Protein 5V8S (pdb70)

CATH classification: 3.60.15.10 (+1 more: 3.40.50.360)

Solvent-accessible surface area: 30602 Å² total; per-residue (Å²): 170,119,5,116,45,42,54,89,124,15,33,111,108,11,61,0,26,0,0,2,0,10,1,73,96,12,132,26,5,8,1,0,0,29,0,126,30,2,0,0,0,0,0,2,0,0,59,28,142,72,6,21,0,3,0,11,4,0,22,35,76,0,17,150,21,0,25,62,5,0,54,171,26,11,67,13,131,104,0,50,28,2,0,7,0,3,0,3,9,2,2,5,15,1,10,52,35,1,41,184,56,2,63,89,140,22,50,7,0,0,5,88,50,1,66,134,26,0,69,34,42,47,33,20,123,130,16,40,50,2,154,78,29,52,82,69,149,10,18,64,62,116,0,47,0,9,30,2,53,61,7,9,41,22,2,5,2,0,0,31,0,76,4,0,0,1,1,4,4,13,0,0,0,0,28,45,4,133,52,14,31,3,70,64,74,64,9,2,100,110,0,22,62,41,0,13,1,1,1,1,0,3,1,3,72,26,22,77,68,8,63,107,6,30,126,80,6,83,101,34,158,22,96,1,0,1,0,0,0,1,0,2,1,77,138,56,12,96,77,0,19,84,40,8,37,36,8,6,124,6,63,81,117,139,12,13,0,0,0,0,4,6,6,8,41,27,32,1,50,89,4,0,104,103,0,16,62,5,0,119,143,57,62,10,97,22,44,60,28,59,4,15,23,86,83,73,28,27,10,0,48,0,0,43,14,0,1,47,0,12,0,0,0,0,0,2,0,7,8,27,24,37,29,22,12,25,1,43,16,1,0,50,2,0,38,35,1,0,33,12,115,11,20,0,0,2,0,2,17,143,20,51,17,85,123,106,65,122,53,6,17,100,12,0,140,109,20,107,3,136,32,47,32,125,11,62,5,82,21,75,105,28,60,110,166,105,3,65,90,5,0,46,70,0,75,166,103,26,163,186,127,8,128,66,43,49,81,114,16,37,111,110,4,46,0,30,0,0,2,0,8,1,63,94,10,132,25,8,19,4,9,3,32,0,124,32,2,0,0,0,1,0,2,0,0,57,31,143,70,4,18,0,2,0,13,4,0,34,34,75,0,14,172,36,0,28,82,3,0,55,159,28,8,73,15,113,100,0,48,26,2,0,6,0,3,0,3,10,7,2,5,16,1,9,54,32,2,41,181,45,0,54,90,127,12,48,6,0,0,5,96,50,1,64,160,21,0,73,38,17,35,32,18,150,100,14,47,44,2,153,78,38,58,85,55,119,5,22,63,48,104,0,50,0,11,29,2,54,68,6,6,0,28,2,5,2,0,0,35,0,65,3,0,0,1,1,3,4,12,0,0,0,0,37,46,6,128,50,17,29,5,74,68,80,64,9,4,102,126,0,26,61,43,0,14,1,1,1,0,0,6,1,3,91,33,25,74,64,6,61,102,4,26,133,77,3,90,100,25,177,32,107,0,0,0,0,0,0,0,0,3,1,75,148,56,12,99,75,0,15,84,39,6,36,37,10,6,128,5,68,81,122,201,11,31,0,0,0,0,6,0,5,33,50,25,51,5,42,90,4,0,112,88,0,17,65,6,0,115,126,41,63,21,93,24,44,63,29,62,7,12,20,75,102,81,26,26,9,0,48,0,0,45,14,0,2,26,0,26,0,0,0,2,0,5,9,26,25,26,89,89,5,0,2,12,0,30,24,0,0,43,2,0,39,57,27,0,35,12,135,11,7,0,0,4,0,2,41,82,29,90,121,55,187,29,5,31,78,46,4,123,153,20,113,16,102,66,38,32,88,12,44,4,71,23,62,105,41,46,98,185,97,3,59,112,3,0,46,72,0,76,155,76,43,162

B-factor: mean 26.78, std 10.96, range [11.2, 95.41]

InterPro domains:
  IPR001279 Metallo-beta-lactamase [SM00849] (39-228)
  IPR008254 Flavodoxin/nitric oxide synthase [PF00258] (258-381)
  IPR008254 Flavodoxin/nitric oxide synthase [PS50902] (256-398)
  IPR016440 Rubredoxin-oxygen oxidoreductase [PIRSF005243] (7-395)
  IPR029039 Flavoprotein-like superfamily [G3DSA:3.40.50.360] (250-398)
  IPR029039 Flavoprotein-like superfamily [SSF52218] (252-397)
  IPR036866 Ribonuclease Z/Hydroxyacylglutathione hydrolase-like [G3DSA:3.60.15.10] (1-249)
  IPR036866 Ribonuclease Z/Hydroxyacylglutathione hydrolase-like [SSF56281] (3-248)
  IPR045761 ODP domain [PF19583] (38-229)

Radius of gyration: 30.55 Å; Cα contacts (8 Å, |Δi|>4): 1817; chains: 2; bounding box: 69×66×88 Å

Nearest PDB structures (foldseek):
  5v8s-assembly1_A  TM=1.003E+00  e=3.562E-87  Thermotoga maritima MSB8
  1vme-assembly1_B  TM=1.001E+00  e=6.374E-83  Thermotoga maritima
  4dik-assembly1_B  TM=9.990E-01  e=3.571E-83  Thermotoga maritima
  5v8s-assembly1_B  TM=9.940E-01  e=4.313E-82  Thermotoga maritima MSB8
  4dil-assembly1_A  TM=9.960E-01  e=1.155E-81  Thermotoga maritima

Sequence (795 aa):
HMPKIWTERIFDDPEIYVLRIDDDRIRYFEAVWEIPEGISYNAYLVKLNGANVLIDGWKGNYAKEFIDALSKIVDPKEITHIIVNHTEPDDSGSLPATLKTIGHDVEIIASNFGKRLLEGFYGIKDVTVVKDGEEREIGGKKFKFVMTPWLHWPDTMVTYLDGILFSCDVGGGYLLPEILDDSNESVVERYLPHVTKYIVTVIGHYKNYILEGAEKLSSLKIKALLPGHGLIWKKDPQRLLNHYVSVAKGDPKKGKVTVIYDDSMYGFVENVMKKAIDSLKEKGFTPVVYKFSDEERPAIISEILKDIPDSEALIFGVSTYEAEIIHHPPLLMMRFTLLEIIDKANYEKPVLVFGVHGWAPSAERTAGELLKETKFRILSFTEIKGSNMDERKIEEAISLLKKELEHMPKIWTEERIFDDPEIYVLRIDDDRIRYFEAVWEIPEGISYNAYLVKLNGANVLIDGWKGNYAKEFIDDALSKIVDPKEITHIIVNHTEPDDDSGSLPATLKTIGHDVEIIASNFGKRLLEGFYGIKDVTVVKDGEEREIGGKKFKFVMTPWLHWPDTMVTYLDGILFSCDVGGGYLLPEILDDSNESSVVERYLPHVTKYIVTVIGHYKNYILEGAEKLSSLKIKALLPGHGLIWKKDPQRLLNHYVSVAKGDPKKGKVTVIYDSMYGFVENVMKKAIDSLKEKGFTPVVYKFSDEERPAISEILKDIPDSEALIFGVSTYEAEIHPLMRFTLLEIIDKANYEKPVLVFGVHGWAERTAGELLKETKFRILSFTEIKGSNMDERKIEEAISLLKKELE

Foldseek 3Di:
DAFDWDWDFPDVVQTKIKTKTWDCPDQDVVNAFGFNQGKMFIKMWTDFQQAIEIEWFAAQVCLVVGVVSVCVPDQLLRHAEYEYQDCDRRGPNNPVVSVVSNPDDHAYEWAPVNQVVCCVVPVDHRYDHDDAQDWDQDRNWIKGKHQLAPLPHRGHIWIDTPQEIEGASLLAFGHDFPDAADPDPVSVVVGLLRRLLSCLQPRQLPLVSLVVVLVVCVVDRHQWYHYGIDHTYRPCVVVSSVSSNLLSQLAADPQEEEEEEEDEDCLLVVLVVLLCVLSVVVPHDYDYHYHYPVDHDGLSNSRSRQSHGQEYEYEAEQAAHQHDVVRVVSLVSCQNRPQHQHEYEYEYEDYDYPPPHDHPVNSNVVTNYHYQDYHHRDGPPDDSVSSNVRSVSNVVVSD/DAWDWDWDQDDDVQGKIKTKTWPCPDQDVVNAFGFNQTKMFIKMWGDAQQAIETEWAAAQVCLVVGVVSVVVPDQLLRHAEYEYQDCDRRGPNNVVVSVVSNPDDHEYEWAPVNQVVCCVPPVDHRYDHDDAQDWDQDRNWIKTKHQLACLPHRGHIWIDTPQEIEGASLLAFGHDFPDAADPDPVSVVVGLLRRLLSCLQPRQLPLVSLVVNLVRCVVTRHQWYHYRIDHTYRPCVVVSSVSSNLLSQLAADPQEEEEEEEDEPCLLVVLVVLLQVLSVVVPHDYDYHYHYPVDDDGLSVSRSRQSHGQEYEYEWEADVPGTDVVVVVSLLSCQNRPQHQHEYEYEYEDDPPPCRSCVSCVPTNYHYQDYHYRDHPPDDSVVSNVRSVSNVVVSD

Structure (mmCIF, N/CA/C/O backbone):
data_5V8S
#
_entry.id   5V8S
#
_cell.length_a   54.616
_cell.length_b   91.857
_cell.length_c   85.479
_cell.angle_alpha   90.00
_cell.angle_beta   96.20
_cell.angle_gamma   90.00
#
_symmetry.space_group_name_H-M   'P 1 21 1'
#
loop_
_entity.id
_entity.type
_entity.pdbx_description
1 polymer Flavoprotein
2 non-polymer MU-OXO-DIIRON
3 non-polymer 'CHLORIDE ION'
4 non-polymer 'ACETATE ION'
5 non-polymer (4R)-2-METHYLPENTANE-2,4-DIOL
6 water water
#
loop_
_atom_site.group_PDB
_atom_site.id
_atom_site.type_symbol
_atom_site.label_atom_id
_atom_site.label_alt_id
_atom_site.label_comp_id
_atom_site.label_asym_id
_atom_site.label_entity_id
_atom_site.label_seq_id
_atom_site.pdbx_PDB_ins_code
_atom_site.Cartn_x
_atom_site.Cartn_y
_atom_site.Cartn_z
_atom_site.occupancy
_atom_site.B_iso_or_equiv
_atom_site.auth_seq_id
_atom_site.auth_comp_id
_atom_site.auth_asym_id
_atom_site.auth_atom_id
_atom_site.pdbx_PDB_model_num
ATOM 1 N N . HIS A 1 12 ? -9.770 4.126 5.185 1.00 60.45 0 HIS A N 1
ATOM 2 C CA . HIS A 1 12 ? -9.527 3.764 6.614 1.00 60.52 0 HIS A CA 1
ATOM 3 C C . HIS A 1 12 ? -8.099 4.108 7.039 1.00 59.47 0 HIS A C 1
ATOM 4 O O . HIS A 1 12 ? -7.289 4.579 6.238 1.00 59.86 0 HIS A O 1
ATOM 11 N N . MET A 1 13 ? -7.793 3.857 8.302 1.00 57.50 1 MET A N 1
ATOM 12 C CA . MET A 1 13 ? -6.492 4.217 8.848 1.00 55.06 1 MET A CA 1
ATOM 13 C C . MET A 1 13 ? -5.512 3.067 8.644 1.00 48.04 1 MET A C 1
ATOM 14 O O . MET A 1 13 ? -5.850 1.917 8.943 1.00 45.65 1 MET A O 1
ATOM 19 N N . PRO A 1 14 ? -4.301 3.319 8.157 1.00 44.05 2 PRO A N 1
ATOM 20 C CA . PRO A 1 14 ? -3.329 2.229 8.027 1.00 39.84 2 PRO A CA 1
ATOM 21 C C . PRO A 1 14 ? -2.834 1.776 9.390 1.00 36.58 2 PRO A C 1
ATOM 22 O O . PRO A 1 14 ? -2.876 2.513 10.378 1.00 37.53 2 PRO A O 1
ATOM 26 N N . LYS A 1 15 ? -2.363 0.535 9.429 1.00 32.48 3 LYS A N 1
ATOM 27 C CA . LYS A 1 15 ? -1.744 0.018 10.641 1.00 31.60 3 LYS A CA 1
ATOM 28 C C . LYS A 1 15 ? -0.463 0.792 10.887 1.00 29.46 3 LYS A C 1
ATOM 29 O O . LYS A 1 15 ? 0.367 0.947 9.985 1.00 29.11 3 LYS A O 1
ATOM 35 N N . ILE A 1 16 ? -0.300 1.284 12.110 1.00 28.42 4 ILE A N 1
ATOM 36 C CA . ILE A 1 16 ? 0.917 1.972 12.525 1.00 27.66 4 ILE A CA 1
ATOM 37 C C . ILE A 1 16 ? 1.516 1.197 13.681 1.00 26.62 4 ILE A C 1
ATOM 38 O O . ILE A 1 16 ? 0.790 0.786 14.596 1.00 27.87 4 ILE A O 1
ATOM 43 N N . TRP A 1 17 ? 2.830 0.976 13.627 1.00 24.66 5 TRP A N 1
ATOM 44 C CA . TRP A 1 17 ? 3.569 0.325 14.701 1.00 24.84 5 TRP A CA 1
ATOM 45 C C . TRP A 1 17 ? 4.490 1.366 15.323 1.00 26.44 5 TRP A C 1
ATOM 46 O O . TRP A 1 17 ? 5.195 2.077 14.602 1.00 26.90 5 TRP A O 1
ATOM 57 N N . THR A 1 18 ? 4.501 1.443 16.653 1.00 28.55 6 THR A N 1
ATOM 58 C CA . THR A 1 18 ? 5.433 2.288 17.395 1.00 31.56 6 THR A CA 1
ATOM 59 C C . THR A 1 18 ? 5.987 1.422 18.519 1.00 31.75 6 THR A C 1
ATOM 60 O O . THR A 1 18 ? 5.239 1.006 19.410 1.00 33.68 6 THR A O 1
ATOM 64 N N . GLU A 1 19 ? 7.280 1.118 18.473 1.00 30.98 7 GLU A N 1
ATOM 65 C CA . GLU A 1 19 ? 7.822 0.163 19.433 1.00 32.40 7 GLU A CA 1
ATOM 66 C C . GLU A 1 19 ? 9.283 0.458 19.738 1.00 29.80 7 GLU A C 1
ATOM 67 O O . GLU A 1 19 ? 10.057 0.830 18.851 1.00 28.00 7 GLU A O 1
ATOM 73 N N . ARG A 1 20 ? 9.660 0.286 21.006 1.00 28.55 8 ARG A N 1
ATOM 74 C CA . ARG A 1 20 ? 11.068 0.345 21.365 1.00 28.42 8 ARG A CA 1
ATOM 75 C C . ARG A 1 20 ? 11.704 -0.965 20.922 1.00 29.51 8 ARG A C 1
ATOM 76 O O . ARG A 1 20 ? 11.239 -2.045 21.301 1.00 33.58 8 ARG A O 1
ATOM 84 N N . ILE A 1 21 ? 12.718 -0.876 20.071 1.00 27.07 9 ILE A N 1
ATOM 85 C CA . ILE A 1 21 ? 13.377 -2.057 19.533 1.00 25.82 9 ILE A CA 1
ATOM 86 C C . ILE A 1 21 ? 14.778 -2.262 20.106 1.00 26.20 9 ILE A C 1
ATOM 87 O O . ILE A 1 21 ? 15.321 -3.369 19.980 1.00 28.23 9 ILE A O 1
ATOM 92 N N . PHE A 1 22 ? 15.378 -1.244 20.721 1.00 25.52 10 PHE A N 1
ATOM 93 C CA . PHE A 1 22 ? 16.617 -1.403 21.464 1.00 26.42 10 PHE A CA 1
ATOM 94 C C . PHE A 1 22 ? 16.520 -0.581 22.734 1.00 27.92 10 PHE A C 1
ATOM 95 O O . PHE A 1 22 ? 15.884 0.479 22.757 1.00 26.84 10 PHE A O 1
ATOM 103 N N . ASP A 1 23 ? 17.153 -1.089 23.792 1.00 30.25 11 ASP A N 1
ATOM 104 C CA . ASP A 1 23 ? 17.241 -0.353 25.038 1.00 33.30 11 ASP A CA 1
ATOM 105 C C . ASP A 1 23 ? 18.542 0.423 25.156 1.00 33.88 11 ASP A C 1
ATOM 106 O O . ASP A 1 23 ? 18.552 1.497 25.769 1.00 36.22 11 ASP A O 1
ATOM 111 N N . ASP A 1 24 ? 19.633 -0.089 24.588 1.00 32.41 12 ASP A N 1
ATOM 112 C CA . ASP A 1 24 ? 20.945 0.552 24.691 1.00 33.37 12 ASP A CA 1
ATOM 113 C C . ASP A 1 24 ? 21.576 0.637 23.309 1.00 33.32 12 ASP A C 1
ATOM 114 O O . ASP A 1 24 ? 22.151 -0.356 22.831 1.00 35.19 12 ASP A O 1
ATOM 119 N N . PRO A 1 25 ? 21.501 1.793 22.634 1.00 32.00 13 PRO A N 1
ATOM 120 C CA . PRO A 1 25 ? 20.768 2.987 23.059 1.00 30.63 13 PRO A CA 1
ATOM 121 C C . PRO A 1 25 ? 19.270 2.805 22.860 1.00 29.41 13 PRO A C 1
ATOM 122 O O . PRO A 1 25 ? 18.837 1.840 22.226 1.00 28.67 13 PRO A O 1
ATOM 126 N N . GLU A 1 26 ? 18.489 3.733 23.400 1.00 29.44 14 GLU A N 1
ATOM 127 C CA . GLU A 1 26 ? 17.033 3.665 23.326 1.00 28.00 14 GLU A CA 1
ATOM 128 C C . GLU A 1 26 ? 16.601 4.029 21.905 1.00 26.06 14 GLU A C 1
ATOM 129 O O . GLU A 1 26 ? 16.743 5.184 21.492 1.00 27.05 14 GLU A O 1
ATOM 135 N N . ILE A 1 27 ? 16.076 3.050 21.153 1.00 24.41 15 ILE A N 1
ATOM 136 C CA . ILE A 1 27 ? 15.702 3.242 19.751 1.00 23.04 15 ILE A CA 1
ATOM 137 C C . ILE A 1 27 ? 14.272 2.772 19.565 1.00 21.88 15 ILE A C 1
ATOM 138 O O . ILE A 1 27 ? 13.917 1.672 20.002 1.00 23.25 15 ILE A O 1
ATOM 143 N N . TYR A 1 28 ? 13.465 3.599 18.899 1.00 21.52 16 TYR A N 1
ATOM 144 C CA . TYR A 1 28 ? 12.095 3.286 18.521 1.00 22.68 16 TYR A CA 1
ATOM 145 C C . TYR A 1 28 ? 12.006 3.201 17.008 1.00 21.06 16 TYR A C 1
ATOM 146 O O . TYR A 1 28 ? 12.667 3.964 16.291 1.00 22.16 16 TYR A O 1
ATOM 155 N N . VAL A 1 29 ? 11.170 2.290 16.527 1.00 20.85 17 VAL A N 1
ATOM 156 C CA . VAL A 1 29 ? 10.714 2.320 15.139 1.00 20.73 17 VAL A CA 1
ATOM 157 C C . VAL A 1 29 ? 9.327 2.934 15.098 1.00 22.23 17 VAL A C 1
ATOM 158 O O . VAL A 1 29 ? 8.488 2.684 15.977 1.00 23.22 17 VAL A O 1
ATOM 162 N N . LEU A 1 30 ? 9.091 3.731 14.059 1.00 21.05 18 LEU A N 1
ATOM 163 C CA . LEU A 1 30 ? 7.771 4.232 13.687 1.00 21.52 18 LEU A CA 1
ATOM 164 C C . LEU A 1 30 ? 7.520 3.711 12.280 1.00 20.39 18 LEU A C 1
ATOM 165 O O . LEU A 1 30 ? 8.152 4.177 11.325 1.00 20.97 18 LEU A O 1
ATOM 170 N N . ARG A 1 31 ? 6.613 2.745 12.153 1.00 19.19 19 ARG A N 1
ATOM 171 C CA . ARG A 1 31 ? 6.362 2.060 10.889 1.00 18.47 19 ARG A CA 1
ATOM 172 C C . ARG A 1 31 ? 4.900 2.244 10.511 1.00 20.37 19 ARG A C 1
ATOM 173 O O . ARG A 1 31 ? 4.008 2.004 11.334 1.00 22.06 19 ARG A O 1
ATOM 181 N N . ILE A 1 32 ? 4.655 2.672 9.276 1.00 19.77 20 ILE A N 1
ATOM 182 C CA . ILE A 1 32 ? 3.298 2.725 8.737 1.00 20.33 20 ILE A CA 1
ATOM 183 C C . ILE A 1 32 ? 3.194 1.742 7.575 1.00 19.57 20 ILE A C 1
ATOM 184 O O . ILE A 1 32 ? 4.117 1.627 6.759 1.00 20.18 20 ILE A O 1
ATOM 189 N N . ASP A 1 33 ? 2.109 0.987 7.549 1.00 20.06 21 ASP A N 1
ATOM 190 C CA . ASP A 1 33 ? 1.876 -0.040 6.532 1.00 21.04 21 ASP A CA 1
ATOM 191 C C . ASP A 1 33 ? 0.983 0.550 5.439 1.00 22.15 21 ASP A C 1
ATOM 192 O O . ASP A 1 33 ? -0.221 0.731 5.646 1.00 23.31 21 ASP A O 1
ATOM 197 N N . ASP A 1 34 ? 1.571 0.835 4.273 1.00 21.08 22 ASP A N 1
ATOM 198 C CA . ASP A 1 34 ? 0.842 1.486 3.178 1.00 20.76 22 ASP A CA 1
ATOM 199 C C . ASP A 1 34 ? 0.085 0.411 2.408 1.00 23.43 22 ASP A C 1
ATOM 200 O O . ASP A 1 34 ? 0.641 -0.263 1.537 1.00 23.25 22 ASP A O 1
ATOM 205 N N . ASP A 1 35 ? -1.193 0.263 2.728 1.00 24.74 23 ASP A N 1
ATOM 206 C CA . ASP A 1 35 ? -2.077 -0.625 1.984 1.00 26.85 23 ASP A CA 1
ATOM 207 C C . ASP A 1 35 ? -2.936 0.124 0.970 1.00 26.97 23 ASP A C 1
ATOM 208 O O . ASP A 1 35 ? -3.869 -0.464 0.411 1.00 29.48 23 ASP A O 1
ATOM 213 N N . ARG A 1 36 ? -2.650 1.405 0.726 1.00 25.74 24 ARG A N 1
ATOM 214 C CA . ARG A 1 36 ? -3.365 2.170 -0.291 1.00 26.10 24 ARG A CA 1
ATOM 215 C C . ARG A 1 36 ? -2.644 2.135 -1.629 1.00 24.43 24 ARG A C 1
ATOM 216 O O . ARG A 1 36 ? -3.288 2.034 -2.681 1.00 25.91 24 ARG A O 1
ATOM 224 N N . ILE A 1 37 ? -1.316 2.206 -1.603 1.00 22.53 25 ILE A N 1
ATOM 225 C CA . ILE A 1 37 ? -0.532 2.249 -2.827 1.00 21.03 25 ILE A CA 1
ATOM 226 C C . ILE A 1 37 ? -0.743 0.963 -3.615 1.00 21.83 25 ILE A C 1
ATOM 227 O O . ILE A 1 37 ? -0.883 -0.127 -3.046 1.00 23.59 25 ILE A O 1
ATOM 232 N N . ARG A 1 38 ? -0.776 1.095 -4.942 1.00 20.96 26 ARG A N 1
ATOM 233 C CA . ARG A 1 38 ? -0.891 -0.035 -5.860 1.00 20.40 26 ARG A CA 1
ATOM 234 C C . ARG A 1 38 ? 0.315 -0.201 -6.772 1.00 19.63 26 ARG A C 1
ATOM 235 O O . ARG A 1 38 ? 0.643 -1.338 -7.151 1.00 19.59 26 ARG A O 1
ATOM 243 N N . TYR A 1 39 ? 0.989 0.895 -7.127 1.00 18.95 27 TYR A N 1
ATOM 244 C CA . TYR A 1 39 ? 2.087 0.889 -8.092 1.00 18.34 27 TYR A CA 1
ATOM 245 C C . TYR A 1 39 ? 3.238 1.692 -7.493 1.00 18.48 27 TYR A C 1
ATOM 246 O O . TYR A 1 39 ? 3.186 2.928 -7.462 1.00 18.78 27 TYR A O 1
ATOM 255 N N . PHE A 1 40 ? 4.282 1.008 -7.035 1.00 17.39 28 PHE A N 1
ATOM 256 C CA . PHE A 1 40 ? 5.414 1.728 -6.484 1.00 17.64 28 PHE A CA 1
ATOM 257 C C . PHE A 1 40 ? 6.137 2.478 -7.590 1.00 18.26 28 PHE A C 1
ATOM 258 O O . PHE A 1 40 ? 6.316 1.964 -8.696 1.00 18.65 28 PHE A O 1
ATOM 266 N N . GLU A 1 41 ? 6.554 3.708 -7.283 1.00 18.77 29 GLU A N 1
ATOM 267 C CA . GLU A 1 41 ? 7.114 4.609 -8.285 1.00 19.76 29 GLU A CA 1
ATOM 268 C C . GLU A 1 41 ? 6.125 4.861 -9.440 1.00 18.92 29 GLU A C 1
ATOM 269 O O . GLU A 1 41 ? 6.540 5.228 -10.540 1.00 19.27 29 GLU A O 1
ATOM 275 N N . ALA A 1 42 ? 4.825 4.651 -9.201 1.00 17.61 30 ALA A N 1
ATOM 276 C CA . ALA A 1 42 ? 3.786 4.722 -10.229 1.00 17.71 30 ALA A CA 1
ATOM 277 C C . ALA A 1 42 ? 4.019 3.725 -11.356 1.00 18.95 30 ALA A C 1
ATOM 278 O O . ALA A 1 42 ? 3.574 3.942 -12.479 1.00 21.06 30 ALA A O 1
ATOM 280 N N . VAL A 1 43 ? 4.701 2.613 -11.086 1.00 18.87 31 VAL A N 1
ATOM 281 C CA . VAL A 1 43 ? 4.849 1.581 -12.109 1.00 20.21 31 VAL A CA 1
ATOM 282 C C . VAL A 1 43 ? 4.813 0.137 -11.608 1.00 18.20 31 VAL A C 1
ATOM 283 O O . VAL A 1 43 ? 4.231 -0.716 -12.287 1.00 21.78 31 VAL A O 1
ATOM 287 N N . TRP A 1 44 ? 5.429 -0.172 -10.463 1.00 17.48 32 TRP A N 1
ATOM 288 C CA . TRP A 1 44 ? 5.622 -1.569 -10.059 1.00 18.43 32 TRP A CA 1
ATOM 289 C C . TRP A 1 44 ? 4.422 -2.067 -9.261 1.00 17.85 32 TRP A C 1
ATOM 290 O O . TRP A 1 44 ? 4.107 -1.547 -8.193 1.00 18.95 32 TRP A O 1
ATOM 301 N N . GLU A 1 45 ? 3.751 -3.079 -9.790 1.00 18.22 33 GLU A N 1
ATOM 302 C CA . GLU A 1 45 ? 2.563 -3.639 -9.150 1.00 18.68 33 GLU A CA 1
ATOM 303 C C . GLU A 1 45 ? 2.917 -4.283 -7.812 1.00 18.29 33 GLU A C 1
ATOM 304 O O . GLU A 1 45 ? 3.652 -5.274 -7.769 1.00 19.89 33 GLU A O 1
ATOM 310 N N . ILE A 1 46 ? 2.366 -3.738 -6.727 1.00 18.58 34 ILE A N 1
ATOM 311 C CA . ILE A 1 46 ? 2.617 -4.251 -5.375 1.00 18.55 34 ILE A CA 1
ATOM 312 C C . ILE A 1 46 ? 1.299 -4.413 -4.625 1.00 20.13 34 ILE A C 1
ATOM 313 O O . ILE A 1 46 ? 1.020 -3.674 -3.675 1.00 20.73 34 ILE A O 1
ATOM 318 N N . PRO A 1 47 ? 0.469 -5.386 -4.996 1.00 21.40 35 PRO A N 1
ATOM 319 C CA . PRO A 1 47 ? -0.730 -5.666 -4.190 1.00 22.10 35 PRO A CA 1
ATOM 320 C C . PRO A 1 47 ? -0.420 -5.991 -2.735 1.00 23.55 35 PRO A C 1
ATOM 321 O O . PRO A 1 47 ? -1.308 -5.849 -1.878 1.00 24.99 35 PRO A O 1
ATOM 325 N N . GLU A 1 48 ? 0.807 -6.427 -2.431 1.00 21.63 36 GLU A N 1
ATOM 326 C CA . GLU A 1 48 ? 1.180 -6.759 -1.064 1.00 21.11 36 GLU A CA 1
ATOM 327 C C . GLU A 1 48 ? 1.528 -5.538 -0.224 1.00 21.99 36 GLU A C 1
ATOM 328 O O . GLU A 1 48 ? 1.724 -5.685 0.993 1.00 24.88 36 GLU A O 1
ATOM 334 N N . GLY A 1 49 ? 1.660 -4.355 -0.832 1.00 20.17 37 GLY A N 1
ATOM 335 C CA . GLY A 1 49 ? 1.966 -3.152 -0.084 1.00 19.97 37 GLY A CA 1
ATOM 336 C C . GLY A 1 49 ? 3.438 -3.004 0.256 1.00 18.93 37 GLY A C 1
ATOM 337 O O . GLY A 1 49 ? 4.303 -3.820 -0.085 1.00 18.84 37 GLY A O 1
ATOM 338 N N . ILE A 1 50 ? 3.711 -1.921 0.978 1.00 17.62 38 ILE A N 1
ATOM 339 C CA . ILE A 1 50 ? 5.053 -1.575 1.420 1.00 17.33 38 ILE A CA 1
ATOM 340 C C . ILE A 1 50 ? 4.914 -0.754 2.688 1.00 17.93 38 ILE A C 1
ATOM 341 O O . ILE A 1 50 ? 3.948 -0.004 2.856 1.00 19.42 38 ILE A O 1
ATOM 346 N N . SER A 1 51 ? 5.875 -0.915 3.600 1.00 17.33 39 SER A N 1
ATOM 347 C CA . SER A 1 51 ? 5.898 -0.089 4.798 1.00 18.00 39 SER A CA 1
ATOM 348 C C . SER A 1 51 ? 6.896 1.049 4.626 1.00 17.79 39 SER A C 1
ATOM 349 O O . SER A 1 51 ? 7.826 0.973 3.824 1.00 17.85 39 SER A O 1
ATOM 352 N N . TYR A 1 52 ? 6.691 2.109 5.406 1.00 17.67 40 TYR A N 1
ATOM 353 C CA . TYR A 1 52 ? 7.674 3.188 5.565 1.00 17.40 40 TYR A CA 1
ATOM 354 C C . TYR A 1 52 ? 8.108 3.174 7.022 1.00 18.72 40 TYR A C 1
ATOM 355 O O . TYR A 1 52 ? 7.264 3.258 7.928 1.00 19.29 40 TYR A O 1
ATOM 364 N N . ASN A 1 53 ? 9.417 3.067 7.244 1.00 17.40 41 ASN A N 1
ATOM 365 C CA . ASN A 1 53 ? 9.969 2.894 8.584 1.00 17.47 41 ASN A CA 1
ATOM 366 C C . ASN A 1 53 ? 10.877 4.071 8.905 1.00 17.87 41 ASN A C 1
ATOM 367 O O . ASN A 1 53 ? 11.831 4.326 8.169 1.00 19.72 41 ASN A O 1
ATOM 372 N N . ALA A 1 54 ? 10.588 4.772 9.995 1.00 19.08 42 ALA A N 1
ATOM 373 C CA . ALA A 1 54 ? 11.462 5.808 10.525 1.00 19.47 42 ALA A CA 1
ATOM 374 C C . ALA A 1 54 ? 11.877 5.404 11.930 1.00 19.18 42 ALA A C 1
ATOM 375 O O . ALA A 1 54 ? 11.270 4.522 12.530 1.00 20.65 42 ALA A O 1
ATOM 377 N N . TYR A 1 55 ? 12.920 6.049 12.451 1.00 19.18 43 TYR A N 1
ATOM 378 C CA . TYR A 1 55 ? 13.487 5.641 13.729 1.00 19.26 43 TYR A CA 1
ATOM 379 C C . TYR A 1 55 ? 13.759 6.864 14.587 1.00 19.90 43 TYR A C 1
ATOM 380 O O . TYR A 1 55 ? 14.095 7.934 14.071 1.00 21.92 43 TYR A O 1
ATOM 389 N N . LEU A 1 56 ? 13.645 6.689 15.907 1.00 19.96 44 LEU A N 1
ATOM 390 C CA . LEU A 1 56 ? 13.996 7.734 16.861 1.00 21.28 44 LEU A CA 1
ATOM 391 C C . LEU A 1 56 ? 15.003 7.174 17.857 1.00 21.45 44 LEU A C 1
ATOM 392 O O . LEU A 1 56 ? 14.747 6.143 18.491 1.00 22.87 44 LEU A O 1
ATOM 397 N N . VAL A 1 57 ? 16.133 7.864 18.005 1.00 22.10 45 VAL A N 1
ATOM 398 C CA . VAL A 1 57 ? 17.172 7.475 18.951 1.00 22.07 45 VAL A CA 1
ATOM 399 C C . VAL A 1 57 ? 17.170 8.517 20.056 1.00 22.96 45 VAL A C 1
ATOM 400 O O . VAL A 1 57 ? 17.448 9.688 19.799 1.00 23.67 45 VAL A O 1
ATOM 404 N N . LYS A 1 58 ? 16.858 8.099 21.281 1.00 24.03 46 LYS A N 1
ATOM 405 C CA . LYS A 1 58 ? 16.806 9.006 22.418 1.00 26.00 46 LYS A CA 1
ATOM 406 C C . LYS A 1 58 ? 18.087 8.835 23.213 1.00 27.05 46 LYS A C 1
ATOM 407 O O . LYS A 1 58 ? 18.357 7.749 23.737 1.00 29.47 46 LYS A O 1
ATOM 413 N N . LEU A 1 59 ? 18.874 9.898 23.281 1.00 26.87 47 LEU A N 1
ATOM 414 C CA . LEU A 1 59 ? 20.193 9.878 23.906 1.00 28.27 47 LEU A CA 1
ATOM 415 C C . LEU A 1 59 ? 20.267 10.938 24.999 1.00 30.74 47 LEU A C 1
ATOM 416 O O . LEU A 1 59 ? 19.341 11.723 25.212 1.00 30.48 47 LEU A O 1
ATOM 421 N N . ASN A 1 60 ? 21.391 10.940 25.706 1.00 33.45 48 ASN A N 1
ATOM 422 C CA . ASN A 1 60 ? 21.663 11.949 26.724 1.00 36.15 48 ASN A CA 1
ATOM 423 C C . ASN A 1 60 ? 22.084 13.214 25.993 1.00 35.79 48 ASN A C 1
ATOM 424 O O . ASN A 1 60 ? 23.194 13.301 25.467 1.00 37.15 48 ASN A O 1
ATOM 429 N N . GLY A 1 61 ? 21.179 14.185 25.926 1.00 34.19 49 GLY A N 1
ATOM 430 C CA . GLY A 1 61 ? 21.462 15.455 25.303 1.00 33.23 49 GLY A CA 1
ATOM 431 C C . GLY A 1 61 ? 21.018 15.570 23.857 1.00 31.98 49 GLY A C 1
ATOM 432 O O . GLY A 1 61 ? 21.242 16.618 23.243 1.00 34.46 49 GLY A O 1
ATOM 433 N N . ALA A 1 62 ? 20.385 14.545 23.294 1.00 30.00 50 ALA A N 1
ATOM 434 C CA . ALA A 1 62 ? 19.997 14.604 21.898 1.00 27.73 50 ALA A CA 1
ATOM 435 C C . ALA A 1 62 ? 18.832 13.659 21.673 1.00 27.24 50 ALA A C 1
ATOM 436 O O . ALA A 1 62 ? 18.701 12.640 22.349 1.00 28.60 50 ALA A O 1
ATOM 438 N N . ASN A 1 63 ? 17.983 14.014 20.715 1.00 25.59 51 ASN A N 1
ATOM 439 C CA . ASN A 1 63 ? 16.956 13.116 20.206 1.00 24.49 51 ASN A CA 1
ATOM 440 C C . ASN A 1 63 ? 17.069 13.151 18.693 1.00 23.30 51 ASN A C 1
ATOM 441 O O . ASN A 1 63 ? 16.902 14.215 18.078 1.00 24.74 51 ASN A O 1
ATOM 446 N N . VAL A 1 64 ? 17.369 12.000 18.101 1.00 22.43 52 VAL A N 1
ATOM 447 C CA . VAL A 1 64 ? 17.757 11.903 16.692 1.00 21.64 52 VAL A CA 1
ATOM 448 C C . VAL A 1 64 ? 16.668 11.150 15.935 1.00 20.86 52 VAL A C 1
ATOM 449 O O . VAL A 1 64 ? 16.463 9.951 16.152 1.00 20.86 52 VAL A O 1
ATOM 453 N N . LEU A 1 65 ? 15.990 11.847 15.028 1.00 20.31 53 LEU A N 1
ATOM 454 C CA . LEU A 1 65 ? 15.026 11.226 14.123 1.00 20.57 53 LEU A CA 1
ATOM 455 C C . LEU A 1 65 ? 15.748 10.806 12.853 1.00 20.70 53 LEU A C 1
ATOM 456 O O . LEU A 1 65 ? 16.555 11.566 12.313 1.00 21.85 53 LEU A O 1
ATOM 461 N N . ILE A 1 66 ? 15.476 9.585 12.390 1.00 19.98 54 ILE A N 1
ATOM 462 C CA . ILE A 1 66 ? 16.151 9.035 11.217 1.00 19.17 54 ILE A CA 1
ATOM 463 C C . ILE A 1 66 ? 15.082 8.676 10.196 1.00 20.05 54 ILE A C 1
ATOM 464 O O . ILE A 1 66 ? 14.260 7.782 10.426 1.00 20.06 54 ILE A O 1
ATOM 469 N N . ASP A 1 67 ? 15.077 9.409 9.085 1.00 19.87 55 ASP A N 1
ATOM 470 C CA . ASP A 1 67 ? 14.144 9.231 7.975 1.00 21.13 55 ASP A CA 1
ATOM 471 C C . ASP A 1 67 ? 12.709 9.580 8.387 1.00 20.49 55 ASP A C 1
ATOM 472 O O . ASP A 1 67 ? 12.504 10.231 9.418 1.00 22.53 55 ASP A O 1
ATOM 477 N N . GLY A 1 68 ? 11.719 9.222 7.580 1.00 20.84 56 GLY A N 1
ATOM 478 C CA . GLY A 1 68 ? 10.358 9.662 7.802 1.00 20.95 56 GLY A CA 1
ATOM 479 C C . GLY A 1 68 ? 9.383 8.798 7.011 1.00 20.30 56 GLY A C 1
ATOM 480 O O . GLY A 1 68 ? 9.686 7.661 6.646 1.00 20.14 56 GLY A O 1
ATOM 481 N N . TRP A 1 69 ? 8.208 9.361 6.732 1.00 20.36 57 TRP A N 1
ATOM 482 C CA . TRP A 1 69 ? 7.144 8.666 6.014 1.00 20.11 57 TRP A CA 1
ATOM 483 C C . TRP A 1 69 ? 6.730 9.457 4.776 1.00 19.91 57 TRP A C 1
ATOM 484 O O . TRP A 1 69 ? 7.014 10.647 4.643 1.00 22.00 57 TRP A O 1
ATOM 495 N N . LYS A 1 70 ? 6.034 8.778 3.868 1.00 19.54 58 LYS A N 1
ATOM 496 C CA . LYS A 1 70 ? 5.541 9.422 2.657 1.00 19.66 58 LYS A CA 1
ATOM 497 C C . LYS A 1 70 ? 4.593 10.560 3.026 1.00 21.43 58 LYS A C 1
ATOM 498 O O . LYS A 1 70 ? 3.901 10.513 4.044 1.00 22.10 58 LYS A O 1
ATOM 504 N N . GLY A 1 71 ? 4.531 11.571 2.150 1.00 21.70 59 GLY A N 1
ATOM 505 C CA . GLY A 1 71 ? 3.880 12.827 2.492 1.00 23.51 59 GLY A CA 1
ATOM 506 C C . GLY A 1 71 ? 2.393 12.725 2.764 1.00 24.50 59 GLY A C 1
ATOM 507 O O . GLY A 1 71 ? 1.855 13.509 3.549 1.00 26.00 59 GLY A O 1
ATOM 508 N N . ASN A 1 72 ? 1.691 11.798 2.093 1.00 24.52 60 ASN A N 1
ATOM 509 C CA . ASN A 1 72 ? 0.265 11.646 2.361 1.00 24.72 60 ASN A CA 1
ATOM 510 C C . ASN A 1 72 ? -0.023 11.131 3.766 1.00 25.22 60 ASN A C 1
ATOM 511 O O . ASN A 1 72 ? -1.183 11.155 4.190 1.00 26.49 60 ASN A O 1
ATOM 516 N N . TYR A 1 73 ? 1.006 10.705 4.502 1.00 24.52 61 TYR A N 1
ATOM 517 C CA . TYR A 1 73 ? 0.858 10.227 5.866 1.00 24.83 61 TYR A CA 1
ATOM 518 C C . TYR A 1 73 ? 1.542 11.155 6.878 1.00 24.77 61 TYR A C 1
ATOM 519 O O . TYR A 1 73 ? 1.859 10.732 7.994 1.00 25.43 61 TYR A O 1
ATOM 528 N N . ALA A 1 74 ? 1.769 12.422 6.511 1.00 24.43 62 ALA A N 1
ATOM 529 C CA . ALA A 1 74 ? 2.516 13.338 7.377 1.00 25.85 62 ALA A CA 1
ATOM 530 C C . ALA A 1 74 ? 1.782 13.615 8.685 1.00 27.28 62 ALA A C 1
ATOM 531 O O . ALA A 1 74 ? 2.407 13.701 9.748 1.00 26.74 62 ALA A O 1
ATOM 533 N N . LYS A 1 75 ? 0.461 13.777 8.629 1.00 27.58 63 LYS A N 1
ATOM 534 C CA . LYS A 1 75 ? -0.304 14.007 9.850 1.00 31.72 63 LYS A CA 1
ATOM 535 C C . LYS A 1 75 ? -0.209 12.804 10.769 1.00 31.14 63 LYS A C 1
ATOM 536 O O . LYS A 1 75 ? -0.025 12.949 11.987 1.00 32.05 63 LYS A O 1
ATOM 542 N N . GLU A 1 76 ? -0.336 11.606 10.197 1.00 29.93 64 GLU A N 1
ATOM 543 C CA . GLU A 1 76 ? -0.200 10.383 10.974 1.00 30.26 64 GLU A CA 1
ATOM 544 C C . GLU A 1 76 ? 1.193 10.280 11.586 1.00 28.81 64 GLU A C 1
ATOM 545 O O . GLU A 1 76 ? 1.345 9.829 12.729 1.00 29.67 64 GLU A O 1
ATOM 551 N N . PHE A 1 77 ? 2.223 10.700 10.843 1.00 27.59 65 PHE A N 1
ATOM 552 C CA . PHE A 1 77 ? 3.591 10.622 11.346 1.00 26.10 65 PHE A CA 1
ATOM 553 C C . PHE A 1 77 ? 3.785 11.519 12.561 1.00 26.86 65 PHE A C 1
ATOM 554 O O . PHE A 1 77 ? 4.363 11.101 13.573 1.00 26.84 65 PHE A O 1
ATOM 562 N N . ILE A 1 78 ? 3.309 12.761 12.477 1.00 28.35 66 ILE A N 1
ATOM 563 C CA . ILE A 1 78 ? 3.436 13.680 13.608 1.00 30.20 66 ILE A CA 1
ATOM 564 C C . ILE A 1 78 ? 2.722 13.117 14.830 1.00 31.60 66 ILE A C 1
ATOM 565 O O . ILE A 1 78 ? 3.268 13.102 15.944 1.00 30.97 66 ILE A O 1
ATOM 570 N N . ASP A 1 79 ? 1.490 12.641 14.642 1.00 34.12 67 ASP A N 1
ATOM 571 C CA . ASP A 1 79 ? 0.737 12.114 15.774 1.00 37.14 67 ASP A CA 1
ATOM 572 C C . ASP A 1 79 ? 1.461 10.935 16.411 1.00 34.64 67 ASP A C 1
ATOM 573 O O . ASP A 1 79 ? 1.569 10.856 17.640 1.00 34.70 67 ASP A O 1
ATOM 578 N N . ALA A 1 80 ? 1.993 10.022 15.593 1.00 31.94 68 ALA A N 1
ATOM 579 C CA . ALA A 1 80 ? 2.688 8.862 16.147 1.00 30.87 68 ALA A CA 1
ATOM 580 C C . ALA A 1 80 ? 3.980 9.275 16.835 1.00 30.63 68 ALA A C 1
ATOM 581 O O . ALA A 1 80 ? 4.292 8.793 17.932 1.00 31.84 68 ALA A O 1
ATOM 583 N N . LEU A 1 81 ? 4.743 10.171 16.205 1.00 29.46 69 LEU A N 1
ATOM 584 C CA . LEU A 1 81 ? 5.987 10.647 16.800 1.00 29.73 69 LEU A CA 1
ATOM 585 C C . LEU A 1 81 ? 5.743 11.285 18.166 1.00 31.09 69 LEU A C 1
ATOM 586 O O . LEU A 1 81 ? 6.531 11.093 19.105 1.00 30.99 69 LEU A O 1
ATOM 591 N N . SER A 1 82 ? 4.659 12.052 18.292 1.00 31.97 70 SER A N 1
ATOM 592 C CA . SER A 1 82 ? 4.386 12.789 19.520 1.00 34.21 70 SER A CA 1
ATOM 593 C C . SER A 1 82 ? 4.058 11.870 20.685 1.00 35.19 70 SER A C 1
ATOM 594 O O . SER A 1 82 ? 4.067 12.322 21.836 1.00 35.59 70 SER A O 1
ATOM 597 N N . LYS A 1 83 ? 3.745 10.606 20.421 1.00 36.22 71 LYS A N 1
ATOM 598 C CA . LYS A 1 83 ? 3.459 9.680 21.507 1.00 38.67 71 LYS A CA 1
ATOM 599 C C . LYS A 1 83 ? 4.726 9.192 22.193 1.00 38.84 71 LYS A C 1
ATOM 600 O O . LYS A 1 83 ? 4.656 8.729 23.339 1.00 40.56 71 LYS A O 1
ATOM 606 N N . ILE A 1 84 ? 5.881 9.310 21.538 1.00 37.06 72 ILE A N 1
ATOM 607 C CA . ILE A 1 84 ? 7.142 8.841 22.106 1.00 35.85 72 ILE A CA 1
ATOM 608 C C . ILE A 1 84 ? 8.128 9.962 22.408 1.00 35.35 72 ILE A C 1
ATOM 609 O O . ILE A 1 84 ? 9.142 9.705 23.078 1.00 35.23 72 ILE A O 1
ATOM 614 N N . VAL A 1 85 ? 7.876 11.187 21.948 1.00 34.64 73 VAL A N 1
ATOM 615 C CA . VAL A 1 85 ? 8.739 12.315 22.270 1.00 33.49 73 VAL A CA 1
ATOM 616 C C . VAL A 1 85 ? 7.969 13.594 21.998 1.00 35.67 73 VAL A C 1
ATOM 617 O O . VAL A 1 85 ? 7.159 13.662 21.067 1.00 35.74 73 VAL A O 1
ATOM 621 N N . ASP A 1 86 ? 8.211 14.607 22.819 1.00 37.01 74 ASP A N 1
ATOM 622 C CA . ASP A 1 86 ? 7.778 15.948 22.464 1.00 38.14 74 ASP A CA 1
ATOM 623 C C . ASP A 1 86 ? 8.606 16.377 21.262 1.00 36.84 74 ASP A C 1
ATOM 624 O O . ASP A 1 86 ? 9.833 16.492 21.385 1.00 37.34 74 ASP A O 1
ATOM 629 N N . PRO A 1 87 ? 8.011 16.582 20.087 1.00 35.19 75 PRO A N 1
ATOM 630 C CA . PRO A 1 87 ? 8.826 16.954 18.915 1.00 35.04 75 PRO A CA 1
ATOM 631 C C . PRO A 1 87 ? 9.732 18.144 19.165 1.00 34.31 75 PRO A C 1
ATOM 632 O O . PRO A 1 87 ? 10.805 18.252 18.558 1.00 32.84 75 PRO A O 1
ATOM 636 N N . LYS A 1 88 ? 9.338 19.035 20.072 1.00 36.77 76 LYS A N 1
ATOM 637 C CA . LYS A 1 88 ? 10.162 20.189 20.400 1.00 39.67 76 LYS A CA 1
ATOM 638 C C . LYS A 1 88 ? 11.505 19.787 20.997 1.00 37.76 76 LYS A C 1
ATOM 639 O O . LYS A 1 88 ? 12.435 20.600 21.007 1.00 37.92 76 LYS A O 1
ATOM 645 N N . GLU A 1 89 ? 11.626 18.557 21.490 1.00 36.13 77 GLU A N 1
ATOM 646 C CA . GLU A 1 89 ? 12.871 18.046 22.047 1.00 35.09 77 GLU A CA 1
ATOM 647 C C . GLU A 1 89 ? 13.720 17.321 21.012 1.00 31.81 77 GLU A C 1
ATOM 648 O O . GLU A 1 89 ? 14.774 16.786 21.358 1.00 32.62 77 GLU A O 1
ATOM 654 N N . ILE A 1 90 ? 13.285 17.273 19.753 1.00 29.88 78 ILE A N 1
ATOM 655 C CA . ILE A 1 90 ? 14.134 16.721 18.706 1.00 27.93 78 ILE A CA 1
ATOM 656 C C . ILE A 1 90 ? 15.254 17.703 18.388 1.00 27.62 78 ILE A C 1
ATOM 657 O O . ILE A 1 90 ? 15.028 18.909 18.215 1.00 28.95 78 ILE A O 1
ATOM 662 N N . THR A 1 91 ? 16.468 17.175 18.272 1.00 25.24 79 THR A N 1
ATOM 663 C CA . THR A 1 91 ? 17.661 17.975 18.040 1.00 25.14 79 THR A CA 1
ATOM 664 C C . THR A 1 91 ? 18.325 17.695 16.702 1.00 24.48 79 THR A C 1
ATOM 665 O O . THR A 1 91 ? 19.027 18.577 16.182 1.00 25.07 79 THR A O 1
ATOM 669 N N . HIS A 1 92 ? 18.129 16.503 16.136 1.00 23.74 80 HIS A N 1
ATOM 670 C CA . HIS A 1 92 ? 18.789 16.086 14.907 1.00 22.19 80 HIS A CA 1
ATOM 671 C C . HIS A 1 92 ? 17.810 15.311 14.048 1.00 21.47 80 HIS A C 1
ATOM 672 O O . HIS A 1 92 ? 16.979 14.571 14.570 1.00 22.57 80 HIS A O 1
ATOM 679 N N . ILE A 1 93 ? 17.916 15.495 12.733 1.00 19.67 81 ILE A N 1
ATOM 680 C CA . ILE A 1 93 ? 17.238 14.643 11.760 1.00 18.70 81 ILE A CA 1
ATOM 681 C C . ILE A 1 93 ? 18.271 14.166 10.745 1.00 19.64 81 ILE A C 1
ATOM 682 O O . ILE A 1 93 ? 18.937 14.984 10.095 1.00 20.76 81 ILE A O 1
ATOM 687 N N . ILE A 1 94 ? 18.398 12.847 10.601 1.00 18.61 82 ILE A N 1
ATOM 688 C CA . ILE A 1 94 ? 19.303 12.243 9.625 1.00 18.73 82 ILE A CA 1
ATOM 689 C C . ILE A 1 94 ? 18.485 11.798 8.424 1.00 18.58 82 ILE A C 1
ATOM 690 O O . ILE A 1 94 ? 17.494 11.076 8.568 1.00 19.14 82 ILE A O 1
ATOM 695 N N . VAL A 1 95 ? 18.890 12.254 7.254 1.00 18.94 83 VAL A N 1
ATOM 696 C CA . VAL A 1 95 ? 18.220 11.939 5.996 1.00 18.42 83 VAL A CA 1
ATOM 697 C C . VAL A 1 95 ? 19.191 11.097 5.174 1.00 19.29 83 VAL A C 1
ATOM 698 O O . VAL A 1 95 ? 20.086 11.620 4.506 1.00 20.06 83 VAL A O 1
ATOM 702 N N . ASN A 1 96 ? 19.010 9.770 5.210 1.00 18.76 84 ASN A N 1
ATOM 703 C CA . ASN A 1 96 ? 19.880 8.878 4.464 1.00 18.56 84 ASN A CA 1
ATOM 704 C C . ASN A 1 96 ? 19.618 8.953 2.956 1.00 19.21 84 ASN A C 1
ATOM 705 O O . ASN A 1 96 ? 20.506 8.616 2.170 1.00 19.06 84 ASN A O 1
ATOM 710 N N . HIS A 1 97 ? 18.428 9.399 2.548 1.00 18.92 85 HIS A N 1
ATOM 711 C CA . HIS A 1 97 ? 17.956 9.367 1.169 1.00 18.86 85 HIS A CA 1
ATOM 712 C C . HIS A 1 97 ? 16.733 10.259 1.138 1.00 18.53 85 HIS A C 1
ATOM 713 O O . HIS A 1 97 ? 15.913 10.224 2.061 1.00 20.28 85 HIS A O 1
ATOM 720 N N . THR A 1 98 ? 16.637 11.093 0.108 1.00 17.94 86 THR A N 1
ATOM 721 C CA . THR A 1 98 ? 15.671 12.181 0.093 1.00 18.52 86 THR A CA 1
ATOM 722 C C . THR A 1 98 ? 14.400 11.870 -0.686 1.00 18.55 86 THR A C 1
ATOM 723 O O . THR A 1 98 ? 13.540 12.748 -0.799 1.00 19.64 86 THR A O 1
ATOM 727 N N . GLU A 1 99 ? 14.260 10.674 -1.247 1.00 17.37 87 GLU A N 1
ATOM 728 C CA . GLU A 1 99 ? 13.088 10.408 -2.070 1.00 17.91 87 GLU A CA 1
ATOM 729 C C . GLU A 1 99 ? 11.828 10.588 -1.218 1.00 17.83 87 GLU A C 1
ATOM 730 O O . GLU A 1 99 ? 11.824 10.232 -0.035 1.00 17.34 87 GLU A O 1
ATOM 736 N N . PRO A 1 100 ? 10.737 11.129 -1.772 1.00 18.15 88 PRO A N 1
ATOM 737 C CA . PRO A 1 100 ? 9.601 11.493 -0.909 1.00 18.31 88 PRO A CA 1
ATOM 738 C C . PRO A 1 100 ? 8.863 10.355 -0.237 1.00 18.86 88 PRO A C 1
ATOM 739 O O . PRO A 1 100 ? 8.039 10.646 0.636 1.00 20.64 88 PRO A O 1
ATOM 743 N N . ASP A 1 101 ? 9.076 9.084 -0.601 1.00 18.19 89 ASP A N 1
ATOM 744 C CA . ASP A 1 101 ? 8.474 8.024 0.202 1.00 19.06 89 ASP A CA 1
ATOM 745 C C . ASP A 1 101 ? 9.084 7.948 1.594 1.00 19.31 89 ASP A C 1
ATOM 746 O O . ASP A 1 101 ? 8.425 7.490 2.531 1.00 20.94 89 ASP A O 1
ATOM 751 N N . ASP A 1 102 ? 10.315 8.402 1.740 1.00 19.11 90 ASP A N 1
ATOM 752 C CA . ASP A 1 102 ? 10.978 8.457 3.029 1.00 22.15 90 ASP A CA 1
ATOM 753 C C . ASP A 1 102 ? 11.102 9.872 3.597 1.00 22.24 90 ASP A C 1
ATOM 754 O O . ASP A 1 102 ? 11.235 10.009 4.815 1.00 24.36 90 ASP A O 1
ATOM 759 N N . SER A 1 103 ? 10.980 10.922 2.771 1.00 20.66 91 SER A N 1
ATOM 760 C CA . SER A 1 103 ? 11.184 12.305 3.219 1.00 21.36 91 SER A CA 1
ATOM 761 C C . SER A 1 103 ? 9.933 13.173 3.181 1.00 21.43 91 SER A C 1
ATOM 762 O O . SER A 1 103 ? 10.002 14.349 3.569 1.00 22.54 91 SER A O 1
ATOM 765 N N . GLY A 1 104 ? 8.800 12.647 2.716 1.00 21.14 92 GLY A N 1
ATOM 766 C CA . GLY A 1 104 ? 7.659 13.509 2.464 1.00 21.92 92 GLY A CA 1
ATOM 767 C C . GLY A 1 104 ? 7.099 14.164 3.712 1.00 21.29 92 GLY A C 1
ATOM 768 O O . GLY A 1 104 ? 6.440 15.212 3.630 1.00 23.86 92 GLY A O 1
ATOM 769 N N . SER A 1 105 ? 7.317 13.544 4.873 1.00 21.03 93 SER A N 1
ATOM 770 C CA . SER A 1 105 ? 6.872 14.075 6.157 1.00 21.89 93 SER A CA 1
ATOM 771 C C . SER A 1 105 ? 7.802 15.129 6.731 1.00 21.82 93 SER A C 1
ATOM 772 O O . SER A 1 105 ? 7.460 15.722 7.757 1.00 22.43 93 SER A O 1
ATOM 775 N N . LEU A 1 106 ? 8.952 15.373 6.107 1.00 22.33 94 LEU A N 1
ATOM 776 C CA . LEU A 1 106 ? 9.944 16.271 6.700 1.00 21.77 94 LEU A CA 1
ATOM 777 C C . LEU A 1 106 ? 9.442 17.701 6.849 1.00 22.32 94 LEU A C 1
ATOM 778 O O . LEU A 1 106 ? 9.594 18.276 7.945 1.00 23.90 94 LEU A O 1
ATOM 783 N N . PRO A 1 107 ? 8.841 18.335 5.835 1.00 24.41 95 PRO A N 1
ATOM 784 C CA . PRO A 1 107 ? 8.389 19.721 6.044 1.00 24.86 95 PRO A CA 1
ATOM 785 C C . PRO A 1 107 ? 7.447 19.865 7.225 1.00 26.20 95 PRO A C 1
ATOM 786 O O . PRO A 1 107 ? 7.606 20.783 8.049 1.00 27.10 95 PRO A O 1
ATOM 790 N N . ALA A 1 108 ? 6.504 18.936 7.367 1.00 26.34 96 ALA A N 1
ATOM 791 C CA . ALA A 1 108 ? 5.573 18.984 8.490 1.00 26.76 96 ALA A CA 1
ATOM 792 C C . ALA A 1 108 ? 6.298 18.761 9.808 1.00 26.44 96 ALA A C 1
ATOM 793 O O . ALA A 1 108 ? 5.976 19.399 10.827 1.00 28.66 96 ALA A O 1
ATOM 795 N N . THR A 1 109 ? 7.298 17.880 9.806 1.00 26.18 97 THR A N 1
ATOM 796 C CA . THR A 1 109 ? 8.064 17.626 11.020 1.00 26.22 97 THR A CA 1
ATOM 797 C C . THR A 1 109 ? 8.800 18.883 11.452 1.00 26.35 97 THR A C 1
ATOM 798 O O . THR A 1 109 ? 8.793 19.246 12.635 1.00 27.69 97 THR A O 1
ATOM 802 N N . LEU A 1 110 ? 9.444 19.567 10.504 1.00 26.34 98 LEU A N 1
ATOM 803 C CA . LEU A 1 110 ? 10.207 20.760 10.859 1.00 27.36 98 LEU A CA 1
ATOM 804 C C . LEU A 1 110 ? 9.291 21.844 11.417 1.00 29.53 98 LEU A C 1
ATOM 805 O O . LEU A 1 110 ? 9.646 22.541 12.374 1.00 30.17 98 LEU A O 1
ATOM 810 N N . LYS A 1 111 ? 8.099 21.993 10.845 1.00 31.25 99 LYS A N 1
ATOM 811 C CA . LYS A 1 111 ? 7.156 22.985 11.355 1.00 35.08 99 LYS A CA 1
ATOM 812 C C . LYS A 1 111 ? 6.686 22.630 12.761 1.00 34.27 99 LYS A C 1
ATOM 813 O O . LYS A 1 111 ? 6.529 23.513 13.615 1.00 34.45 99 LYS A O 1
ATOM 819 N N . THR A 1 112 ? 6.446 21.344 13.019 1.00 33.59 100 THR A N 1
ATOM 820 C CA . THR A 1 112 ? 6.002 20.924 14.343 1.00 33.90 100 THR A CA 1
ATOM 821 C C . THR A 1 112 ? 7.104 21.114 15.379 1.00 34.51 100 THR A C 1
ATOM 822 O O . THR A 1 112 ? 6.825 21.481 16.527 1.00 35.20 100 THR A O 1
ATOM 826 N N . ILE A 1 113 ? 8.359 20.871 14.999 1.00 33.50 101 ILE A N 1
ATOM 827 C CA . ILE A 1 113 ? 9.459 21.074 15.938 1.00 33.22 101 ILE A CA 1
ATOM 828 C C . ILE A 1 113 ? 9.543 22.546 16.327 1.00 35.48 101 ILE A C 1
ATOM 829 O O . ILE A 1 113 ? 9.701 22.890 17.503 1.00 35.84 101 ILE A O 1
ATOM 834 N N . GLY A 1 114 ? 9.422 23.438 15.344 1.00 36.69 102 GLY A N 1
ATOM 835 C CA . GLY A 1 114 ? 9.288 24.860 15.606 1.00 38.24 102 GLY A CA 1
ATOM 836 C C . GLY A 1 114 ? 10.566 25.591 15.948 1.00 38.88 102 GLY A C 1
ATOM 837 O O . GLY A 1 114 ? 10.505 26.763 16.348 1.00 40.55 102 GLY A O 1
ATOM 838 N N . HIS A 1 115 ? 11.720 24.946 15.815 1.00 37.40 103 HIS A N 1
ATOM 839 C CA . HIS A 1 115 ? 13.000 25.602 16.014 1.00 36.34 103 HIS A CA 1
ATOM 840 C C . HIS A 1 115 ? 14.031 24.883 15.161 1.00 36.27 103 HIS A C 1
ATOM 841 O O . HIS A 1 115 ? 13.780 23.797 14.634 1.00 35.29 103 HIS A O 1
ATOM 848 N N . ASP A 1 116 ? 15.201 25.501 15.029 1.00 37.49 104 ASP A N 1
ATOM 849 C CA . ASP A 1 116 ? 16.256 24.923 14.210 1.00 39.32 104 ASP A CA 1
ATOM 850 C C . ASP A 1 116 ? 16.634 23.544 14.734 1.00 35.30 104 ASP A C 1
ATOM 851 O O . ASP A 1 116 ? 16.653 23.299 15.945 1.00 34.84 104 ASP A O 1
ATOM 856 N N . VAL A 1 117 ? 16.926 22.634 13.805 1.00 32.01 105 VAL A N 1
ATOM 857 C CA . VAL A 1 117 ? 17.520 21.345 14.131 1.00 29.55 105 VAL A CA 1
ATOM 858 C C . VAL A 1 117 ? 18.713 21.138 13.210 1.00 28.01 105 VAL A C 1
ATOM 859 O O . VAL A 1 117 ? 18.831 21.772 12.159 1.00 29.24 105 VAL A O 1
ATOM 863 N N . GLU A 1 118 ? 19.602 20.229 13.604 1.00 25.76 106 GLU A N 1
ATOM 864 C CA . GLU A 1 118 ? 20.679 19.820 12.712 1.00 24.21 106 GLU A CA 1
ATOM 865 C C . GLU A 1 118 ? 20.153 18.736 11.776 1.00 22.63 106 GLU A C 1
ATOM 866 O O . GLU A 1 118 ? 19.798 17.641 12.224 1.00 23.38 106 GLU A O 1
ATOM 872 N N . ILE A 1 119 ? 20.079 19.051 10.482 1.00 22.06 107 ILE A N 1
ATOM 873 C CA . ILE A 1 119 ? 19.659 18.100 9.449 1.00 20.34 107 ILE A CA 1
ATOM 874 C C . ILE A 1 119 ? 20.917 17.570 8.773 1.00 22.01 107 ILE A C 1
ATOM 875 O O . ILE A 1 119 ? 21.704 18.345 8.220 1.00 23.17 107 ILE A O 1
ATOM 880 N N . ILE A 1 120 ? 21.124 16.255 8.808 1.00 20.36 108 ILE A N 1
ATOM 881 C CA . ILE A 1 120 ? 22.332 15.635 8.264 1.00 20.60 108 ILE A CA 1
ATOM 882 C C . ILE A 1 120 ? 21.978 14.877 6.991 1.00 19.96 108 ILE A C 1
ATOM 883 O O . ILE A 1 120 ? 21.044 14.062 6.982 1.00 20.21 108 ILE A O 1
ATOM 888 N N . ALA A 1 121 ? 22.754 15.107 5.930 1.00 19.07 109 ALA A N 1
ATOM 889 C CA . ALA A 1 121 ? 22.539 14.413 4.667 1.00 18.94 109 ALA A CA 1
ATOM 890 C C . ALA A 1 121 ? 23.857 14.355 3.907 1.00 19.89 109 ALA A C 1
ATOM 891 O O . ALA A 1 121 ? 24.833 15.009 4.270 1.00 21.33 109 ALA A O 1
ATOM 893 N N . SER A 1 122 ? 23.873 13.590 2.828 1.00 20.55 110 SER A N 1
ATOM 894 C CA . SER A 1 122 ? 25.012 13.611 1.924 1.00 20.72 110 SER A CA 1
ATOM 895 C C . SER A 1 122 ? 25.023 14.906 1.106 1.00 22.11 110 SER A C 1
ATOM 896 O O . SER A 1 122 ? 24.091 15.714 1.146 1.00 21.97 110 SER A O 1
ATOM 899 N N . ASN A 1 123 ? 26.103 15.105 0.348 1.00 23.58 111 ASN A N 1
ATOM 900 C CA . ASN A 1 123 ? 26.200 16.299 -0.487 1.00 25.86 111 ASN A CA 1
ATOM 901 C C . ASN A 1 123 ? 25.038 16.385 -1.475 1.00 24.54 111 ASN A C 1
ATOM 902 O O . ASN A 1 123 ? 24.381 17.426 -1.608 1.00 25.16 111 ASN A O 1
ATOM 907 N N . PHE A 1 124 ? 24.771 15.302 -2.190 1.00 23.97 112 PHE A N 1
ATOM 908 C CA . PHE A 1 124 ? 23.639 15.333 -3.109 1.00 23.69 112 PHE A CA 1
ATOM 909 C C . PHE A 1 124 ? 22.323 15.410 -2.350 1.00 22.61 112 PHE A C 1
ATOM 910 O O . PHE A 1 124 ? 21.365 16.025 -2.822 1.00 23.01 112 PHE A O 1
ATOM 918 N N . GLY A 1 125 ? 22.255 14.793 -1.174 1.00 21.88 113 GLY A N 1
ATOM 919 C CA . GLY A 1 125 ? 21.055 14.893 -0.367 1.00 21.44 113 GLY A CA 1
ATOM 920 C C . GLY A 1 125 ? 20.706 16.332 -0.026 1.00 21.00 113 GLY A C 1
ATOM 921 O O . GLY A 1 125 ? 19.537 16.725 -0.068 1.00 21.54 113 GLY A O 1
ATOM 922 N N . LYS A 1 126 ? 21.712 17.134 0.340 1.00 21.38 114 LYS A N 1
ATOM 923 C CA . LYS A 1 126 ? 21.460 18.547 0.599 1.00 22.59 114 LYS A CA 1
ATOM 924 C C . LYS A 1 126 ? 20.869 19.235 -0.630 1.00 23.23 114 LYS A C 1
ATOM 925 O O . LYS A 1 126 ? 19.901 19.994 -0.526 1.00 23.64 114 LYS A O 1
ATOM 931 N N . ARG A 1 127 ? 21.434 18.968 -1.805 1.00 23.44 115 ARG A N 1
ATOM 932 C CA . ARG A 1 127 ? 20.921 19.585 -3.025 1.00 25.00 115 ARG A CA 1
ATOM 933 C C . ARG A 1 127 ? 19.464 19.211 -3.256 1.00 23.69 115 ARG A C 1
ATOM 934 O O . ARG A 1 127 ? 18.652 20.060 -3.650 1.00 24.27 115 ARG A O 1
ATOM 942 N N . LEU A 1 128 ? 19.108 17.943 -3.017 1.00 22.13 116 LEU A N 1
ATOM 943 C CA . LEU A 1 128 ? 17.746 17.500 -3.286 1.00 22.15 116 LEU A CA 1
ATOM 944 C C . LEU A 1 128 ? 16.762 18.012 -2.241 1.00 22.80 116 LEU A C 1
ATOM 945 O O . LEU A 1 128 ? 15.610 18.306 -2.575 1.00 23.52 116 LEU A O 1
ATOM 950 N N . LEU A 1 129 ? 17.188 18.160 -0.984 1.00 22.67 117 LEU A N 1
ATOM 951 C CA . LEU A 1 129 ? 16.262 18.715 0.000 1.00 23.53 117 LEU A CA 1
ATOM 952 C C . LEU A 1 129 ? 15.907 20.153 -0.331 1.00 24.66 117 LEU A C 1
ATOM 953 O O . LEU A 1 129 ? 14.784 20.595 -0.075 1.00 25.12 117 LEU A O 1
ATOM 958 N N . GLU A 1 130 ? 16.845 20.893 -0.900 1.00 24.97 118 GLU A N 1
ATOM 959 C CA . GLU A 1 130 ? 16.536 22.253 -1.320 1.00 27.27 118 GLU A CA 1
ATOM 960 C C . GLU A 1 130 ? 15.598 22.244 -2.521 1.00 26.27 118 GLU A C 1
ATOM 961 O O . GLU A 1 130 ? 14.612 22.983 -2.558 1.00 27.40 118 GLU A O 1
ATOM 967 N N . GLY A 1 131 ? 15.878 21.398 -3.507 1.00 26.07 119 GLY A N 1
ATOM 968 C CA . GLY A 1 131 ? 15.037 21.374 -4.696 1.00 25.69 119 GLY A CA 1
ATOM 969 C C . GLY A 1 131 ? 13.622 20.885 -4.425 1.00 26.38 119 GLY A C 1
ATOM 970 O O . GLY A 1 131 ? 12.656 21.388 -5.009 1.00 27.17 119 GLY A O 1
ATOM 971 N N . PHE A 1 132 ? 13.476 19.870 -3.574 1.00 24.82 120 PHE A N 1
ATOM 972 C CA . PHE A 1 132 ? 12.139 19.352 -3.287 1.00 24.44 120 PHE A CA 1
ATOM 973 C C . PHE A 1 132 ? 11.364 20.279 -2.366 1.00 25.12 120 PHE A C 1
ATOM 974 O O . PHE A 1 132 ? 10.178 20.537 -2.590 1.00 27.58 120 PHE A O 1
ATOM 982 N N . TYR A 1 133 ? 12.008 20.764 -1.308 1.00 24.78 121 TYR A N 1
ATOM 983 C CA . TYR A 1 133 ? 11.303 21.367 -0.186 1.00 24.97 121 TYR A CA 1
ATOM 984 C C . TYR A 1 133 ? 11.768 22.769 0.169 1.00 25.54 121 TYR A C 1
ATOM 985 O O . TYR A 1 133 ? 11.167 23.377 1.052 1.00 27.64 121 TYR A O 1
ATOM 994 N N . GLY A 1 134 ? 12.797 23.295 -0.486 1.00 25.30 122 GLY A N 1
ATOM 995 C CA . GLY A 1 134 ? 13.345 24.576 -0.095 1.00 26.07 122 GLY A CA 1
ATOM 996 C C . GLY A 1 134 ? 14.086 24.563 1.221 1.00 27.23 122 GLY A C 1
ATOM 997 O O . GLY A 1 134 ? 14.343 25.632 1.782 1.00 29.35 122 GLY A O 1
ATOM 998 N N . ILE A 1 135 ? 14.429 23.386 1.736 1.00 26.92 123 ILE A N 1
ATOM 999 C CA . ILE A 1 135 ? 15.165 23.271 2.994 1.00 28.41 123 ILE A CA 1
ATOM 1000 C C . ILE A 1 135 ? 16.638 23.544 2.710 1.00 31.65 123 ILE A C 1
ATOM 1001 O O . ILE A 1 135 ? 17.265 22.855 1.900 1.00 33.54 123 ILE A O 1
ATOM 1006 N N . LYS A 1 136 ? 17.209 24.526 3.408 1.00 34.08 124 LYS A N 1
ATOM 1007 C CA . LYS A 1 136 ? 18.537 25.018 3.069 1.00 36.08 124 LYS A CA 1
ATOM 1008 C C . LYS A 1 136 ? 19.594 24.760 4.128 1.00 35.74 124 LYS A C 1
ATOM 1009 O O . LYS A 1 136 ? 20.760 24.551 3.780 1.00 35.97 124 LYS A O 1
ATOM 1015 N N . ASP A 1 137 ? 19.239 24.750 5.405 1.00 35.88 125 ASP A N 1
ATOM 1016 C CA . ASP A 1 137 ? 20.276 24.680 6.437 1.00 38.00 125 ASP A CA 1
ATOM 1017 C C . ASP A 1 137 ? 20.537 23.210 6.757 1.00 34.25 125 ASP A C 1
ATOM 1018 O O . ASP A 1 137 ? 20.049 22.644 7.740 1.00 37.25 125 ASP A O 1
ATOM 1023 N N . VAL A 1 138 ? 21.335 22.587 5.894 1.00 27.87 126 VAL A N 1
ATOM 1024 C CA . VAL A 1 138 ? 21.625 21.159 5.971 1.00 25.45 126 VAL A CA 1
ATOM 1025 C C . VAL A 1 138 ? 23.120 20.964 6.192 1.00 25.55 126 VAL A C 1
ATOM 1026 O O . VAL A 1 138 ? 23.949 21.587 5.520 1.00 27.37 126 VAL A O 1
ATOM 1030 N N . THR A 1 139 ? 23.458 20.074 7.122 1.00 22.93 127 THR A N 1
ATOM 1031 C CA . THR A 1 139 ? 24.837 19.701 7.403 1.00 23.22 127 THR A CA 1
ATOM 1032 C C . THR A 1 139 ? 25.227 18.514 6.524 1.00 22.93 127 THR A C 1
ATOM 1033 O O . THR A 1 139 ? 24.638 17.434 6.635 1.00 24.26 127 THR A O 1
ATOM 1037 N N . VAL A 1 140 ? 26.235 18.704 5.674 1.00 24.30 128 VAL A N 1
ATOM 1038 C CA . VAL A 1 140 ? 26.707 17.662 4.769 1.00 24.04 128 VAL A CA 1
ATOM 1039 C C . VAL A 1 140 ? 27.754 16.821 5.480 1.00 25.30 128 VAL A C 1
ATOM 1040 O O . VAL A 1 140 ? 28.708 17.361 6.050 1.00 27.02 128 VAL A O 1
ATOM 1044 N N . VAL A 1 141 ? 27.596 15.498 5.413 1.00 23.60 129 VAL A N 1
ATOM 1045 C CA . VAL A 1 141 ? 28.592 14.552 5.902 1.00 24.44 129 VAL A CA 1
ATOM 1046 C C . VAL A 1 141 ? 29.274 13.891 4.714 1.00 26.09 129 VAL A C 1
ATOM 1047 O O . VAL A 1 141 ? 28.633 13.603 3.690 1.00 26.54 129 VAL A O 1
ATOM 1051 N N . LYS A 1 142 ? 30.575 13.656 4.859 1.00 28.14 130 LYS A N 1
ATOM 1052 C CA . LYS A 1 142 ? 31.390 12.996 3.851 1.00 30.54 130 LYS A CA 1
ATOM 1053 C C . LYS A 1 142 ? 31.549 11.513 4.171 1.00 28.87 130 LYS A C 1
ATOM 1054 O O . LYS A 1 142 ? 31.226 11.042 5.266 1.00 28.37 130 LYS A O 1
ATOM 1060 N N . ASP A 1 143 ? 32.080 10.779 3.197 1.00 28.52 131 ASP A N 1
ATOM 1061 C CA . ASP A 1 143 ? 32.234 9.339 3.333 1.00 29.12 131 ASP A CA 1
ATOM 1062 C C . ASP A 1 143 ? 33.142 9.014 4.514 1.00 28.23 131 ASP A C 1
ATOM 1063 O O . ASP A 1 143 ? 34.297 9.448 4.565 1.00 30.34 131 ASP A O 1
ATOM 1068 N N . GLY A 1 144 ? 32.612 8.244 5.460 1.00 27.41 132 GLY A N 1
ATOM 1069 C CA . GLY A 1 144 ? 33.364 7.804 6.614 1.00 27.36 132 GLY A CA 1
ATOM 1070 C C . GLY A 1 144 ? 33.366 8.779 7.762 1.00 27.76 132 GLY A C 1
ATOM 1071 O O . GLY A 1 144 ? 33.951 8.474 8.811 1.00 28.73 132 GLY A O 1
ATOM 1072 N N . GLU A 1 145 ? 32.711 9.922 7.614 1.00 27.84 133 GLU A N 1
ATOM 1073 C CA . GLU A 1 145 ? 32.751 10.942 8.649 1.00 29.05 133 GLU A CA 1
ATOM 1074 C C . GLU A 1 145 ? 32.046 10.439 9.898 1.00 28.57 133 GLU A C 1
ATOM 1075 O O . GLU A 1 145 ? 31.033 9.746 9.823 1.00 28.11 133 GLU A O 1
ATOM 1081 N N . GLU A 1 146 ? 32.587 10.797 11.050 1.00 31.86 134 GLU A N 1
ATOM 1082 C CA . GLU A 1 146 ? 32.000 10.413 12.313 1.00 33.62 134 GLU A CA 1
ATOM 1083 C C . GLU A 1 146 ? 31.576 11.668 13.045 1.00 31.15 134 GLU A C 1
ATOM 1084 O O . GLU A 1 146 ? 32.239 12.698 12.968 1.00 32.36 134 GLU A O 1
ATOM 1090 N N . ARG A 1 147 ? 30.455 11.589 13.738 1.00 29.56 135 ARG A N 1
ATOM 1091 C CA . ARG A 1 147 ? 29.965 12.710 14.506 1.00 29.85 135 ARG A CA 1
ATOM 1092 C C . ARG A 1 147 ? 29.499 12.218 15.855 1.00 27.34 135 ARG A C 1
ATOM 1093 O O . ARG A 1 147 ? 28.774 11.238 15.948 1.00 28.22 135 ARG A O 1
ATOM 1101 N N . GLU A 1 148 ? 29.944 12.892 16.902 1.00 26.37 136 GLU A N 1
ATOM 1102 C CA . GLU A 1 148 ? 29.551 12.537 18.245 1.00 26.95 136 GLU A CA 1
ATOM 1103 C C . GLU A 1 148 ? 28.272 13.274 18.573 1.00 26.74 136 GLU A C 1
ATOM 1104 O O . GLU A 1 148 ? 28.241 14.495 18.614 1.00 26.51 136 GLU A O 1
ATOM 1110 N N . ILE A 1 149 ? 27.209 12.516 18.803 1.00 26.12 137 ILE A N 1
ATOM 1111 C CA . ILE A 1 149 ? 25.899 13.083 19.083 1.00 24.72 137 ILE A CA 1
ATOM 1112 C C . ILE A 1 149 ? 25.339 12.332 20.278 1.00 25.67 137 ILE A C 1
ATOM 1113 O O . ILE A 1 149 ? 25.311 11.099 20.273 1.00 25.82 137 ILE A O 1
ATOM 1118 N N . GLY A 1 150 ? 24.913 13.063 21.306 1.00 26.92 138 GLY A N 1
ATOM 1119 C CA . GLY A 1 150 ? 24.327 12.415 22.474 1.00 28.88 138 GLY A CA 1
ATOM 1120 C C . GLY A 1 150 ? 25.214 11.376 23.123 1.00 28.95 138 GLY A C 1
ATOM 1121 O O . GLY A 1 150 ? 24.703 10.390 23.678 1.00 30.83 138 GLY A O 1
ATOM 1122 N N . GLY A 1 151 ? 26.537 11.576 23.085 1.00 28.82 139 GLY A N 1
ATOM 1123 C CA . GLY A 1 151 ? 27.473 10.649 23.683 1.00 29.97 139 GLY A CA 1
ATOM 1124 C C . GLY A 1 151 ? 27.824 9.433 22.853 1.00 30.07 139 GLY A C 1
ATOM 1125 O O . GLY A 1 151 ? 28.561 8.562 23.347 1.00 31.91 139 GLY A O 1
ATOM 1126 N N . LYS A 1 152 ? 27.308 9.325 21.624 1.00 28.44 140 LYS A N 1
ATOM 1127 C CA . LYS A 1 152 ? 27.570 8.189 20.759 1.00 28.24 140 LYS A CA 1
ATOM 1128 C C . LYS A 1 152 ? 28.214 8.641 19.457 1.00 27.71 140 LYS A C 1
ATOM 1129 O O . LYS A 1 152 ? 28.015 9.770 18.999 1.00 28.37 140 LYS A O 1
ATOM 1135 N N . LYS A 1 153 ? 28.962 7.729 18.848 1.00 28.20 141 LYS A N 1
ATOM 1136 C CA . LYS A 1 153 ? 29.604 7.962 17.564 1.00 28.35 141 LYS A CA 1
ATOM 1137 C C . LYS A 1 153 ? 28.674 7.498 16.443 1.00 26.48 141 LYS A C 1
ATOM 1138 O O . LYS A 1 153 ? 28.353 6.308 16.350 1.00 27.12 141 LYS A O 1
ATOM 1144 N N . PHE A 1 154 ? 28.225 8.433 15.605 1.00 24.55 142 PHE A N 1
ATOM 1145 C CA . PHE A 1 154 ? 27.488 8.112 14.384 1.00 23.93 142 PHE A CA 1
ATOM 1146 C C . PHE A 1 154 ? 28.453 8.170 13.207 1.00 24.42 142 PHE A C 1
ATOM 1147 O O . PHE A 1 154 ? 29.143 9.169 13.029 1.00 26.32 142 PHE A O 1
ATOM 1155 N N . LYS A 1 155 ? 28.510 7.112 12.410 1.00 22.48 143 LYS A N 1
ATOM 1156 C CA . LYS A 1 155 ? 29.423 7.041 11.281 1.00 22.55 143 LYS A CA 1
ATOM 1157 C C . LYS A 1 155 ? 28.602 6.984 10.001 1.00 22.42 143 LYS A C 1
ATOM 1158 O O . LYS A 1 155 ? 27.670 6.187 9.896 1.00 23.04 143 LYS A O 1
ATOM 1164 N N . PHE A 1 156 ? 28.932 7.842 9.040 1.00 21.71 144 PHE A N 1
ATOM 1165 C CA . PHE A 1 156 ? 28.175 7.953 7.802 1.00 21.80 144 PHE A CA 1
ATOM 1166 C C . PHE A 1 156 ? 28.982 7.358 6.660 1.00 21.86 144 PHE A C 1
ATOM 1167 O O . PHE A 1 156 ? 30.138 7.734 6.440 1.00 24.75 144 PHE A O 1
ATOM 1175 N N . VAL A 1 157 ? 28.366 6.434 5.935 1.00 21.71 145 VAL A N 1
ATOM 1176 C CA . VAL A 1 157 ? 29.024 5.725 4.853 1.00 22.87 145 VAL A CA 1
ATOM 1177 C C . VAL A 1 157 ? 28.226 5.986 3.581 1.00 22.76 145 VAL A C 1
ATOM 1178 O O . VAL A 1 157 ? 27.051 5.606 3.489 1.00 21.82 145 VAL A O 1
ATOM 1182 N N . MET A 1 158 ? 28.863 6.614 2.601 1.00 22.88 146 MET A N 1
ATOM 1183 C CA . MET A 1 158 ? 28.183 6.865 1.333 1.00 23.76 146 MET A CA 1
ATOM 1184 C C . MET A 1 158 ? 28.037 5.557 0.564 1.00 24.73 146 MET A C 1
ATOM 1185 O O . MET A 1 158 ? 28.995 4.789 0.432 1.00 26.11 146 MET A O 1
ATOM 1190 N N . THR A 1 159 ? 26.837 5.294 0.072 1.00 25.41 147 THR A N 1
ATOM 1191 C CA . THR A 1 159 ? 26.572 4.120 -0.756 1.00 26.41 147 THR A CA 1
ATOM 1192 C C . THR A 1 159 ? 25.833 4.595 -1.999 1.00 26.99 147 THR A C 1
ATOM 1193 O O . THR A 1 159 ? 24.642 4.313 -2.185 1.00 26.99 147 THR A O 1
ATOM 1197 N N . PRO A 1 160 ? 26.524 5.319 -2.881 1.00 27.47 148 PRO A N 1
ATOM 1198 C CA . PRO A 1 160 ? 25.834 5.988 -3.994 1.00 27.52 148 PRO A CA 1
ATOM 1199 C C . PRO A 1 160 ? 25.163 5.010 -4.944 1.00 25.78 148 PRO A C 1
ATOM 1200 O O . PRO A 1 160 ? 25.603 3.875 -5.129 1.00 25.92 148 PRO A O 1
ATOM 1204 N N . TRP A 1 161 ? 24.062 5.470 -5.531 1.00 23.09 149 TRP A N 1
ATOM 1205 C CA . TRP A 1 161 ? 23.339 4.748 -6.575 1.00 22.39 149 TRP A CA 1
ATOM 1206 C C . TRP A 1 161 ? 22.655 3.495 -6.049 1.00 21.37 149 TRP A C 1
ATOM 1207 O O . TRP A 1 161 ? 22.382 2.562 -6.814 1.00 21.59 149 TRP A O 1
ATOM 1218 N N . LEU A 1 162 ? 22.308 3.513 -4.759 1.00 20.16 150 LEU A N 1
ATOM 1219 C CA . LEU A 1 162 ? 21.427 2.521 -4.153 1.00 19.67 150 LEU A CA 1
ATOM 1220 C C . LEU A 1 162 ? 20.147 3.174 -3.635 1.00 20.05 150 LEU A C 1
ATOM 1221 O O . LEU A 1 162 ? 19.791 2.988 -2.470 1.00 21.15 150 LEU A O 1
ATOM 1226 N N . HIS A 1 163 ? 19.392 3.884 -4.481 1.00 19.31 151 HIS A N 1
ATOM 1227 C CA . HIS A 1 163 ? 19.426 3.828 -5.956 1.00 18.48 151 HIS A CA 1
ATOM 1228 C C . HIS A 1 163 ? 19.576 5.240 -6.537 1.00 19.27 151 HIS A C 1
ATOM 1229 O O . HIS A 1 163 ? 19.403 5.438 -7.723 1.00 19.95 151 HIS A O 1
ATOM 1236 N N . TRP A 1 164 ? 19.911 6.225 -5.699 1.00 19.73 152 TRP A N 1
ATOM 1237 C CA . TRP A 1 164 ? 20.116 7.612 -6.107 1.00 20.23 152 TRP A CA 1
ATOM 1238 C C . TRP A 1 164 ? 21.510 8.063 -5.705 1.00 20.84 152 TRP A C 1
ATOM 1239 O O . TRP A 1 164 ? 22.131 7.457 -4.828 1.00 20.64 152 TRP A O 1
ATOM 1250 N N . PRO A 1 165 ? 22.016 9.160 -6.285 1.00 20.62 153 PRO A N 1
ATOM 1251 C CA . PRO A 1 165 ? 23.357 9.634 -5.908 1.00 21.93 153 PRO A CA 1
ATOM 1252 C C . PRO A 1 165 ? 23.448 10.142 -4.483 1.00 21.54 153 PRO A C 1
ATOM 1253 O O . PRO A 1 165 ? 24.569 10.363 -3.993 1.00 22.96 153 PRO A O 1
ATOM 1257 N N . ASP A 1 166 ? 22.319 10.331 -3.802 1.00 20.91 154 ASP A N 1
ATOM 1258 C CA . ASP A 1 166 ? 22.339 10.863 -2.445 1.00 20.25 154 ASP A CA 1
ATOM 1259 C C . ASP A 1 166 ? 22.434 9.794 -1.366 1.00 20.01 154 ASP A C 1
ATOM 1260 O O . ASP A 1 166 ? 22.551 10.144 -0.192 1.00 19.50 154 ASP A O 1
ATOM 1265 N N . THR A 1 167 ? 22.398 8.515 -1.720 1.00 19.57 155 THR A N 1
ATOM 1266 C CA . THR A 1 167 ? 22.162 7.487 -0.717 1.00 19.50 155 THR A CA 1
ATOM 1267 C C . THR A 1 167 ? 23.380 7.266 0.169 1.00 20.33 155 THR A C 1
ATOM 1268 O O . THR A 1 167 ? 24.517 7.192 -0.303 1.00 21.28 155 THR A O 1
ATOM 1272 N N . MET A 1 168 ? 23.121 7.182 1.469 1.00 19.53 156 MET A N 1
ATOM 1273 C CA . MET A 1 168 ? 24.123 6.841 2.460 1.00 19.06 156 MET A CA 1
ATOM 1274 C C . MET A 1 168 ? 23.464 5.954 3.507 1.00 19.90 156 MET A C 1
ATOM 1275 O O . MET A 1 168 ? 22.242 5.796 3.546 1.00 19.55 156 MET A O 1
ATOM 1280 N N . VAL A 1 169 ? 24.288 5.371 4.368 1.00 21.14 157 VAL A N 1
ATOM 1281 C CA . VAL A 1 169 ? 23.791 4.605 5.499 1.00 21.14 157 VAL A CA 1
ATOM 1282 C C . VAL A 1 169 ? 24.452 5.160 6.753 1.00 20.78 157 VAL A C 1
ATOM 1283 O O . VAL A 1 169 ? 25.554 5.711 6.696 1.00 22.54 157 VAL A O 1
ATOM 1287 N N . THR A 1 170 ? 23.753 5.045 7.881 1.00 19.59 158 THR A N 1
ATOM 1288 C CA . THR A 1 170 ? 24.204 5.562 9.167 1.00 20.07 158 THR A CA 1
ATOM 1289 C C . THR A 1 170 ? 24.499 4.382 10.086 1.00 19.90 158 THR A C 1
ATOM 1290 O O . THR A 1 170 ? 23.644 3.517 10.291 1.00 20.98 158 THR A O 1
ATOM 1294 N N . TYR A 1 171 ? 25.711 4.348 10.623 1.00 20.46 159 TYR A N 1
ATOM 1295 C CA . TYR A 1 171 ? 26.193 3.256 11.468 1.00 21.02 159 TYR A CA 1
ATOM 1296 C C . TYR A 1 171 ? 26.361 3.768 12.889 1.00 21.76 159 TYR A C 1
ATOM 1297 O O . TYR A 1 171 ? 27.100 4.724 13.116 1.00 23.07 159 TYR A O 1
ATOM 1306 N N . LEU A 1 172 ? 25.680 3.132 13.836 1.00 21.90 160 LEU A N 1
ATOM 1307 C CA . LEU A 1 172 ? 25.691 3.523 15.245 1.00 22.92 160 LEU A CA 1
ATOM 1308 C C . LEU A 1 172 ? 26.040 2.289 16.073 1.00 24.52 160 LEU A C 1
ATOM 1309 O O . LEU A 1 172 ? 25.149 1.507 16.414 1.00 25.74 160 LEU A O 1
ATOM 1314 N N . ASP A 1 173 ? 27.320 2.108 16.381 1.00 26.65 161 ASP A N 1
ATOM 1315 C CA . ASP A 1 173 ? 27.778 1.017 17.257 1.00 28.96 161 ASP A CA 1
ATOM 1316 C C . ASP A 1 173 ? 27.217 -0.347 16.848 1.00 28.63 161 ASP A C 1
ATOM 1317 O O . ASP A 1 173 ? 26.739 -1.124 17.679 1.00 31.19 161 ASP A O 1
ATOM 1322 N N . GLY A 1 174 ? 27.287 -0.650 15.562 1.00 25.55 162 GLY A N 1
ATOM 1323 C CA . GLY A 1 174 ? 26.863 -1.946 15.073 1.00 23.83 162 GLY A CA 1
ATOM 1324 C C . GLY A 1 174 ? 25.466 -1.962 14.501 1.00 23.11 162 GLY A C 1
ATOM 1325 O O . GLY A 1 174 ? 25.089 -2.930 13.823 1.00 23.98 162 GLY A O 1
ATOM 1326 N N . ILE A 1 175 ? 24.687 -0.913 14.740 1.00 22.53 163 ILE A N 1
ATOM 1327 C CA . ILE A 1 175 ? 23.325 -0.817 14.227 1.00 21.88 163 ILE A CA 1
ATOM 1328 C C . ILE A 1 175 ? 23.361 0.035 12.971 1.00 20.57 163 ILE A C 1
ATOM 1329 O O . ILE A 1 175 ? 23.819 1.179 13.011 1.00 21.84 163 ILE A O 1
ATOM 1334 N N . LEU A 1 176 ? 22.875 -0.502 11.853 1.00 19.97 164 LEU A N 1
ATOM 1335 C CA . LEU A 1 176 ? 22.926 0.199 10.576 1.00 20.83 164 LEU A CA 1
ATOM 1336 C C . LEU A 1 176 ? 21.519 0.654 10.195 1.00 20.54 164 LEU A C 1
ATOM 1337 O O . LEU A 1 176 ? 20.619 -0.176 10.013 1.00 21.78 164 LEU A O 1
ATOM 1342 N N . PHE A 1 177 ? 21.331 1.968 10.091 1.00 19.15 165 PHE A N 1
ATOM 1343 C CA . PHE A 1 177 ? 20.097 2.556 9.577 1.00 18.74 165 PHE A CA 1
ATOM 1344 C C . PHE A 1 177 ? 20.326 2.776 8.088 1.00 19.07 165 PHE A C 1
ATOM 1345 O O . PHE A 1 177 ? 21.128 3.627 7.696 1.00 19.79 165 PHE A O 1
ATOM 1353 N N . SER A 1 178 ? 19.671 1.969 7.257 1.00 19.78 166 SER A N 1
ATOM 1354 C CA . SER A 1 178 ? 20.095 1.825 5.878 1.00 19.89 166 SER A CA 1
ATOM 1355 C C . SER A 1 178 ? 19.078 2.306 4.856 1.00 19.88 166 SER A C 1
ATOM 1356 O O . SER A 1 178 ? 19.359 2.230 3.660 1.00 20.93 166 SER A O 1
ATOM 1359 N N . CYS A 1 179 ? 17.907 2.772 5.286 1.00 19.84 167 CYS A N 1
ATOM 1360 C CA . CYS A 1 179 ? 16.868 3.271 4.388 1.00 20.03 167 CYS A CA 1
ATOM 1361 C C . CYS A 1 179 ? 16.543 2.268 3.272 1.00 18.76 167 CYS A C 1
ATOM 1362 O O . CYS A 1 179 ? 16.137 1.156 3.577 1.00 20.47 167 CYS A O 1
ATOM 1365 N N . ASP A 1 180 ? 16.716 2.601 1.987 1.00 18.61 168 ASP A N 1
ATOM 1366 C CA . ASP A 1 180 ? 16.325 1.646 0.939 1.00 18.15 168 ASP A CA 1
ATOM 1367 C C . ASP A 1 180 ? 17.214 0.420 0.889 1.00 18.38 168 ASP A C 1
ATOM 1368 O O . ASP A 1 180 ? 16.775 -0.621 0.376 1.00 18.78 168 ASP A O 1
ATOM 1373 N N . VAL A 1 181 ? 18.441 0.515 1.387 1.00 18.97 169 VAL A N 1
ATOM 1374 C CA . VAL A 1 181 ? 19.378 -0.599 1.350 1.00 20.30 169 VAL A CA 1
ATOM 1375 C C . VAL A 1 181 ? 18.909 -1.626 2.377 1.00 21.64 169 VAL A C 1
ATOM 1376 O O . VAL A 1 181 ? 18.931 -1.374 3.583 1.00 23.51 169 VAL A O 1
ATOM 1380 N N . GLY A 1 182 ? 18.470 -2.783 1.906 1.00 20.85 170 GLY A N 1
ATOM 1381 C CA . GLY A 1 182 ? 17.927 -3.799 2.783 1.00 19.77 170 GLY A CA 1
ATOM 1382 C C . GLY A 1 182 ? 16.422 -3.784 2.901 1.00 19.56 170 GLY A C 1
ATOM 1383 O O . GLY A 1 182 ? 15.864 -4.582 3.671 1.00 22.10 170 GLY A O 1
ATOM 1384 N N . GLY A 1 183 ? 15.741 -2.941 2.125 1.00 19.58 171 GLY A N 1
ATOM 1385 C CA . GLY A 1 183 ? 14.298 -2.917 2.147 1.00 19.19 171 GLY A CA 1
ATOM 1386 C C . GLY A 1 183 ? 13.672 -4.044 1.346 1.00 18.26 171 GLY A C 1
ATOM 1387 O O . GLY A 1 183 ? 14.336 -4.762 0.615 1.00 19.57 171 GLY A O 1
ATOM 1388 N N . GLY A 1 184 ? 12.363 -4.165 1.512 1.00 17.06 172 GLY A N 1
ATOM 1389 C CA . GLY A 1 184 ? 11.560 -5.075 0.718 1.00 17.05 172 GLY A CA 1
ATOM 1390 C C . GLY A 1 184 ? 10.124 -4.596 0.702 1.00 17.67 172 GLY A C 1
ATOM 1391 O O . GLY A 1 184 ? 9.715 -3.779 1.531 1.00 19.50 172 GLY A O 1
ATOM 1392 N N . TYR A 1 185 ? 9.352 -5.124 -0.258 1.00 17.38 173 TYR A N 1
ATOM 1393 C CA . TYR A 1 185 ? 7.908 -4.970 -0.230 1.00 17.72 173 TYR A CA 1
ATOM 1394 C C . TYR A 1 185 ? 7.321 -5.950 0.791 1.00 19.67 173 TYR A C 1
ATOM 1395 O O . TYR A 1 185 ? 8.050 -6.731 1.410 1.00 19.75 173 TYR A O 1
ATOM 1404 N N . LEU A 1 186 ? 5.986 -5.910 0.946 1.00 20.32 174 LEU A N 1
ATOM 1405 C CA . LEU A 1 186 ? 5.189 -6.755 1.847 1.00 20.86 174 LEU A CA 1
ATOM 1406 C C . LEU A 1 186 ? 4.954 -6.064 3.185 1.00 22.90 174 LEU A C 1
ATOM 1407 O O . LEU A 1 186 ? 5.802 -5.302 3.668 1.00 23.70 174 LEU A O 1
ATOM 1412 N N . LEU A 1 187 ? 3.815 -6.359 3.810 1.00 22.49 175 LEU A N 1
ATOM 1413 C CA . LEU A 1 187 ? 3.500 -5.854 5.138 1.00 24.17 175 LEU A CA 1
ATOM 1414 C C . LEU A 1 187 ? 3.466 -7.007 6.128 1.00 27.89 175 LEU A C 1
ATOM 1415 O O . LEU A 1 187 ? 2.380 -7.473 6.498 1.00 28.69 175 LEU A O 1
ATOM 1420 N N . PRO A 1 188 ? 4.623 -7.486 6.585 1.00 29.06 176 PRO A N 1
ATOM 1421 C CA . PRO A 1 188 ? 4.644 -8.690 7.412 1.00 30.48 176 PRO A CA 1
ATOM 1422 C C . PRO A 1 188 ? 3.968 -8.453 8.749 1.00 31.42 176 PRO A C 1
ATOM 1423 O O . PRO A 1 188 ? 3.909 -7.337 9.271 1.00 29.90 176 PRO A O 1
ATOM 1427 N N . GLU A 1 189 ? 3.500 -9.551 9.325 1.00 32.68 177 GLU A N 1
ATOM 1428 C CA . GLU A 1 189 ? 2.703 -9.523 10.538 1.00 37.10 177 GLU A CA 1
ATOM 1429 C C . GLU A 1 189 ? 3.536 -9.303 11.799 1.00 32.55 177 GLU A C 1
ATOM 1430 O O . GLU A 1 189 ? 2.989 -9.402 12.900 1.00 32.50 177 GLU A O 1
ATOM 1436 N N . ILE A 1 190 ? 4.832 -9.021 11.674 1.00 28.60 178 ILE A N 1
ATOM 1437 C CA . ILE A 1 190 ? 5.696 -8.714 12.816 1.00 26.56 178 ILE A CA 1
ATOM 1438 C C . ILE A 1 190 ? 6.748 -7.715 12.346 1.00 24.43 178 ILE A C 1
ATOM 1439 O O . ILE A 1 190 ? 6.873 -7.434 11.155 1.00 24.74 178 ILE A O 1
ATOM 1444 N N . LEU A 1 191 ? 7.499 -7.151 13.297 1.00 23.43 179 LEU A N 1
ATOM 1445 C CA . LEU A 1 191 ? 8.467 -6.109 12.961 1.00 21.75 179 LEU A CA 1
ATOM 1446 C C . LEU A 1 191 ? 9.797 -6.659 12.473 1.00 23.17 179 LEU A C 1
ATOM 1447 O O . LEU A 1 191 ? 10.482 -5.995 11.679 1.00 22.72 179 LEU A O 1
ATOM 1452 N N . ASP A 1 192 ? 10.232 -7.806 12.999 1.00 23.85 180 ASP A N 1
ATOM 1453 C CA . ASP A 1 192 ? 11.623 -8.211 12.826 1.00 24.51 180 ASP A CA 1
ATOM 1454 C C . ASP A 1 192 ? 11.757 -9.614 12.250 1.00 23.92 180 ASP A C 1
ATOM 1455 O O . ASP A 1 192 ? 10.767 -10.212 11.807 1.00 26.35 180 ASP A O 1
ATOM 1460 N N . ASP A 1 193 ? 12.994 -10.115 12.220 1.00 23.52 181 ASP A N 1
ATOM 1461 C CA . ASP A 1 193 ? 13.347 -11.378 11.577 1.00 24.02 181 ASP A CA 1
ATOM 1462 C C . ASP A 1 193 ? 13.342 -12.567 12.536 1.00 25.19 181 ASP A C 1
ATOM 1463 O O . ASP A 1 193 ? 14.123 -13.502 12.343 1.00 27.13 181 ASP A O 1
ATOM 1468 N N . SER A 1 194 ? 12.485 -12.557 13.560 1.00 25.38 182 SER A N 1
ATOM 1469 C CA . SER A 1 194 ? 12.508 -13.570 14.608 1.00 26.21 182 SER A CA 1
ATOM 1470 C C . SER A 1 194 ? 11.672 -14.807 14.292 1.00 27.09 182 SER A C 1
ATOM 1471 O O . SER A 1 194 ? 11.794 -15.815 15.003 1.00 28.42 182 SER A O 1
ATOM 1474 N N . ASN A 1 195 ? 10.836 -14.757 13.261 1.00 26.71 183 ASN A N 1
ATOM 1475 C CA . ASN A 1 195 ? 9.968 -15.871 12.885 1.00 26.72 183 ASN A CA 1
ATOM 1476 C C . ASN A 1 195 ? 10.423 -16.396 11.525 1.00 27.65 183 ASN A C 1
ATOM 1477 O O . ASN A 1 195 ? 10.380 -15.666 10.525 1.00 27.48 183 ASN A O 1
ATOM 1482 N N . GLU A 1 196 ? 10.858 -17.657 11.485 1.00 29.06 184 GLU A N 1
ATOM 1483 C CA . GLU A 1 196 ? 11.475 -18.197 10.270 1.00 29.91 184 GLU A CA 1
ATOM 1484 C C . GLU A 1 196 ? 10.483 -18.319 9.124 1.00 30.07 184 GLU A C 1
ATOM 1485 O O . GLU A 1 196 ? 10.861 -18.126 7.959 1.00 30.15 184 GLU A O 1
ATOM 1491 N N . SER A 1 197 ? 9.223 -18.650 9.411 1.00 29.15 185 SER A N 1
ATOM 1492 C CA . SER A 1 197 ? 8.261 -18.772 8.320 1.00 31.11 185 SER A CA 1
ATOM 1493 C C . SER A 1 197 ? 7.957 -17.411 7.710 1.00 29.08 185 SER A C 1
ATOM 1494 O O . SER A 1 197 ? 7.742 -17.317 6.495 1.00 30.75 185 SER A O 1
ATOM 1497 N N . VAL A 1 198 ? 7.956 -16.351 8.525 1.00 28.00 186 VAL A N 1
ATOM 1498 C CA . VAL A 1 198 ? 7.809 -14.998 7.994 1.00 26.60 186 VAL A CA 1
ATOM 1499 C C . VAL A 1 198 ? 9.007 -14.639 7.122 1.00 25.48 186 VAL A C 1
ATOM 1500 O O . VAL A 1 198 ? 8.856 -14.086 6.030 1.00 25.20 186 VAL A O 1
ATOM 1504 N N . VAL A 1 199 ? 10.217 -14.931 7.593 1.00 23.77 187 VAL A N 1
ATOM 1505 C CA . VAL A 1 199 ? 11.403 -14.596 6.807 1.00 24.55 187 VAL A CA 1
ATOM 1506 C C . VAL A 1 199 ? 11.349 -15.271 5.441 1.00 25.96 187 VAL A C 1
ATOM 1507 O O . VAL A 1 199 ? 11.629 -14.645 4.410 1.00 24.74 187 VAL A O 1
ATOM 1511 N N . GLU A 1 200 ? 10.976 -16.560 5.409 1.00 26.69 188 GLU A N 1
ATOM 1512 C CA . GLU A 1 200 ? 10.958 -17.286 4.140 1.00 27.94 188 GLU A CA 1
ATOM 1513 C C . GLU A 1 200 ? 9.922 -16.721 3.181 1.00 27.86 188 GLU A C 1
ATOM 1514 O O . GLU A 1 200 ? 10.174 -16.644 1.975 1.00 29.33 188 GLU A O 1
ATOM 1520 N N . ARG A 1 201 ? 8.739 -16.350 3.676 1.00 27.04 189 ARG A N 1
ATOM 1521 C CA . ARG A 1 201 ? 7.738 -15.724 2.825 1.00 26.65 189 ARG A CA 1
ATOM 1522 C C . ARG A 1 201 ? 8.174 -14.336 2.380 1.00 24.43 189 ARG A C 1
ATOM 1523 O O . ARG A 1 201 ? 7.746 -13.870 1.329 1.00 26.00 189 ARG A O 1
ATOM 1531 N N . TYR A 1 202 ? 8.983 -13.647 3.193 1.00 23.41 190 TYR A N 1
ATOM 1532 C CA . TYR A 1 202 ? 9.356 -12.259 2.936 1.00 21.86 190 TYR A CA 1
ATOM 1533 C C . TYR A 1 202 ? 10.427 -12.134 1.854 1.00 22.44 190 TYR A C 1
ATOM 1534 O O . TYR A 1 202 ? 10.387 -11.198 1.050 1.00 21.58 190 TYR A O 1
ATOM 1543 N N . LEU A 1 203 ? 11.398 -13.038 1.814 1.00 21.79 191 LEU A N 1
ATOM 1544 C CA . LEU A 1 203 ? 12.557 -12.813 0.952 1.00 21.03 191 LEU A CA 1
ATOM 1545 C C . LEU A 1 203 ? 12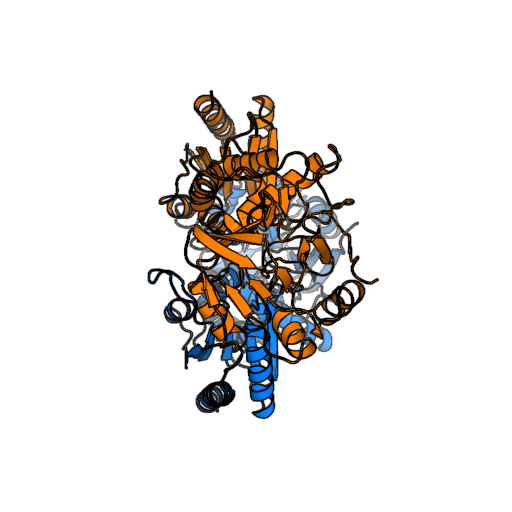.206 -12.660 -0.528 1.00 21.26 191 LEU A C 1
ATOM 1546 O O . LEU A 1 203 ? 12.833 -11.821 -1.200 1.00 22.20 191 LEU A O 1
ATOM 1551 N N . PRO A 1 204 ? 11.259 -13.399 -1.098 1.00 22.33 192 PRO A N 1
ATOM 1552 C CA . PRO A 1 204 ? 10.905 -13.138 -2.503 1.00 20.73 192 PRO A CA 1
ATOM 1553 C C . PRO A 1 204 ? 10.401 -11.723 -2.732 1.00 19.79 192 PRO A C 1
ATOM 1554 O O . PRO A 1 204 ? 10.616 -11.159 -3.811 1.00 20.80 192 PRO A O 1
ATOM 1558 N N . HIS A 1 205 ? 9.744 -11.123 -1.736 1.00 19.65 193 HIS A N 1
ATOM 1559 C CA . HIS A 1 205 ? 9.342 -9.725 -1.850 1.00 18.79 193 HIS A CA 1
ATOM 1560 C C . HIS A 1 205 ? 10.524 -8.770 -1.708 1.00 18.95 193 HIS A C 1
ATOM 1561 O O . HIS A 1 205 ? 10.451 -7.638 -2.208 1.00 18.60 193 HIS A O 1
ATOM 1568 N N . VAL A 1 206 ? 11.599 -9.201 -1.040 1.00 18.19 194 VAL A N 1
ATOM 1569 C CA . VAL A 1 206 ? 12.849 -8.447 -1.065 1.00 17.81 194 VAL A CA 1
ATOM 1570 C C . VAL A 1 206 ? 13.453 -8.497 -2.458 1.00 18.41 194 VAL A C 1
ATOM 1571 O O . VAL A 1 206 ? 13.866 -7.473 -3.003 1.00 18.56 194 VAL A O 1
ATOM 1575 N N . THR A 1 207 ? 13.467 -9.680 -3.080 1.00 18.90 195 THR A N 1
ATOM 1576 C CA . THR A 1 207 ? 13.994 -9.774 -4.436 1.00 17.92 195 THR A CA 1
ATOM 1577 C C . THR A 1 207 ? 13.220 -8.862 -5.378 1.00 17.34 195 THR A C 1
ATOM 1578 O O . THR A 1 207 ? 13.812 -8.166 -6.211 1.00 17.60 195 THR A O 1
ATOM 1582 N N . LYS A 1 208 ? 11.892 -8.866 -5.265 1.00 17.47 196 LYS A N 1
ATOM 1583 C CA . LYS A 1 208 ? 11.064 -8.010 -6.110 1.00 17.72 196 LYS A CA 1
ATOM 1584 C C . LYS A 1 208 ? 11.428 -6.539 -5.938 1.00 17.76 196 LYS A C 1
ATOM 1585 O O . LYS A 1 208 ? 11.516 -5.796 -6.922 1.00 18.05 196 LYS A O 1
ATOM 1591 N N . TYR A 1 209 ? 11.630 -6.103 -4.688 1.00 17.34 197 TYR A N 1
ATOM 1592 C CA . TYR A 1 209 ? 12.059 -4.738 -4.388 1.00 17.65 197 TYR A CA 1
ATOM 1593 C C . TYR A 1 209 ? 13.433 -4.444 -4.986 1.00 17.38 197 TYR A C 1
ATOM 1594 O O . TYR A 1 209 ? 13.639 -3.407 -5.628 1.00 17.14 197 TYR A O 1
ATOM 1603 N N . ILE A 1 210 ? 14.397 -5.339 -4.780 1.00 17.05 198 ILE A N 1
ATOM 1604 C CA . ILE A 1 210 ? 15.736 -5.121 -5.318 1.00 16.40 198 ILE A CA 1
ATOM 1605 C C . ILE A 1 210 ? 15.681 -4.879 -6.812 1.00 16.68 198 ILE A C 1
ATOM 1606 O O . ILE A 1 210 ? 16.256 -3.916 -7.328 1.00 18.52 198 ILE A O 1
ATOM 1611 N N . VAL A 1 211 ? 15.039 -5.785 -7.540 1.00 16.55 199 VAL A N 1
ATOM 1612 C CA . VAL A 1 211 ? 15.087 -5.701 -8.997 1.00 16.23 199 VAL A CA 1
ATOM 1613 C C . VAL A 1 211 ? 14.369 -4.445 -9.484 1.00 15.87 199 VAL A C 1
ATOM 1614 O O . VAL A 1 211 ? 14.899 -3.683 -10.306 1.00 16.85 199 VAL A O 1
ATOM 1618 N N . THR A 1 212 ? 13.155 -4.205 -8.978 1.00 16.09 200 THR A N 1
ATOM 1619 C CA . THR A 1 212 ? 12.361 -3.083 -9.468 1.00 16.60 200 THR A CA 1
ATOM 1620 C C . THR A 1 212 ? 12.955 -1.732 -9.096 1.00 16.86 200 THR A C 1
ATOM 1621 O O . THR A 1 212 ? 12.934 -0.815 -9.920 1.00 18.71 200 THR A O 1
ATOM 1625 N N . VAL A 1 213 ? 13.475 -1.586 -7.873 1.00 16.82 201 VAL A N 1
ATOM 1626 C CA . VAL A 1 213 ? 13.943 -0.278 -7.397 1.00 18.22 201 VAL A CA 1
ATOM 1627 C C . VAL A 1 213 ? 15.431 -0.077 -7.643 1.00 17.22 201 VAL A C 1
ATOM 1628 O O . VAL A 1 213 ? 15.860 1.006 -8.058 1.00 18.85 201 VAL A O 1
ATOM 1632 N N . ILE A 1 214 ? 16.241 -1.105 -7.377 1.00 17.64 202 ILE A N 1
ATOM 1633 C CA . ILE A 1 214 ? 17.692 -0.988 -7.416 1.00 17.96 202 ILE A CA 1
ATOM 1634 C C . ILE A 1 214 ? 18.321 -1.685 -8.617 1.00 18.23 202 ILE A C 1
ATOM 1635 O O . ILE A 1 214 ? 19.530 -1.539 -8.832 1.00 19.11 202 ILE A O 1
ATOM 1640 N N . GLY A 1 215 ? 17.554 -2.439 -9.406 1.00 18.43 203 GLY A N 1
ATOM 1641 C CA . GLY A 1 215 ? 18.168 -3.372 -10.335 1.00 18.70 203 GLY A CA 1
ATOM 1642 C C . GLY A 1 215 ? 19.066 -2.736 -11.378 1.00 19.37 203 GLY A C 1
ATOM 1643 O O . GLY A 1 215 ? 20.025 -3.358 -11.837 1.00 21.14 203 GLY A O 1
ATOM 1644 N N . HIS A 1 216 ? 18.764 -1.506 -11.800 1.00 18.62 204 HIS A N 1
ATOM 1645 C CA . HIS A 1 216 ? 19.616 -0.883 -12.805 1.00 19.23 204 HIS A CA 1
ATOM 1646 C C . HIS A 1 216 ? 21.030 -0.706 -12.279 1.00 20.23 204 HIS A C 1
ATOM 1647 O O . HIS A 1 216 ? 21.990 -0.673 -13.058 1.00 21.63 204 HIS A O 1
ATOM 1654 N N . TYR A 1 217 ? 21.172 -0.598 -10.960 1.00 18.91 205 TYR A N 1
ATOM 1655 C CA . TYR A 1 217 ? 22.439 -0.301 -10.296 1.00 19.87 205 TYR A CA 1
ATOM 1656 C C . TYR A 1 217 ? 22.935 -1.492 -9.483 1.00 20.52 205 TYR A C 1
ATOM 1657 O O . TYR A 1 217 ? 23.613 -1.324 -8.468 1.00 20.98 205 TYR A O 1
ATOM 1666 N N . LYS A 1 218 ? 22.601 -2.710 -9.913 1.00 21.61 206 LYS A N 1
ATOM 1667 C CA . LYS A 1 218 ? 22.931 -3.876 -9.099 1.00 22.43 206 LYS A CA 1
ATOM 1668 C C . LYS A 1 218 ? 24.437 -4.006 -8.865 1.00 24.48 206 LYS A C 1
ATOM 1669 O O . LYS A 1 218 ? 24.855 -4.538 -7.830 1.00 24.56 206 LYS A O 1
ATOM 1675 N N . ASN A 1 219 ? 25.271 -3.515 -9.785 1.00 26.65 207 ASN A N 1
ATOM 1676 C CA . ASN A 1 219 ? 26.712 -3.565 -9.547 1.00 29.61 207 ASN A CA 1
ATOM 1677 C C . ASN A 1 219 ? 27.096 -2.745 -8.319 1.00 28.21 207 ASN A C 1
ATOM 1678 O O . ASN A 1 219 ? 28.065 -3.080 -7.618 1.00 28.89 207 ASN A O 1
ATOM 1683 N N . TYR A 1 220 ? 26.327 -1.698 -8.012 1.00 26.63 208 TYR A N 1
ATOM 1684 C CA . TYR A 1 220 ? 26.608 -0.879 -6.837 1.00 25.56 208 TYR A CA 1
ATOM 1685 C C . TYR A 1 220 ? 26.174 -1.556 -5.542 1.00 23.24 208 TYR A C 1
ATOM 1686 O O . TYR A 1 220 ? 26.640 -1.164 -4.462 1.00 23.79 208 TYR A O 1
ATOM 1695 N N . ILE A 1 221 ? 25.306 -2.567 -5.618 1.00 23.60 209 ILE A N 1
ATOM 1696 C CA . ILE A 1 221 ? 25.023 -3.391 -4.448 1.00 23.34 209 ILE A CA 1
ATOM 1697 C C . ILE A 1 221 ? 26.281 -4.123 -4.034 1.00 24.67 209 ILE A C 1
ATOM 1698 O O . ILE A 1 221 ? 26.627 -4.179 -2.850 1.00 26.44 209 ILE A O 1
ATOM 1703 N N . LEU A 1 222 ? 26.991 -4.684 -5.008 1.00 25.83 210 LEU A N 1
ATOM 1704 C CA . LEU A 1 222 ? 28.214 -5.410 -4.704 1.00 26.97 210 LEU A CA 1
ATOM 1705 C C . LEU A 1 222 ? 29.270 -4.480 -4.126 1.00 28.48 210 LEU A C 1
ATOM 1706 O O . LEU A 1 222 ? 29.944 -4.828 -3.146 1.00 29.37 210 LEU A O 1
ATOM 1711 N N . GLU A 1 223 ? 29.423 -3.290 -4.708 1.00 30.04 211 GLU A N 1
ATOM 1712 C CA . GLU A 1 223 ? 30.362 -2.311 -4.157 1.00 31.27 211 GLU A CA 1
ATOM 1713 C C . GLU A 1 223 ? 29.963 -1.891 -2.750 1.00 29.27 211 GLU A C 1
ATOM 1714 O O . GLU A 1 223 ? 30.823 -1.754 -1.871 1.00 30.39 211 GLU A O 1
ATOM 1720 N N . GLY A 1 224 ? 28.671 -1.639 -2.529 1.00 29.07 212 GLY A N 1
ATOM 1721 C CA . GLY A 1 224 ? 28.216 -1.234 -1.211 1.00 28.44 212 GLY A CA 1
ATOM 1722 C C . GLY A 1 224 ? 28.417 -2.316 -0.170 1.00 28.88 212 GLY A C 1
ATOM 1723 O O . GLY A 1 224 ? 28.847 -2.038 0.952 1.00 29.88 212 GLY A O 1
ATOM 1724 N N . ALA A 1 225 ? 28.103 -3.565 -0.522 1.00 29.62 213 ALA A N 1
ATOM 1725 C CA . ALA A 1 225 ? 28.324 -4.667 0.409 1.00 31.42 213 ALA A CA 1
ATOM 1726 C C . ALA A 1 225 ? 29.796 -4.794 0.774 1.00 33.24 213 ALA A C 1
ATOM 1727 O O . ALA A 1 225 ? 30.131 -5.073 1.928 1.00 33.76 213 ALA A O 1
ATOM 1729 N N . GLU A 1 226 ? 30.689 -4.611 -0.201 1.00 35.80 214 GLU A N 1
ATOM 1730 C CA . GLU A 1 226 ? 32.126 -4.657 0.067 1.00 39.53 214 GLU A CA 1
ATOM 1731 C C . GLU A 1 226 ? 32.520 -3.569 1.054 1.00 37.12 214 GLU A C 1
ATOM 1732 O O . GLU A 1 226 ? 33.321 -3.795 1.970 1.00 37.48 214 GLU A O 1
ATOM 1738 N N . LYS A 1 227 ? 31.963 -2.377 0.872 1.00 36.17 215 LYS A N 1
ATOM 1739 C CA . LYS A 1 227 ? 32.256 -1.255 1.751 1.00 34.90 215 LYS A CA 1
ATOM 1740 C C . LYS A 1 227 ? 31.807 -1.538 3.173 1.00 35.30 215 LYS A C 1
ATOM 1741 O O . LYS A 1 227 ? 32.529 -1.244 4.131 1.00 37.40 215 LYS A O 1
ATOM 1747 N N . LEU A 1 228 ? 30.617 -2.095 3.337 1.00 35.38 216 LEU A N 1
ATOM 1748 C CA . LEU A 1 228 ? 30.082 -2.353 4.661 1.00 36.51 216 LEU A CA 1
ATOM 1749 C C . LEU A 1 228 ? 30.719 -3.569 5.321 1.00 36.70 216 LEU A C 1
ATOM 1750 O O . LEU A 1 228 ? 30.585 -3.734 6.540 1.00 36.11 216 LEU A O 1
ATOM 1755 N N . SER A 1 229 ? 31.445 -4.394 4.561 1.00 36.49 217 SER A N 1
ATOM 1756 C CA . SER A 1 229 ? 31.974 -5.637 5.110 1.00 37.39 217 SER A CA 1
ATOM 1757 C C . SER A 1 229 ? 33.072 -5.398 6.136 1.00 38.20 217 SER A C 1
ATOM 1758 O O . SER A 1 229 ? 33.409 -6.321 6.880 1.00 39.51 217 SER A O 1
ATOM 1761 N N . SER A 1 230 ? 33.649 -4.200 6.182 1.00 38.89 218 SER A N 1
ATOM 1762 C CA . SER A 1 230 ? 34.647 -3.876 7.195 1.00 40.57 218 SER A CA 1
ATOM 1763 C C . SER A 1 230 ? 34.032 -3.406 8.505 1.00 39.51 218 SER A C 1
ATOM 1764 O O . SER A 1 230 ? 34.774 -3.090 9.444 1.00 40.86 218 SER A O 1
ATOM 1767 N N . LEU A 1 231 ? 32.710 -3.356 8.598 1.00 36.80 219 LEU A N 1
ATOM 1768 C CA . LEU A 1 231 ? 32.014 -2.936 9.798 1.00 35.69 219 LEU A CA 1
ATOM 1769 C C . LEU A 1 231 ? 31.357 -4.152 10.424 1.00 34.79 219 LEU A C 1
ATOM 1770 O O . LEU A 1 231 ? 30.833 -5.016 9.715 1.00 35.67 219 LEU A O 1
ATOM 1775 N N . LYS A 1 232 ? 31.385 -4.222 11.748 1.00 33.88 220 LYS A N 1
ATOM 1776 C CA . LYS A 1 232 ? 30.648 -5.257 12.457 1.00 34.97 220 LYS A CA 1
ATOM 1777 C C . LYS A 1 232 ? 29.186 -4.838 12.495 1.00 33.26 220 LYS A C 1
ATOM 1778 O O . LYS A 1 232 ? 28.843 -3.819 13.099 1.00 33.67 220 LYS A O 1
ATOM 1784 N N . ILE A 1 233 ? 28.324 -5.593 11.824 1.00 31.98 221 ILE A N 1
ATOM 1785 C CA . ILE A 1 233 ? 26.906 -5.258 11.757 1.00 30.49 221 ILE A CA 1
ATOM 1786 C C . ILE A 1 233 ? 26.157 -6.193 12.692 1.00 30.07 221 ILE A C 1
ATOM 1787 O O . ILE A 1 233 ? 26.127 -7.413 12.478 1.00 32.72 221 ILE A O 1
ATOM 1792 N N . LYS A 1 234 ? 25.539 -5.624 13.722 1.00 27.16 222 LYS A N 1
ATOM 1793 C CA . LYS A 1 234 ? 24.715 -6.401 14.636 1.00 29.27 222 LYS A CA 1
ATOM 1794 C C . LYS A 1 234 ? 23.222 -6.305 14.337 1.00 25.95 222 LYS A C 1
ATOM 1795 O O . LYS A 1 234 ? 22.470 -7.199 14.747 1.00 27.32 222 LYS A O 1
ATOM 1801 N N . ALA A 1 235 ? 22.782 -5.296 13.580 1.00 24.54 223 ALA A N 1
ATOM 1802 C CA . ALA A 1 235 ? 21.385 -5.148 13.217 1.00 22.42 223 ALA A CA 1
ATOM 1803 C C . ALA A 1 235 ? 21.325 -4.249 11.998 1.00 21.26 223 ALA A C 1
ATOM 1804 O O . ALA A 1 235 ? 22.155 -3.350 11.829 1.00 22.43 223 ALA A O 1
ATOM 1806 N N . LEU A 1 236 ? 20.358 -4.539 11.127 1.00 20.62 224 LEU A N 1
ATOM 1807 C CA . LEU A 1 236 ? 20.086 -3.711 9.959 1.00 20.51 224 LEU A CA 1
ATOM 1808 C C . LEU A 1 236 ? 18.642 -3.247 10.045 1.00 18.49 224 LEU A C 1
ATOM 1809 O O . LEU A 1 236 ? 17.721 -4.073 10.105 1.00 20.56 224 LEU A O 1
ATOM 1814 N N . LEU A 1 237 ? 18.453 -1.922 10.046 1.00 18.13 225 LEU A N 1
ATOM 1815 C CA . LEU A 1 237 ? 17.163 -1.266 10.246 1.00 18.28 225 LEU A CA 1
ATOM 1816 C C . LEU A 1 237 ? 16.866 -0.476 8.975 1.00 18.22 225 LEU A C 1
ATOM 1817 O O . LEU A 1 237 ? 17.313 0.680 8.827 1.00 18.71 225 LEU A O 1
ATOM 1822 N N . PRO A 1 238 ? 16.151 -1.063 8.021 1.00 18.37 226 PRO A N 1
ATOM 1823 C CA . PRO A 1 238 ? 15.886 -0.375 6.747 1.00 18.06 226 PRO A CA 1
ATOM 1824 C C . PRO A 1 238 ? 14.624 0.457 6.759 1.00 17.46 226 PRO A C 1
ATOM 1825 O O . PRO A 1 238 ? 13.833 0.414 7.706 1.00 18.11 226 PRO A O 1
ATOM 1829 N N . GLY A 1 239 ? 14.398 1.169 5.651 1.00 17.15 227 GLY A N 1
ATOM 1830 C CA . GLY A 1 239 ? 13.256 2.047 5.506 1.00 16.51 227 GLY A CA 1
ATOM 1831 C C . GLY A 1 239 ? 11.982 1.391 5.055 1.00 16.45 227 GLY A C 1
ATOM 1832 O O . GLY A 1 239 ? 10.935 2.031 5.100 1.00 17.20 227 GLY A O 1
ATOM 1833 N N . HIS A 1 240 ? 12.060 0.147 4.604 1.00 16.81 228 HIS A N 1
ATOM 1834 C CA . HIS A 1 240 ? 10.894 -0.586 4.130 1.00 17.44 228 HIS A CA 1
ATOM 1835 C C . HIS A 1 240 ? 11.025 -2.033 4.559 1.00 18.83 228 HIS A C 1
ATOM 1836 O O . HIS A 1 240 ? 12.084 -2.627 4.381 1.00 19.85 228 HIS A O 1
ATOM 1843 N N . GLY A 1 241 ? 9.934 -2.598 5.078 1.00 18.11 229 GLY A N 1
ATOM 1844 C CA . GLY A 1 241 ? 9.902 -4.020 5.408 1.00 18.58 229 GLY A CA 1
ATOM 1845 C C . GLY A 1 241 ? 10.450 -4.340 6.793 1.00 19.64 229 GLY A C 1
ATOM 1846 O O . GLY A 1 241 ? 10.401 -3.533 7.721 1.00 20.83 229 GLY A O 1
ATOM 1847 N N . LEU A 1 242 ? 10.968 -5.559 6.916 1.00 19.75 230 LEU A N 1
ATOM 1848 C CA . LEU A 1 242 ? 11.408 -6.092 8.192 1.00 20.07 230 LEU A CA 1
ATOM 1849 C C . LEU A 1 242 ? 12.707 -5.448 8.662 1.00 20.68 230 LEU A C 1
ATOM 1850 O O . LEU A 1 242 ? 13.580 -5.079 7.870 1.00 21.47 230 LEU A O 1
ATOM 1855 N N . ILE A 1 243 ? 12.846 -5.391 9.989 1.00 21.60 231 ILE A N 1
ATOM 1856 C CA . ILE A 1 243 ? 14.097 -5.083 10.673 1.00 21.20 231 ILE A CA 1
ATOM 1857 C C . ILE A 1 243 ? 14.809 -6.398 10.933 1.00 21.36 231 ILE A C 1
ATOM 1858 O O . ILE A 1 243 ? 14.161 -7.411 11.224 1.00 22.39 231 ILE A O 1
ATOM 1863 N N . TRP A 1 244 ? 16.134 -6.389 10.844 1.00 20.34 232 TRP A N 1
ATOM 1864 C CA . TRP A 1 244 ? 16.937 -7.597 11.017 1.00 21.43 232 TRP A CA 1
ATOM 1865 C C . TRP A 1 244 ? 17.813 -7.446 12.256 1.00 22.57 232 TRP A C 1
ATOM 1866 O O . TRP A 1 244 ? 18.850 -6.780 12.218 1.00 22.61 232 TRP A O 1
ATOM 1877 N N . LYS A 1 245 ? 17.376 -8.064 13.346 1.00 24.28 233 LYS A N 1
ATOM 1878 C CA . LYS A 1 245 ? 18.110 -8.088 14.603 1.00 25.59 233 LYS A CA 1
ATOM 1879 C C . LYS A 1 245 ? 18.759 -9.428 14.903 1.00 26.96 233 LYS A C 1
ATOM 1880 O O . LYS A 1 245 ? 19.779 -9.471 15.593 1.00 29.39 233 LYS A O 1
ATOM 1886 N N . LYS A 1 246 ? 18.203 -10.522 14.398 1.00 28.07 234 LYS A N 1
ATOM 1887 C CA . LYS A 1 246 ? 18.762 -11.833 14.685 1.00 30.15 234 LYS A CA 1
ATOM 1888 C C . LYS A 1 246 ? 19.885 -12.186 13.714 1.00 29.96 234 LYS A C 1
ATOM 1889 O O . LYS A 1 246 ? 20.934 -12.682 14.132 1.00 32.43 234 LYS A O 1
ATOM 1895 N N . ASP A 1 247 ? 19.702 -11.929 12.415 1.00 28.70 235 ASP A N 1
ATOM 1896 C CA . ASP A 1 247 ? 20.624 -12.429 11.395 1.00 29.64 235 ASP A CA 1
ATOM 1897 C C . ASP A 1 247 ? 20.682 -11.444 10.230 1.00 27.70 235 ASP A C 1
ATOM 1898 O O . ASP A 1 247 ? 20.271 -11.757 9.108 1.00 28.15 235 ASP A O 1
ATOM 1903 N N . PRO A 1 248 ? 21.188 -10.225 10.463 1.00 26.06 236 PRO A N 1
ATOM 1904 C CA . PRO A 1 248 ? 21.310 -9.275 9.339 1.00 25.53 236 PRO A CA 1
ATOM 1905 C C . PRO A 1 248 ? 22.191 -9.779 8.209 1.00 25.24 236 PRO A C 1
ATOM 1906 O O . PRO A 1 248 ? 21.993 -9.359 7.063 1.00 25.75 236 PRO A O 1
ATOM 1910 N N . GLN A 1 249 ? 23.159 -10.664 8.474 1.00 26.84 237 GLN A N 1
ATOM 1911 C CA . GLN A 1 249 ? 24.012 -11.137 7.390 1.00 25.77 237 GLN A CA 1
ATOM 1912 C C . GLN A 1 249 ? 23.213 -11.953 6.385 1.00 26.09 237 GLN A C 1
ATOM 1913 O O . GLN A 1 249 ? 23.554 -11.979 5.197 1.00 26.83 237 GLN A O 1
ATOM 1919 N N . ARG A 1 250 ? 22.134 -12.597 6.830 1.00 25.35 238 ARG A N 1
ATOM 1920 C CA . ARG A 1 250 ? 21.300 -13.349 5.896 1.00 24.80 238 ARG A CA 1
ATOM 1921 C C . ARG A 1 250 ? 20.705 -12.417 4.851 1.00 23.86 238 ARG A C 1
ATOM 1922 O O . ARG A 1 250 ? 20.612 -12.767 3.666 1.00 24.31 238 ARG A O 1
ATOM 1930 N N . LEU A 1 251 ? 20.286 -11.231 5.281 1.00 23.32 239 LEU A N 1
ATOM 1931 C CA . LEU A 1 251 ? 19.730 -10.261 4.354 1.00 22.83 239 LEU A CA 1
ATOM 1932 C C . LEU A 1 251 ? 20.809 -9.715 3.428 1.00 22.88 239 LEU A C 1
ATOM 1933 O O . LEU A 1 251 ? 20.583 -9.577 2.218 1.00 22.51 239 LEU A O 1
ATOM 1938 N N . LEU A 1 252 ? 21.987 -9.392 3.971 1.00 23.43 240 LEU A N 1
ATOM 1939 C CA . LEU A 1 252 ? 23.062 -8.902 3.113 1.00 24.59 240 LEU A CA 1
ATOM 1940 C C . LEU A 1 252 ? 23.466 -9.956 2.083 1.00 25.23 240 LEU A C 1
ATOM 1941 O O . LEU A 1 252 ? 23.697 -9.631 0.911 1.00 25.35 240 LEU A O 1
ATOM 1946 N N . ASN A 1 253 ? 23.548 -11.228 2.496 1.00 25.00 241 ASN A N 1
ATOM 1947 C CA . ASN A 1 253 ? 23.877 -12.284 1.540 1.00 25.26 241 ASN A CA 1
ATOM 1948 C C . ASN A 1 253 ? 22.809 -12.390 0.461 1.00 23.82 241 ASN A C 1
ATOM 1949 O O . ASN A 1 253 ? 23.126 -12.663 -0.697 1.00 24.28 241 ASN A O 1
ATOM 1954 N N . HIS A 1 254 ? 21.538 -12.200 0.831 1.00 22.65 242 HIS A N 1
ATOM 1955 C CA . HIS A 1 254 ? 20.469 -12.241 -0.161 1.00 21.58 242 HIS A CA 1
ATOM 1956 C C . HIS A 1 254 ? 20.614 -11.103 -1.166 1.00 21.69 242 HIS A C 1
ATOM 1957 O O . HIS A 1 254 ? 20.488 -11.320 -2.375 1.00 21.45 242 HIS A O 1
ATOM 1964 N N . TYR A 1 255 ? 20.900 -9.887 -0.683 1.00 20.94 243 TYR A N 1
ATOM 1965 C CA . TYR A 1 255 ? 21.113 -8.760 -1.596 1.00 20.74 243 TYR A CA 1
ATOM 1966 C C . TYR A 1 255 ? 22.238 -9.077 -2.575 1.00 20.92 243 TYR A C 1
ATOM 1967 O O . TYR A 1 255 ? 22.118 -8.842 -3.775 1.00 20.95 243 TYR A O 1
ATOM 1976 N N . VAL A 1 256 ? 23.330 -9.654 -2.078 1.00 22.01 244 VAL A N 1
ATOM 1977 C CA . VAL A 1 256 ? 24.467 -9.971 -2.940 1.00 22.35 244 VAL A CA 1
ATOM 1978 C C . VAL A 1 256 ? 24.109 -11.080 -3.923 1.00 22.11 244 VAL A C 1
ATOM 1979 O O . VAL A 1 256 ? 24.469 -11.017 -5.108 1.00 22.24 244 VAL A O 1
ATOM 1983 N N . SER A 1 257 ? 23.396 -12.108 -3.458 1.00 22.26 245 SER A N 1
ATOM 1984 C CA . SER A 1 257 ? 22.994 -13.199 -4.342 1.00 22.28 245 SER A CA 1
ATOM 1985 C C . SER A 1 257 ? 22.104 -12.707 -5.480 1.00 22.27 245 SER A C 1
ATOM 1986 O O . SER A 1 257 ? 22.263 -13.124 -6.635 1.00 22.37 245 SER A O 1
ATOM 1989 N N . VAL A 1 258 ? 21.157 -11.825 -5.172 1.00 20.48 246 VAL A N 1
ATOM 1990 C CA . VAL A 1 258 ? 20.308 -11.257 -6.211 1.00 19.89 246 VAL A CA 1
ATOM 1991 C C . VAL A 1 258 ? 21.138 -10.414 -7.167 1.00 20.13 246 VAL A C 1
ATOM 1992 O O . VAL A 1 258 ? 20.983 -10.506 -8.389 1.00 20.20 246 VAL A O 1
ATOM 1996 N N . ALA A 1 259 ? 22.023 -9.572 -6.635 1.00 21.18 247 ALA A N 1
ATOM 1997 C CA . ALA A 1 259 ? 22.844 -8.725 -7.495 1.00 22.00 247 ALA A CA 1
ATOM 1998 C C . ALA A 1 259 ? 23.712 -9.547 -8.445 1.00 22.44 247 ALA A C 1
ATOM 1999 O O . ALA A 1 259 ? 23.910 -9.158 -9.605 1.00 23.58 247 ALA A O 1
ATOM 2001 N N . LYS A 1 260 ? 24.247 -10.682 -7.972 1.00 22.82 248 LYS A N 1
ATOM 2002 C CA . LYS A 1 260 ? 25.081 -11.528 -8.814 1.00 23.77 248 LYS A CA 1
ATOM 2003 C C . LYS A 1 260 ? 24.256 -12.431 -9.716 1.00 23.57 248 LYS A C 1
ATOM 2004 O O . LYS A 1 260 ? 24.813 -13.002 -10.654 1.00 25.69 248 LYS A O 1
ATOM 2010 N N . GLY A 1 261 ? 22.966 -12.589 -9.437 1.00 21.82 249 GLY A N 1
ATOM 2011 C CA . GLY A 1 261 ? 22.117 -13.497 -10.204 1.00 22.13 249 GLY A CA 1
ATOM 2012 C C . GLY A 1 261 ? 22.413 -14.963 -9.941 1.00 23.32 249 GLY A C 1
ATOM 2013 O O . GLY A 1 261 ? 22.362 -15.772 -10.872 1.00 23.81 249 GLY A O 1
ATOM 2014 N N . ASP A 1 262 ? 22.713 -15.334 -8.696 1.00 23.88 250 ASP A N 1
ATOM 2015 C CA . ASP A 1 262 ? 22.961 -16.737 -8.367 1.00 24.78 250 ASP A CA 1
ATOM 2016 C C . ASP A 1 262 ? 21.723 -17.572 -8.696 1.00 24.31 250 ASP A C 1
ATOM 2017 O O . ASP A 1 262 ? 20.632 -17.280 -8.177 1.00 24.71 250 ASP A O 1
ATOM 2022 N N . PRO A 1 263 ? 21.830 -18.604 -9.531 1.00 25.20 251 PRO A N 1
ATOM 2023 C CA . PRO A 1 263 ? 20.628 -19.325 -9.957 1.00 26.59 251 PRO A CA 1
ATOM 2024 C C . PRO A 1 263 ? 20.219 -20.457 -9.027 1.00 26.54 251 PRO A C 1
ATOM 2025 O O . PRO A 1 263 ? 21.033 -21.076 -8.336 1.00 28.49 251 PRO A O 1
ATOM 2029 N N . LYS A 1 264 ? 18.908 -20.698 -9.010 1.00 27.05 252 LYS A N 1
ATOM 2030 C CA . LYS A 1 264 ? 18.338 -21.877 -8.373 1.00 27.86 252 LYS A CA 1
ATOM 2031 C C . LYS A 1 264 ? 18.296 -22.997 -9.404 1.00 28.35 252 LYS A C 1
ATOM 2032 O O . LYS A 1 264 ? 17.697 -22.840 -10.467 1.00 26.67 252 LYS A O 1
ATOM 2038 N N . LYS A 1 265 ? 18.944 -24.113 -9.101 1.00 30.12 253 LYS A N 1
ATOM 2039 C CA . LYS A 1 265 ? 19.061 -25.179 -10.084 1.00 30.68 253 LYS A CA 1
ATOM 2040 C C . LYS A 1 265 ? 17.686 -25.634 -10.534 1.00 30.78 253 LYS A C 1
ATOM 2041 O O . LYS A 1 265 ? 16.790 -25.857 -9.713 1.00 33.08 253 LYS A O 1
ATOM 2047 N N . GLY A 1 266 ? 17.523 -25.764 -11.850 1.00 29.02 254 GLY A N 1
ATOM 2048 C CA . GLY A 1 266 ? 16.284 -26.206 -12.439 1.00 27.17 254 GLY A CA 1
ATOM 2049 C C . GLY A 1 266 ? 15.319 -25.099 -12.799 1.00 25.58 254 GLY A C 1
ATOM 2050 O O . GLY A 1 266 ? 14.373 -25.349 -13.561 1.00 25.80 254 GLY A O 1
ATOM 2051 N N . LYS A 1 267 ? 15.525 -23.887 -12.290 1.00 24.49 255 LYS A N 1
ATOM 2052 C CA . LYS A 1 267 ? 14.570 -22.804 -12.527 1.00 21.72 255 LYS A CA 1
ATOM 2053 C C . LYS A 1 267 ? 14.791 -22.174 -13.902 1.00 21.32 255 LYS A C 1
ATOM 2054 O O . LYS A 1 267 ? 15.883 -21.686 -14.209 1.00 22.30 255 LYS A O 1
ATOM 2060 N N . VAL A 1 268 ? 13.736 -22.150 -14.710 1.00 20.81 256 VAL A N 1
ATOM 2061 C CA . VAL A 1 268 ? 13.722 -21.459 -15.993 1.00 22.18 256 VAL A CA 1
ATOM 2062 C C . VAL A 1 268 ? 12.475 -20.589 -16.013 1.00 21.77 256 VAL A C 1
ATOM 2063 O O . VAL A 1 268 ? 11.394 -21.045 -15.627 1.00 25.48 256 VAL A O 1
ATOM 2067 N N . THR A 1 269 ? 12.611 -19.343 -16.451 1.00 18.55 257 THR A N 1
ATOM 2068 C CA . THR A 1 269 ? 11.455 -18.457 -16.574 1.00 17.55 257 THR A CA 1
ATOM 2069 C C . THR A 1 269 ? 11.102 -18.302 -18.051 1.00 17.27 257 THR A C 1
ATOM 2070 O O . THR A 1 269 ? 11.966 -17.991 -18.876 1.00 18.22 257 THR A O 1
ATOM 2074 N N . VAL A 1 270 ? 9.840 -18.561 -18.368 1.00 17.02 258 VAL A N 1
ATOM 2075 C CA . VAL A 1 270 ? 9.324 -18.591 -19.735 1.00 16.77 258 VAL A CA 1
ATOM 2076 C C . VAL A 1 270 ? 8.357 -17.427 -19.863 1.00 17.95 258 VAL A C 1
ATOM 2077 O O . VAL A 1 270 ? 7.385 -17.332 -19.100 1.00 19.75 258 VAL A O 1
ATOM 2081 N N . ILE A 1 271 ? 8.616 -16.554 -20.832 1.00 16.38 259 ILE A N 1
ATOM 2082 C CA . ILE A 1 271 ? 7.885 -15.304 -20.987 1.00 16.69 259 ILE A CA 1
ATOM 2083 C C . ILE A 1 271 ? 7.457 -15.210 -22.446 1.00 17.19 259 ILE A C 1
ATOM 2084 O O . ILE A 1 271 ? 8.312 -15.202 -23.337 1.00 17.54 259 ILE A O 1
ATOM 2089 N N . TYR A 1 272 ? 6.154 -15.111 -22.694 1.00 16.20 260 TYR A N 1
ATOM 2090 C CA . TYR A 1 272 ? 5.712 -15.051 -24.079 1.00 15.82 260 TYR A CA 1
ATOM 2091 C C . TYR A 1 272 ? 4.421 -14.273 -24.240 1.00 17.06 260 TYR A C 1
ATOM 2092 O O . TYR A 1 272 ? 3.632 -14.114 -23.306 1.00 17.56 260 TYR A O 1
ATOM 2101 N N A ASP A 1 273 ? 4.233 -13.757 -25.442 0.47 17.82 261 ASP A N 1
ATOM 2102 N N B ASP A 1 273 ? 4.209 -13.802 -25.471 0.53 17.73 261 ASP A N 1
ATOM 2103 C CA A ASP A 1 273 ? 2.937 -13.262 -25.851 0.47 18.30 261 ASP A CA 1
ATOM 2104 C CA B ASP A 1 273 ? 2.952 -13.189 -25.881 0.53 18.51 261 ASP A CA 1
ATOM 2105 C C A ASP A 1 273 ? 2.370 -14.238 -26.860 0.47 17.62 261 ASP A C 1
ATOM 2106 C C B ASP A 1 273 ? 2.335 -14.011 -27.004 0.53 19.35 261 ASP A C 1
ATOM 2107 O O A ASP A 1 273 ? 3.099 -14.867 -27.630 0.47 18.40 261 ASP A O 1
ATOM 2108 O O B ASP A 1 273 ? 3.005 -14.322 -27.995 0.53 21.01 261 ASP A O 1
ATOM 2117 N N . SER A 1 274 ? 1.059 -14.365 -26.840 1.00 18.60 262 SER A N 1
ATOM 2118 C CA . SER A 1 274 ? 0.356 -15.212 -27.788 1.00 19.79 262 SER A CA 1
ATOM 2119 C C . SER A 1 274 ? -0.826 -14.377 -28.244 1.00 21.80 262 SER A C 1
ATOM 2120 O O . SER A 1 274 ? -1.826 -14.266 -27.520 1.00 21.96 262 SER A O 1
ATOM 2123 N N . MET A 1 275 ? -0.662 -13.741 -29.421 1.00 24.48 263 MET A N 1
ATOM 2124 C CA . MET A 1 275 ? -1.682 -12.860 -29.978 1.00 27.60 263 MET A CA 1
ATOM 2125 C C . MET A 1 275 ? -2.902 -13.645 -30.404 1.00 25.83 263 MET A C 1
ATOM 2126 O O . MET A 1 275 ? -4.019 -13.142 -30.273 1.00 27.64 263 MET A O 1
ATOM 2131 N N . TYR A 1 276 ? -2.710 -14.886 -30.901 1.00 26.90 264 TYR A N 1
ATOM 2132 C CA . TYR A 1 276 ? -3.806 -15.696 -31.424 1.00 28.34 264 TYR A CA 1
ATOM 2133 C C . TYR A 1 276 ? -3.830 -17.144 -30.972 1.00 28.48 264 TYR A C 1
ATOM 2134 O O . TYR A 1 276 ? -4.808 -17.822 -31.284 1.00 29.74 264 TYR A O 1
ATOM 2143 N N . GLY A 1 277 ? -2.795 -17.664 -30.314 1.00 26.80 265 GLY A N 1
ATOM 2144 C CA . GLY A 1 277 ? -2.750 -19.068 -29.920 1.00 26.05 265 GLY A CA 1
ATOM 2145 C C . GLY A 1 277 ? -1.656 -19.896 -30.574 1.00 23.84 265 GLY A C 1
ATOM 2146 O O . GLY A 1 277 ? -1.307 -20.970 -30.052 1.00 26.29 265 GLY A O 1
ATOM 2147 N N . PHE A 1 278 ? -1.039 -19.415 -31.642 1.00 23.18 266 PHE A N 1
ATOM 2148 C CA . PHE A 1 278 ? 0.052 -20.156 -32.267 1.00 22.51 266 PHE A CA 1
ATOM 2149 C C . PHE A 1 278 ? 1.313 -20.157 -31.406 1.00 20.63 266 PHE A C 1
ATOM 2150 O O . PHE A 1 278 ? 1.994 -21.185 -31.297 1.00 21.76 266 PHE A O 1
ATOM 2158 N N . VAL A 1 279 ? 1.653 -19.023 -30.789 1.00 18.79 267 VAL A N 1
ATOM 2159 C CA . VAL A 1 279 ? 2.786 -19.012 -29.867 1.00 18.43 267 VAL A CA 1
ATOM 2160 C C . VAL A 1 279 ? 2.505 -19.915 -28.673 1.00 18.82 267 VAL A C 1
ATOM 2161 O O . VAL A 1 279 ? 3.367 -20.690 -28.241 1.00 17.64 267 VAL A O 1
ATOM 2165 N N . GLU A 1 280 ? 1.293 -19.832 -28.120 1.00 19.97 268 GLU A N 1
ATOM 2166 C CA . GLU A 1 280 ? 0.946 -20.677 -26.981 1.00 22.70 268 GLU A CA 1
ATOM 2167 C C . GLU A 1 280 ? 1.127 -22.160 -27.303 1.00 22.76 268 GLU A C 1
ATOM 2168 O O . GLU A 1 280 ? 1.596 -22.931 -26.458 1.00 22.70 268 GLU A O 1
ATOM 2174 N N . ASN A 1 281 ? 0.750 -22.590 -28.511 1.00 22.83 269 ASN A N 1
ATOM 2175 C CA . ASN A 1 281 ? 0.888 -24.001 -28.840 1.00 25.81 269 ASN A CA 1
ATOM 2176 C C . ASN A 1 281 ? 2.340 -24.442 -28.804 1.00 24.38 269 ASN A C 1
ATOM 2177 O O . ASN A 1 281 ? 2.653 -25.527 -28.294 1.00 25.79 269 ASN A O 1
ATOM 2182 N N . VAL A 1 282 ? 3.240 -23.634 -29.363 1.00 21.44 270 VAL A N 1
ATOM 2183 C CA . VAL A 1 282 ? 4.656 -23.973 -29.326 1.00 21.67 270 VAL A CA 1
ATOM 2184 C C . VAL A 1 282 ? 5.185 -23.907 -27.901 1.00 20.07 270 VAL A C 1
ATOM 2185 O O . VAL A 1 282 ? 5.961 -24.773 -27.471 1.00 21.65 270 VAL A O 1
ATOM 2189 N N . MET A 1 283 ? 4.790 -22.880 -27.143 1.00 18.57 271 MET A N 1
ATOM 2190 C CA . MET A 1 283 ? 5.375 -22.725 -25.817 1.00 19.66 271 MET A CA 1
ATOM 2191 C C . MET A 1 283 ? 4.894 -23.803 -24.852 1.00 20.20 271 MET A C 1
ATOM 2192 O O . MET A 1 283 ? 5.659 -24.244 -23.991 1.00 21.03 271 MET A O 1
ATOM 2197 N N . LYS A 1 284 ? 3.662 -24.281 -25.015 1.00 22.03 272 LYS A N 1
ATOM 2198 C CA . LYS A 1 284 ? 3.196 -25.423 -24.237 1.00 24.50 272 LYS A CA 1
ATOM 2199 C C . LYS A 1 284 ? 4.098 -26.631 -24.455 1.00 23.05 272 LYS A C 1
ATOM 2200 O O . LYS A 1 284 ? 4.498 -27.301 -23.495 1.00 24.46 272 LYS A O 1
ATOM 2206 N N . LYS A 1 285 ? 4.469 -26.900 -25.707 1.00 22.62 273 LYS A N 1
ATOM 2207 C CA . LYS A 1 285 ? 5.371 -28.010 -25.990 1.00 23.33 273 LYS A CA 1
ATOM 2208 C C . LYS A 1 285 ? 6.768 -27.760 -25.425 1.00 22.35 273 LYS A C 1
ATOM 2209 O O . LYS A 1 285 ? 7.414 -28.690 -24.946 1.00 24.25 273 LYS A O 1
ATOM 2215 N N . ALA A 1 286 ? 7.252 -26.515 -25.482 1.00 21.41 274 ALA A N 1
ATOM 2216 C CA . ALA A 1 286 ? 8.555 -26.186 -24.909 1.00 20.89 274 ALA A CA 1
ATOM 2217 C C . ALA A 1 286 ? 8.548 -26.382 -23.396 1.00 20.74 274 ALA A C 1
ATOM 2218 O O . ALA A 1 286 ? 9.518 -26.893 -22.817 1.00 21.50 274 ALA A O 1
ATOM 2220 N N . ILE A 1 287 ? 7.445 -26.007 -22.745 1.00 20.58 275 ILE A N 1
ATOM 2221 C CA . ILE A 1 287 ? 7.324 -26.166 -21.302 1.00 20.08 275 ILE A CA 1
ATOM 2222 C C . ILE A 1 287 ? 7.267 -27.642 -20.925 1.00 21.14 275 ILE A C 1
ATOM 2223 O O . ILE A 1 287 ? 7.898 -28.072 -19.949 1.00 21.99 275 ILE A O 1
ATOM 2228 N N . ASP A 1 288 ? 6.512 -28.447 -21.685 1.00 22.45 276 ASP A N 1
ATOM 2229 C CA . ASP A 1 288 ? 6.500 -29.889 -21.425 1.00 24.39 276 ASP A CA 1
ATOM 2230 C C . ASP A 1 288 ? 7.895 -30.479 -21.583 1.00 24.07 276 ASP A C 1
ATOM 2231 O O . ASP A 1 288 ? 8.304 -31.336 -20.795 1.00 25.44 276 ASP A O 1
ATOM 2236 N N . SER A 1 289 ? 8.636 -30.044 -22.610 1.00 23.79 277 SER A N 1
ATOM 2237 C CA . SER A 1 289 ? 9.985 -30.555 -22.819 1.00 24.85 277 SER A CA 1
ATOM 2238 C C . SER A 1 289 ? 10.908 -30.158 -21.669 1.00 23.78 277 SER A C 1
ATOM 2239 O O . SER A 1 289 ? 11.713 -30.970 -21.197 1.00 24.98 277 SER A O 1
ATOM 2242 N N . LEU A 1 290 ? 10.822 -28.905 -21.215 1.00 22.70 278 LEU A N 1
ATOM 2243 C CA . LEU A 1 290 ? 11.601 -28.481 -20.055 1.00 23.34 278 LEU A CA 1
ATOM 2244 C C . LEU A 1 290 ? 11.330 -29.384 -18.863 1.00 24.27 278 LEU A C 1
ATOM 2245 O O . LEU A 1 290 ? 12.260 -29.814 -18.172 1.00 25.25 278 LEU A O 1
ATOM 2250 N N . LYS A 1 291 ? 10.055 -29.651 -18.581 1.00 24.74 279 LYS A N 1
ATOM 2251 C CA . LYS A 1 291 ? 9.715 -30.510 -17.451 1.00 26.46 279 LYS A CA 1
ATOM 2252 C C . LYS A 1 291 ? 10.267 -31.923 -17.633 1.00 28.14 279 LYS A C 1
ATOM 2253 O O . LYS A 1 291 ? 10.780 -32.525 -16.684 1.00 28.39 279 LYS A O 1
ATOM 2259 N N . GLU A 1 292 ? 10.175 -32.467 -18.842 1.00 29.79 280 GLU A N 1
ATOM 2260 C CA . GLU A 1 292 ? 10.673 -33.816 -19.082 1.00 34.35 280 GLU A CA 1
ATOM 2261 C C . GLU A 1 292 ? 12.173 -33.890 -18.851 1.00 33.30 280 GLU A C 1
ATOM 2262 O O . GLU A 1 292 ? 12.693 -34.941 -18.457 1.00 34.76 280 GLU A O 1
ATOM 2268 N N . LYS A 1 293 ? 12.883 -32.787 -19.064 1.00 32.72 281 LYS A N 1
ATOM 2269 C CA . LYS A 1 293 ? 14.319 -32.742 -18.844 1.00 33.16 281 LYS A CA 1
ATOM 2270 C C . LYS A 1 293 ? 14.714 -32.287 -17.438 1.00 33.75 281 LYS A C 1
ATOM 2271 O O . LYS A 1 293 ? 15.904 -32.063 -17.194 1.00 35.74 281 LYS A O 1
ATOM 2277 N N . GLY A 1 294 ? 13.765 -32.190 -16.504 1.00 31.08 282 GLY A N 1
ATOM 2278 C CA . GLY A 1 294 ? 14.075 -31.957 -15.104 1.00 30.13 282 GLY A CA 1
ATOM 2279 C C . GLY A 1 294 ? 13.976 -30.517 -14.636 1.00 29.09 282 GLY A C 1
ATOM 2280 O O . GLY A 1 294 ? 14.235 -30.247 -13.456 1.00 30.86 282 GLY A O 1
ATOM 2281 N N . PHE A 1 295 ? 13.610 -29.587 -15.509 1.00 26.51 283 PHE A N 1
ATOM 2282 C CA . PHE A 1 295 ? 13.489 -28.192 -15.114 1.00 24.76 283 PHE A CA 1
ATOM 2283 C C . PHE A 1 295 ? 12.124 -27.931 -14.482 1.00 25.09 283 PHE A C 1
ATOM 2284 O O . PHE A 1 295 ? 11.164 -28.676 -14.686 1.00 26.52 283 PHE A O 1
ATOM 2292 N N . THR A 1 296 ? 12.041 -26.831 -13.728 1.00 24.98 284 THR A N 1
ATOM 2293 C CA . THR A 1 296 ? 10.792 -26.378 -13.113 1.00 25.13 284 THR A CA 1
ATOM 2294 C C . THR A 1 296 ? 10.483 -24.985 -13.647 1.00 24.05 284 THR A C 1
ATOM 2295 O O . THR A 1 296 ? 11.010 -23.979 -13.130 1.00 24.33 284 THR A O 1
ATOM 2299 N N . PRO A 1 297 ? 9.669 -24.878 -14.691 1.00 22.29 285 PRO A N 1
ATOM 2300 C CA . PRO A 1 297 ? 9.422 -23.573 -15.299 1.00 21.79 285 PRO A CA 1
ATOM 2301 C C . PRO A 1 297 ? 8.512 -22.707 -14.457 1.00 21.79 285 PRO A C 1
ATOM 2302 O O . PRO A 1 297 ? 7.581 -23.186 -13.810 1.00 23.87 285 PRO A O 1
ATOM 2306 N N . VAL A 1 298 ? 8.779 -21.401 -14.516 1.00 20.62 286 VAL A N 1
ATOM 2307 C CA . VAL A 1 298 ? 7.856 -20.361 -14.076 1.00 19.20 286 VAL A CA 1
ATOM 2308 C C . VAL A 1 298 ? 7.412 -19.638 -15.336 1.00 18.61 286 VAL A C 1
ATOM 2309 O O . VAL A 1 298 ? 8.256 -19.235 -16.135 1.00 20.07 286 VAL A O 1
ATOM 2313 N N . VAL A 1 299 ? 6.104 -19.523 -15.541 1.00 18.30 287 VAL A N 1
ATOM 2314 C CA . VAL A 1 299 ? 5.547 -19.142 -16.842 1.00 16.75 287 VAL A CA 1
ATOM 2315 C C . VAL A 1 299 ? 4.760 -17.848 -16.734 1.00 17.96 287 VAL A C 1
ATOM 2316 O O . VAL A 1 299 ? 3.875 -17.711 -15.877 1.00 19.75 287 VAL A O 1
ATOM 2320 N N . TYR A 1 300 ? 5.060 -16.916 -17.636 1.00 17.01 288 TYR A N 1
ATOM 2321 C CA . TYR A 1 300 ? 4.348 -15.649 -17.738 1.00 17.32 288 TYR A CA 1
ATOM 2322 C C . TYR A 1 300 ? 3.833 -15.491 -19.160 1.00 18.08 288 TYR A C 1
ATOM 2323 O O . TYR A 1 300 ? 4.629 -15.408 -20.099 1.00 19.57 288 TYR A O 1
ATOM 2332 N N . LYS A 1 301 ? 2.516 -15.417 -19.311 1.00 19.13 289 LYS A N 1
ATOM 2333 C CA . LYS A 1 301 ? 1.873 -15.376 -20.616 1.00 18.68 289 LYS A CA 1
ATOM 2334 C C . LYS A 1 301 ? 1.045 -14.105 -20.769 1.00 18.45 289 LYS A C 1
ATOM 2335 O O . LYS A 1 301 ? 0.166 -13.834 -19.950 1.00 19.25 289 LYS A O 1
ATOM 2341 N N . PHE A 1 302 ? 1.295 -13.357 -21.846 1.00 17.93 290 PHE A N 1
ATOM 2342 C CA . PHE A 1 302 ? 0.421 -12.259 -22.273 1.00 17.85 290 PHE A CA 1
ATOM 2343 C C . PHE A 1 302 ? -0.533 -12.814 -23.327 1.00 18.58 290 PHE A C 1
ATOM 2344 O O . PHE A 1 302 ? -0.101 -13.185 -24.413 1.00 20.96 290 PHE A O 1
ATOM 2352 N N . SER A 1 303 ? -1.815 -12.859 -23.020 1.00 18.49 291 SER A N 1
ATOM 2353 C CA . SER A 1 303 ? -2.797 -13.375 -23.965 1.00 18.59 291 SER A CA 1
ATOM 2354 C C . SER A 1 303 ? -3.957 -12.398 -24.061 1.00 17.92 291 SER A C 1
ATOM 2355 O O . SER A 1 303 ? -3.953 -11.322 -23.446 1.00 17.78 291 SER A O 1
ATOM 2358 N N . ASP A 1 304 ? -4.971 -12.794 -24.825 1.00 18.15 292 ASP A N 1
ATOM 2359 C CA . ASP A 1 304 ? -6.140 -11.941 -24.943 1.00 18.81 292 ASP A CA 1
ATOM 2360 C C . ASP A 1 304 ? -7.019 -11.972 -23.694 1.00 19.30 292 ASP A C 1
ATOM 2361 O O . ASP A 1 304 ? -7.979 -11.210 -23.613 1.00 20.12 292 ASP A O 1
ATOM 2366 N N . GLU A 1 305 ? -6.696 -12.795 -22.700 1.00 21.84 293 GLU A N 1
ATOM 2367 C CA . GLU A 1 305 ? -7.453 -12.814 -21.462 1.00 25.12 293 GLU A CA 1
ATOM 2368 C C . GLU A 1 305 ? -6.610 -12.557 -20.230 1.00 25.74 293 GLU A C 1
ATOM 2369 O O . GLU A 1 305 ? -7.178 -12.262 -19.173 1.00 27.60 293 GLU A O 1
ATOM 2375 N N . GLU A 1 306 ? -5.289 -12.645 -20.325 1.00 24.39 294 GLU A N 1
ATOM 2376 C CA . GLU A 1 306 ? -4.464 -12.527 -19.132 1.00 26.86 294 GLU A CA 1
ATOM 2377 C C . GLU A 1 306 ? -3.220 -11.696 -19.395 1.00 23.89 294 GLU A C 1
ATOM 2378 O O . GLU A 1 306 ? -2.678 -11.658 -20.495 1.00 23.05 294 GLU A O 1
ATOM 2384 N N . ARG A 1 307 ? -2.757 -11.068 -18.337 1.00 24.46 295 ARG A N 1
ATOM 2385 C CA . ARG A 1 307 ? -1.724 -10.043 -18.388 1.00 25.91 295 ARG A CA 1
ATOM 2386 C C . ARG A 1 307 ? -0.939 -10.144 -17.081 1.00 25.88 295 ARG A C 1
ATOM 2387 O O . ARG A 1 307 ? -1.467 -9.774 -16.028 1.00 29.47 295 ARG A O 1
ATOM 2395 N N . PRO A 1 308 ? 0.292 -10.644 -17.094 1.00 22.33 296 PRO A N 1
ATOM 2396 C CA . PRO A 1 308 ? 1.093 -10.662 -15.865 1.00 20.93 296 PRO A CA 1
ATOM 2397 C C . PRO A 1 308 ? 1.529 -9.275 -15.446 1.00 19.60 296 PRO A C 1
ATOM 2398 O O . PRO A 1 308 ? 1.609 -8.343 -16.242 1.00 21.30 296 PRO A O 1
ATOM 2402 N N . ALA A 1 309 ? 1.851 -9.173 -14.171 1.00 18.98 297 ALA A N 1
ATOM 2403 C CA . ALA A 1 309 ? 2.485 -7.981 -13.631 1.00 19.12 297 ALA A CA 1
ATOM 2404 C C . ALA A 1 309 ? 3.965 -7.977 -13.980 1.00 18.32 297 ALA A C 1
ATOM 2405 O O . ALA A 1 309 ? 4.669 -8.954 -13.740 1.00 18.85 297 ALA A O 1
ATOM 2407 N N A ILE A 1 310 ? 4.451 -6.858 -14.529 0.49 17.80 298 ILE A N 1
ATOM 2408 N N B ILE A 1 310 ? 4.446 -6.851 -14.492 0.51 17.75 298 ILE A N 1
ATOM 2409 C CA A ILE A 1 310 ? 5.872 -6.765 -14.872 0.49 17.58 298 ILE A CA 1
ATOM 2410 C CA B ILE A 1 310 ? 5.845 -6.778 -14.888 0.51 17.06 298 ILE A CA 1
ATOM 2411 C C A ILE A 1 310 ? 6.737 -6.976 -13.635 0.49 17.37 298 ILE A C 1
ATOM 2412 C C B ILE A 1 310 ? 6.762 -6.895 -13.666 0.51 17.33 298 ILE A C 1
ATOM 2413 O O A ILE A 1 310 ? 7.800 -7.607 -13.701 0.49 17.73 298 ILE A O 1
ATOM 2414 O O B ILE A 1 310 ? 7.877 -7.424 -13.770 0.51 18.50 298 ILE A O 1
ATOM 2423 N N . SER A 1 311 ? 6.305 -6.446 -12.489 1.00 16.55 299 SER A N 1
ATOM 2424 C CA . SER A 1 311 ? 7.102 -6.589 -11.270 1.00 17.98 299 SER A CA 1
ATOM 2425 C C . SER A 1 311 ? 7.308 -8.048 -10.889 1.00 18.08 299 SER A C 1
ATOM 2426 O O . SER A 1 311 ? 8.338 -8.391 -10.302 1.00 18.85 299 SER A O 1
ATOM 2429 N N . GLU A 1 312 ? 6.341 -8.913 -11.196 1.00 18.14 300 GLU A N 1
ATOM 2430 C CA . GLU A 1 312 ? 6.480 -10.331 -10.890 1.00 19.58 300 GLU A CA 1
ATOM 2431 C C . GLU A 1 312 ? 7.417 -11.026 -11.870 1.00 19.47 300 GLU A C 1
ATOM 2432 O O . GLU A 1 312 ? 8.201 -11.893 -11.472 1.00 20.45 300 GLU A O 1
ATOM 2438 N N . ILE A 1 313 ? 7.352 -10.674 -13.150 1.00 18.87 301 ILE A N 1
ATOM 2439 C CA . ILE A 1 313 ? 8.347 -11.175 -14.095 1.00 18.51 301 ILE A CA 1
ATOM 2440 C C . ILE A 1 313 ? 9.747 -10.833 -13.611 1.00 18.33 301 ILE A C 1
ATOM 2441 O O . ILE A 1 313 ? 10.633 -11.691 -13.547 1.00 19.10 301 ILE A O 1
ATOM 2446 N N . LEU A 1 314 ? 9.966 -9.567 -13.265 1.00 18.28 302 LEU A N 1
ATOM 2447 C CA . LEU A 1 314 ? 11.300 -9.103 -12.910 1.00 17.43 302 LEU A CA 1
ATOM 2448 C C . LEU A 1 314 ? 11.818 -9.818 -11.670 1.00 17.66 302 LEU A C 1
ATOM 2449 O O . LEU A 1 314 ? 12.995 -10.185 -11.605 1.00 18.88 302 LEU A O 1
ATOM 2454 N N . LYS A 1 315 ? 10.939 -10.066 -10.698 1.00 17.85 303 LYS A N 1
ATOM 2455 C CA . LYS A 1 315 ? 11.330 -10.752 -9.472 1.00 18.71 303 LYS A CA 1
ATOM 2456 C C . LYS A 1 315 ? 11.920 -12.128 -9.739 1.00 17.89 303 LYS A C 1
ATOM 2457 O O . LYS A 1 315 ? 12.777 -12.601 -8.965 1.00 19.59 303 LYS A O 1
ATOM 2463 N N . ASP A 1 316 ? 11.466 -12.791 -10.791 1.00 17.49 304 ASP A N 1
ATOM 2464 C CA . ASP A 1 316 ? 11.876 -14.167 -11.041 1.00 17.85 304 ASP A CA 1
ATOM 2465 C C . ASP A 1 316 ? 13.146 -14.287 -11.870 1.00 18.00 304 ASP A C 1
ATOM 2466 O O . ASP A 1 316 ? 13.681 -15.394 -11.979 1.00 20.18 304 ASP A O 1
ATOM 2471 N N . ILE A 1 317 ? 13.661 -13.192 -12.420 1.00 17.13 305 ILE A N 1
ATOM 2472 C CA . ILE A 1 317 ? 14.836 -13.253 -13.291 1.00 17.91 305 ILE A CA 1
ATOM 2473 C C . ILE A 1 317 ? 16.122 -13.613 -12.540 1.00 18.20 305 ILE A C 1
ATOM 2474 O O . ILE A 1 317 ? 16.867 -14.500 -12.990 1.00 18.46 305 ILE A O 1
ATOM 2479 N N . PRO A 1 318 ? 16.456 -12.959 -11.415 1.00 17.59 306 PRO A N 1
ATOM 2480 C CA . PRO A 1 318 ? 17.808 -13.149 -10.847 1.00 18.75 306 PRO A CA 1
ATOM 2481 C C . PRO A 1 318 ? 18.203 -14.588 -10.568 1.00 19.93 306 PRO A C 1
ATOM 2482 O O . PRO A 1 318 ? 19.353 -14.960 -10.830 1.00 19.95 306 PRO A O 1
ATOM 2486 N N . ASP A 1 319 ? 17.308 -15.404 -10.020 1.00 20.00 307 ASP A N 1
ATOM 2487 C CA . ASP A 1 319 ? 17.670 -16.777 -9.693 1.00 20.20 307 ASP A CA 1
ATOM 2488 C C . ASP A 1 319 ? 17.218 -17.775 -10.743 1.00 20.32 307 ASP A C 1
ATOM 2489 O O . ASP A 1 319 ? 17.238 -18.972 -10.489 1.00 22.50 307 ASP A O 1
ATOM 2494 N N . SER A 1 320 ? 16.825 -17.320 -11.923 1.00 19.52 308 SER A N 1
ATOM 2495 C CA . SER A 1 320 ? 16.613 -18.248 -13.029 1.00 19.61 308 SER A CA 1
ATOM 2496 C C . SER A 1 320 ? 17.943 -18.697 -13.627 1.00 19.92 308 SER A C 1
ATOM 2497 O O . SER A 1 320 ? 18.874 -17.899 -13.774 1.00 21.23 308 SER A O 1
ATOM 2500 N N . GLU A 1 321 ? 18.031 -19.985 -13.994 1.00 20.32 309 GLU A N 1
ATOM 2501 C CA . GLU A 1 321 ? 19.203 -20.428 -14.739 1.00 21.30 309 GLU A CA 1
ATOM 2502 C C . GLU A 1 321 ? 19.193 -19.878 -16.156 1.00 21.26 309 GLU A C 1
ATOM 2503 O O . GLU A 1 321 ? 20.260 -19.638 -16.742 1.00 22.26 309 GLU A O 1
ATOM 2509 N N . ALA A 1 322 ? 18.002 -19.684 -16.721 1.00 19.90 310 ALA A N 1
ATOM 2510 C CA . ALA A 1 322 ? 17.855 -19.300 -18.116 1.00 18.75 310 ALA A CA 1
ATOM 2511 C C . ALA A 1 322 ? 16.484 -18.681 -18.298 1.00 18.29 310 ALA A C 1
ATOM 2512 O O . ALA A 1 322 ? 15.576 -18.886 -17.486 1.00 18.58 310 ALA A O 1
ATOM 2514 N N . LEU A 1 323 ? 16.340 -17.942 -19.393 1.00 18.03 311 LEU A N 1
ATOM 2515 C CA . LEU A 1 323 ? 15.059 -17.396 -19.814 1.00 18.06 311 LEU A CA 1
ATOM 2516 C C . LEU A 1 323 ? 14.691 -17.956 -21.182 1.00 18.78 311 LEU A C 1
ATOM 2517 O O . LEU A 1 323 ? 15.556 -18.220 -22.021 1.00 19.83 311 LEU A O 1
ATOM 2522 N N . ILE A 1 324 ? 13.399 -18.138 -21.396 1.00 17.28 312 ILE A N 1
ATOM 2523 C CA . ILE A 1 324 ? 12.886 -18.552 -22.697 1.00 17.76 312 ILE A CA 1
ATOM 2524 C C . ILE A 1 324 ? 11.815 -17.556 -23.100 1.00 18.60 312 ILE A C 1
ATOM 2525 O O . ILE A 1 324 ? 10.878 -17.308 -22.331 1.00 20.70 312 ILE A O 1
ATOM 2530 N N . PHE A 1 325 ? 11.944 -17.000 -24.302 1.00 18.84 313 PHE A N 1
ATOM 2531 C CA . PHE A 1 325 ? 11.003 -16.016 -24.821 1.00 17.87 313 PHE A CA 1
ATOM 2532 C C . PHE A 1 325 ? 10.239 -16.595 -26.004 1.00 17.93 313 PHE A C 1
ATOM 2533 O O . PHE A 1 325 ? 10.821 -17.282 -26.849 1.00 20.40 313 PHE A O 1
ATOM 2541 N N . GLY A 1 326 ? 8.929 -16.346 -26.038 1.00 17.31 314 GLY A N 1
ATOM 2542 C CA . GLY A 1 326 ? 8.117 -16.631 -27.209 1.00 17.62 314 GLY A CA 1
ATOM 2543 C C . GLY A 1 326 ? 7.535 -15.321 -27.721 1.00 18.45 314 GLY A C 1
ATOM 2544 O O . GLY A 1 326 ? 6.854 -14.617 -26.966 1.00 19.97 314 GLY A O 1
ATOM 2545 N N . VAL A 1 327 ? 7.795 -14.986 -28.985 1.00 18.87 315 VAL A N 1
ATOM 2546 C CA . VAL A 1 327 ? 7.592 -13.645 -29.515 1.00 19.46 315 VAL A CA 1
ATOM 2547 C C . VAL A 1 327 ? 6.651 -13.710 -30.719 1.00 20.07 315 VAL A C 1
ATOM 2548 O O . VAL A 1 327 ? 6.983 -14.320 -31.746 1.00 20.94 315 VAL A O 1
ATOM 2552 N N . SER A 1 328 ? 5.485 -13.078 -30.589 1.00 19.12 316 SER A N 1
ATOM 2553 C CA . SER A 1 328 ? 4.630 -12.805 -31.741 1.00 20.07 316 SER A CA 1
ATOM 2554 C C . SER A 1 328 ? 5.211 -11.679 -32.582 1.00 21.90 316 SER A C 1
ATOM 2555 O O . SER A 1 328 ? 5.707 -10.676 -32.055 1.00 21.91 316 SER A O 1
ATOM 2558 N N . THR A 1 329 ? 5.034 -11.794 -33.897 1.00 22.79 317 THR A N 1
ATOM 2559 C CA . THR A 1 329 ? 5.531 -10.785 -34.811 1.00 23.94 317 THR A CA 1
ATOM 2560 C C . THR A 1 329 ? 4.410 -10.456 -35.788 1.00 23.95 317 THR A C 1
ATOM 2561 O O . THR A 1 329 ? 3.638 -9.538 -35.523 1.00 23.81 317 THR A O 1
ATOM 2565 N N . TYR A 1 330 ? 4.266 -11.223 -36.878 1.00 25.38 318 TYR A N 1
ATOM 2566 C CA . TYR A 1 330 ? 3.277 -10.926 -37.915 1.00 27.03 318 TYR A CA 1
ATOM 2567 C C . TYR A 1 330 ? 3.614 -9.591 -38.584 1.00 28.94 318 TYR A C 1
ATOM 2568 O O . TYR A 1 330 ? 4.610 -9.511 -39.310 1.00 27.78 318 TYR A O 1
ATOM 2577 N N . GLU A 1 331 ? 2.822 -8.537 -38.330 1.00 30.67 319 GLU A N 1
ATOM 2578 C CA . GLU A 1 331 ? 3.058 -7.233 -38.950 1.00 35.84 319 GLU A CA 1
ATOM 2579 C C . GLU A 1 331 ? 4.273 -6.491 -38.384 1.00 33.62 319 GLU A C 1
ATOM 2580 O O . GLU A 1 331 ? 4.851 -5.652 -39.088 1.00 32.85 319 GLU A O 1
ATOM 2586 N N . ALA A 1 332 ? 4.679 -6.776 -37.147 1.00 31.69 320 ALA A N 1
ATOM 2587 C CA . ALA A 1 332 ? 5.741 -6.028 -36.474 1.00 31.99 320 ALA A CA 1
ATOM 2588 C C . ALA A 1 332 ? 6.687 -7.016 -35.812 1.00 33.06 320 ALA A C 1
ATOM 2589 O O . ALA A 1 332 ? 6.326 -8.167 -35.582 1.00 34.54 320 ALA A O 1
ATOM 2591 N N . GLU A 1 333 ? 7.901 -6.556 -35.494 1.00 32.62 321 GLU A N 1
ATOM 2592 C CA . GLU A 1 333 ? 8.878 -7.441 -34.874 1.00 34.66 321 GLU A CA 1
ATOM 2593 C C . GLU A 1 333 ? 8.624 -7.617 -33.385 1.00 30.72 321 GLU A C 1
ATOM 2594 O O . GLU A 1 333 ? 8.887 -8.701 -32.845 1.00 30.01 321 GLU A O 1
ATOM 2600 N N A ILE A 1 334 ? 8.177 -6.569 -32.718 0.52 28.18 322 ILE A N 1
ATOM 2601 N N B ILE A 1 334 ? 8.139 -6.569 -32.732 0.48 28.72 322 ILE A N 1
ATOM 2602 C CA A ILE A 1 334 ? 7.934 -6.696 -31.303 0.52 27.42 322 ILE A CA 1
ATOM 2603 C CA B ILE A 1 334 ? 7.880 -6.666 -31.312 0.48 28.41 322 ILE A CA 1
ATOM 2604 C C A ILE A 1 334 ? 6.677 -5.959 -30.920 0.52 26.08 322 ILE A C 1
ATOM 2605 C C B ILE A 1 334 ? 6.570 -6.016 -30.866 0.48 27.70 322 ILE A C 1
ATOM 2606 O O A ILE A 1 334 ? 6.531 -4.779 -31.189 0.52 27.54 322 ILE A O 1
ATOM 2607 O O B ILE A 1 334 ? 6.340 -4.841 -31.085 0.48 29.28 322 ILE A O 1
ATOM 2616 N N A HIS A 1 335 ? 5.873 -6.671 -30.280 0.52 22.40 323 HIS A N 1
ATOM 2617 N N B HIS A 1 335 ? 5.756 -6.854 -30.238 0.48 25.14 323 HIS A N 1
ATOM 2618 C CA A HIS A 1 335 ? 4.649 -6.046 -29.848 0.52 19.90 323 HIS A CA 1
ATOM 2619 C CA B HIS A 1 335 ? 4.452 -6.603 -29.630 0.48 23.99 323 HIS A CA 1
ATOM 2620 C C A HIS A 1 335 ? 4.823 -5.367 -28.509 0.52 21.32 323 HIS A C 1
ATOM 2621 C C B HIS A 1 335 ? 4.697 -5.606 -28.476 0.48 22.99 323 HIS A C 1
ATOM 2622 O O A HIS A 1 335 ? 5.712 -5.710 -27.748 0.52 23.14 323 HIS A O 1
ATOM 2623 O O B HIS A 1 335 ? 5.692 -5.721 -27.783 0.48 24.28 323 HIS A O 1
ATOM 2636 N N A PRO A 1 336 ? 3.895 -4.364 -28.258 0.52 20.27 324 PRO A N 1
ATOM 2637 N N B PRO A 1 336 ? 3.817 -4.609 -28.284 0.48 20.68 324 PRO A N 1
ATOM 2638 C CA A PRO A 1 336 ? 3.981 -3.476 -27.107 0.52 20.34 324 PRO A CA 1
ATOM 2639 C CA B PRO A 1 336 ? 4.044 -3.616 -27.226 0.48 20.60 324 PRO A CA 1
ATOM 2640 C C A PRO A 1 336 ? 4.255 -4.043 -25.727 0.52 19.04 324 PRO A C 1
ATOM 2641 C C B PRO A 1 336 ? 4.347 -4.134 -25.815 0.48 19.39 324 PRO A C 1
ATOM 2642 O O A PRO A 1 336 ? 5.225 -3.606 -25.139 0.52 18.32 324 PRO A O 1
ATOM 2643 O O B PRO A 1 336 ? 5.222 -3.595 -25.164 0.48 19.13 324 PRO A O 1
ATOM 2650 N N A LEU A 1 337 ? 3.654 -5.170 -25.367 0.52 17.84 325 LEU A N 1
ATOM 2651 N N B LEU A 1 337 ? 3.605 -5.129 -25.344 0.48 18.01 325 LEU A N 1
ATOM 2652 C CA A LEU A 1 337 ? 3.895 -5.690 -24.027 0.52 17.53 325 LEU A CA 1
ATOM 2653 C CA B LEU A 1 337 ? 3.846 -5.642 -23.998 0.48 17.82 325 LEU A CA 1
ATOM 2654 C C A LEU A 1 337 ? 5.224 -6.427 -23.945 0.52 17.15 325 LEU A C 1
ATOM 2655 C C B LEU A 1 337 ? 5.146 -6.423 -23.932 0.48 17.03 325 LEU A C 1
ATOM 2656 O O A LEU A 1 337 ? 5.938 -6.312 -22.945 0.52 18.21 325 LEU A O 1
ATOM 2657 O O B LEU A 1 337 ? 5.844 -6.391 -22.915 0.48 17.64 325 LEU A O 1
ATOM 2666 N N A MET A 1 338 ? 5.578 -7.189 -24.975 0.52 17.03 326 MET A N 1
ATOM 2667 N N B MET A 1 338 ? 5.473 -7.154 -24.990 0.48 16.06 326 MET A N 1
ATOM 2668 C CA A MET A 1 338 ? 6.883 -7.843 -24.970 0.52 17.26 326 MET A CA 1
ATOM 2669 C CA B MET A 1 338 ? 6.775 -7.805 -25.062 0.48 15.62 326 MET A CA 1
ATOM 2670 C C A MET A 1 338 ? 8.010 -6.832 -25.178 0.52 17.61 326 MET A C 1
ATOM 2671 C C B MET A 1 338 ? 7.891 -6.765 -25.057 0.48 16.04 326 MET A C 1
ATOM 2672 O O A MET A 1 338 ? 9.117 -7.029 -24.660 0.52 19.09 326 MET A O 1
ATOM 2673 O O B MET A 1 338 ? 8.865 -6.883 -24.303 0.48 15.30 326 MET A O 1
ATOM 2682 N N . ARG A 1 339 ? 7.747 -5.723 -25.880 1.00 17.13 327 ARG A N 1
ATOM 2683 C CA . ARG A 1 339 ? 8.741 -4.655 -25.914 1.00 16.43 327 ARG A CA 1
ATOM 2684 C C . ARG A 1 339 ? 8.950 -4.069 -24.519 1.00 16.01 327 ARG A C 1
ATOM 2685 O O . ARG A 1 339 ? 10.089 -3.943 -24.049 1.00 16.35 327 ARG A O 1
ATOM 2693 N N . PHE A 1 340 ? 7.856 -3.709 -23.842 1.00 16.35 328 PHE A N 1
ATOM 2694 C CA . PHE A 1 340 ? 7.972 -3.124 -22.509 1.00 15.59 328 PHE A CA 1
ATOM 2695 C C . PHE A 1 340 ? 8.707 -4.076 -21.578 1.00 15.01 328 PHE A C 1
ATOM 2696 O O . PHE A 1 340 ? 9.602 -3.669 -20.838 1.00 15.62 328 PHE A O 1
ATOM 2704 N N . THR A 1 341 ? 8.330 -5.351 -21.611 1.00 15.29 329 THR A N 1
ATOM 2705 C CA . THR A 1 341 ? 8.946 -6.347 -20.739 1.00 15.30 329 THR A CA 1
ATOM 2706 C C . THR A 1 341 ? 10.438 -6.480 -21.025 1.00 16.30 329 THR A C 1
ATOM 2707 O O . THR A 1 341 ? 11.255 -6.466 -20.100 1.00 17.05 329 THR A O 1
ATOM 2711 N N . LEU A 1 342 ? 10.807 -6.614 -22.304 1.00 16.20 330 LEU A N 1
ATOM 2712 C CA . LEU A 1 342 ? 12.218 -6.739 -22.668 1.00 16.92 330 LEU A CA 1
ATOM 2713 C C . LEU A 1 342 ? 13.008 -5.503 -22.260 1.00 16.08 330 LEU A C 1
ATOM 2714 O O . LEU A 1 342 ? 14.124 -5.614 -21.736 1.00 17.53 330 LEU A O 1
ATOM 2719 N N . LEU A 1 343 ? 12.450 -4.312 -22.498 1.00 15.27 331 LEU A N 1
ATOM 2720 C CA . LEU A 1 343 ? 13.174 -3.103 -22.112 1.00 15.57 331 LEU A CA 1
ATOM 2721 C C . LEU A 1 343 ? 13.359 -3.021 -20.604 1.00 16.89 331 LEU A C 1
ATOM 2722 O O . LEU A 1 343 ? 14.409 -2.583 -20.137 1.00 18.24 331 LEU A O 1
ATOM 2727 N N . GLU A 1 344 ? 12.354 -3.438 -19.823 1.00 16.20 332 GLU A N 1
ATOM 2728 C CA . GLU A 1 344 ? 12.523 -3.418 -18.374 1.00 16.08 332 GLU A CA 1
ATOM 2729 C C . GLU A 1 344 ? 13.476 -4.500 -17.887 1.00 16.91 332 GLU A C 1
ATOM 2730 O O . GLU A 1 344 ? 14.190 -4.274 -16.902 1.00 17.37 332 GLU A O 1
ATOM 2736 N N . ILE A 1 345 ? 13.485 -5.683 -18.523 1.00 16.91 333 ILE A N 1
ATOM 2737 C CA . ILE A 1 345 ? 14.481 -6.695 -18.160 1.00 17.11 333 ILE A CA 1
ATOM 2738 C C . ILE A 1 345 ? 15.882 -6.166 -18.419 1.00 18.69 333 ILE A C 1
ATOM 2739 O O . ILE A 1 345 ? 16.783 -6.315 -17.582 1.00 19.25 333 ILE A O 1
ATOM 2744 N N . ILE A 1 346 ? 16.081 -5.497 -19.564 1.00 18.38 334 ILE A N 1
ATOM 2745 C CA . ILE A 1 346 ? 17.398 -4.948 -19.886 1.00 20.42 334 ILE A CA 1
ATOM 2746 C C . ILE A 1 346 ? 17.776 -3.860 -18.897 1.00 19.87 334 ILE A C 1
ATOM 2747 O O . ILE A 1 346 ? 18.932 -3.765 -18.473 1.00 22.09 334 ILE A O 1
ATOM 2752 N N . ASP A 1 347 ? 16.806 -3.041 -18.491 1.00 19.13 335 ASP A N 1
ATOM 2753 C CA . ASP A 1 347 ? 17.103 -1.942 -17.581 1.00 18.30 335 ASP A CA 1
ATOM 2754 C C . ASP A 1 347 ? 17.383 -2.426 -16.161 1.00 18.33 335 ASP A C 1
ATOM 2755 O O . ASP A 1 347 ? 18.267 -1.878 -15.480 1.00 20.53 335 ASP A O 1
ATOM 2760 N N . LYS A 1 348 ? 16.625 -3.419 -15.681 1.00 18.03 336 LYS A N 1
ATOM 2761 C CA . LYS A 1 348 ? 16.620 -3.769 -14.265 1.00 17.80 336 LYS A CA 1
ATOM 2762 C C . LYS A 1 348 ? 17.259 -5.103 -13.942 1.00 17.92 336 LYS A C 1
ATOM 2763 O O . LYS A 1 348 ? 17.642 -5.310 -12.792 1.00 19.64 336 LYS A O 1
ATOM 2769 N N . ALA A 1 349 ? 17.329 -6.019 -14.906 1.00 18.11 337 ALA A N 1
ATOM 2770 C CA . ALA A 1 349 ? 17.701 -7.399 -14.643 1.00 18.02 337 ALA A CA 1
ATOM 2771 C C . ALA A 1 349 ? 18.621 -7.908 -15.746 1.00 19.12 337 ALA A C 1
ATOM 2772 O O . ALA A 1 349 ? 18.406 -8.969 -16.336 1.00 19.56 337 ALA A O 1
ATOM 2774 N N . ASN A 1 350 ? 19.687 -7.154 -15.997 1.00 19.83 338 ASN A N 1
ATOM 2775 C CA . ASN A 1 350 ? 20.603 -7.409 -17.098 1.00 21.60 338 ASN A CA 1
ATOM 2776 C C . ASN A 1 350 ? 21.709 -8.338 -16.604 1.00 21.70 338 ASN A C 1
ATOM 2777 O O . ASN A 1 350 ? 22.729 -7.897 -16.076 1.00 23.15 338 ASN A O 1
ATOM 2782 N N . TYR A 1 351 ? 21.509 -9.643 -16.799 1.00 20.52 339 TYR A N 1
ATOM 2783 C CA . TYR A 1 351 ? 22.405 -10.677 -16.291 1.00 20.67 339 TYR A CA 1
ATOM 2784 C C . TYR A 1 351 ? 22.972 -11.494 -17.441 1.00 21.96 339 TYR A C 1
ATOM 2785 O O . TYR A 1 351 ? 22.336 -11.640 -18.492 1.00 21.88 339 TYR A O 1
ATOM 2794 N N . GLU A 1 352 ? 24.155 -12.084 -17.212 1.00 23.58 340 GLU A N 1
ATOM 2795 C CA . GLU A 1 352 ? 24.778 -12.960 -18.209 1.00 25.25 340 GLU A CA 1
ATOM 2796 C C . GLU A 1 352 ? 24.232 -14.373 -18.011 1.00 25.19 340 GLU A C 1
ATOM 2797 O O . GLU A 1 352 ? 24.857 -15.241 -17.408 1.00 26.57 340 GLU A O 1
ATOM 2803 N N . LYS A 1 353 ? 23.036 -14.599 -18.539 1.00 22.70 341 LYS A N 1
ATOM 2804 C CA . LYS A 1 353 ? 22.343 -15.873 -18.475 1.00 22.06 341 LYS A CA 1
ATOM 2805 C C . LYS A 1 353 ? 21.983 -16.325 -19.881 1.00 22.10 341 LYS A C 1
ATOM 2806 O O . LYS A 1 353 ? 21.744 -15.495 -20.767 1.00 22.23 341 LYS A O 1
ATOM 2812 N N . PRO A 1 354 ? 21.933 -17.629 -20.118 1.00 21.72 342 PRO A N 1
ATOM 2813 C CA . PRO A 1 354 ? 21.519 -18.115 -21.436 1.00 22.51 342 PRO A CA 1
ATOM 2814 C C . PRO A 1 354 ? 20.031 -17.938 -21.673 1.00 22.32 342 PRO A C 1
ATOM 2815 O O . PRO A 1 354 ? 19.213 -17.980 -20.751 1.00 21.61 342 PRO A O 1
ATOM 2819 N N . VAL A 1 355 ? 19.690 -17.772 -22.951 1.00 21.14 343 VAL A N 1
ATOM 2820 C CA . VAL A 1 355 ? 18.323 -17.515 -23.386 1.00 20.08 343 VAL A CA 1
ATOM 2821 C C . VAL A 1 355 ? 18.038 -18.340 -24.633 1.00 19.80 343 VAL A C 1
ATOM 2822 O O . VAL A 1 355 ? 18.911 -18.514 -25.487 1.00 22.05 343 VAL A O 1
ATOM 2826 N N . LEU A 1 356 ? 16.807 -18.832 -24.742 1.00 19.01 344 LEU A N 1
ATOM 2827 C CA . LEU A 1 356 ? 16.267 -19.341 -25.998 1.00 19.04 344 LEU A CA 1
ATOM 2828 C C . LEU A 1 356 ? 15.203 -18.374 -26.483 1.00 18.44 344 LEU A C 1
ATOM 2829 O O . LEU A 1 356 ? 14.395 -17.892 -25.685 1.00 19.73 344 LEU A O 1
ATOM 2834 N N . VAL A 1 357 ? 15.174 -18.127 -27.794 1.00 18.49 345 VAL A N 1
ATOM 2835 C CA . VAL A 1 357 ? 14.151 -17.299 -28.415 1.00 18.66 345 VAL A CA 1
ATOM 2836 C C . VAL A 1 357 ? 13.375 -18.163 -29.396 1.00 19.54 345 VAL A C 1
ATOM 2837 O O . VAL A 1 357 ? 13.972 -18.855 -30.230 1.00 19.70 345 VAL A O 1
ATOM 2841 N N . PHE A 1 358 ? 12.059 -18.169 -29.242 1.00 17.44 346 PHE A N 1
ATOM 2842 C CA . PHE A 1 358 ? 11.126 -18.716 -30.214 1.00 18.82 346 PHE A CA 1
ATOM 2843 C C . PHE A 1 358 ? 10.349 -17.537 -30.779 1.00 19.44 346 PHE A C 1
ATOM 2844 O O . PHE A 1 358 ? 9.834 -16.711 -30.025 1.00 20.46 346 PHE A O 1
ATOM 2852 N N . GLY A 1 359 ? 10.248 -17.447 -32.091 1.00 19.69 347 GLY A N 1
ATOM 2853 C CA . GLY A 1 359 ? 9.578 -16.298 -32.673 1.00 20.12 347 GLY A CA 1
ATOM 2854 C C . GLY A 1 359 ? 8.891 -16.641 -33.970 1.00 20.54 347 GLY A C 1
ATOM 2855 O O . GLY A 1 359 ? 9.374 -17.476 -34.744 1.00 21.81 347 GLY A O 1
ATOM 2856 N N . VAL A 1 360 ? 7.748 -15.988 -34.200 1.00 21.55 348 VAL A N 1
ATOM 2857 C CA . VAL A 1 360 ? 7.040 -16.119 -35.460 1.00 23.33 348 VAL A CA 1
ATOM 2858 C C . VAL A 1 360 ? 7.826 -15.422 -36.556 1.00 26.57 348 VAL A C 1
ATOM 2859 O O . VAL A 1 360 ? 8.450 -14.375 -36.334 1.00 26.46 348 VAL A O 1
ATOM 2863 N N . HIS A 1 361 ? 7.777 -15.992 -37.758 1.00 30.06 349 HIS A N 1
ATOM 2864 C CA . HIS A 1 361 ? 8.368 -15.368 -38.937 1.00 35.87 349 HIS A CA 1
ATOM 2865 C C . HIS A 1 361 ? 7.301 -14.480 -39.564 1.00 36.83 349 HIS A C 1
ATOM 2866 O O . HIS A 1 361 ? 6.391 -14.965 -40.247 1.00 38.67 349 HIS A O 1
ATOM 2873 N N . GLY A 1 362 ? 7.418 -13.172 -39.336 1.00 34.95 350 GLY A N 1
ATOM 2874 C CA . GLY A 1 362 ? 6.464 -12.208 -39.830 1.00 34.08 350 GLY A CA 1
ATOM 2875 C C . GLY A 1 362 ? 6.932 -11.514 -41.098 1.00 32.66 350 GLY A C 1
ATOM 2876 O O . GLY A 1 362 ? 7.899 -11.903 -41.753 1.00 34.22 350 GLY A O 1
ATOM 2877 N N . TRP A 1 363 ? 6.225 -10.449 -41.437 1.00 30.56 351 TRP A N 1
ATOM 2878 C CA . TRP A 1 363 ? 6.488 -9.700 -42.657 1.00 30.37 351 TRP A CA 1
ATOM 2879 C C . TRP A 1 363 ? 6.828 -8.251 -42.347 1.00 33.97 351 TRP A C 1
ATOM 2880 O O . TRP A 1 363 ? 6.509 -7.340 -43.118 1.00 33.74 351 TRP A O 1
ATOM 2891 N N . ALA A 1 364 ? 7.476 -8.029 -41.215 1.00 36.33 352 ALA A N 1
ATOM 2892 C CA . ALA A 1 364 ? 7.824 -6.683 -40.811 1.00 40.12 352 ALA A CA 1
ATOM 2893 C C . ALA A 1 364 ? 8.886 -6.110 -41.750 1.00 43.26 352 ALA A C 1
ATOM 2894 O O . ALA A 1 364 ? 9.733 -6.848 -42.263 1.00 41.95 352 ALA A O 1
ATOM 2896 N N . PRO A 1 365 ? 8.856 -4.798 -41.999 1.00 47.79 353 PRO A N 1
ATOM 2897 C CA . PRO A 1 365 ? 9.948 -4.160 -42.744 1.00 50.68 353 PRO A CA 1
ATOM 2898 C C . PRO A 1 365 ? 11.303 -4.501 -42.137 1.00 53.68 353 PRO A C 1
ATOM 2899 O O . PRO A 1 365 ? 11.458 -4.583 -40.915 1.00 53.67 353 PRO A O 1
ATOM 2903 N N . SER A 1 366 ? 12.295 -4.690 -43.010 1.00 56.34 354 SER A N 1
ATOM 2904 C CA . SER A 1 366 ? 13.579 -5.230 -42.573 1.00 59.34 354 SER A CA 1
ATOM 2905 C C . SER A 1 366 ? 14.283 -4.319 -41.574 1.00 60.26 354 SER A C 1
ATOM 2906 O O . SER A 1 366 ? 15.097 -4.796 -40.775 1.00 60.48 354 SER A O 1
ATOM 2909 N N . ALA A 1 367 ? 13.985 -3.017 -41.590 1.00 60.52 355 ALA A N 1
ATOM 2910 C CA . ALA A 1 367 ? 14.682 -2.060 -40.734 1.00 60.98 355 ALA A CA 1
ATOM 2911 C C . ALA A 1 367 ? 14.224 -2.093 -39.277 1.00 61.30 355 ALA A C 1
ATOM 2912 O O . ALA A 1 367 ? 14.763 -1.336 -38.461 1.00 61.61 355 ALA A O 1
ATOM 2914 N N . GLU A 1 368 ? 13.258 -2.939 -38.923 1.00 60.24 356 GLU A N 1
ATOM 2915 C CA . GLU A 1 368 ? 12.794 -3.022 -37.544 1.00 58.78 356 GLU A CA 1
ATOM 2916 C C . GLU A 1 368 ? 13.710 -3.931 -36.732 1.00 58.76 356 GLU A C 1
ATOM 2917 O O . GLU A 1 368 ? 14.076 -5.023 -37.182 1.00 58.27 356 GLU A O 1
ATOM 2923 N N . ARG A 1 369 ? 14.104 -3.456 -35.539 1.00 58.67 357 ARG A N 1
ATOM 2924 C CA . ARG A 1 369 ? 14.851 -4.276 -34.577 1.00 58.09 357 ARG A CA 1
ATOM 2925 C C . ARG A 1 369 ? 14.056 -5.535 -34.177 1.00 57.03 357 ARG A C 1
ATOM 2926 O O . ARG A 1 369 ? 12.893 -5.455 -33.759 1.00 56.57 357 ARG A O 1
ATOM 2934 N N . THR A 1 370 ? 14.691 -6.709 -34.296 1.00 55.36 358 THR A N 1
ATOM 2935 C CA . THR A 1 370 ? 14.080 -7.951 -33.847 1.00 53.34 358 THR A CA 1
ATOM 2936 C C . THR A 1 370 ? 14.277 -8.130 -32.343 1.00 51.10 358 THR A C 1
ATOM 2937 O O . THR A 1 370 ? 15.131 -7.493 -31.718 1.00 49.79 358 THR A O 1
ATOM 2941 N N . ALA A 1 371 ? 13.478 -9.031 -31.763 1.00 48.98 359 ALA A N 1
ATOM 2942 C CA . ALA A 1 371 ? 13.625 -9.336 -30.344 1.00 48.50 359 ALA A CA 1
ATOM 2943 C C . ALA A 1 371 ? 15.025 -9.853 -30.043 1.00 49.98 359 ALA A C 1
ATOM 2944 O O . ALA A 1 371 ? 15.627 -9.487 -29.025 1.00 48.53 359 ALA A O 1
ATOM 2946 N N . GLY A 1 372 ? 15.564 -10.697 -30.924 1.00 51.99 360 GLY A N 1
ATOM 2947 C CA . GLY A 1 372 ? 16.893 -11.244 -30.692 1.00 53.89 360 GLY A CA 1
ATOM 2948 C C . GLY A 1 372 ? 17.981 -10.187 -30.755 1.00 55.94 360 GLY A C 1
ATOM 2949 O O . GLY A 1 372 ? 18.850 -10.117 -29.880 1.00 56.09 360 GLY A O 1
ATOM 2950 N N . GLU A 1 373 ? 17.961 -9.361 -31.804 1.00 57.08 361 GLU A N 1
ATOM 2951 C CA . GLU A 1 373 ? 18.958 -8.303 -31.938 1.00 58.98 361 GLU A CA 1
ATOM 2952 C C . GLU A 1 373 ? 18.986 -7.426 -30.693 1.00 56.17 361 GLU A C 1
ATOM 2953 O O . GLU A 1 373 ? 20.053 -6.979 -30.254 1.00 56.07 361 GLU A O 1
ATOM 2959 N N . LEU A 1 374 ? 17.816 -7.171 -30.109 1.00 51.54 362 LEU A N 1
ATOM 2960 C CA . LEU A 1 374 ? 17.744 -6.349 -28.907 1.00 47.09 362 LEU A CA 1
ATOM 2961 C C . LEU A 1 374 ? 18.401 -7.047 -27.720 1.00 45.06 362 LEU A C 1
ATOM 2962 O O . LEU A 1 374 ? 19.200 -6.443 -26.990 1.00 43.96 362 LEU A O 1
ATOM 2967 N N . LEU A 1 375 ? 18.057 -8.319 -27.498 1.00 42.98 363 LEU A N 1
ATOM 2968 C CA . LEU A 1 375 ? 18.668 -9.076 -26.411 1.00 42.90 363 LEU A CA 1
ATOM 2969 C C . LEU A 1 375 ? 20.162 -9.251 -26.637 1.00 44.14 363 LEU A C 1
ATOM 2970 O O . LEU A 1 375 ? 20.933 -9.328 -25.668 1.00 42.61 363 LEU A O 1
ATOM 2975 N N . LYS A 1 376 ? 20.586 -9.281 -27.904 1.00 46.33 364 LYS A N 1
ATOM 2976 C CA . LYS A 1 376 ? 21.996 -9.453 -28.224 1.00 48.94 364 LYS A CA 1
ATOM 2977 C C . LYS A 1 376 ? 22.840 -8.297 -27.701 1.00 51.72 364 LYS A C 1
ATOM 2978 O O . LYS A 1 376 ? 24.009 -8.502 -27.379 1.00 51.93 364 LYS A O 1
ATOM 2984 N N . GLU A 1 377 ? 22.284 -7.086 -27.579 1.00 53.11 365 GLU A N 1
ATOM 2985 C CA . GLU A 1 377 ? 23.077 -5.982 -27.029 1.00 54.19 365 GLU A CA 1
ATOM 2986 C C . GLU A 1 377 ? 23.507 -6.239 -25.595 1.00 52.17 365 GLU A C 1
ATOM 2987 O O . GLU A 1 377 ? 24.456 -5.606 -25.113 1.00 53.75 365 GLU A O 1
ATOM 2993 N N . THR A 1 378 ? 22.818 -7.124 -24.899 1.00 47.46 366 THR A N 1
ATOM 2994 C CA . THR A 1 378 ? 22.891 -7.190 -23.456 1.00 43.31 366 THR A CA 1
ATOM 2995 C C . THR A 1 378 ? 23.828 -8.292 -23.017 1.00 40.65 366 THR A C 1
ATOM 2996 O O . THR A 1 378 ? 24.512 -8.938 -23.823 1.00 40.23 366 THR A O 1
ATOM 3000 N N . LYS A 1 379 ? 23.863 -8.509 -21.707 1.00 38.17 367 LYS A N 1
ATOM 3001 C CA . LYS A 1 379 ? 24.687 -9.564 -21.170 1.00 37.45 367 LYS A CA 1
ATOM 3002 C C . LYS A 1 379 ? 24.065 -10.920 -21.409 1.00 33.71 367 LYS A C 1
ATOM 3003 O O . LYS A 1 379 ? 24.774 -11.926 -21.314 1.00 33.64 367 LYS A O 1
ATOM 3009 N N . PHE A 1 380 ? 22.770 -10.977 -21.747 1.00 30.63 368 PHE A N 1
ATOM 3010 C CA . PHE A 1 380 ? 22.162 -12.274 -21.996 1.00 27.58 368 PHE A CA 1
ATOM 3011 C C . PHE A 1 380 ? 22.795 -12.894 -23.229 1.00 29.87 368 PHE A C 1
ATOM 3012 O O . PHE A 1 380 ? 23.193 -12.193 -24.168 1.00 31.69 368 PHE A O 1
ATOM 3020 N N . ARG A 1 381 ? 22.892 -14.218 -23.214 1.00 29.50 369 ARG A N 1
ATOM 3021 C CA . ARG A 1 381 ? 23.491 -14.988 -24.299 1.00 30.55 369 ARG A CA 1
ATOM 3022 C C . ARG A 1 381 ? 22.412 -15.821 -24.976 1.00 27.99 369 ARG A C 1
ATOM 3023 O O . ARG A 1 381 ? 21.910 -16.789 -24.392 1.00 28.29 369 ARG A O 1
ATOM 3031 N N . ILE A 1 382 ? 22.082 -15.465 -26.213 1.00 26.95 370 ILE A N 1
ATOM 3032 C CA . ILE A 1 382 ? 21.060 -16.191 -26.965 1.00 25.30 370 ILE A CA 1
ATOM 3033 C C . ILE A 1 382 ? 21.696 -17.444 -27.548 1.00 25.12 370 ILE A C 1
ATOM 3034 O O . ILE A 1 382 ? 22.609 -17.359 -28.373 1.00 26.59 370 ILE A O 1
ATOM 3039 N N . LEU A 1 383 ? 21.202 -18.610 -27.134 1.00 23.60 371 LEU A N 1
ATOM 3040 C CA . LEU A 1 383 ? 21.785 -19.859 -27.613 1.00 23.83 371 LEU A CA 1
ATOM 3041 C C . LEU A 1 383 ? 21.292 -20.223 -29.001 1.00 23.53 371 LEU A C 1
ATOM 3042 O O . LEU A 1 383 ? 22.056 -20.758 -29.809 1.00 24.97 371 LEU A O 1
ATOM 3047 N N . SER A 1 384 ? 20.022 -19.964 -29.283 1.00 22.72 372 SER A N 1
ATOM 3048 C CA . SER A 1 384 ? 19.470 -20.261 -30.593 1.00 22.54 372 SER A CA 1
ATOM 3049 C C . SER A 1 384 ? 18.172 -19.500 -30.763 1.00 22.24 372 SER A C 1
ATOM 3050 O O . SER A 1 384 ? 17.562 -19.033 -29.795 1.00 21.35 372 SER A O 1
ATOM 3053 N N . PHE A 1 385 ? 17.748 -19.439 -32.025 1.00 23.56 373 PHE A N 1
ATOM 3054 C CA . PHE A 1 385 ? 16.445 -18.939 -32.437 1.00 25.27 373 PHE A CA 1
ATOM 3055 C C . PHE A 1 385 ? 15.685 -20.075 -33.111 1.00 25.74 373 PHE A C 1
ATOM 3056 O O . PHE A 1 385 ? 16.240 -20.783 -33.965 1.00 27.31 373 PHE A O 1
ATOM 3064 N N . THR A 1 386 ? 14.427 -20.255 -32.719 1.00 24.03 374 THR A N 1
ATOM 3065 C CA . THR A 1 386 ? 13.555 -21.280 -33.288 1.00 23.36 374 THR A CA 1
ATOM 3066 C C . THR A 1 386 ? 12.294 -20.621 -33.819 1.00 23.32 374 THR A C 1
ATOM 3067 O O . THR A 1 386 ? 11.633 -19.860 -33.111 1.00 23.14 374 THR A O 1
ATOM 3071 N N . GLU A 1 387 ? 11.943 -20.953 -35.050 1.00 24.43 375 GLU A N 1
ATOM 3072 C CA . GLU A 1 387 ? 10.784 -20.358 -35.682 1.00 25.04 375 GLU A CA 1
ATOM 3073 C C . GLU A 1 387 ? 9.504 -20.974 -35.128 1.00 26.15 375 GLU A C 1
ATOM 3074 O O . GLU A 1 387 ? 9.390 -22.202 -35.016 1.00 26.94 375 GLU A O 1
ATOM 3080 N N . ILE A 1 388 ? 8.540 -20.117 -34.798 1.00 24.78 376 ILE A N 1
ATOM 3081 C CA . ILE A 1 388 ? 7.202 -20.552 -34.422 1.00 24.22 376 ILE A CA 1
ATOM 3082 C C . ILE A 1 388 ? 6.385 -20.607 -35.701 1.00 25.62 376 ILE A C 1
ATOM 3083 O O . ILE A 1 388 ? 6.125 -19.577 -36.323 1.00 25.32 376 ILE A O 1
ATOM 3088 N N . LYS A 1 389 ? 5.972 -21.810 -36.080 1.00 26.60 377 LYS A N 1
ATOM 3089 C CA . LYS A 1 389 ? 5.158 -22.036 -37.257 1.00 28.21 377 LYS A CA 1
ATOM 3090 C C . LYS A 1 389 ? 3.752 -22.430 -36.834 1.00 29.93 377 LYS A C 1
ATOM 3091 O O . LYS A 1 389 ? 3.481 -22.728 -35.671 1.00 32.64 377 LYS A O 1
ATOM 3097 N N . GLY A 1 390 ? 2.849 -22.437 -37.807 1.00 29.23 378 GLY A N 1
ATOM 3098 C CA . GLY A 1 390 ? 1.504 -22.885 -37.550 1.00 30.93 378 GLY A CA 1
ATOM 3099 C C . GLY A 1 390 ? 1.385 -24.379 -37.740 1.00 33.51 378 GLY A C 1
ATOM 3100 O O . GLY A 1 390 ? 1.962 -25.164 -36.976 1.00 35.16 378 GLY A O 1
ATOM 3101 N N . SER A 1 391 ? 0.696 -24.779 -38.806 1.00 35.30 379 SER A N 1
ATOM 3102 C CA . SER A 1 391 ? 0.237 -26.157 -38.916 1.00 39.57 379 SER A CA 1
ATOM 3103 C C . SER A 1 391 ? 1.391 -27.141 -39.067 1.00 39.93 379 SER A C 1
ATOM 3104 O O . SER A 1 391 ? 1.312 -28.265 -38.556 1.00 41.09 379 SER A O 1
ATOM 3107 N N . ASN A 1 392 ? 2.461 -26.746 -39.757 1.00 38.92 380 ASN A N 1
ATOM 3108 C CA . ASN A 1 392 ? 3.573 -27.635 -40.067 1.00 38.31 380 ASN A CA 1
ATOM 3109 C C . ASN A 1 392 ? 4.743 -27.480 -39.098 1.00 36.05 380 ASN A C 1
ATOM 3110 O O . ASN A 1 392 ? 5.879 -27.802 -39.453 1.00 35.40 380 ASN A O 1
ATOM 3115 N N . MET A 1 393 ? 4.500 -26.975 -37.898 1.00 34.29 381 MET A N 1
ATOM 3116 C CA . MET A 1 393 ? 5.579 -26.849 -36.928 1.00 32.60 381 MET A CA 1
ATOM 3117 C C . MET A 1 393 ? 6.205 -28.213 -36.650 1.00 33.08 381 MET A C 1
ATOM 3118 O O . MET A 1 393 ? 5.489 -29.195 -36.432 1.00 34.92 381 MET A O 1
ATOM 3123 N N . ASP A 1 394 ? 7.544 -28.260 -36.626 1.00 32.48 382 ASP A N 1
ATOM 3124 C CA . ASP A 1 394 ? 8.307 -29.486 -36.372 1.00 32.48 382 ASP A CA 1
ATOM 3125 C C . ASP A 1 394 ? 8.649 -29.558 -34.889 1.00 32.35 382 ASP A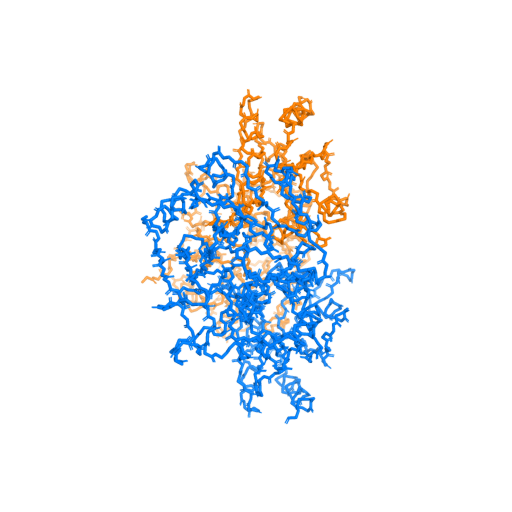 C 1
ATOM 3126 O O . ASP A 1 394 ? 9.522 -28.825 -34.409 1.00 31.32 382 ASP A O 1
ATOM 3131 N N . GLU A 1 395 ? 7.981 -30.454 -34.162 1.00 34.68 383 GLU A N 1
ATOM 3132 C CA . GLU A 1 395 ? 8.252 -30.589 -32.728 1.00 38.65 383 GLU A CA 1
ATOM 3133 C C . GLU A 1 395 ? 9.724 -30.911 -32.449 1.00 34.67 383 GLU A C 1
ATOM 3134 O O . GLU A 1 395 ? 10.250 -30.566 -31.379 1.00 33.57 383 GLU A O 1
ATOM 3140 N N . ARG A 1 396 ? 10.405 -31.553 -33.400 1.00 32.38 384 ARG A N 1
ATOM 3141 C CA . ARG A 1 396 ? 11.819 -31.870 -33.246 1.00 32.94 384 ARG A CA 1
ATOM 3142 C C . ARG A 1 396 ? 12.664 -30.618 -33.007 1.00 30.25 384 ARG A C 1
ATOM 3143 O O . ARG A 1 396 ? 13.639 -30.651 -32.239 1.00 29.69 384 ARG A O 1
ATOM 3151 N N . LYS A 1 397 ? 12.308 -29.500 -33.644 1.00 28.68 385 LYS A N 1
ATOM 3152 C CA . LYS A 1 397 ? 13.061 -28.267 -33.451 1.00 28.16 385 LYS A CA 1
ATOM 3153 C C . LYS A 1 397 ? 12.887 -27.720 -32.043 1.00 26.19 385 LYS A C 1
ATOM 3154 O O . LYS A 1 397 ? 13.800 -27.078 -31.520 1.00 25.61 385 LYS A O 1
ATOM 3160 N N . ILE A 1 398 ? 11.720 -27.932 -31.435 1.00 25.70 386 ILE A N 1
ATOM 3161 C CA . ILE A 1 398 ? 11.519 -27.505 -30.055 1.00 24.61 386 ILE A CA 1
ATOM 3162 C C . ILE A 1 398 ? 12.408 -28.325 -29.131 1.00 24.44 386 ILE A C 1
ATOM 3163 O O . ILE A 1 398 ? 13.095 -27.791 -28.255 1.00 25.48 386 ILE A O 1
ATOM 3168 N N . GLU A 1 399 ? 12.387 -29.641 -29.307 1.00 25.88 387 GLU A N 1
ATOM 3169 C CA . GLU A 1 399 ? 13.215 -30.517 -28.488 1.00 28.11 387 GLU A CA 1
ATOM 3170 C C . GLU A 1 399 ? 14.694 -30.192 -28.654 1.00 26.76 387 GLU A C 1
ATOM 3171 O O . GLU A 1 399 ? 15.456 -30.238 -27.679 1.00 26.25 387 GLU A O 1
ATOM 3177 N N . GLU A 1 400 ? 15.124 -29.874 -29.881 1.00 26.23 388 GLU A N 1
ATOM 3178 C CA . GLU A 1 400 ? 16.521 -29.513 -30.109 1.00 28.31 388 GLU A CA 1
ATOM 3179 C C . GLU A 1 400 ? 16.903 -28.288 -29.295 1.00 25.92 388 GLU A C 1
ATOM 3180 O O . GLU A 1 400 ? 17.998 -28.230 -28.721 1.00 26.24 388 GLU A O 1
ATOM 3186 N N . ALA A 1 401 ? 16.018 -27.293 -29.242 1.00 23.64 389 ALA A N 1
ATOM 3187 C CA . ALA A 1 401 ? 16.340 -26.069 -28.520 1.00 22.39 389 ALA A CA 1
ATOM 3188 C C . ALA A 1 401 ? 16.448 -26.343 -27.031 1.00 22.98 389 ALA A C 1
ATOM 3189 O O . ALA A 1 401 ? 17.372 -25.867 -26.372 1.00 23.46 389 ALA A O 1
ATOM 3191 N N . ILE A 1 402 ? 15.492 -27.088 -26.479 1.00 23.07 390 ILE A N 1
ATOM 3192 C CA . ILE A 1 402 ? 15.550 -27.400 -25.056 1.00 22.62 390 ILE A CA 1
ATOM 3193 C C . ILE A 1 402 ? 16.782 -28.248 -24.742 1.00 22.86 390 ILE A C 1
ATOM 3194 O O . ILE A 1 402 ? 17.436 -28.054 -23.709 1.00 23.50 390 ILE A O 1
ATOM 3199 N N . SER A 1 403 ? 17.124 -29.198 -25.621 1.00 23.45 391 SER A N 1
ATOM 3200 C CA . SER A 1 403 ? 18.341 -29.985 -25.417 1.00 23.60 391 SER A CA 1
ATOM 3201 C C . SER A 1 403 ? 19.590 -29.113 -25.449 1.00 24.23 391 SER A C 1
ATOM 3202 O O . SER A 1 403 ? 20.536 -29.341 -24.686 1.00 25.51 391 SER A O 1
ATOM 3205 N N . LEU A 1 404 ? 19.621 -28.120 -26.336 1.00 24.91 392 LEU A N 1
ATOM 3206 C CA . LEU A 1 404 ? 20.751 -27.197 -26.383 1.00 25.38 392 LEU A CA 1
ATOM 3207 C C . LEU A 1 404 ? 20.890 -26.449 -25.066 1.00 25.03 392 LEU A C 1
ATOM 3208 O O . LEU A 1 404 ? 22.002 -26.296 -24.536 1.00 24.91 392 LEU A O 1
ATOM 3213 N N . LEU A 1 405 ? 19.762 -25.999 -24.510 1.00 23.96 393 LEU A N 1
ATOM 3214 C CA . LEU A 1 405 ? 19.775 -25.315 -23.221 1.00 23.74 393 LEU A CA 1
ATOM 3215 C C . LEU A 1 405 ? 20.273 -26.236 -22.109 1.00 24.52 393 LEU A C 1
ATOM 3216 O O . LEU A 1 405 ? 21.075 -25.826 -21.262 1.00 25.02 393 LEU A O 1
ATOM 3221 N N . LYS A 1 406 ? 19.807 -27.487 -22.095 1.00 24.23 394 LYS A N 1
ATOM 3222 C CA . LYS A 1 406 ? 20.252 -28.443 -21.081 1.00 25.85 394 LYS A CA 1
ATOM 3223 C C . LYS A 1 406 ? 21.759 -28.676 -21.165 1.00 25.71 394 LYS A C 1
ATOM 3224 O O . LYS A 1 406 ? 22.443 -28.765 -20.139 1.00 26.61 394 LYS A O 1
ATOM 3230 N N . LYS A 1 407 ? 22.291 -28.778 -22.382 1.00 26.11 395 LYS A N 1
ATOM 3231 C CA . LYS A 1 407 ? 23.728 -28.917 -22.573 1.00 26.89 395 LYS A CA 1
ATOM 3232 C C . LYS A 1 407 ? 24.482 -27.730 -21.983 1.00 25.76 395 LYS A C 1
ATOM 3233 O O . LYS A 1 407 ? 25.529 -27.897 -21.335 1.00 26.62 395 LYS A O 1
ATOM 3239 N N . GLU A 1 408 ? 23.955 -26.519 -22.184 1.00 25.92 396 GLU A N 1
ATOM 3240 C CA . GLU A 1 408 ? 24.619 -25.326 -21.676 1.00 27.63 396 GLU A CA 1
ATOM 3241 C C . GLU A 1 408 ? 24.570 -25.268 -20.152 1.00 27.13 396 GLU A C 1
ATOM 3242 O O . GLU A 1 408 ? 25.541 -24.863 -19.516 1.00 28.26 396 GLU A O 1
ATOM 3248 N N . LEU A 1 409 ? 23.445 -25.658 -19.552 1.00 26.35 397 LEU A N 1
ATOM 3249 C CA . LEU A 1 409 ? 23.257 -25.519 -18.115 1.00 26.43 397 LEU A CA 1
ATOM 3250 C C . LEU A 1 409 ? 23.795 -26.699 -17.316 1.00 27.68 397 LEU A C 1
ATOM 3251 O O . LEU A 1 409 ? 24.062 -26.538 -16.115 1.00 28.89 397 LEU A O 1
ATOM 3256 N N . GLU A 1 410 ? 24.003 -27.854 -17.960 1.00 28.40 398 GLU A N 1
ATOM 3257 C CA . GLU A 1 410 ? 24.288 -29.157 -17.329 1.00 30.20 398 GLU A CA 1
ATOM 3258 C C . GLU A 1 410 ? 23.050 -29.701 -16.607 1.00 35.22 398 GLU A C 1
ATOM 3259 O O . GLU A 1 410 ? 22.988 -30.880 -16.258 1.00 35.68 398 GLU A O 1
ATOM 3266 N N . HIS B 1 12 ? -23.435 -18.622 -18.017 1.00 60.13 0 HIS B N 1
ATOM 3267 C CA . HIS B 1 12 ? -23.317 -17.514 -19.015 1.00 60.29 0 HIS B CA 1
ATOM 3268 C C . HIS B 1 12 ? -22.595 -17.953 -20.294 1.00 59.60 0 HIS B C 1
ATOM 3269 O O . HIS B 1 12 ? -21.416 -18.304 -20.264 1.00 59.56 0 HIS B O 1
ATOM 3276 N N . MET B 1 13 ? -23.323 -17.913 -21.426 1.00 58.40 1 MET B N 1
ATOM 3277 C CA . MET B 1 13 ? -22.817 -18.236 -22.753 1.00 56.27 1 MET B CA 1
ATOM 3278 C C . MET B 1 13 ? -22.824 -16.985 -23.631 1.00 46.60 1 MET B C 1
ATOM 3279 O O . MET B 1 13 ? -23.660 -16.104 -23.434 1.00 43.66 1 MET B O 1
ATOM 3284 N N . PRO B 1 14 ? -21.897 -16.850 -24.583 1.00 41.72 2 PRO B N 1
ATOM 3285 C CA . PRO B 1 14 ? -21.906 -15.645 -25.430 1.00 36.85 2 PRO B CA 1
ATOM 3286 C C . PRO B 1 14 ? -23.197 -15.543 -26.226 1.00 31.81 2 PRO B C 1
ATOM 3287 O O . PRO B 1 14 ? -23.719 -16.537 -26.725 1.00 32.84 2 PRO B O 1
ATOM 3291 N N . LYS B 1 15 ? -23.700 -14.319 -26.356 1.00 25.99 3 LYS B N 1
ATOM 3292 C CA . LYS B 1 15 ? -24.881 -14.077 -27.174 1.00 22.59 3 LYS B CA 1
ATOM 3293 C C . LYS B 1 15 ? -24.558 -14.273 -28.646 1.00 19.20 3 LYS B C 1
ATOM 3294 O O . LYS B 1 15 ? -23.536 -13.783 -29.139 1.00 19.30 3 LYS B O 1
ATOM 3300 N N . ILE B 1 16 ? -25.439 -14.981 -29.340 1.00 18.81 4 ILE B N 1
ATOM 3301 C CA . ILE B 1 16 ? -25.277 -15.290 -30.751 1.00 18.35 4 ILE B CA 1
ATOM 3302 C C . ILE B 1 16 ? -26.500 -14.763 -31.491 1.00 19.17 4 ILE B C 1
ATOM 3303 O O . ILE B 1 16 ? -27.645 -14.982 -31.072 1.00 20.83 4 ILE B O 1
ATOM 3308 N N . TRP B 1 17 ? -26.254 -14.074 -32.590 1.00 16.98 5 TRP B N 1
ATOM 3309 C CA . TRP B 1 17 ? -27.301 -13.552 -33.444 1.00 18.19 5 TRP B CA 1
ATOM 3310 C C . TRP B 1 17 ? -27.216 -14.299 -34.768 1.00 19.07 5 TRP B C 1
ATOM 3311 O O . TRP B 1 17 ? -26.140 -14.413 -35.364 1.00 23.00 5 TRP B O 1
ATOM 3322 N N . THR B 1 18 ? -28.351 -14.746 -35.269 1.00 20.28 6 THR B N 1
ATOM 3323 C CA . THR B 1 18 ? -28.395 -15.382 -36.570 1.00 22.15 6 THR B CA 1
ATOM 3324 C C . THR B 1 18 ? -29.649 -14.813 -37.199 1.00 23.08 6 THR B C 1
ATOM 3325 O O . THR B 1 18 ? -30.746 -15.109 -36.762 1.00 25.77 6 THR B O 1
ATOM 3329 N N . GLU B 1 19 ? -29.496 -13.978 -38.192 1.00 21.77 7 GLU B N 1
ATOM 3330 C CA A GLU B 1 19 ? -30.628 -13.325 -38.818 0.66 23.12 7 GLU B CA 1
ATOM 3331 C CA B GLU B 1 19 ? -30.538 -13.336 -38.808 0.34 22.25 7 GLU B CA 1
ATOM 3332 C C . GLU B 1 19 ? -30.479 -13.140 -40.294 1.00 20.12 7 GLU B C 1
ATOM 3333 O O . GLU B 1 19 ? -29.392 -12.890 -40.779 1.00 18.75 7 GLU B O 1
ATOM 3344 N N . ARG B 1 20 ? -31.577 -13.245 -41.018 1.00 20.85 8 ARG B N 1
ATOM 3345 C CA . ARG B 1 20 ? -31.585 -12.999 -42.440 1.00 20.56 8 ARG B CA 1
ATOM 3346 C C . ARG B 1 20 ? -31.625 -11.483 -42.549 1.00 21.55 8 ARG B C 1
ATOM 3347 O O . ARG B 1 20 ? -32.528 -10.858 -42.020 1.00 22.82 8 ARG B O 1
ATOM 3355 N N . ILE B 1 21 ? -30.648 -10.895 -43.228 1.00 19.00 9 ILE B N 1
ATOM 3356 C CA . ILE B 1 21 ? -30.577 -9.438 -43.328 1.00 19.70 9 ILE B CA 1
ATOM 3357 C C . ILE B 1 21 ? -30.958 -8.856 -44.689 1.00 19.62 9 ILE B C 1
ATOM 3358 O O . ILE B 1 21 ? -31.190 -7.663 -44.803 1.00 22.39 9 ILE B O 1
ATOM 3363 N N . PHE B 1 22 ? -30.962 -9.691 -45.715 1.00 20.45 10 PHE B N 1
ATOM 3364 C CA . PHE B 1 22 ? -31.442 -9.303 -47.038 1.00 21.02 10 PHE B CA 1
ATOM 3365 C C . PHE B 1 22 ? -32.238 -10.462 -47.610 1.00 22.96 10 PHE B C 1
ATOM 3366 O O . PHE B 1 22 ? -31.939 -11.635 -47.344 1.00 23.36 10 PHE B O 1
ATOM 3374 N N . ASP B 1 23 ? -33.234 -10.115 -48.420 1.00 26.92 11 ASP B N 1
ATOM 3375 C CA . ASP B 1 23 ? -34.066 -11.119 -49.063 1.00 32.02 11 ASP B CA 1
ATOM 3376 C C . ASP B 1 23 ? -33.509 -11.546 -50.412 1.00 32.22 11 ASP B C 1
ATOM 3377 O O . ASP B 1 23 ? -33.483 -12.745 -50.717 1.00 32.35 11 ASP B O 1
ATOM 3382 N N . ASP B 1 24 ? -33.071 -10.594 -51.230 1.00 31.89 12 ASP B N 1
ATOM 3383 C CA . ASP B 1 24 ? -32.420 -10.915 -52.492 1.00 33.00 12 ASP B CA 1
ATOM 3384 C C . ASP B 1 24 ? -31.246 -9.969 -52.704 1.00 31.33 12 ASP B C 1
ATOM 3385 O O . ASP B 1 24 ? -31.451 -8.765 -52.933 1.00 33.97 12 ASP B O 1
ATOM 3390 N N . PRO B 1 25 ? -30.006 -10.455 -52.664 1.00 27.87 13 PRO B N 1
ATOM 3391 C CA . PRO B 1 25 ? -29.571 -11.827 -52.404 1.00 25.79 13 PRO B CA 1
ATOM 3392 C C . PRO B 1 25 ? -29.993 -12.275 -50.998 1.00 24.22 13 PRO B C 1
ATOM 3393 O O . PRO B 1 25 ? -30.178 -11.444 -50.120 1.00 23.96 13 PRO B O 1
ATOM 3397 N N . GLU B 1 26 ? -30.170 -13.577 -50.797 1.00 22.73 14 GLU B N 1
ATOM 3398 C CA . GLU B 1 26 ? -30.580 -14.100 -49.502 1.00 20.20 14 GLU B CA 1
ATOM 3399 C C . GLU B 1 26 ? -29.326 -14.186 -48.636 1.00 18.21 14 GLU B C 1
ATOM 3400 O O . GLU B 1 26 ? -28.452 -15.025 -48.876 1.00 19.90 14 GLU B O 1
ATOM 3406 N N . ILE B 1 27 ? -29.207 -13.278 -47.671 1.00 16.75 15 ILE B N 1
ATOM 3407 C CA . ILE B 1 27 ? -27.997 -13.099 -46.885 1.00 16.28 15 ILE B CA 1
ATOM 3408 C C . ILE B 1 27 ? -28.346 -13.194 -45.413 1.00 16.27 15 ILE B C 1
ATOM 3409 O O . ILE B 1 27 ? -29.286 -12.530 -44.951 1.00 17.48 15 ILE B O 1
ATOM 3414 N N . TYR B 1 28 ? -27.553 -13.977 -44.683 1.00 15.20 16 TYR B N 1
ATOM 3415 C CA . TYR B 1 28 ? -27.624 -14.088 -43.234 1.00 15.95 16 TYR B CA 1
ATOM 3416 C C . TYR B 1 28 ? -26.355 -13.547 -42.606 1.00 14.99 16 TYR B C 1
ATOM 3417 O O . TYR B 1 28 ? -25.264 -13.682 -43.168 1.00 15.76 16 TYR B O 1
ATOM 3426 N N . VAL B 1 29 ? -26.503 -12.959 -41.419 1.00 15.19 17 VAL B N 1
ATOM 3427 C CA . VAL B 1 29 ? -25.371 -12.701 -40.537 1.00 15.54 17 VAL B CA 1
ATOM 3428 C C . VAL B 1 29 ? -25.369 -13.733 -39.427 1.00 16.76 17 VAL B C 1
ATOM 3429 O O . VAL B 1 29 ? -26.426 -14.123 -38.913 1.00 17.81 17 VAL B O 1
ATOM 3433 N N . LEU B 1 30 ? -24.161 -14.155 -39.055 1.00 14.91 18 LEU B N 1
ATOM 3434 C CA . LEU B 1 30 ? -23.897 -14.970 -37.881 1.00 16.25 18 LEU B CA 1
ATOM 3435 C C . LEU B 1 30 ? -22.924 -14.173 -37.029 1.00 15.02 18 LEU B C 1
ATOM 3436 O O . LEU B 1 30 ? -21.761 -13.996 -37.407 1.00 15.61 18 LEU B O 1
ATOM 3441 N N . ARG B 1 31 ? -23.406 -13.671 -35.904 1.00 14.45 19 ARG B N 1
ATOM 3442 C CA . ARG B 1 31 ? -22.637 -12.759 -35.068 1.00 13.35 19 ARG B CA 1
ATOM 3443 C C . ARG B 1 31 ? -22.537 -13.350 -33.676 1.00 14.41 19 ARG B C 1
ATOM 3444 O O . ARG B 1 31 ? -23.548 -13.745 -33.098 1.00 15.56 19 ARG B O 1
ATOM 3452 N N . ILE B 1 32 ? -21.328 -13.388 -33.133 1.00 13.78 20 ILE B N 1
ATOM 3453 C CA . ILE B 1 32 ? -21.110 -13.780 -31.744 1.00 14.47 20 ILE B CA 1
ATOM 3454 C C . ILE B 1 32 ? -20.524 -12.599 -30.984 1.00 14.12 20 ILE B C 1
ATOM 3455 O O . ILE B 1 32 ? -19.626 -11.905 -31.477 1.00 14.56 20 ILE B O 1
ATOM 3460 N N . ASP B 1 33 ? -21.043 -12.378 -29.789 1.00 14.70 21 ASP B N 1
ATOM 3461 C CA . ASP B 1 33 ? -20.635 -11.259 -28.947 1.00 14.73 21 ASP B CA 1
ATOM 3462 C C . ASP B 1 33 ? -19.587 -11.752 -27.945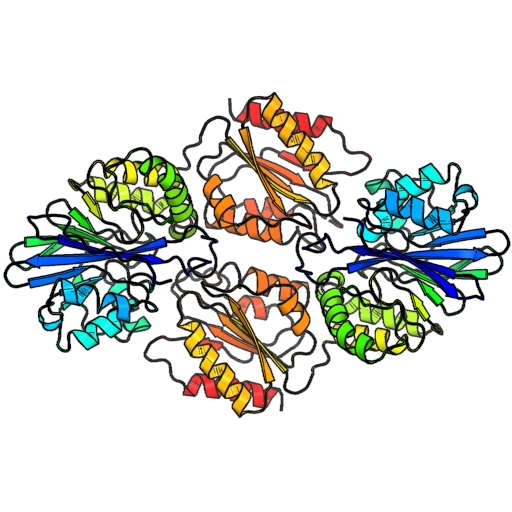 1.00 14.55 21 ASP B C 1
ATOM 3463 O O . ASP B 1 33 ? -19.920 -12.442 -26.976 1.00 18.22 21 ASP B O 1
ATOM 3468 N N . ASP B 1 34 ? -18.318 -11.420 -28.182 1.00 14.92 22 ASP B N 1
ATOM 3469 C CA . ASP B 1 34 ? -17.226 -11.911 -27.335 1.00 15.21 22 ASP B CA 1
ATOM 3470 C C . ASP B 1 34 ? -17.125 -11.024 -26.099 1.00 16.94 22 ASP B C 1
ATOM 3471 O O . ASP B 1 34 ? -16.502 -9.964 -26.126 1.00 17.02 22 ASP B O 1
ATOM 3476 N N . ASP B 1 35 ? -17.730 -11.481 -25.003 1.00 19.61 23 ASP B N 1
ATOM 3477 C CA . ASP B 1 35 ? -17.637 -10.828 -23.709 1.00 22.67 23 ASP B CA 1
ATOM 3478 C C . ASP B 1 35 ? -16.628 -11.513 -22.798 1.00 22.34 23 ASP B C 1
ATOM 3479 O O . ASP B 1 35 ? -16.569 -11.187 -21.607 1.00 23.98 23 ASP B O 1
ATOM 3484 N N . ARG B 1 36 ? -15.834 -12.448 -23.330 1.00 20.13 24 ARG B N 1
ATOM 3485 C CA . ARG B 1 36 ? -14.764 -13.107 -22.581 1.00 21.45 24 ARG B CA 1
ATOM 3486 C C . ARG B 1 36 ? -13.410 -12.438 -22.778 1.00 20.81 24 ARG B C 1
ATOM 3487 O O . ARG B 1 36 ? -12.626 -12.325 -21.830 1.00 22.46 24 ARG B O 1
ATOM 3495 N N . ILE B 1 37 ? -13.120 -11.991 -23.994 1.00 18.05 25 ILE B N 1
ATOM 3496 C CA . ILE B 1 37 ? -11.860 -11.334 -24.293 1.00 16.67 25 ILE B CA 1
ATOM 3497 C C . ILE B 1 37 ? -11.702 -10.082 -23.443 1.00 17.63 25 ILE B C 1
ATOM 3498 O O . ILE B 1 37 ? -12.673 -9.382 -23.140 1.00 19.62 25 ILE B O 1
ATOM 3503 N N . ARG B 1 38 ? -10.472 -9.810 -23.042 1.00 16.95 26 ARG B N 1
ATOM 3504 C CA . ARG B 1 38 ? -10.124 -8.614 -22.290 1.00 18.11 26 ARG B CA 1
ATOM 3505 C C . ARG B 1 38 ? -9.174 -7.699 -23.041 1.00 16.71 26 ARG B C 1
ATOM 3506 O O . ARG B 1 38 ? -9.249 -6.482 -22.874 1.00 17.42 26 ARG B O 1
ATOM 3514 N N . TYR B 1 39 ? -8.277 -8.259 -23.846 1.00 16.18 27 TYR B N 1
ATOM 3515 C CA . TYR B 1 39 ? -7.198 -7.525 -24.501 1.00 15.87 27 TYR B CA 1
ATOM 3516 C C . TYR B 1 39 ? -7.174 -7.936 -25.969 1.00 15.22 27 TYR B C 1
ATOM 3517 O O . TYR B 1 39 ? -6.763 -9.056 -26.299 1.00 15.77 27 TYR B O 1
ATOM 3526 N N . PHE B 1 40 ? -7.621 -7.057 -26.855 1.00 15.01 28 PHE B N 1
ATOM 3527 C CA . PHE B 1 40 ? -7.614 -7.396 -28.264 1.00 15.00 28 PHE B CA 1
ATOM 3528 C C . PHE B 1 40 ? -6.177 -7.459 -28.756 1.00 16.63 28 PHE B C 1
ATOM 3529 O O . PHE B 1 40 ? -5.335 -6.646 -28.365 1.00 17.58 28 PHE B O 1
ATOM 3537 N N . GLU B 1 41 ? -5.886 -8.464 -29.579 1.00 18.44 29 GLU B N 1
ATOM 3538 C CA . GLU B 1 41 ? -4.533 -8.746 -30.027 1.00 20.55 29 GLU B CA 1
ATOM 3539 C C . GLU B 1 41 ? -3.569 -8.953 -28.849 1.00 19.56 29 GLU B C 1
ATOM 3540 O O . GLU B 1 41 ? -2.368 -8.754 -28.994 1.00 20.95 29 GLU B O 1
ATOM 3546 N N . ALA B 1 42 ? -4.097 -9.341 -27.683 1.00 17.33 30 ALA B N 1
ATOM 3547 C CA . ALA B 1 42 ? -3.352 -9.484 -26.434 1.00 16.88 30 ALA B CA 1
ATOM 3548 C C . ALA B 1 42 ? -2.787 -8.158 -25.916 1.00 17.83 30 ALA B C 1
ATOM 3549 O O . ALA B 1 42 ? -1.915 -8.158 -25.045 1.00 18.87 30 ALA B O 1
ATOM 3551 N N . VAL B 1 43 ? -3.299 -7.018 -26.385 1.00 18.45 31 VAL B N 1
ATOM 3552 C CA . VAL B 1 43 ? -2.808 -5.737 -25.874 1.00 20.02 31 VAL B CA 1
ATOM 3553 C C . VAL B 1 43 ? -3.893 -4.712 -25.546 1.00 19.07 31 VAL B C 1
ATOM 3554 O O . VAL B 1 43 ? -3.832 -4.088 -24.484 1.00 21.22 31 VAL B O 1
ATOM 3558 N N . TRP B 1 44 ? -4.887 -4.517 -26.415 1.00 16.55 32 TRP B N 1
ATOM 3559 C CA . TRP B 1 44 ? -5.766 -3.349 -26.296 1.00 15.87 32 TRP B CA 1
ATOM 3560 C C . TRP B 1 44 ? -6.909 -3.654 -25.334 1.00 16.12 32 TRP B C 1
ATOM 3561 O O . TRP B 1 44 ? -7.701 -4.568 -25.577 1.00 15.72 32 TRP B O 1
ATOM 3572 N N . GLU B 1 45 ? -7.040 -2.841 -24.289 1.00 16.72 33 GLU B N 1
ATOM 3573 C CA . GLU B 1 45 ? -8.052 -3.073 -23.265 1.00 17.22 33 GLU B CA 1
ATOM 3574 C C . GLU B 1 45 ? -9.445 -2.808 -23.816 1.00 16.01 33 GLU B C 1
ATOM 3575 O O . GLU B 1 45 ? -9.741 -1.680 -24.231 1.00 16.94 33 GLU B O 1
ATOM 3581 N N . ILE B 1 46 ? -10.282 -3.847 -23.849 1.00 15.95 34 ILE B N 1
ATOM 3582 C CA . ILE B 1 46 ? -11.646 -3.744 -24.372 1.00 16.15 34 ILE B CA 1
ATOM 3583 C C . ILE B 1 46 ? -12.650 -4.360 -23.408 1.00 16.99 34 ILE B C 1
ATOM 3584 O O . ILE B 1 46 ? -13.263 -5.406 -23.704 1.00 17.03 34 ILE B O 1
ATOM 3589 N N . PRO B 1 47 ? -12.872 -3.737 -22.253 1.00 18.35 35 PRO B N 1
ATOM 3590 C CA . PRO B 1 47 ? -13.924 -4.234 -21.359 1.00 19.81 35 PRO B CA 1
ATOM 3591 C C . PRO B 1 47 ? -15.289 -4.254 -22.012 1.00 19.18 35 PRO B C 1
ATOM 3592 O O . PRO B 1 47 ? -16.179 -4.966 -21.532 1.00 21.46 35 PRO B O 1
ATOM 3596 N N . GLU B 1 48 ? -15.474 -3.494 -23.090 1.00 16.12 36 GLU B N 1
ATOM 3597 C CA . GLU B 1 48 ? -16.754 -3.444 -23.789 1.00 17.07 36 GLU B CA 1
ATOM 3598 C C . GLU B 1 48 ? -16.957 -4.615 -24.731 1.00 16.78 36 GLU B C 1
ATOM 3599 O O . GLU B 1 48 ? -18.054 -4.754 -25.275 1.00 18.54 36 GLU B O 1
ATOM 3605 N N . GLY B 1 49 ? -15.918 -5.402 -24.982 1.00 16.38 37 GLY B N 1
ATOM 3606 C CA . GLY B 1 49 ? -16.015 -6.549 -25.857 1.00 16.00 37 GLY B CA 1
ATOM 3607 C C . GLY B 1 49 ? -15.930 -6.188 -27.329 1.00 14.74 37 GLY B C 1
ATOM 3608 O O . GLY B 1 49 ? -15.758 -5.032 -27.724 1.00 15.47 37 GLY B O 1
ATOM 3609 N N . ILE B 1 50 ? -16.049 -7.227 -28.154 1.00 14.51 38 ILE B N 1
ATOM 3610 C CA . ILE B 1 50 ? -16.011 -7.111 -29.609 1.00 13.25 38 ILE B CA 1
ATOM 3611 C C . ILE B 1 50 ? -16.846 -8.258 -30.159 1.00 12.78 38 ILE B C 1
ATOM 3612 O O . ILE B 1 50 ? -16.887 -9.342 -29.570 1.00 13.96 38 ILE B O 1
ATOM 3617 N N . SER B 1 51 ? -17.514 -8.029 -31.293 1.00 12.23 39 SER B N 1
ATOM 3618 C CA . SER B 1 51 ? -18.234 -9.102 -31.974 1.00 11.20 39 SER B CA 1
ATOM 3619 C C . SER B 1 51 ? -17.413 -9.653 -33.130 1.00 12.93 39 SER B C 1
ATOM 3620 O O . SER B 1 51 ? -16.537 -8.978 -33.675 1.00 13.75 39 SER B O 1
ATOM 3623 N N . TYR B 1 52 ? -17.716 -10.911 -33.499 1.00 13.01 40 TYR B N 1
ATOM 3624 C CA . TYR B 1 52 ? -17.204 -11.527 -34.720 1.00 13.09 40 TYR B CA 1
ATOM 3625 C C . TYR B 1 52 ? -18.405 -11.804 -35.607 1.00 13.91 40 TYR B C 1
ATOM 3626 O O . TYR B 1 52 ? -19.339 -12.494 -35.188 1.00 14.60 40 TYR B O 1
ATOM 3635 N N . ASN B 1 53 ? -18.392 -11.238 -36.809 1.00 12.92 41 ASN B N 1
ATOM 3636 C CA . ASN B 1 53 ? -19.512 -11.322 -37.749 1.00 13.73 41 ASN B CA 1
ATOM 3637 C C . ASN B 1 53 ? -19.084 -12.076 -39.007 1.00 12.86 41 ASN B C 1
ATOM 3638 O O . ASN B 1 53 ? -18.129 -11.682 -39.682 1.00 14.54 41 ASN B O 1
ATOM 3643 N N . ALA B 1 54 ? -19.801 -13.138 -39.327 1.00 12.75 42 ALA B N 1
ATOM 3644 C CA . ALA B 1 54 ? -19.645 -13.893 -40.560 1.00 13.76 42 ALA B CA 1
ATOM 3645 C C . ALA B 1 54 ? -20.972 -13.853 -41.305 1.00 13.36 42 ALA B C 1
ATOM 3646 O O . ALA B 1 54 ? -22.012 -13.492 -40.741 1.00 14.62 42 ALA B O 1
ATOM 3648 N N . TYR B 1 55 ? -20.937 -14.200 -42.595 1.00 13.81 43 TYR B N 1
ATOM 3649 C CA . TYR B 1 55 ? -22.129 -14.067 -43.424 1.00 14.19 43 TYR B CA 1
ATOM 3650 C C . TYR B 1 55 ? -22.300 -15.277 -44.314 1.00 14.10 43 TYR B C 1
ATOM 3651 O O . TYR B 1 55 ? -21.330 -15.956 -44.667 1.00 15.18 43 TYR B O 1
ATOM 3660 N N . LEU B 1 56 ? -23.555 -15.551 -44.658 1.00 14.59 44 LEU B N 1
ATOM 3661 C CA . LEU B 1 56 ? -23.869 -16.633 -45.575 1.00 13.81 44 LEU B CA 1
ATOM 3662 C C . LEU B 1 56 ? -24.780 -16.108 -46.669 1.00 14.46 44 LEU B C 1
ATOM 3663 O O . LEU B 1 56 ? -25.805 -15.490 -46.375 1.00 15.88 44 LEU B O 1
ATOM 3668 N N . VAL B 1 57 ? -24.415 -16.377 -47.921 1.00 15.42 45 VAL B N 1
ATOM 3669 C CA . VAL B 1 57 ? -25.218 -16.017 -49.089 1.00 15.39 45 VAL B CA 1
ATOM 3670 C C . VAL B 1 57 ? -25.749 -17.321 -49.685 1.00 15.94 45 VAL B C 1
ATOM 3671 O O . VAL B 1 57 ? -24.968 -18.187 -50.108 1.00 16.77 45 VAL B O 1
ATOM 3675 N N . LYS B 1 58 ? -27.070 -17.467 -49.714 1.00 16.06 46 LYS B N 1
ATOM 3676 C CA . LYS B 1 58 ? -27.706 -18.681 -50.224 1.00 16.66 46 LYS B CA 1
ATOM 3677 C C . LYS B 1 58 ? -28.266 -18.406 -51.613 1.00 16.90 46 LYS B C 1
ATOM 3678 O O . LYS B 1 58 ? -29.123 -17.539 -51.775 1.00 18.74 46 LYS B O 1
ATOM 3684 N N . LEU B 1 59 ? -27.790 -19.160 -52.599 1.00 17.33 47 LEU B N 1
ATOM 3685 C CA . LEU B 1 59 ? -28.084 -18.922 -54.012 1.00 18.42 47 LEU B CA 1
ATOM 3686 C C . LEU B 1 59 ? -28.566 -20.204 -54.686 1.00 18.89 47 LEU B C 1
ATOM 3687 O O . LEU B 1 59 ? -28.573 -21.281 -54.088 1.00 18.71 47 LEU B O 1
ATOM 3692 N N . ASN B 1 60 ? -28.988 -20.083 -55.946 1.00 20.15 48 ASN B N 1
ATOM 3693 C CA . ASN B 1 60 ? -29.290 -21.271 -56.743 1.00 20.62 48 ASN B CA 1
ATOM 3694 C C . ASN B 1 60 ? -27.980 -21.925 -57.153 1.00 21.26 48 ASN B C 1
ATOM 3695 O O . ASN B 1 60 ? -27.241 -21.372 -57.970 1.00 22.85 48 ASN B O 1
ATOM 3700 N N . GLY B 1 61 ? -27.664 -23.082 -56.556 1.00 19.41 49 GLY B N 1
ATOM 3701 C CA . GLY B 1 61 ? -26.492 -23.823 -56.947 1.00 19.77 49 GLY B CA 1
ATOM 3702 C C . GLY B 1 61 ? -25.238 -23.473 -56.182 1.00 20.00 49 GLY B C 1
ATOM 3703 O O . GLY B 1 61 ? -24.173 -24.022 -56.489 1.00 22.91 49 GLY B O 1
ATOM 3704 N N . ALA B 1 62 ? -25.329 -22.594 -55.187 1.00 18.40 50 ALA B N 1
ATOM 3705 C CA . ALA B 1 62 ? -24.171 -22.209 -54.397 1.00 18.31 50 ALA B CA 1
ATOM 3706 C C . ALA B 1 62 ? -24.633 -21.714 -53.042 1.00 17.66 50 ALA B C 1
ATOM 3707 O O . ALA B 1 62 ? -25.704 -21.112 -52.913 1.00 18.39 50 ALA B O 1
ATOM 3709 N N . ASN B 1 63 ? -23.792 -21.977 -52.036 1.00 17.52 51 ASN B N 1
ATOM 3710 C CA . ASN B 1 63 ? -23.902 -21.371 -50.717 1.00 15.96 51 ASN B CA 1
ATOM 3711 C C . ASN B 1 63 ? -22.519 -20.861 -50.349 1.00 15.70 51 ASN B C 1
ATOM 3712 O O . ASN B 1 63 ? -21.552 -21.634 -50.315 1.00 16.53 51 ASN B O 1
ATOM 3717 N N . VAL B 1 64 ? -22.433 -19.564 -50.120 1.00 15.10 52 VAL B N 1
ATOM 3718 C CA . VAL B 1 64 ? -21.160 -18.858 -49.996 1.00 15.33 52 VAL B CA 1
ATOM 3719 C C . VAL B 1 64 ? -21.015 -18.375 -48.560 1.00 14.89 52 VAL B C 1
ATOM 3720 O O . VAL B 1 64 ? -21.778 -17.511 -48.105 1.00 16.84 52 VAL B O 1
ATOM 3724 N N . LEU B 1 65 ? -20.031 -18.916 -47.851 1.00 14.19 53 LEU B N 1
ATOM 3725 C CA . LEU B 1 65 ? -19.709 -18.459 -46.507 1.00 13.97 53 LEU B CA 1
ATOM 3726 C C . LEU B 1 65 ? -18.657 -17.361 -46.614 1.00 15.08 53 LEU B C 1
ATOM 3727 O O . LEU B 1 65 ? -17.693 -17.486 -47.382 1.00 17.05 53 LEU B O 1
ATOM 3732 N N . ILE B 1 66 ? -18.847 -16.281 -45.866 1.00 13.14 54 ILE B N 1
ATOM 3733 C CA . ILE B 1 66 ? -17.935 -15.148 -45.910 1.00 13.87 54 ILE B CA 1
ATOM 3734 C C . ILE B 1 66 ? -17.408 -14.904 -44.505 1.00 15.20 54 ILE B C 1
ATOM 3735 O O . ILE B 1 66 ? -18.164 -14.539 -43.597 1.00 15.77 54 ILE B O 1
ATOM 3740 N N . ASP B 1 67 ? -16.109 -15.118 -44.338 1.00 15.36 55 ASP B N 1
ATOM 3741 C CA . ASP B 1 67 ? -15.411 -14.988 -43.058 1.00 16.61 55 ASP B CA 1
ATOM 3742 C C . ASP B 1 67 ? -15.937 -15.965 -42.003 1.00 15.22 55 ASP B C 1
ATOM 3743 O O . ASP B 1 67 ? -16.583 -16.950 -42.350 1.00 17.52 55 ASP B O 1
ATOM 3748 N N . GLY B 1 68 ? -15.598 -15.755 -40.738 1.00 15.52 56 GLY B N 1
ATOM 3749 C CA . GLY B 1 68 ? -15.770 -16.761 -39.713 1.00 15.26 56 GLY B CA 1
ATOM 3750 C C . GLY B 1 68 ? -15.675 -16.131 -38.329 1.00 15.26 56 GLY B C 1
ATOM 3751 O O . GLY B 1 68 ? -15.824 -14.919 -38.163 1.00 15.74 56 GLY B O 1
ATOM 3752 N N . TRP B 1 69 ? -15.467 -16.979 -37.318 1.00 14.55 57 TRP B N 1
ATOM 3753 C CA . TRP B 1 69 ? -15.345 -16.550 -35.933 1.00 14.14 57 TRP B CA 1
ATOM 3754 C C . TRP B 1 69 ? -13.998 -16.976 -35.363 1.00 14.32 57 TRP B C 1
ATOM 3755 O O . TRP B 1 69 ? -13.303 -17.846 -35.894 1.00 16.71 57 TRP B O 1
ATOM 3766 N N . LYS B 1 70 ? -13.648 -16.355 -34.245 1.00 15.74 58 LYS B N 1
ATOM 3767 C CA . LYS B 1 70 ? -12.441 -16.731 -33.515 1.00 16.17 58 LYS B CA 1
ATOM 3768 C C . LYS B 1 70 ? -12.472 -18.215 -33.127 1.00 16.46 58 LYS B C 1
ATOM 3769 O O . LYS B 1 70 ? -13.524 -18.792 -32.845 1.00 17.15 58 LYS B O 1
ATOM 3775 N N . GLY B 1 71 ? -11.280 -18.822 -33.072 1.00 16.83 59 GLY B N 1
ATOM 3776 C CA . GLY B 1 71 ? -11.183 -20.265 -32.985 1.00 18.78 59 GLY B CA 1
ATOM 3777 C C . GLY B 1 71 ? -11.724 -20.877 -31.703 1.00 19.49 59 GLY B C 1
ATOM 3778 O O . GLY B 1 71 ? -12.147 -22.039 -31.708 1.00 20.83 59 GLY B O 1
ATOM 3779 N N . ASN B 1 72 ? -11.668 -20.150 -30.582 1.00 19.18 60 ASN B N 1
ATOM 3780 C CA . ASN B 1 72 ? -12.265 -20.660 -29.351 1.00 20.37 60 ASN B CA 1
ATOM 3781 C C . ASN B 1 72 ? -13.785 -20.770 -29.427 1.00 20.62 60 ASN B C 1
ATOM 3782 O O . ASN B 1 72 ? -14.389 -21.408 -28.554 1.00 22.72 60 ASN B O 1
ATOM 3787 N N . TYR B 1 73 ? -14.411 -20.206 -30.463 1.00 19.08 61 TYR B N 1
ATOM 3788 C CA . TYR B 1 73 ? -15.848 -20.307 -30.676 1.00 17.97 61 TYR B CA 1
ATOM 3789 C C . TYR B 1 73 ? -16.188 -21.164 -31.896 1.00 17.79 61 TYR B C 1
ATOM 3790 O O . TYR B 1 73 ? -17.300 -21.071 -32.445 1.00 19.62 61 TYR B O 1
ATOM 3799 N N . ALA B 1 74 ? -15.262 -22.031 -32.311 1.00 18.68 62 ALA B N 1
ATOM 3800 C CA . ALA B 1 74 ? -15.508 -22.857 -33.492 1.00 19.63 62 ALA B CA 1
ATOM 3801 C C . ALA B 1 74 ? -16.732 -23.755 -33.341 1.00 20.01 62 ALA B C 1
ATOM 3802 O O . ALA B 1 74 ? -17.490 -23.927 -34.297 1.00 20.28 62 ALA B O 1
ATOM 3804 N N . LYS B 1 75 ? -16.907 -24.400 -32.182 1.00 21.94 63 LYS B N 1
ATOM 3805 C CA . LYS B 1 75 ? -18.056 -25.289 -32.022 1.00 23.12 63 LYS B CA 1
ATOM 3806 C C . LYS B 1 75 ? -19.359 -24.510 -32.107 1.00 21.69 63 LYS B C 1
ATOM 3807 O O . LYS B 1 75 ? -20.319 -24.946 -32.761 1.00 22.24 63 LYS B O 1
ATOM 3813 N N . GLU B 1 76 ? -19.406 -23.347 -31.451 1.00 21.02 64 GLU B N 1
ATOM 3814 C CA . GLU B 1 76 ? -20.590 -22.505 -31.507 1.00 20.20 64 GLU B CA 1
ATOM 3815 C C . GLU B 1 76 ? -20.869 -22.033 -32.927 1.00 19.03 64 GLU B C 1
ATOM 3816 O O . GLU B 1 76 ? -22.036 -21.929 -33.32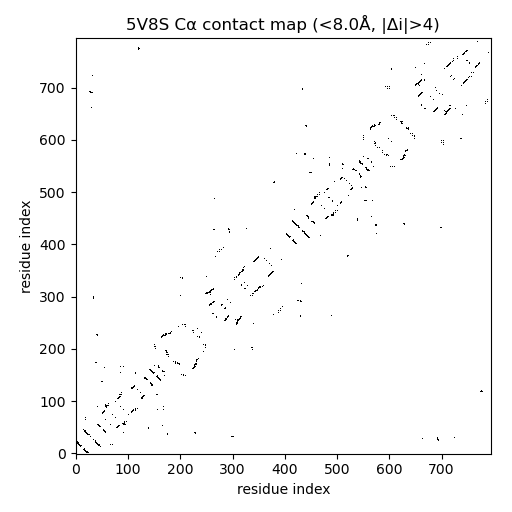3 1.00 19.61 64 GLU B O 1
ATOM 3822 N N . PHE B 1 77 ? -19.814 -21.766 -33.707 1.00 18.19 65 PHE B N 1
ATOM 3823 C CA . PHE B 1 77 ? -19.987 -21.338 -35.096 1.00 17.01 65 PHE B CA 1
ATOM 3824 C C . PHE B 1 77 ? -20.627 -22.442 -35.930 1.00 18.38 65 PHE B C 1
ATOM 3825 O O . PHE B 1 77 ? -21.588 -22.195 -36.672 1.00 18.38 65 PHE B O 1
ATOM 3833 N N . ILE B 1 78 ? -20.084 -23.668 -35.842 1.00 18.93 66 ILE B N 1
ATOM 3834 C CA . ILE B 1 78 ? -20.643 -24.780 -36.615 1.00 19.63 66 ILE B CA 1
ATOM 3835 C C . ILE B 1 78 ? -22.095 -25.007 -36.230 1.00 19.74 66 ILE B C 1
ATOM 3836 O O . ILE B 1 78 ? -22.953 -25.245 -37.091 1.00 20.57 66 ILE B O 1
ATOM 3841 N N . ASP B 1 79 ? -22.394 -24.952 -34.932 1.00 19.95 67 ASP B N 1
ATOM 3842 C CA A ASP B 1 79 ? -23.765 -25.171 -34.482 0.53 20.71 67 ASP B CA 1
ATOM 3843 C CA B ASP B 1 79 ? -23.767 -25.171 -34.483 0.47 20.47 67 ASP B CA 1
ATOM 3844 C C . ASP B 1 79 ? -24.700 -24.089 -35.017 1.00 20.82 67 ASP B C 1
ATOM 3845 O O . ASP B 1 79 ? -25.807 -24.387 -35.488 1.00 21.70 67 ASP B O 1
ATOM 3854 N N . ALA B 1 80 ? -24.271 -22.828 -34.960 1.00 20.20 68 ALA B N 1
ATOM 3855 C CA . ALA B 1 80 ? -25.109 -21.744 -35.477 1.00 19.46 68 ALA B CA 1
ATOM 3856 C C . ALA B 1 80 ? -25.275 -21.836 -36.991 1.00 18.36 68 ALA B C 1
ATOM 3857 O O . ALA B 1 80 ? -26.381 -21.651 -37.515 1.00 18.31 68 ALA B O 1
ATOM 3859 N N . LEU B 1 81 ? -24.171 -22.084 -37.708 1.00 18.01 69 LEU B N 1
ATOM 3860 C CA . LEU B 1 81 ? -24.218 -22.224 -39.160 1.00 17.24 69 LEU B CA 1
ATOM 3861 C C . LEU B 1 81 ? -25.185 -23.322 -39.576 1.00 17.18 69 LEU B C 1
ATOM 3862 O O . LEU B 1 81 ? -25.928 -23.173 -40.559 1.00 17.81 69 LEU B O 1
ATOM 3867 N N . SER B 1 82 ? -25.191 -24.438 -38.830 1.00 18.52 70 SER B N 1
ATOM 3868 C CA . SER B 1 82 ? -25.979 -25.615 -39.187 1.00 19.52 70 SER B CA 1
ATOM 3869 C C . SER B 1 82 ? -27.480 -25.386 -39.061 1.00 20.04 70 SER B C 1
ATOM 3870 O O . SER B 1 82 ? -28.264 -26.189 -39.595 1.00 21.71 70 SER B O 1
ATOM 3873 N N . LYS B 1 83 ? -27.897 -24.324 -38.362 1.00 21.81 71 LYS B N 1
ATOM 3874 C CA . LYS B 1 83 ? -29.307 -23.998 -38.273 1.00 21.80 71 LYS B CA 1
ATOM 3875 C C . LYS B 1 83 ? -29.826 -23.281 -39.514 1.00 21.28 71 LYS B C 1
ATOM 3876 O O . LYS B 1 83 ? -31.046 -23.219 -39.709 1.00 24.15 71 LYS B O 1
ATOM 3882 N N . ILE B 1 84 ? -28.944 -22.759 -40.362 1.00 19.47 72 ILE B N 1
ATOM 3883 C CA . ILE B 1 84 ? -29.364 -22.044 -41.560 1.00 18.45 72 ILE B CA 1
ATOM 3884 C C . ILE B 1 84 ? -28.893 -22.696 -42.856 1.00 17.54 72 ILE B C 1
ATOM 3885 O O . ILE B 1 84 ? -29.394 -22.330 -43.932 1.00 19.82 72 ILE B O 1
ATOM 3890 N N . VAL B 1 85 ? -27.961 -23.646 -42.809 1.00 17.29 73 VAL B N 1
ATOM 3891 C CA . VAL B 1 85 ? -27.569 -24.396 -44.005 1.00 18.87 73 VAL B CA 1
ATOM 3892 C C . VAL B 1 85 ? -26.962 -25.715 -43.562 1.00 20.84 73 VAL B C 1
ATOM 3893 O O . VAL B 1 85 ? -26.305 -25.793 -42.530 1.00 21.13 73 VAL B O 1
ATOM 3897 N N . ASP B 1 86 ? -27.164 -26.738 -44.359 1.00 22.93 74 ASP B N 1
ATOM 3898 C CA . ASP B 1 86 ? -26.410 -27.966 -44.216 1.00 24.27 74 ASP B CA 1
ATOM 3899 C C . ASP B 1 86 ? -24.962 -27.669 -44.588 1.00 22.48 74 ASP B C 1
ATOM 3900 O O . ASP B 1 86 ? -24.703 -27.293 -45.734 1.00 20.89 74 ASP B O 1
ATOM 3905 N N . PRO B 1 87 ? -23.992 -27.820 -43.686 1.00 23.07 75 PRO B N 1
ATOM 3906 C CA . PRO B 1 87 ? -22.603 -27.542 -44.084 1.00 22.39 75 PRO B CA 1
ATOM 3907 C C . PRO B 1 87 ? -22.143 -28.322 -45.304 1.00 21.99 75 PRO B C 1
ATOM 3908 O O . PRO B 1 87 ? -21.277 -27.836 -46.051 1.00 21.22 75 PRO B O 1
ATOM 3912 N N . LYS B 1 88 ? -22.702 -29.516 -45.541 1.00 21.89 76 LYS B N 1
ATOM 3913 C CA . LYS B 1 88 ? -22.340 -30.284 -46.729 1.00 21.59 76 LYS B CA 1
ATOM 3914 C C . LYS B 1 88 ? -22.681 -29.550 -48.012 1.00 21.78 76 LYS B C 1
ATOM 3915 O O . LYS B 1 88 ? -22.152 -29.908 -49.069 1.00 22.21 76 LYS B O 1
ATOM 3921 N N . GLU B 1 89 ? -23.584 -28.573 -47.951 1.00 20.20 77 GLU B N 1
ATOM 3922 C CA . GLU B 1 89 ? -24.032 -27.827 -49.119 1.00 20.82 77 GLU B CA 1
ATOM 3923 C C . GLU B 1 89 ? -23.303 -26.495 -49.296 1.00 19.35 77 GLU B C 1
ATOM 3924 O O . GLU B 1 89 ? -23.636 -25.732 -50.197 1.00 20.14 77 GLU B O 1
ATOM 3930 N N . ILE B 1 90 ? -22.302 -26.201 -48.473 1.00 18.32 78 ILE B N 1
ATOM 3931 C CA . ILE B 1 90 ? -21.461 -25.037 -48.728 1.00 18.01 78 ILE B CA 1
ATOM 3932 C C . ILE B 1 90 ? -20.556 -25.337 -49.919 1.00 18.17 78 ILE B C 1
ATOM 3933 O O . ILE B 1 90 ? -19.955 -26.414 -50.009 1.00 20.19 78 ILE B O 1
ATOM 3938 N N . THR B 1 91 ? -20.458 -24.384 -50.842 1.00 16.89 79 THR B N 1
ATOM 3939 C CA . THR B 1 91 ? -19.675 -24.540 -52.066 1.00 18.30 79 THR B CA 1
ATOM 3940 C C . THR B 1 91 ? -18.483 -23.602 -52.147 1.00 17.26 79 THR B C 1
ATOM 3941 O O . THR B 1 91 ? -17.510 -23.904 -52.853 1.00 18.13 79 THR B O 1
ATOM 3945 N N . HIS B 1 92 ? -18.536 -22.477 -51.443 1.00 17.16 80 HIS B N 1
ATOM 3946 C CA . HIS B 1 92 ? -17.513 -21.455 -51.553 1.00 16.21 80 HIS B CA 1
ATOM 3947 C C . HIS B 1 92 ? -17.314 -20.824 -50.186 1.00 16.48 80 HIS B C 1
ATOM 3948 O O . HIS B 1 92 ? -18.284 -20.620 -49.453 1.00 17.14 80 HIS B O 1
ATOM 3955 N N . ILE B 1 93 ? -16.065 -20.504 -49.861 1.00 15.89 81 ILE B N 1
ATOM 3956 C CA . ILE B 1 93 ? -15.743 -19.722 -48.669 1.00 14.49 81 ILE B CA 1
ATOM 3957 C C . ILE B 1 93 ? -14.861 -18.562 -49.107 1.00 14.48 81 ILE B C 1
ATOM 3958 O O . ILE B 1 93 ? -13.809 -18.778 -49.724 1.00 17.17 81 ILE B O 1
ATOM 3963 N N . ILE B 1 94 ? -15.308 -17.339 -48.829 1.00 14.49 82 ILE B N 1
ATOM 3964 C CA . ILE B 1 94 ? -14.534 -16.133 -49.122 1.00 14.03 82 ILE B CA 1
ATOM 3965 C C . ILE B 1 94 ? -13.860 -15.681 -47.834 1.00 15.36 82 ILE B C 1
ATOM 3966 O O . ILE B 1 94 ? -14.527 -15.493 -46.812 1.00 15.33 82 ILE B O 1
ATOM 3971 N N . VAL B 1 95 ? -12.552 -15.489 -47.900 1.00 15.85 83 VAL B N 1
ATOM 3972 C CA . VAL B 1 95 ? -11.734 -15.051 -46.774 1.00 15.57 83 VAL B CA 1
ATOM 3973 C C . VAL B 1 95 ? -11.183 -13.672 -47.134 1.00 16.33 83 VAL B C 1
ATOM 3974 O O . VAL B 1 95 ? -10.187 -13.560 -47.857 1.00 17.20 83 VAL B O 1
ATOM 3978 N N . ASN B 1 96 ? -11.822 -12.618 -46.625 1.00 16.07 84 ASN B N 1
ATOM 3979 C CA . ASN B 1 96 ? -11.394 -11.249 -46.923 1.00 15.91 84 ASN B CA 1
ATOM 3980 C C . ASN B 1 96 ? -10.095 -10.876 -46.204 1.00 16.02 84 ASN B C 1
ATOM 3981 O O . ASN B 1 96 ? -9.393 -9.958 -46.637 1.00 16.50 84 ASN B O 1
ATOM 3986 N N . HIS B 1 97 ? -9.760 -11.583 -45.128 1.00 15.76 85 HIS B N 1
ATOM 3987 C CA . HIS B 1 97 ? -8.667 -11.269 -44.211 1.00 14.97 85 HIS B CA 1
ATOM 3988 C C . HIS B 1 97 ? -8.497 -12.503 -43.356 1.00 15.87 85 HIS B C 1
ATOM 3989 O O . HIS B 1 97 ? -9.492 -13.115 -42.946 1.00 17.12 85 HIS B O 1
ATOM 3996 N N . THR B 1 98 ? -7.243 -12.914 -43.156 1.00 15.79 86 THR B N 1
ATOM 3997 C CA . THR B 1 98 ? -6.965 -14.225 -42.598 1.00 15.15 86 THR B CA 1
ATOM 3998 C C . THR B 1 98 ? -6.639 -14.200 -41.111 1.00 15.41 86 THR B C 1
ATOM 3999 O O . THR B 1 98 ? -6.322 -15.251 -40.545 1.00 16.57 86 THR B O 1
ATOM 4003 N N . GLU B 1 99 ? -6.672 -13.051 -40.464 1.00 15.03 87 GLU B N 1
ATOM 4004 C CA . GLU B 1 99 ? -6.287 -13.019 -39.062 1.00 14.92 87 GLU B CA 1
ATOM 4005 C C . GLU B 1 99 ? -7.197 -13.958 -38.259 1.00 14.77 87 GLU B C 1
ATOM 4006 O O . GLU B 1 99 ? -8.389 -14.055 -38.537 1.00 15.66 87 GLU B O 1
ATOM 4012 N N . PRO B 1 100 ? -6.678 -14.663 -37.246 1.00 14.97 88 PRO B N 1
ATOM 4013 C CA . PRO B 1 100 ? -7.496 -15.699 -36.592 1.00 14.82 88 PRO B CA 1
ATOM 4014 C C . PRO B 1 100 ? -8.723 -15.243 -35.843 1.00 13.94 88 PRO B C 1
ATOM 4015 O O . PRO B 1 100 ? -9.560 -16.101 -35.551 1.00 15.77 88 PRO B O 1
ATOM 4019 N N . ASP B 1 101 ? -8.936 -13.954 -35.566 1.00 15.10 89 ASP B N 1
ATOM 4020 C CA . ASP B 1 101 ? -10.233 -13.567 -35.000 1.00 16.03 89 ASP B CA 1
ATOM 4021 C C . ASP B 1 101 ? -11.363 -13.740 -36.008 1.00 16.60 89 ASP B C 1
ATOM 4022 O O . ASP B 1 101 ? -12.524 -13.893 -35.612 1.00 16.97 89 ASP B O 1
ATOM 4027 N N A ASP B 1 102 ? -11.029 -13.722 -37.298 0.75 16.77 90 ASP B N 1
ATOM 4028 N N B ASP B 1 102 ? -11.036 -13.786 -37.290 0.25 16.95 90 ASP B N 1
ATOM 4029 C CA A ASP B 1 102 ? -12.005 -13.905 -38.357 0.75 17.55 90 ASP B CA 1
ATOM 4030 C CA B ASP B 1 102 ? -12.093 -13.985 -38.270 0.25 17.28 90 ASP B CA 1
ATOM 4031 C C A ASP B 1 102 ? -11.902 -15.263 -39.045 0.75 17.77 90 ASP B C 1
ATOM 4032 C C B ASP B 1 102 ? -11.931 -15.330 -39.029 0.25 17.27 90 ASP B C 1
ATOM 4033 O O A ASP B 1 102 ? -12.908 -15.737 -39.573 0.75 20.25 90 ASP B O 1
ATOM 4034 O O B ASP B 1 102 ? -12.854 -15.778 -39.702 0.25 18.40 90 ASP B O 1
ATOM 4043 N N . SER B 1 103 ? -10.738 -15.927 -38.981 1.00 16.52 91 SER B N 1
ATOM 4044 C CA . SER B 1 103 ? -10.503 -17.195 -39.679 1.00 16.84 91 SER B CA 1
ATOM 4045 C C . SER B 1 103 ? -10.319 -18.397 -38.754 1.00 16.29 91 SER B C 1
ATOM 4046 O O . SER B 1 103 ? -10.138 -19.512 -39.253 1.00 17.63 91 SER B O 1
ATOM 4049 N N . GLY B 1 104 ? -10.340 -18.218 -37.434 1.00 17.52 92 GLY B N 1
ATOM 4050 C CA . GLY B 1 104 ? -9.990 -19.310 -36.544 1.00 16.90 92 GLY B CA 1
ATOM 4051 C C . GLY B 1 104 ? -10.932 -20.494 -36.620 1.00 17.24 92 GLY B C 1
ATOM 4052 O O . GLY B 1 104 ? -10.545 -21.623 -36.296 1.00 18.38 92 GLY B O 1
ATOM 4053 N N . SER B 1 105 ? -12.170 -20.265 -37.040 1.00 16.26 93 SER B N 1
ATOM 4054 C CA . SER B 1 105 ? -13.127 -21.343 -37.216 1.00 16.11 93 SER B CA 1
ATOM 4055 C C . SER B 1 105 ? -12.973 -22.082 -38.544 1.00 15.92 93 SER B C 1
ATOM 4056 O O . SER B 1 105 ? -13.696 -23.048 -38.779 1.00 15.95 93 SER B O 1
ATOM 4059 N N . LEU B 1 106 ? -12.057 -21.681 -39.408 1.00 17.03 94 LEU B N 1
ATOM 4060 C CA . LEU B 1 106 ? -12.006 -22.233 -40.749 1.00 17.80 94 LEU B CA 1
ATOM 4061 C C . LEU B 1 106 ? -11.596 -23.702 -40.738 1.00 18.15 94 LEU B C 1
ATOM 4062 O O . LEU B 1 106 ? -12.234 -24.499 -41.436 1.00 17.41 94 LEU B O 1
ATOM 4067 N N . PRO B 1 107 ? -10.566 -24.125 -39.980 1.00 18.84 95 PRO B N 1
ATOM 4068 C CA . PRO B 1 107 ? -10.253 -25.575 -39.981 1.00 20.02 95 PRO B CA 1
ATOM 4069 C C . PRO B 1 107 ? -11.438 -26.441 -39.574 1.00 19.74 95 PRO B C 1
ATOM 4070 O O . PRO B 1 107 ? -11.717 -27.457 -40.237 1.00 21.45 95 PRO B O 1
ATOM 4074 N N . ALA B 1 108 ? -12.171 -26.060 -38.524 1.00 20.06 96 ALA B N 1
ATOM 4075 C CA . ALA B 1 108 ? -13.315 -26.855 -38.091 1.00 19.94 96 ALA B CA 1
ATOM 4076 C C . ALA B 1 108 ? -14.391 -26.852 -39.161 1.00 19.72 96 ALA B C 1
ATOM 4077 O O . ALA B 1 108 ? -15.062 -27.866 -39.393 1.00 21.12 96 ALA B O 1
ATOM 4079 N N . THR B 1 109 ? -14.583 -25.707 -39.804 1.00 18.50 97 THR B N 1
ATOM 4080 C CA . THR B 1 109 ? -15.582 -25.592 -40.852 1.00 18.04 97 THR B CA 1
ATOM 4081 C C . THR B 1 109 ? -15.245 -26.516 -42.011 1.00 17.98 97 THR B C 1
ATOM 4082 O O . THR B 1 109 ? -16.105 -27.253 -42.507 1.00 18.70 97 THR B O 1
ATOM 4086 N N . LEU B 1 110 ? -13.991 -26.501 -42.456 1.00 18.68 98 LEU B N 1
ATOM 4087 C CA . LEU B 1 110 ? -13.610 -27.378 -43.562 1.00 19.48 98 LEU B CA 1
ATOM 4088 C C . LEU B 1 110 ? -13.783 -28.840 -43.192 1.00 20.89 98 LEU B C 1
ATOM 4089 O O . LEU B 1 110 ? -14.204 -29.652 -44.025 1.00 22.02 98 LEU B O 1
ATOM 4094 N N . LYS B 1 111 ? -13.466 -29.205 -41.954 1.00 20.77 99 LYS B N 1
ATOM 4095 C CA . LYS B 1 111 ? -13.625 -30.602 -41.557 1.00 24.05 99 LYS B CA 1
ATOM 4096 C C . LYS B 1 111 ? -15.095 -31.003 -41.526 1.00 23.59 99 LYS B C 1
ATOM 4097 O O . LYS B 1 111 ? -15.451 -32.123 -41.926 1.00 24.89 99 LYS B O 1
ATOM 4103 N N . THR B 1 112 ? -15.964 -30.092 -41.074 1.00 23.50 100 THR B N 1
ATOM 4104 C CA . THR B 1 112 ? -17.396 -30.366 -40.990 1.00 22.90 100 THR B CA 1
ATOM 4105 C C . THR B 1 112 ? -18.003 -30.488 -42.377 1.00 23.23 100 THR B C 1
ATOM 4106 O O . THR B 1 112 ? -18.857 -31.354 -42.619 1.00 24.76 100 THR B O 1
ATOM 4110 N N . ILE B 1 113 ? -17.589 -29.616 -43.298 1.00 21.20 101 ILE B N 1
ATOM 4111 C CA . ILE B 1 113 ? -18.090 -29.703 -44.664 1.00 21.29 101 ILE B CA 1
ATOM 4112 C C . ILE B 1 113 ? -17.742 -31.061 -45.250 1.00 23.94 101 ILE B C 1
ATOM 4113 O O . ILE B 1 113 ? -18.573 -31.700 -45.905 1.00 25.96 101 ILE B O 1
ATOM 4118 N N . GLY B 1 114 ? -16.511 -31.515 -45.038 1.00 24.97 102 GLY B N 1
ATOM 4119 C CA . GLY B 1 114 ? -16.150 -32.899 -45.306 1.00 27.55 102 GLY B CA 1
ATOM 4120 C C . GLY B 1 114 ? -15.859 -33.232 -46.751 1.00 27.99 102 GLY B C 1
ATOM 4121 O O . GLY B 1 114 ? -15.701 -34.415 -47.080 1.00 30.69 102 GLY B O 1
ATOM 4122 N N . HIS B 1 115 ? -15.806 -32.235 -47.625 1.00 25.85 103 HIS B N 1
ATOM 4123 C CA . HIS B 1 115 ? -15.421 -32.415 -49.015 1.00 25.23 103 HIS B CA 1
ATOM 4124 C C . HIS B 1 115 ? -14.839 -31.091 -49.501 1.00 25.08 103 HIS B C 1
ATOM 4125 O O . HIS B 1 115 ? -14.892 -30.074 -48.806 1.00 26.81 103 HIS B O 1
ATOM 4132 N N . ASP B 1 116 ? -14.291 -31.105 -50.710 1.00 27.40 104 ASP B N 1
ATOM 4133 C CA . ASP B 1 116 ? -13.649 -29.913 -51.249 1.00 29.19 104 ASP B CA 1
ATOM 4134 C C . ASP B 1 116 ? -14.651 -28.772 -51.373 1.00 27.07 104 ASP B C 1
ATOM 4135 O O . ASP B 1 116 ? -15.828 -28.973 -51.680 1.00 26.87 104 ASP B O 1
ATOM 4140 N N . VAL B 1 117 ? -14.157 -27.561 -51.146 1.00 24.99 105 VAL B N 1
ATOM 4141 C CA . VAL B 1 117 ? -14.905 -26.332 -51.377 1.00 23.66 105 VAL B CA 1
ATOM 4142 C C . VAL B 1 117 ? -13.937 -25.349 -52.006 1.00 22.43 105 VAL B C 1
ATOM 4143 O O . VAL B 1 117 ? -12.723 -25.456 -51.841 1.00 24.29 105 VAL B O 1
ATOM 4147 N N . GLU B 1 118 ? -14.475 -24.371 -52.728 1.00 21.52 106 GLU B N 1
ATOM 4148 C CA . GLU B 1 118 ? -13.624 -23.323 -53.282 1.00 21.23 106 GLU B CA 1
ATOM 4149 C C . GLU B 1 118 ? -13.393 -22.262 -52.222 1.00 19.70 106 GLU B C 1
ATOM 4150 O O . GLU B 1 118 ? -14.347 -21.657 -51.733 1.00 21.03 106 GLU B O 1
ATOM 4156 N N . ILE B 1 119 ? -12.133 -22.046 -51.870 1.00 19.48 107 ILE B N 1
ATOM 4157 C CA . ILE B 1 119 ? -11.747 -20.996 -50.932 1.00 19.10 107 ILE B CA 1
ATOM 4158 C C . ILE B 1 119 ? -11.141 -19.851 -51.729 1.00 19.73 107 ILE B C 1
ATOM 4159 O O . ILE B 1 119 ? -10.223 -20.059 -52.527 1.00 20.60 107 ILE B O 1
ATOM 4164 N N . ILE B 1 120 ? -11.667 -18.647 -51.527 1.00 17.94 108 ILE B N 1
ATOM 4165 C CA . ILE B 1 120 ? -11.256 -17.463 -52.281 1.00 18.85 108 ILE B CA 1
ATOM 4166 C C . ILE B 1 120 ? -10.583 -16.472 -51.333 1.00 18.13 108 ILE B C 1
ATOM 4167 O O . ILE B 1 120 ? -11.136 -16.145 -50.281 1.00 17.74 108 ILE B O 1
ATOM 4172 N N . ALA B 1 121 ? -9.402 -15.985 -51.717 1.00 17.72 109 ALA B N 1
ATOM 4173 C CA . ALA B 1 121 ? -8.661 -15.013 -50.917 1.00 17.41 109 ALA B CA 1
ATOM 4174 C C . ALA B 1 121 ? -7.759 -14.186 -51.827 1.00 17.38 109 ALA B C 1
ATOM 4175 O O . ALA B 1 121 ? -7.613 -14.463 -53.011 1.00 19.05 109 ALA B O 1
ATOM 4177 N N . SER B 1 122 ? -7.146 -13.157 -51.256 1.00 17.29 110 SER B N 1
ATOM 4178 C CA . SER B 1 122 ? -6.141 -12.403 -51.981 1.00 17.44 110 SER B CA 1
ATOM 4179 C C . SER B 1 122 ? -4.847 -13.215 -52.085 1.00 18.79 110 SER B C 1
ATOM 4180 O O . SER B 1 122 ? -4.687 -14.266 -51.470 1.00 18.33 110 SER B O 1
ATOM 4183 N N . ASN B 1 123 ? -3.879 -12.683 -52.830 1.00 19.97 111 ASN B N 1
ATOM 4184 C CA . ASN B 1 123 ? -2.612 -13.385 -52.991 1.00 22.05 111 ASN B CA 1
ATOM 4185 C C . ASN B 1 123 ? -1.927 -13.599 -51.644 1.00 20.99 111 ASN B C 1
ATOM 4186 O O . ASN B 1 123 ? -1.484 -14.708 -51.326 1.00 21.31 111 ASN B O 1
ATOM 4191 N N . PHE B 1 124 ? -1.788 -12.539 -50.848 1.00 19.28 112 PHE B N 1
ATOM 4192 C CA . PHE B 1 124 ? -1.155 -12.723 -49.546 1.00 19.84 112 PHE B CA 1
ATOM 4193 C C . PHE B 1 124 ? -2.035 -13.580 -48.635 1.00 19.88 112 PHE B C 1
ATOM 4194 O O . PHE B 1 124 ? -1.520 -14.326 -47.788 1.00 20.27 112 PHE B O 1
ATOM 4202 N N . GLY B 1 125 ? -3.350 -13.466 -48.779 1.00 17.64 113 GLY B N 1
ATOM 4203 C CA . GLY B 1 125 ? -4.249 -14.291 -47.987 1.00 18.04 113 GLY B CA 1
ATOM 4204 C C . GLY B 1 125 ? -4.012 -15.774 -48.210 1.00 18.17 113 GLY B C 1
ATOM 4205 O O . GLY B 1 125 ? -4.018 -16.570 -47.264 1.00 19.05 113 GLY B O 1
ATOM 4206 N N . LYS B 1 126 ? -3.800 -16.170 -49.463 1.00 19.78 114 LYS B N 1
ATOM 4207 C CA . LYS B 1 126 ? -3.467 -17.562 -49.736 1.00 20.66 114 LYS B CA 1
ATOM 4208 C C . LYS B 1 126 ? -2.213 -17.994 -48.985 1.00 20.51 114 LYS B C 1
ATOM 4209 O O . LYS B 1 126 ? -2.178 -19.080 -48.389 1.00 20.33 114 LYS B O 1
ATOM 4215 N N . ARG B 1 127 ? -1.179 -17.144 -48.977 1.00 19.64 115 ARG B N 1
ATOM 4216 C CA . ARG B 1 127 ? 0.068 -17.493 -48.309 1.00 22.94 115 ARG B CA 1
ATOM 4217 C C . ARG B 1 127 ? -0.153 -17.666 -46.817 1.00 20.28 115 ARG B C 1
ATOM 4218 O O . ARG B 1 127 ? 0.394 -18.586 -46.202 1.00 21.36 115 ARG B O 1
ATOM 4226 N N . LEU B 1 128 ? -0.986 -16.811 -46.226 1.00 19.47 116 LEU B N 1
ATOM 4227 C CA . LEU B 1 128 ? -1.231 -16.877 -44.791 1.00 18.47 116 LEU B CA 1
ATOM 4228 C C . LEU B 1 128 ? -2.114 -18.065 -44.422 1.00 18.48 116 LEU B C 1
ATOM 4229 O O . LEU B 1 128 ? -1.908 -18.688 -43.375 1.00 19.69 116 LEU B O 1
ATOM 4234 N N . LEU B 1 129 ? -3.096 -18.407 -45.257 1.00 17.16 117 LEU B N 1
ATOM 4235 C CA . LEU B 1 129 ? -3.897 -19.598 -44.976 1.00 18.46 117 LEU B CA 1
ATOM 4236 C C . LEU B 1 129 ? -3.038 -20.859 -44.998 1.00 20.10 117 LEU B C 1
ATOM 4237 O O . LEU B 1 129 ? -3.252 -21.784 -44.200 1.00 20.32 117 LEU B O 1
ATOM 4242 N N . GLU B 1 130 ? -2.059 -20.925 -45.908 1.00 19.85 118 GLU B N 1
ATOM 4243 C CA . GLU B 1 130 ? -1.124 -22.042 -45.910 1.00 22.79 118 GLU B CA 1
ATOM 4244 C C . GLU B 1 130 ? -0.282 -22.041 -44.646 1.00 21.07 118 GLU B C 1
ATOM 4245 O O . GLU B 1 130 ? -0.120 -23.077 -44.000 1.00 22.19 118 GLU B O 1
ATOM 4251 N N . GLY B 1 131 ? 0.230 -20.874 -44.257 1.00 20.56 119 GLY B N 1
ATOM 4252 C CA . GLY B 1 131 ? 1.100 -20.806 -43.091 1.00 21.34 119 GLY B CA 1
ATOM 4253 C C . GLY B 1 131 ? 0.382 -21.108 -41.790 1.00 21.98 119 GLY B C 1
ATOM 4254 O O . GLY B 1 131 ? 0.893 -21.849 -40.946 1.00 22.94 119 GLY B O 1
ATOM 4255 N N . PHE B 1 132 ? -0.802 -20.549 -41.627 1.00 20.73 120 PHE B N 1
ATOM 4256 C CA . PHE B 1 132 ? -1.525 -20.749 -40.361 1.00 20.59 120 PHE B CA 1
ATOM 4257 C C . PHE B 1 132 ? -2.121 -22.183 -40.229 1.00 20.73 120 PHE B C 1
ATOM 4258 O O . PHE B 1 132 ? -2.037 -22.860 -39.197 1.00 21.47 120 PHE B O 1
ATOM 4266 N N . TYR B 1 133 ? -2.729 -22.636 -41.313 1.00 20.55 121 TYR B N 1
ATOM 4267 C CA . TYR B 1 133 ? -3.597 -23.798 -41.212 1.00 20.47 121 TYR B CA 1
ATOM 4268 C C . TYR B 1 133 ? -3.232 -24.931 -42.157 1.00 21.35 121 TYR B C 1
ATOM 4269 O O . TYR B 1 133 ? -3.872 -25.996 -42.103 1.00 22.79 121 TYR B O 1
ATOM 4278 N N . GLY B 1 134 ? -2.229 -24.755 -43.014 1.00 20.96 122 GLY B N 1
ATOM 4279 C CA . GLY B 1 134 ? -1.911 -25.799 -43.974 1.00 22.44 122 GLY B CA 1
ATOM 4280 C C . GLY B 1 134 ? -2.919 -25.956 -45.091 1.00 22.31 122 GLY B C 1
ATOM 4281 O O . GLY B 1 134 ? -2.939 -27.002 -45.748 1.00 25.00 122 GLY B O 1
ATOM 4282 N N . ILE B 1 135 ? -3.774 -24.954 -45.308 1.00 21.72 123 ILE B N 1
ATOM 4283 C CA . ILE B 1 135 ? -4.789 -24.982 -46.354 1.00 22.15 123 ILE B CA 1
ATOM 4284 C C . ILE B 1 135 ? -4.094 -24.660 -47.669 1.00 24.75 123 ILE B C 1
ATOM 4285 O O . ILE B 1 135 ? -3.478 -23.601 -47.806 1.00 28.02 123 ILE B O 1
ATOM 4290 N N . LYS B 1 136 ? -4.200 -25.566 -48.647 1.00 28.41 124 LYS B N 1
ATOM 4291 C CA . LYS B 1 136 ? -3.458 -25.417 -49.890 1.00 33.71 124 LYS B CA 1
ATOM 4292 C C . LYS B 1 136 ? -4.320 -25.086 -51.096 1.00 35.63 124 LYS B C 1
ATOM 4293 O O . LYS B 1 136 ? -3.807 -24.498 -52.055 1.00 37.37 124 LYS B O 1
ATOM 4299 N N . ASP B 1 137 ? -5.604 -25.421 -51.066 1.00 35.15 125 ASP B N 1
ATOM 4300 C CA . ASP B 1 137 ? -6.469 -25.306 -52.240 1.00 40.32 125 ASP B CA 1
ATOM 4301 C C . ASP B 1 137 ? -7.188 -23.962 -52.138 1.00 36.95 125 ASP B C 1
ATOM 4302 O O . ASP B 1 137 ? -8.340 -23.881 -51.716 1.00 39.03 125 ASP B O 1
ATOM 4307 N N . VAL B 1 138 ? -6.478 -22.887 -52.499 1.00 30.51 126 VAL B N 1
ATOM 4308 C CA . VAL B 1 138 ? -7.017 -21.531 -52.414 1.00 25.75 126 VAL B CA 1
ATOM 4309 C C . VAL B 1 138 ? -6.952 -20.875 -53.785 1.00 24.82 126 VAL B C 1
ATOM 4310 O O . VAL B 1 138 ? -5.900 -20.877 -54.436 1.00 26.36 126 VAL B O 1
ATOM 4314 N N . THR B 1 139 ? -8.072 -20.296 -54.201 1.00 21.72 127 THR B N 1
ATOM 4315 C CA . THR B 1 139 ? -8.159 -19.507 -55.424 1.00 22.74 127 THR B CA 1
ATOM 4316 C C . THR B 1 139 ? -7.828 -18.050 -55.106 1.00 22.75 127 THR B C 1
ATOM 4317 O O . THR B 1 139 ? -8.481 -17.436 -54.257 1.00 23.24 127 THR B O 1
ATOM 4321 N N . VAL B 1 140 ? -6.842 -17.491 -55.805 1.00 22.21 128 VAL B N 1
ATOM 4322 C CA . VAL B 1 140 ? -6.456 -16.093 -55.629 1.00 22.42 128 VAL B CA 1
ATOM 4323 C C . VAL B 1 140 ? -7.278 -15.224 -56.578 1.00 22.34 128 VAL B C 1
ATOM 4324 O O . VAL B 1 140 ? -7.349 -15.495 -57.785 1.00 24.80 128 VAL B O 1
ATOM 4328 N N . VAL B 1 141 ? -7.901 -14.179 -56.039 1.00 21.24 129 VAL B N 1
ATOM 4329 C CA . VAL B 1 141 ? -8.584 -13.170 -56.837 1.00 22.19 129 VAL B CA 1
ATOM 4330 C C . VAL B 1 141 ? -7.728 -11.919 -56.875 1.00 23.73 129 VAL B C 1
ATOM 4331 O O . VAL B 1 141 ? -7.084 -11.552 -55.882 1.00 24.33 129 VAL B O 1
ATOM 4335 N N . LYS B 1 142 ? -7.693 -11.289 -58.040 1.00 26.15 130 LYS B N 1
ATOM 4336 C CA . LYS B 1 142 ? -6.934 -10.072 -58.257 1.00 28.86 130 LYS B CA 1
ATOM 4337 C C . LYS B 1 142 ? -7.857 -8.866 -58.147 1.00 26.49 130 LYS B C 1
ATOM 4338 O O . LYS B 1 142 ? -9.081 -8.983 -58.119 1.00 25.08 130 LYS B O 1
ATOM 4344 N N . ASP B 1 143 ? -7.235 -7.692 -58.069 1.00 26.53 131 ASP B N 1
ATOM 4345 C CA . ASP B 1 143 ? -7.966 -6.453 -57.852 1.00 24.87 131 ASP B CA 1
ATOM 4346 C C . ASP B 1 143 ? -8.973 -6.210 -58.977 1.00 24.58 131 ASP B C 1
ATOM 4347 O O . ASP B 1 143 ? -8.611 -6.163 -60.156 1.00 25.83 131 ASP B O 1
ATOM 4352 N N . GLY B 1 144 ? -10.241 -6.046 -58.601 1.00 23.44 132 GLY B N 1
ATOM 4353 C CA . GLY B 1 144 ? -11.303 -5.786 -59.541 1.00 23.27 132 GLY B CA 1
ATOM 4354 C C . GLY B 1 144 ? -11.891 -7.015 -60.199 1.00 24.07 132 GLY B C 1
ATOM 4355 O O . GLY B 1 144 ? -12.834 -6.875 -60.984 1.00 25.08 132 GLY B O 1
ATOM 4356 N N . GLU B 1 145 ? -11.380 -8.206 -59.890 1.00 24.43 133 GLU B N 1
ATOM 4357 C CA . GLU B 1 145 ? -11.842 -9.430 -60.528 1.00 25.16 133 GLU B CA 1
ATOM 4358 C C . GLU B 1 145 ? -13.285 -9.713 -60.153 1.00 24.71 133 GLU B C 1
ATOM 4359 O O . GLU B 1 145 ? -13.703 -9.495 -59.010 1.00 23.52 133 GLU B O 1
ATOM 4365 N N . GLU B 1 146 ? -14.042 -10.203 -61.127 1.00 26.44 134 GLU B N 1
ATOM 4366 C CA . GLU B 1 146 ? -15.434 -10.549 -60.931 1.00 29.47 134 GLU B CA 1
ATOM 4367 C C . GL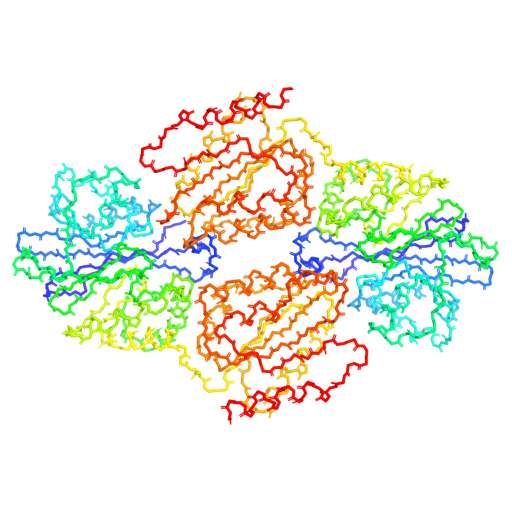U B 1 146 ? -15.600 -12.051 -61.119 1.00 29.58 134 GLU B C 1
ATOM 4368 O O . GLU B 1 146 ? -14.951 -12.650 -61.967 1.00 31.51 134 GLU B O 1
ATOM 4374 N N . ARG B 1 147 ? -16.455 -12.654 -60.304 1.00 26.56 135 ARG B N 1
ATOM 4375 C CA . ARG B 1 147 ? -16.721 -14.079 -60.382 1.00 26.51 135 ARG B CA 1
ATOM 4376 C C . ARG B 1 147 ? -18.217 -14.303 -60.331 1.00 25.87 135 ARG B C 1
ATOM 4377 O O . ARG B 1 147 ? -18.901 -13.745 -59.492 1.00 26.37 135 ARG B O 1
ATOM 4385 N N . GLU B 1 148 ? -18.722 -15.117 -61.252 1.00 25.26 136 GLU B N 1
ATOM 4386 C CA . GLU B 1 148 ? -20.134 -15.443 -61.289 1.00 26.07 136 GLU B CA 1
ATOM 4387 C C . GLU B 1 148 ? -20.305 -16.705 -60.453 1.00 25.31 136 GLU B C 1
ATOM 4388 O O . GLU B 1 148 ? -19.746 -17.743 -60.758 1.00 26.59 136 GLU B O 1
ATOM 4394 N N . ILE B 1 149 ? -21.080 -16.586 -59.388 1.00 22.50 137 ILE B N 1
ATOM 4395 C CA . ILE B 1 149 ? -21.295 -17.668 -58.433 1.00 21.37 137 ILE B CA 1
ATOM 4396 C C . ILE B 1 149 ? -22.782 -17.716 -58.146 1.00 21.69 137 ILE B C 1
ATOM 4397 O O . ILE B 1 149 ? -23.363 -16.714 -57.717 1.00 21.65 137 ILE B O 1
ATOM 4402 N N . GLY B 1 150 ? -23.407 -18.868 -58.392 1.00 24.13 138 GLY B N 1
ATOM 4403 C CA . GLY B 1 150 ? -24.814 -18.990 -58.068 1.00 25.58 138 GLY B CA 1
ATOM 4404 C C . GLY B 1 150 ? -25.677 -17.988 -58.792 1.00 26.87 138 GLY B C 1
ATOM 4405 O O . GLY B 1 150 ? -26.723 -17.580 -58.273 1.00 28.61 138 GLY B O 1
ATOM 4406 N N . GLY B 1 151 ? -25.254 -17.566 -59.983 1.00 27.03 139 GLY B N 1
ATOM 4407 C CA . GLY B 1 151 ? -26.012 -16.641 -60.793 1.00 27.29 139 GLY B CA 1
ATOM 4408 C C . GLY B 1 151 ? -25.820 -15.177 -60.453 1.00 28.46 139 GLY B C 1
ATOM 4409 O O . GLY B 1 151 ? -26.497 -14.335 -61.047 1.00 30.59 139 GLY B O 1
ATOM 4410 N N . LYS B 1 152 ? -24.927 -14.850 -59.520 1.00 26.67 140 LYS B N 1
ATOM 4411 C CA . LYS B 1 152 ? -24.674 -13.482 -59.083 1.00 25.51 140 LYS B CA 1
ATOM 4412 C C . LYS B 1 152 ? -23.220 -13.115 -59.341 1.00 25.36 140 LYS B C 1
ATOM 4413 O O . LYS B 1 152 ? -22.333 -13.970 -59.346 1.00 26.49 140 LYS B O 1
ATOM 4419 N N . LYS B 1 153 ? -22.966 -11.817 -59.484 1.00 25.54 141 LYS B N 1
ATOM 4420 C CA . LYS B 1 153 ? -21.624 -11.311 -59.731 1.00 26.79 141 LYS B CA 1
ATOM 4421 C C . LYS B 1 153 ? -21.017 -10.855 -58.405 1.00 24.79 141 LYS B C 1
ATOM 4422 O O . LYS B 1 153 ? -21.551 -9.954 -57.750 1.00 26.59 141 LYS B O 1
ATOM 4428 N N . PHE B 1 154 ? -19.937 -11.511 -57.986 1.00 22.62 142 PHE B N 1
ATOM 4429 C CA . PHE B 1 154 ? -19.133 -11.068 -56.857 1.00 20.79 142 PHE B CA 1
ATOM 4430 C C . PHE B 1 154 ? -17.923 -10.341 -57.420 1.00 21.68 142 PHE B C 1
ATOM 4431 O O . PHE B 1 154 ? -17.272 -10.846 -58.339 1.00 24.36 142 PHE B O 1
ATOM 4439 N N . LYS B 1 155 ? -17.618 -9.163 -56.869 1.00 19.70 143 LYS B N 1
ATOM 4440 C CA . LYS B 1 155 ? -16.460 -8.379 -57.277 1.00 20.67 143 LYS B CA 1
ATOM 4441 C C . LYS B 1 155 ? -15.517 -8.210 -56.087 1.00 19.85 143 LYS B C 1
ATOM 4442 O O . LYS B 1 155 ? -15.950 -7.909 -54.976 1.00 20.53 143 LYS B O 1
ATOM 4448 N N . PHE B 1 156 ? -14.223 -8.383 -56.322 1.00 19.18 144 PHE B N 1
ATOM 4449 C CA . PHE B 1 156 ? -13.221 -8.361 -55.261 1.00 19.02 144 PHE B CA 1
ATOM 4450 C C . PHE B 1 156 ? -12.324 -7.154 -55.444 1.00 19.72 144 PHE B C 1
ATOM 4451 O O . PHE B 1 156 ? -11.782 -6.948 -56.531 1.00 22.60 144 PHE B O 1
ATOM 4459 N N . VAL B 1 157 ? -12.180 -6.362 -54.380 1.00 18.83 145 VAL B N 1
ATOM 4460 C CA . VAL B 1 157 ? -11.429 -5.113 -54.411 1.00 19.76 145 VAL B CA 1
ATOM 4461 C C . VAL B 1 157 ? -10.333 -5.212 -53.359 1.00 18.75 145 VAL B C 1
ATOM 4462 O O . VAL B 1 157 ? -10.625 -5.393 -52.172 1.00 18.53 145 VAL B O 1
ATOM 4466 N N . MET B 1 158 ? -9.080 -5.120 -53.787 1.00 19.26 146 MET B N 1
ATOM 4467 C CA . MET B 1 158 ? -7.982 -5.195 -52.838 1.00 20.17 146 MET B CA 1
ATOM 4468 C C . MET B 1 158 ? -7.884 -3.866 -52.093 1.00 20.34 146 MET B C 1
ATOM 4469 O O . MET B 1 158 ? -7.904 -2.793 -52.703 1.00 21.35 146 MET B O 1
ATOM 4474 N N . THR B 1 159 ? -7.815 -3.939 -50.773 1.00 19.55 147 THR B N 1
ATOM 4475 C CA . THR B 1 159 ? -7.665 -2.756 -49.924 1.00 19.40 147 THR B CA 1
ATOM 4476 C C . THR B 1 159 ? -6.551 -3.053 -48.938 1.00 20.62 147 THR B C 1
ATOM 4477 O O . THR B 1 159 ? -6.790 -3.215 -47.736 1.00 20.62 147 THR B O 1
ATOM 4481 N N . PRO B 1 160 ? -5.313 -3.139 -49.420 1.00 21.67 148 PRO B N 1
ATOM 4482 C CA . PRO B 1 160 ? -4.235 -3.667 -48.583 1.00 22.20 148 PRO B CA 1
ATOM 4483 C C . PRO B 1 160 ? -3.882 -2.739 -47.437 1.00 19.65 148 PRO B C 1
ATOM 4484 O O . PRO B 1 160 ? -4.104 -1.529 -47.462 1.00 20.58 148 PRO B O 1
ATOM 4488 N N . TRP B 1 161 ? -3.323 -3.365 -46.412 1.00 18.15 149 TRP B N 1
ATOM 4489 C CA . TRP B 1 161 ? -2.828 -2.697 -45.221 1.00 18.08 149 TRP B CA 1
ATOM 4490 C C . TRP B 1 161 ? -3.948 -2.103 -44.387 1.00 18.11 149 TRP B C 1
ATOM 4491 O O . TRP B 1 161 ? -3.724 -1.157 -43.627 1.00 17.47 149 TRP B O 1
ATOM 4502 N N . LEU B 1 162 ? -5.120 -2.731 -44.444 1.00 16.85 150 LEU B N 1
ATOM 4503 C CA . LEU B 1 162 ? -6.239 -2.391 -43.577 1.00 17.40 150 LEU B CA 1
ATOM 4504 C C . LEU B 1 162 ? -6.657 -3.604 -42.770 1.00 17.70 150 LEU B C 1
ATOM 4505 O O . LEU B 1 162 ? -7.832 -3.977 -42.788 1.00 18.40 150 LEU B O 1
ATOM 4510 N N . HIS B 1 163 ? -5.745 -4.222 -42.028 1.00 17.72 151 HIS B N 1
ATOM 4511 C CA . HIS B 1 163 ? -4.465 -3.660 -41.592 1.00 16.76 151 HIS B CA 1
ATOM 4512 C C . HIS B 1 163 ? -3.298 -4.583 -41.945 1.00 17.00 151 HIS B C 1
ATOM 4513 O O . HIS B 1 163 ? -2.186 -4.386 -41.470 1.00 18.70 151 HIS B O 1
ATOM 4520 N N . TRP B 1 164 ? -3.570 -5.627 -42.737 1.00 16.67 152 TRP B N 1
ATOM 4521 C CA . TRP B 1 164 ? -2.573 -6.569 -43.232 1.00 16.11 152 TRP B CA 1
ATOM 4522 C C . TRP B 1 164 ? -2.495 -6.507 -44.752 1.00 17.10 152 TRP B C 1
ATOM 4523 O O . TRP B 1 164 ? -3.407 -5.993 -45.400 1.00 16.69 152 TRP B O 1
ATOM 4534 N N . PRO B 1 165 ? -1.419 -7.023 -45.356 1.00 17.62 153 PRO B N 1
ATOM 4535 C CA . PRO B 1 165 ? -1.324 -6.997 -46.827 1.00 18.81 153 PRO B CA 1
ATOM 4536 C C . PRO B 1 165 ? -2.341 -7.883 -47.520 1.00 18.21 153 PRO B C 1
ATOM 4537 O O . PRO B 1 165 ? -2.480 -7.785 -48.746 1.00 20.41 153 PRO B O 1
ATOM 4541 N N . ASP B 1 166 ? -3.054 -8.735 -46.789 1.00 16.94 154 ASP B N 1
ATOM 4542 C CA . ASP B 1 166 ? -4.012 -9.648 -47.383 1.00 16.68 154 ASP B CA 1
ATOM 4543 C C . ASP B 1 166 ? -5.408 -9.063 -47.528 1.00 15.93 154 ASP B C 1
ATOM 4544 O O . ASP B 1 166 ? -6.276 -9.723 -48.096 1.00 16.74 154 ASP B O 1
ATOM 4549 N N . THR B 1 167 ? -5.655 -7.849 -47.046 1.00 16.31 155 THR B N 1
ATOM 4550 C CA . THR B 1 167 ? -7.025 -7.385 -46.876 1.00 15.64 155 THR B CA 1
ATOM 4551 C C . THR B 1 167 ? -7.683 -7.027 -48.206 1.00 17.20 155 THR B C 1
ATOM 4552 O O . THR B 1 167 ? -7.097 -6.344 -49.050 1.00 18.40 155 THR B O 1
ATOM 4556 N N . MET B 1 168 ? -8.907 -7.510 -48.375 1.00 16.87 156 MET B N 1
ATOM 4557 C CA . MET B 1 168 ? -9.754 -7.177 -49.504 1.00 16.30 156 MET B CA 1
ATOM 4558 C C . MET B 1 168 ? -11.193 -7.027 -49.024 1.00 16.50 156 MET B C 1
ATOM 4559 O O . MET B 1 168 ? -11.528 -7.332 -47.876 1.00 16.97 156 MET B O 1
ATOM 4564 N N . VAL B 1 169 ? -12.033 -6.493 -49.904 1.00 16.71 157 VAL B N 1
ATOM 4565 C CA . VAL B 1 169 ? -13.460 -6.383 -49.645 1.00 17.23 157 VAL B CA 1
ATOM 4566 C C . VAL B 1 169 ? -14.200 -7.067 -50.790 1.00 16.47 157 VAL B C 1
ATOM 4567 O O . VAL B 1 169 ? -13.730 -7.098 -51.933 1.00 18.26 157 VAL B O 1
ATOM 4571 N N . THR B 1 170 ? -15.349 -7.644 -50.472 1.00 15.41 158 THR B N 1
ATOM 4572 C CA . THR B 1 170 ? -16.178 -8.349 -51.440 1.00 16.29 158 THR B CA 1
ATOM 4573 C C . THR B 1 170 ? -17.444 -7.546 -51.674 1.00 16.09 158 THR B C 1
ATOM 4574 O O . THR B 1 170 ? -18.165 -7.229 -50.725 1.00 17.25 158 THR B O 1
ATOM 4578 N N . TYR B 1 171 ? -17.732 -7.264 -52.943 1.00 16.58 159 TYR B N 1
ATOM 4579 C CA . TYR B 1 171 ? -18.884 -6.477 -53.360 1.00 17.53 159 TYR B CA 1
ATOM 4580 C C . TYR B 1 171 ? -19.891 -7.374 -54.066 1.00 17.86 159 TYR B C 1
ATOM 4581 O O . TYR B 1 171 ? -19.542 -8.052 -55.032 1.00 19.20 159 TYR B O 1
ATOM 4590 N N . LEU B 1 172 ? -21.133 -7.349 -53.597 1.00 17.75 160 LEU B N 1
ATOM 4591 C CA . LEU B 1 172 ? -22.216 -8.129 -54.190 1.00 18.86 160 LEU B CA 1
ATOM 4592 C C . LEU B 1 172 ? -23.427 -7.217 -54.349 1.00 20.50 160 LEU B C 1
ATOM 4593 O O . LEU B 1 172 ? -24.122 -6.923 -53.375 1.00 20.77 160 LEU B O 1
ATOM 4598 N N . ASP B 1 173 ? -23.691 -6.779 -55.582 1.00 23.70 161 ASP B N 1
ATOM 4599 C CA . ASP B 1 173 ? -24.889 -5.988 -55.875 1.00 27.61 161 ASP B CA 1
ATOM 4600 C C . ASP B 1 173 ? -25.062 -4.832 -54.890 1.00 24.70 161 ASP B C 1
ATOM 4601 O O . ASP B 1 173 ? -26.151 -4.595 -54.370 1.00 25.16 161 ASP B O 1
ATOM 4606 N N . GLY B 1 174 ? -23.976 -4.117 -54.602 1.00 22.57 162 GLY B N 1
ATOM 4607 C CA . GLY B 1 174 ? -24.053 -2.956 -53.746 1.00 21.59 162 GLY B CA 1
ATOM 4608 C C . GLY B 1 174 ? -23.813 -3.241 -52.281 1.00 20.12 162 GLY B C 1
ATOM 4609 O O . GLY B 1 174 ? -23.743 -2.295 -51.473 1.00 21.37 162 GLY B O 1
ATOM 4610 N N . ILE B 1 175 ? -23.705 -4.509 -51.912 1.00 18.35 163 ILE B N 1
ATOM 4611 C CA . ILE B 1 175 ? -23.487 -4.922 -50.528 1.00 18.56 163 ILE B CA 1
ATOM 4612 C C . ILE B 1 175 ? -22.007 -5.223 -50.370 1.00 17.43 163 ILE B C 1
ATOM 4613 O O . ILE B 1 175 ? -21.441 -6.026 -51.118 1.00 19.15 163 ILE B O 1
ATOM 4618 N N . LEU B 1 176 ? -21.365 -4.566 -49.411 1.00 17.08 164 LEU B N 1
ATOM 4619 C CA . LEU B 1 176 ? -19.931 -4.701 -49.226 1.00 16.77 164 LEU B CA 1
ATOM 4620 C C . LEU B 1 176 ? -19.656 -5.518 -47.967 1.00 15.82 164 LEU B C 1
ATOM 4621 O O . LEU B 1 176 ? -20.017 -5.092 -46.870 1.00 16.84 164 LEU B O 1
ATOM 4626 N N . PHE B 1 177 ? -19.010 -6.671 -48.137 1.00 14.79 165 PHE B N 1
ATOM 4627 C CA . PHE B 1 177 ? -18.522 -7.482 -47.025 1.00 15.62 165 PHE B CA 1
ATOM 4628 C C . PHE B 1 177 ? -17.075 -7.072 -46.812 1.00 16.05 165 PHE B C 1
ATOM 4629 O O . PHE B 1 177 ? -16.208 -7.369 -47.642 1.00 16.81 165 PHE B O 1
ATOM 4637 N N . SER B 1 178 ? -16.815 -6.368 -45.721 1.00 16.74 166 SER B N 1
ATOM 4638 C CA . SER B 1 178 ? -15.574 -5.616 -45.605 1.00 16.50 166 SER B CA 1
ATOM 4639 C C . SER B 1 178 ? -14.655 -6.070 -44.478 1.00 16.31 166 SER B C 1
ATOM 4640 O O . SER B 1 178 ? -13.577 -5.478 -44.301 1.00 16.62 166 SER B O 1
ATOM 4643 N N . CYS B 1 179 ? -15.043 -7.085 -43.712 1.00 16.55 167 CYS B N 1
ATOM 4644 C CA . CYS B 1 179 ? -14.235 -7.582 -42.593 1.00 16.79 167 CYS B CA 1
ATOM 4645 C C . CYS B 1 179 ? -13.762 -6.452 -41.672 1.00 14.97 167 CYS B C 1
ATOM 4646 O O . CYS B 1 179 ? -14.602 -5.783 -41.077 1.00 14.30 167 CYS B O 1
ATOM 4649 N N . ASP B 1 180 ? -12.451 -6.224 -41.527 1.00 15.03 168 ASP B N 1
ATOM 4650 C CA . ASP B 1 180 ? -12.013 -5.248 -40.529 1.00 14.64 168 ASP B CA 1
ATOM 4651 C C . ASP B 1 180 ? -12.318 -3.818 -40.945 1.00 15.28 168 ASP B C 1
ATOM 4652 O O . ASP B 1 180 ? -12.328 -2.920 -40.094 1.00 16.40 168 ASP B O 1
ATOM 4657 N N . VAL B 1 181 ? -12.529 -3.591 -42.235 1.00 15.19 169 VAL B N 1
ATOM 4658 C CA . VAL B 1 181 ? -12.782 -2.250 -42.739 1.00 15.76 169 VAL B CA 1
ATOM 4659 C C . VAL B 1 181 ? -14.201 -1.874 -42.336 1.00 15.74 169 VAL B C 1
ATOM 4660 O O . VAL B 1 181 ? -15.166 -2.452 -42.828 1.00 19.11 169 VAL B O 1
ATOM 4664 N N . GLY B 1 182 ? -14.333 -0.927 -41.433 1.00 14.40 170 GLY B N 1
ATOM 4665 C CA . GLY B 1 182 ? -15.630 -0.572 -40.906 1.00 14.88 170 GLY B CA 1
ATOM 4666 C C . GLY B 1 182 ? -15.995 -1.268 -39.621 1.00 14.99 170 GLY B C 1
ATOM 4667 O O . GLY B 1 182 ? -17.118 -1.085 -39.126 1.00 16.63 170 GLY B O 1
ATOM 4668 N N . GLY B 1 183 ? -15.075 -2.021 -39.044 1.00 15.32 171 GLY B N 1
ATOM 4669 C CA . GLY B 1 183 ? -15.287 -2.598 -37.727 1.00 14.79 171 GLY B CA 1
ATOM 4670 C C . GLY B 1 183 ? -15.212 -1.578 -36.599 1.00 13.65 171 GLY B C 1
ATOM 4671 O O . GLY B 1 183 ? -14.758 -0.435 -36.750 1.00 14.35 171 GLY B O 1
ATOM 4672 N N . GLY B 1 184 ? -15.643 -2.049 -35.433 1.00 13.63 172 GLY B N 1
ATOM 4673 C CA . GLY B 1 184 ? -15.504 -1.330 -34.181 1.00 14.53 172 GLY B CA 1
ATOM 4674 C C . GLY B 1 184 ? -15.581 -2.306 -33.025 1.00 13.50 172 GLY B C 1
ATOM 4675 O O . GLY B 1 184 ? -16.043 -3.438 -33.178 1.00 14.39 172 GLY B O 1
ATOM 4676 N N . TYR B 1 185 ? -15.130 -1.850 -31.855 1.00 13.25 173 TYR B N 1
ATOM 4677 C CA . TYR B 1 185 ? -15.353 -2.562 -30.604 1.00 13.16 173 TYR B CA 1
ATOM 4678 C C . TYR B 1 185 ? -16.777 -2.265 -30.143 1.00 13.84 173 TYR B C 1
ATOM 4679 O O . TYR B 1 185 ? -17.508 -1.505 -30.788 1.00 15.14 173 TYR B O 1
ATOM 4688 N N . LEU B 1 186 ? -17.160 -2.844 -29.006 1.00 14.24 174 LEU B N 1
ATOM 4689 C CA . LEU B 1 186 ? -18.483 -2.741 -28.382 1.00 15.81 174 LEU B CA 1
ATOM 4690 C C . LEU B 1 186 ? -19.435 -3.834 -28.872 1.00 16.69 174 LEU B C 1
ATOM 4691 O O . LEU B 1 186 ? -19.336 -4.301 -30.009 1.00 18.37 174 LEU B O 1
ATOM 4696 N N . LEU B 1 187 ? -20.370 -4.232 -28.010 1.00 17.14 175 LEU B N 1
ATOM 4697 C CA . LEU B 1 187 ? -21.381 -5.238 -28.322 1.00 16.94 175 LEU B CA 1
ATOM 4698 C C . LEU B 1 187 ? -22.705 -4.492 -28.386 1.00 18.68 175 LEU B C 1
ATOM 4699 O O . LEU B 1 187 ? -23.426 -4.411 -27.381 1.00 20.62 175 LEU B O 1
ATOM 4704 N N . PRO B 1 188 ? -23.075 -3.938 -29.538 1.00 20.67 176 PRO B N 1
ATOM 4705 C CA . PRO B 1 188 ? -24.279 -3.100 -29.595 1.00 20.24 176 PRO B CA 1
ATOM 4706 C C . PRO B 1 188 ? -25.539 -3.902 -29.332 1.00 19.67 176 PRO B C 1
ATOM 4707 O O . PRO B 1 188 ? -25.600 -5.103 -29.594 1.00 20.23 176 PRO B O 1
ATOM 4711 N N . GLU B 1 189 ? -26.569 -3.208 -28.848 1.00 22.25 177 GLU B N 1
ATOM 4712 C CA . GLU B 1 189 ? -27.832 -3.841 -28.487 1.00 25.31 177 GLU B CA 1
ATOM 4713 C C . GLU B 1 189 ? -28.698 -4.193 -29.685 1.00 23.20 177 GLU B C 1
ATOM 4714 O O . GLU B 1 189 ? -29.746 -4.810 -29.490 1.00 24.13 177 GLU B O 1
ATOM 4720 N N . ILE B 1 190 ? -28.319 -3.775 -30.891 1.00 20.70 178 ILE B N 1
ATOM 4721 C CA . ILE B 1 190 ? -29.012 -4.118 -32.123 1.00 20.28 178 ILE B CA 1
ATOM 4722 C C . ILE B 1 190 ? -27.969 -4.510 -33.160 1.00 18.84 178 ILE B C 1
ATOM 4723 O O . ILE B 1 190 ? -26.763 -4.347 -32.959 1.00 18.06 178 ILE B O 1
ATOM 4728 N N . LEU B 1 191 ? -28.459 -5.033 -34.291 1.00 18.26 179 LEU B N 1
ATOM 4729 C CA . LEU B 1 191 ? -27.552 -5.497 -35.333 1.00 18.69 179 LEU B CA 1
ATOM 4730 C C . LEU B 1 191 ? -27.032 -4.369 -36.212 1.00 17.16 179 LEU B C 1
ATOM 4731 O O . LEU B 1 191 ? -25.920 -4.474 -36.740 1.00 17.39 179 LEU B O 1
ATOM 4736 N N . ASP B 1 192 ? -27.839 -3.338 -36.442 1.00 18.35 180 ASP B N 1
ATOM 4737 C CA . ASP B 1 192 ? -27.595 -2.404 -37.531 1.00 18.85 180 ASP B CA 1
ATOM 4738 C C . ASP B 1 192 ? -27.671 -0.962 -37.049 1.00 19.60 180 ASP B C 1
ATOM 4739 O O . ASP B 1 192 ? -27.841 -0.678 -35.862 1.00 22.03 180 ASP B O 1
ATOM 4744 N N . ASP B 1 193 ? -27.533 -0.051 -38.010 1.00 18.06 181 ASP B N 1
ATOM 4745 C CA . ASP B 1 193 ? -27.493 1.392 -37.770 1.00 19.47 181 ASP B CA 1
ATOM 4746 C C . ASP B 1 193 ? -28.869 2.029 -37.827 1.00 22.96 181 ASP B C 1
ATOM 4747 O O . ASP B 1 193 ? -29.024 3.115 -38.366 1.00 26.45 181 ASP B O 1
ATOM 4752 N N . SER B 1 194 ? -29.887 1.407 -37.251 1.00 22.96 182 SER B N 1
ATOM 4753 C CA . SER B 1 194 ? -31.243 1.922 -37.353 1.00 24.89 182 SER B CA 1
ATOM 4754 C C . SER B 1 194 ? -31.655 2.781 -36.168 1.00 26.49 182 SER B C 1
ATOM 4755 O O . SER B 1 194 ? -32.747 3.354 -36.191 1.00 29.77 182 SER B O 1
ATOM 4758 N N . ASN B 1 195 ? -30.823 2.890 -35.139 1.00 22.84 183 ASN B N 1
ATOM 4759 C CA . ASN B 1 195 ? -31.146 3.694 -33.965 1.00 22.88 183 ASN B CA 1
ATOM 4760 C C . ASN B 1 195 ? -30.034 4.706 -33.710 1.00 20.47 183 ASN B C 1
ATOM 4761 O O . ASN B 1 195 ? -28.867 4.328 -33.556 1.00 20.59 183 ASN B O 1
ATOM 4766 N N . GLU B 1 196 ? -30.402 5.993 -33.652 1.00 21.60 184 GLU B N 1
ATOM 4767 C CA . GLU B 1 196 ? -29.402 7.053 -33.546 1.00 21.49 184 GLU B CA 1
ATOM 4768 C C . GLU B 1 196 ? -28.649 7.002 -32.221 1.00 22.15 184 GLU B C 1
ATOM 4769 O O . GLU B 1 196 ? -27.429 7.209 -32.189 1.00 22.54 184 GLU B O 1
ATOM 4775 N N A SER B 1 197 ? -29.354 6.748 -31.118 0.36 22.01 185 SER B N 1
ATOM 4776 N N B SER B 1 197 ? -29.345 6.738 -31.113 0.64 22.27 185 SER B N 1
ATOM 4777 C CA A SER B 1 197 ? -28.686 6.650 -29.825 0.36 22.72 185 SER B CA 1
ATOM 4778 C CA B SER B 1 197 ? -28.657 6.669 -29.826 0.64 23.53 185 SER B CA 1
ATOM 4779 C C A SER B 1 197 ? -27.615 5.563 -29.842 0.36 21.87 185 SER B C 1
ATOM 4780 C C B SER B 1 197 ? -27.615 5.549 -29.811 0.64 22.50 185 SER B C 1
ATOM 4781 O O A SER B 1 197 ? -26.499 5.771 -29.353 0.36 22.24 185 SER B O 1
ATOM 4782 O O B SER B 1 197 ? -26.515 5.720 -29.273 0.64 22.84 185 SER B O 1
ATOM 4787 N N . VAL B 1 198 ? -27.937 4.398 -30.409 1.00 20.25 186 VAL B N 1
ATOM 4788 C CA . VAL B 1 198 ? -26.964 3.313 -30.498 1.00 19.98 186 VAL B CA 1
ATOM 4789 C C . VAL B 1 198 ? -25.769 3.735 -31.339 1.00 18.75 186 VAL B C 1
ATOM 4790 O O . VAL B 1 198 ? -24.614 3.493 -30.974 1.00 18.58 186 VAL B O 1
ATOM 4794 N N . VAL B 1 199 ? -26.030 4.352 -32.497 1.00 18.04 187 VAL B N 1
ATOM 4795 C CA . VAL B 1 199 ? -24.940 4.798 -33.364 1.00 18.45 187 VAL B CA 1
ATOM 4796 C C . VAL B 1 199 ? -24.023 5.767 -32.616 1.00 18.41 187 VAL B C 1
ATOM 4797 O O . VAL B 1 199 ? -22.798 5.664 -32.693 1.00 18.01 187 VAL B O 1
ATOM 4801 N N . GLU B 1 200 ? -24.604 6.733 -31.900 1.00 19.23 188 GLU B N 1
ATOM 4802 C CA . GLU B 1 200 ? -23.776 7.724 -31.219 1.00 19.14 188 GLU B CA 1
ATOM 4803 C C . GLU B 1 200 ? -22.941 7.085 -30.118 1.00 20.22 188 GLU B C 1
ATOM 4804 O O . GLU B 1 200 ? -21.789 7.480 -29.904 1.00 21.86 188 GLU B O 1
ATOM 4810 N N . ARG B 1 201 ? -23.503 6.106 -29.409 1.00 19.85 189 ARG B N 1
ATOM 4811 C CA . ARG B 1 201 ? -22.738 5.409 -28.379 1.00 20.75 189 ARG B CA 1
ATOM 4812 C C . ARG B 1 201 ? -21.630 4.554 -28.984 1.00 19.00 189 ARG B C 1
ATOM 4813 O O . ARG B 1 201 ? -20.580 4.361 -28.360 1.00 20.32 189 ARG B O 1
ATOM 4821 N N . TYR B 1 202 ? -21.853 4.039 -30.187 1.00 16.72 190 TYR B N 1
ATOM 4822 C CA . TYR B 1 202 ? -20.933 3.113 -30.838 1.00 15.51 190 TYR B CA 1
ATOM 4823 C C . TYR B 1 202 ? -19.728 3.822 -31.449 1.00 15.28 190 TYR B C 1
ATOM 4824 O O . TYR B 1 202 ? -18.608 3.297 -31.409 1.00 15.68 190 TYR B O 1
ATOM 4833 N N . LEU B 1 203 ? -19.929 5.000 -32.047 1.00 15.93 191 LEU B N 1
ATOM 4834 C CA . LEU B 1 203 ? -18.848 5.599 -32.825 1.00 17.84 191 LEU B CA 1
ATOM 4835 C C . LEU B 1 203 ? -17.550 5.803 -32.040 1.00 16.84 191 LEU B C 1
ATOM 4836 O O . LEU B 1 203 ? -16.477 5.614 -32.635 1.00 17.01 191 LEU B O 1
ATOM 4841 N N . PRO B 1 204 ? -17.549 6.193 -30.762 1.00 16.94 192 PRO B N 1
ATOM 4842 C CA . PRO B 1 204 ? -16.261 6.294 -30.056 1.00 16.42 192 PRO B CA 1
ATOM 4843 C C . PRO B 1 204 ? -15.520 4.974 -29.949 1.00 15.03 192 PRO B C 1
ATOM 4844 O O . PRO B 1 204 ? -14.283 4.969 -29.886 1.00 16.06 192 PRO B O 1
ATOM 4848 N N . HIS B 1 205 ? -16.250 3.854 -29.935 1.00 14.40 193 HIS B N 1
ATOM 4849 C CA . HIS B 1 205 ? -15.625 2.537 -29.941 1.00 14.54 193 HIS B CA 1
ATOM 4850 C C . HIS B 1 205 ? -15.117 2.148 -31.320 1.00 13.22 193 HIS B C 1
ATOM 4851 O O . HIS B 1 205 ? -14.228 1.292 -31.421 1.00 14.37 193 HIS B O 1
ATOM 4858 N N . VAL B 1 206 ? -15.683 2.744 -32.378 1.00 13.01 194 VAL B N 1
ATOM 4859 C CA . VAL B 1 206 ? -15.096 2.651 -33.706 1.00 12.35 194 VAL B CA 1
ATOM 4860 C C . VAL B 1 206 ? -13.771 3.405 -33.742 1.00 13.59 194 VAL B C 1
ATOM 4861 O O . VAL B 1 206 ? -12.774 2.913 -34.262 1.00 14.72 194 VAL B O 1
ATOM 4865 N N . THR B 1 207 ? -13.742 4.628 -33.198 1.00 13.17 195 THR B N 1
ATOM 4866 C CA . THR B 1 207 ? -12.480 5.358 -33.149 1.00 12.77 195 THR B CA 1
ATOM 4867 C C . THR B 1 207 ? -11.398 4.557 -32.418 1.00 13.11 195 THR B C 1
ATOM 4868 O O . THR B 1 207 ? -10.255 4.464 -32.877 1.00 13.73 195 THR B O 1
ATOM 4872 N N . LYS B 1 208 ? -11.744 3.995 -31.263 1.00 13.45 196 LYS B N 1
ATOM 4873 C CA . LYS B 1 208 ? -10.794 3.191 -30.500 1.00 13.07 196 LYS B CA 1
ATOM 4874 C C . LYS B 1 208 ? -10.266 2.034 -31.329 1.00 12.55 196 LYS B C 1
ATOM 4875 O O . LYS B 1 208 ? -9.064 1.738 -31.302 1.00 13.16 196 LYS B O 1
ATOM 4881 N N . TYR B 1 209 ? -11.159 1.352 -32.061 1.00 12.45 197 TYR B N 1
ATOM 4882 C CA . TYR B 1 209 ? -10.756 0.261 -32.936 1.00 12.82 197 TYR B CA 1
A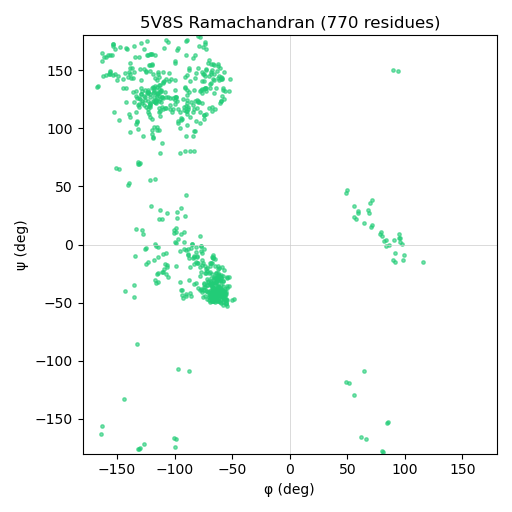TOM 4883 C C . TYR B 1 209 ? -9.825 0.743 -34.049 1.00 11.35 197 TYR B C 1
ATOM 4884 O O . TYR B 1 209 ? -8.793 0.117 -34.337 1.00 12.68 197 TYR B O 1
ATOM 4893 N N . ILE B 1 210 ? -10.189 1.844 -34.716 1.00 12.54 198 ILE B N 1
ATOM 4894 C CA . ILE B 1 210 ? -9.350 2.354 -35.800 1.00 11.86 198 ILE B CA 1
ATOM 4895 C C . ILE B 1 210 ? -7.928 2.597 -35.317 1.00 13.11 198 ILE B C 1
ATOM 4896 O O . ILE B 1 210 ? -6.954 2.174 -35.953 1.00 13.87 198 ILE B O 1
ATOM 4901 N N . VAL B 1 211 ? -7.779 3.327 -34.216 1.00 12.75 199 VAL B N 1
ATOM 4902 C CA . VAL B 1 211 ? -6.444 3.739 -33.811 1.00 12.20 199 VAL B CA 1
ATOM 4903 C C . VAL B 1 211 ? -5.630 2.532 -33.365 1.00 12.23 199 VAL B C 1
ATOM 4904 O O . VAL B 1 211 ? -4.475 2.361 -33.771 1.00 13.68 199 VAL B O 1
ATOM 4908 N N . THR B 1 212 ? -6.223 1.670 -32.538 1.00 13.09 200 THR B N 1
ATOM 4909 C CA . THR B 1 212 ? -5.478 0.539 -32.000 1.00 13.75 200 THR B CA 1
ATOM 4910 C C . THR B 1 212 ? -5.147 -0.486 -33.068 1.00 13.17 200 THR B C 1
ATOM 4911 O O . THR B 1 212 ? -4.046 -1.040 -33.070 1.00 15.81 200 THR B O 1
ATOM 4915 N N . VAL B 1 213 ? -6.097 -0.788 -33.957 1.00 13.07 201 VAL B N 1
ATOM 4916 C CA . VAL B 1 213 ? -5.901 -1.868 -34.932 1.00 14.12 201 VAL B CA 1
ATOM 4917 C C . VAL B 1 213 ? -5.266 -1.369 -36.226 1.00 14.51 201 VAL B C 1
ATOM 4918 O O . VAL B 1 213 ? -4.385 -2.022 -36.786 1.00 16.86 201 VAL B O 1
ATOM 4922 N N . ILE B 1 214 ? -5.716 -0.221 -36.733 1.00 13.55 202 ILE B N 1
ATOM 4923 C CA . ILE B 1 214 ? -5.343 0.269 -38.056 1.00 14.54 202 ILE B CA 1
ATOM 4924 C C . ILE B 1 214 ? -4.446 1.499 -38.004 1.00 14.80 202 ILE B C 1
ATOM 4925 O O . ILE B 1 214 ? -3.945 1.940 -39.052 1.00 15.98 202 ILE B O 1
ATOM 4930 N N . GLY B 1 215 ? -4.237 2.082 -36.832 1.00 14.32 203 GLY B N 1
ATOM 4931 C CA . GLY B 1 215 ? -3.682 3.425 -36.784 1.00 15.20 203 GLY B CA 1
ATOM 4932 C C . GLY B 1 215 ? -2.314 3.579 -37.431 1.00 14.25 203 GLY B C 1
ATOM 4933 O O . GLY B 1 215 ? -2.002 4.631 -37.976 1.00 15.27 203 GLY B O 1
ATOM 4934 N N . HIS B 1 216 ? -1.460 2.561 -37.344 1.00 14.64 204 HIS B N 1
ATOM 4935 C CA . HIS B 1 216 ? -0.145 2.687 -37.963 1.00 15.08 204 HIS B CA 1
ATOM 4936 C C . HIS B 1 216 ? -0.271 2.876 -39.463 1.00 16.11 204 HIS B C 1
ATOM 4937 O O . HIS B 1 216 ? 0.604 3.484 -40.096 1.00 18.63 204 HIS B O 1
ATOM 4944 N N . TYR B 1 217 ? -1.341 2.321 -40.035 1.00 15.40 205 TYR B N 1
ATOM 4945 C CA . TYR B 1 217 ? -1.610 2.302 -41.463 1.00 15.33 205 TYR B CA 1
ATOM 4946 C C . TYR B 1 217 ? -2.725 3.277 -41.839 1.00 16.38 205 TYR B C 1
ATOM 4947 O O . TYR B 1 217 ? -3.397 3.093 -42.857 1.00 16.95 205 TYR B O 1
ATOM 4956 N N . LYS B 1 218 ? -2.906 4.344 -41.054 1.00 15.85 206 LYS B N 1
ATOM 4957 C CA . LYS B 1 218 ? -4.067 5.207 -41.268 1.00 16.12 206 LYS B CA 1
ATOM 4958 C C . LYS B 1 218 ? -4.065 5.854 -42.650 1.00 17.41 206 LYS B C 1
ATOM 4959 O O . LYS B 1 218 ? -5.134 6.177 -43.181 1.00 17.67 206 LYS B O 1
ATOM 4965 N N . ASN B 1 219 ? -2.891 6.049 -43.258 1.00 17.73 207 ASN B N 1
ATOM 4966 C CA . ASN B 1 219 ? -2.890 6.591 -44.612 1.00 20.03 207 ASN B CA 1
ATOM 4967 C C . ASN B 1 219 ? -3.587 5.651 -45.591 1.00 18.36 207 ASN B C 1
ATOM 4968 O O . ASN B 1 219 ? -4.155 6.108 -46.596 1.00 19.47 207 ASN B O 1
ATOM 4973 N N . TYR B 1 220 ? -3.551 4.345 -45.328 1.00 17.04 208 TYR B N 1
ATOM 4974 C CA . TYR B 1 220 ? -4.229 3.393 -46.209 1.00 17.19 208 TYR B CA 1
ATOM 4975 C C . TYR B 1 220 ? -5.740 3.425 -46.054 1.00 17.77 208 TYR B C 1
ATOM 4976 O O . TYR B 1 220 ? -6.446 2.939 -46.948 1.00 18.21 208 TYR B O 1
ATOM 4985 N N . ILE B 1 221 ? -6.255 3.974 -44.952 1.00 15.90 209 ILE B N 1
ATOM 4986 C CA . ILE B 1 221 ? -7.687 4.245 -44.863 1.00 16.51 209 ILE B CA 1
ATOM 4987 C C . ILE B 1 221 ? -8.099 5.247 -45.931 1.00 16.86 209 ILE B C 1
ATOM 4988 O O . ILE B 1 221 ? -9.147 5.111 -46.572 1.00 17.34 209 ILE B O 1
ATOM 4993 N N . LEU B 1 222 ? -7.294 6.279 -46.119 1.00 16.96 210 LEU B N 1
ATOM 4994 C CA . LEU B 1 222 ? -7.617 7.278 -47.121 1.00 18.09 210 LEU B CA 1
ATOM 4995 C C . LEU B 1 222 ? -7.551 6.678 -48.512 1.00 19.61 210 LEU B C 1
ATOM 4996 O O . LEU B 1 222 ? -8.444 6.920 -49.331 1.00 20.50 210 LEU B O 1
ATOM 5001 N N . GLU B 1 223 ? -6.525 5.865 -48.787 1.00 20.19 211 GLU B N 1
ATOM 5002 C CA . GLU B 1 223 ? -6.438 5.209 -50.087 1.00 22.19 211 GLU B CA 1
ATOM 5003 C C . GLU B 1 223 ? -7.614 4.258 -50.294 1.00 20.47 211 GLU B C 1
ATOM 5004 O O . GLU B 1 223 ? -8.212 4.216 -51.380 1.00 21.23 211 GLU B O 1
ATOM 5010 N N . GLY B 1 224 ? -7.967 3.498 -49.259 1.00 18.85 212 GLY B N 1
ATOM 5011 C CA . GLY B 1 224 ? -9.061 2.555 -49.382 1.00 18.61 212 GLY B CA 1
ATOM 5012 C C . GLY B 1 224 ? -10.399 3.233 -49.599 1.00 20.36 212 GLY B C 1
ATOM 5013 O O . GLY B 1 224 ? -11.204 2.781 -50.421 1.00 20.62 212 GLY B O 1
ATOM 5014 N N . ALA B 1 225 ? -10.656 4.322 -48.871 1.00 20.95 213 ALA B N 1
ATOM 5015 C CA . ALA B 1 225 ? -11.909 5.044 -49.042 1.00 21.40 213 ALA B CA 1
ATOM 5016 C C . ALA B 1 225 ? -12.016 5.614 -50.452 1.00 22.90 213 ALA B C 1
ATOM 5017 O O . ALA B 1 225 ? -13.096 5.610 -51.054 1.00 23.32 213 ALA B O 1
ATOM 5019 N N . GLU B 1 226 ? -10.895 6.098 -50.997 1.00 24.32 214 GLU B N 1
ATOM 5020 C CA . GLU B 1 226 ? -10.891 6.623 -52.358 1.00 28.23 214 GLU B CA 1
ATOM 5021 C C . GLU B 1 226 ? -11.213 5.515 -53.344 1.00 26.61 214 GLU B C 1
ATOM 5022 O O . GLU B 1 226 ? -11.988 5.710 -54.294 1.00 26.85 214 GLU B O 1
ATOM 5028 N N . LYS B 1 227 ? -10.658 4.328 -53.108 1.00 25.66 215 LYS B N 1
ATOM 5029 C CA . LYS B 1 227 ? -10.911 3.214 -54.004 1.00 26.79 215 LYS B CA 1
ATOM 5030 C C . LYS B 1 227 ? -12.376 2.793 -53.951 1.00 27.85 215 LYS B C 1
ATOM 5031 O O . LYS B 1 227 ? -13.003 2.561 -54.997 1.00 30.21 215 LYS B O 1
ATOM 5037 N N . LEU B 1 228 ? -12.944 2.690 -52.746 1.00 27.27 216 LEU B N 1
ATOM 5038 C CA . LEU B 1 228 ? -14.332 2.274 -52.593 1.00 28.04 216 LEU B CA 1
ATOM 5039 C C . LEU B 1 228 ? -15.308 3.328 -53.103 1.00 29.44 216 LEU B C 1
ATOM 5040 O O . LEU B 1 228 ? -16.467 2.999 -53.376 1.00 29.81 216 LEU B O 1
ATOM 5045 N N . SER B 1 229 ? -14.868 4.580 -53.247 1.00 30.37 217 SER B N 1
ATOM 5046 C CA . SER B 1 229 ? -15.782 5.631 -53.677 1.00 30.21 217 SER B CA 1
ATOM 5047 C C . SER B 1 229 ? -16.294 5.409 -55.095 1.00 30.62 217 SER B C 1
ATOM 5048 O O . SER B 1 229 ? -17.303 6.006 -55.470 1.00 32.67 217 SER B O 1
ATOM 5051 N N . SER B 1 230 ? -15.620 4.578 -55.887 1.00 30.37 218 SER B N 1
ATOM 5052 C CA . SER B 1 230 ? -16.059 4.252 -57.237 1.00 31.81 218 SER B CA 1
ATOM 5053 C C . SER B 1 230 ? -17.205 3.244 -57.272 1.00 29.68 218 SER B C 1
ATOM 5054 O O . SER B 1 230 ? -17.733 2.977 -58.357 1.00 30.54 218 SER B O 1
ATOM 5057 N N . LEU B 1 231 ? -17.602 2.684 -56.131 1.00 27.33 219 LEU B N 1
ATOM 5058 C CA . LEU B 1 231 ? -18.685 1.715 -56.040 1.00 25.71 219 LEU B CA 1
ATOM 5059 C C . LEU B 1 231 ? -19.918 2.380 -55.448 1.00 25.57 219 LEU B C 1
ATOM 5060 O O . LEU B 1 231 ? -19.818 3.260 -54.592 1.00 27.32 219 LEU B O 1
ATOM 5065 N N . LYS B 1 232 ? -21.088 1.931 -55.873 1.00 24.42 220 LYS B N 1
ATOM 5066 C CA . LYS B 1 232 ? -22.334 2.347 -55.237 1.00 24.78 220 LYS B CA 1
ATOM 5067 C C . LYS B 1 232 ? -22.579 1.411 -54.062 1.00 23.69 220 LYS B C 1
ATOM 5068 O O . LYS B 1 232 ? -22.868 0.230 -54.256 1.00 26.25 220 LYS B O 1
ATOM 5074 N N . ILE B 1 233 ? -22.445 1.920 -52.847 1.00 22.86 221 ILE B N 1
ATOM 5075 C CA . ILE B 1 233 ? -22.535 1.093 -51.652 1.00 22.64 221 ILE B CA 1
ATOM 5076 C C . ILE B 1 233 ? -23.905 1.294 -51.023 1.00 22.58 221 ILE B C 1
ATOM 5077 O O . ILE B 1 233 ? -24.221 2.378 -50.517 1.00 24.91 221 ILE B O 1
ATOM 5082 N N . LYS B 1 234 ? -24.703 0.233 -51.032 1.00 20.91 222 LYS B N 1
ATOM 5083 C CA . LYS B 1 234 ? -26.009 0.201 -50.390 1.00 22.44 222 LYS B CA 1
ATOM 5084 C C . LYS B 1 234 ? -25.911 -0.215 -48.936 1.00 19.86 222 LYS B C 1
ATOM 5085 O O . LYS B 1 234 ? -26.757 0.175 -48.123 1.00 20.30 222 LYS B O 1
ATOM 5091 N N . ALA B 1 235 ? -24.929 -1.047 -48.601 1.00 17.98 223 ALA B N 1
ATOM 5092 C CA . ALA B 1 235 ? -24.785 -1.533 -47.237 1.00 17.30 223 ALA B CA 1
ATOM 5093 C C . ALA B 1 235 ? -23.344 -1.942 -47.015 1.00 16.38 223 ALA B C 1
ATOM 5094 O O . ALA B 1 235 ? -22.656 -2.406 -47.925 1.00 17.32 223 ALA B O 1
ATOM 5096 N N . LEU B 1 236 ? -22.898 -1.774 -45.780 1.00 16.48 224 LEU B N 1
ATOM 5097 C CA . LEU B 1 236 ? -21.553 -2.157 -45.383 1.00 15.84 224 LEU B CA 1
ATOM 5098 C C . LEU B 1 236 ? -21.690 -3.157 -44.250 1.00 14.48 224 LEU B C 1
ATOM 5099 O O . LEU B 1 236 ? -22.282 -2.840 -43.214 1.00 14.96 224 LEU B O 1
ATOM 5104 N N . LEU B 1 237 ? -21.151 -4.361 -44.461 1.00 14.08 225 LEU B N 1
ATOM 5105 C CA . LEU B 1 237 ? -21.314 -5.513 -43.567 1.00 14.28 225 LEU B CA 1
ATOM 5106 C C . LEU B 1 237 ? -19.925 -5.895 -43.068 1.00 14.83 225 LEU B C 1
ATOM 5107 O O . LEU B 1 237 ? -19.212 -6.663 -43.732 1.00 15.27 225 LEU B O 1
ATOM 5112 N N . PRO B 1 238 ? -19.482 -5.353 -41.941 1.00 14.68 226 PRO B N 1
ATOM 5113 C CA . PRO B 1 238 ? -18.114 -5.628 -41.480 1.00 13.52 226 PRO B CA 1
ATOM 5114 C C . PRO B 1 238 ? -18.014 -6.851 -40.582 1.00 13.96 226 PRO B C 1
ATOM 5115 O O . PRO B 1 238 ? -19.022 -7.463 -40.213 1.00 13.76 226 PRO B O 1
ATOM 5119 N N . GLY B 1 239 ? -16.779 -7.190 -40.222 1.00 14.08 227 GLY B N 1
ATOM 5120 C CA . GLY B 1 239 ? -16.490 -8.349 -39.401 1.00 13.49 227 GLY B CA 1
ATOM 5121 C C . GLY B 1 239 ? -16.628 -8.128 -37.926 1.00 12.77 227 GLY B C 1
ATOM 5122 O O . GLY B 1 239 ? -16.562 -9.104 -37.174 1.00 12.98 227 GLY B O 1
ATOM 5123 N N . HIS B 1 240 ? -16.798 -6.875 -37.489 1.00 12.78 228 HIS B N 1
ATOM 5124 C CA . HIS B 1 240 ? -16.891 -6.546 -36.071 1.00 12.63 228 HIS B CA 1
ATOM 5125 C C . HIS B 1 240 ? -17.868 -5.393 -35.922 1.00 13.17 228 HIS B C 1
ATOM 5126 O O . HIS B 1 240 ? -17.786 -4.421 -36.672 1.00 15.61 228 HIS B O 1
ATOM 5133 N N . GLY B 1 241 ? -18.779 -5.498 -34.954 1.00 12.89 229 GLY B N 1
ATOM 5134 C CA . GLY B 1 241 ? -19.674 -4.392 -34.637 1.00 14.54 229 GLY B CA 1
ATOM 5135 C C . GLY B 1 241 ? -20.929 -4.314 -35.503 1.00 15.12 229 GLY B C 1
ATOM 5136 O O . GLY B 1 241 ? -21.435 -5.313 -36.020 1.00 15.03 229 GLY B O 1
ATOM 5137 N N . LEU B 1 242 ? -21.455 -3.097 -35.626 1.00 15.09 230 LEU B N 1
ATOM 5138 C CA . LEU B 1 242 ? -22.715 -2.857 -36.329 1.00 15.28 230 LEU B CA 1
ATOM 5139 C C . LEU B 1 242 ? -22.587 -3.100 -37.819 1.00 15.19 230 LEU B C 1
ATOM 5140 O O . LEU B 1 242 ? -21.539 -2.866 -38.424 1.00 15.62 230 LEU B O 1
ATOM 5145 N N . ILE B 1 243 ? -23.699 -3.549 -38.403 1.00 15.27 231 ILE B N 1
ATOM 5146 C CA . ILE B 1 243 ? -23.930 -3.524 -39.843 1.00 16.70 231 ILE B CA 1
ATOM 5147 C C . ILE B 1 243 ? -24.580 -2.197 -40.207 1.00 16.50 231 ILE B C 1
ATOM 5148 O O . ILE B 1 243 ? -25.399 -1.661 -39.457 1.00 16.83 231 ILE B O 1
ATOM 5153 N N . TRP B 1 244 ? -24.250 -1.678 -41.383 1.00 15.94 232 TRP B N 1
ATOM 5154 C CA . TRP B 1 244 ? -24.716 -0.359 -41.814 1.00 16.78 232 TRP B CA 1
ATOM 5155 C C . TRP B 1 244 ? -25.568 -0.525 -43.070 1.00 18.38 232 TRP B C 1
ATOM 5156 O O . TRP B 1 244 ? -25.043 -0.683 -44.174 1.00 18.64 232 TRP B O 1
ATOM 5167 N N . LYS B 1 245 ? -26.883 -0.489 -42.892 1.00 19.60 233 LYS B N 1
ATOM 5168 C CA . LYS B 1 245 ? -27.838 -0.569 -43.995 1.00 21.43 233 LYS B CA 1
ATOM 5169 C C . LYS B 1 245 ? -28.525 0.746 -44.295 1.00 23.53 233 LYS B C 1
ATOM 5170 O O . LYS B 1 245 ? -28.967 0.952 -45.425 1.00 26.48 233 LYS B O 1
ATOM 5176 N N . LYS B 1 246 ? -28.626 1.643 -43.325 1.00 22.93 234 LYS B N 1
ATOM 5177 C CA . LYS B 1 246 ? -29.289 2.916 -43.560 1.00 23.88 234 LYS B CA 1
ATOM 5178 C C . LYS B 1 246 ? -28.337 3.956 -44.128 1.00 24.11 234 LYS B C 1
ATOM 5179 O O . LYS B 1 246 ? -28.713 4.696 -45.033 1.00 26.20 234 LYS B O 1
ATOM 5185 N N . ASP B 1 247 ? -27.106 4.035 -43.617 1.00 23.17 235 ASP B N 1
ATOM 5186 C CA . ASP B 1 247 ? -26.207 5.137 -43.949 1.00 23.32 235 ASP B CA 1
ATOM 5187 C C . ASP B 1 247 ? -24.760 4.665 -43.866 1.00 21.85 235 ASP B C 1
ATOM 5188 O O . ASP B 1 247 ? -23.988 5.119 -43.017 1.00 20.96 235 ASP B O 1
ATOM 5193 N N . PRO B 1 248 ? -24.356 3.746 -44.750 1.00 19.74 236 PRO B N 1
ATOM 5194 C CA . PRO B 1 248 ? -22.948 3.298 -44.740 1.00 18.81 236 PRO B CA 1
ATOM 5195 C C . PRO B 1 248 ? -21.938 4.419 -44.971 1.00 17.78 236 PRO B C 1
ATOM 5196 O O . PRO B 1 248 ? -20.799 4.343 -44.475 1.00 17.38 236 PRO B O 1
ATOM 5200 N N . GLN B 1 249 ? -22.308 5.467 -45.705 1.00 18.69 237 GLN B N 1
ATOM 5201 C CA . GLN B 1 249 ? -21.353 6.538 -45.924 1.00 18.53 237 GLN B CA 1
ATOM 5202 C C . GLN B 1 249 ? -20.998 7.235 -44.617 1.00 18.38 237 GLN B C 1
ATOM 5203 O O . GLN B 1 249 ? -19.901 7.781 -44.493 1.00 19.36 237 GLN B O 1
ATOM 5209 N N . ARG B 1 250 ? -21.906 7.234 -43.633 1.00 17.10 238 ARG B N 1
ATOM 5210 C CA . ARG B 1 250 ? -21.593 7.866 -42.356 1.00 16.57 238 ARG B CA 1
ATOM 5211 C C . ARG B 1 250 ? -20.410 7.165 -41.693 1.00 15.51 238 ARG B C 1
ATOM 5212 O O . ARG B 1 250 ? -19.541 7.815 -41.083 1.00 16.78 238 ARG B O 1
ATOM 5220 N N . LEU B 1 251 ? -20.357 5.839 -41.805 1.00 15.55 239 LEU B N 1
ATOM 5221 C CA . LEU B 1 251 ? -19.255 5.077 -41.232 1.00 15.37 239 LEU B CA 1
ATOM 5222 C C . LEU B 1 251 ? -17.958 5.355 -41.981 1.00 15.52 239 LEU B C 1
ATOM 5223 O O . LEU B 1 251 ? -16.907 5.579 -41.368 1.00 15.59 239 LEU B O 1
ATOM 5228 N N . LEU B 1 252 ? -18.014 5.346 -43.313 1.00 16.51 240 LEU B N 1
ATOM 5229 C CA . LEU B 1 252 ? -16.814 5.623 -44.095 1.00 16.38 240 LEU B CA 1
ATOM 5230 C C . LEU B 1 252 ? -16.297 7.035 -43.831 1.00 16.03 240 LEU B C 1
ATOM 5231 O O . LEU B 1 252 ? -15.084 7.250 -43.729 1.00 16.22 240 LEU B O 1
ATOM 5236 N N . ASN B 1 253 ? -17.204 8.010 -43.706 1.00 15.64 241 ASN B N 1
ATOM 5237 C CA . ASN B 1 253 ? -16.786 9.371 -43.370 1.00 15.73 241 ASN B CA 1
ATOM 5238 C C . ASN B 1 253 ? -16.087 9.419 -42.025 1.00 14.71 241 ASN B C 1
ATOM 5239 O O . ASN B 1 253 ? -15.118 10.165 -41.856 1.00 16.23 241 ASN B O 1
ATOM 5244 N N . HIS B 1 254 ? -16.592 8.664 -41.045 1.00 14.51 242 HIS B N 1
ATOM 5245 C CA . HIS B 1 254 ? -15.950 8.641 -39.732 1.00 14.72 242 HIS B CA 1
ATOM 5246 C C . HIS B 1 254 ? -14.554 8.036 -39.811 1.00 14.44 242 HIS B C 1
ATOM 5247 O O . HIS B 1 254 ? -13.606 8.570 -39.220 1.00 14.89 242 HIS B O 1
ATOM 5254 N N . TYR B 1 255 ? -14.405 6.933 -40.547 1.00 14.31 243 TYR B N 1
ATOM 5255 C CA . TYR B 1 255 ? -13.082 6.353 -40.764 1.00 14.06 243 TYR B CA 1
ATOM 5256 C C . TYR B 1 255 ? -12.116 7.393 -41.331 1.00 13.31 243 TYR B C 1
ATOM 5257 O O . TYR B 1 255 ? -10.980 7.531 -40.856 1.00 14.49 243 TYR B O 1
ATOM 5266 N N . VAL B 1 256 ? -12.554 8.124 -42.361 1.00 13.58 244 VAL B N 1
ATOM 5267 C CA . VAL B 1 256 ? -11.706 9.134 -42.988 1.00 13.99 244 VAL B CA 1
ATOM 5268 C C . VAL B 1 256 ? -11.378 10.251 -42.010 1.00 14.17 244 VAL B C 1
ATOM 5269 O O . VAL B 1 256 ? -10.230 10.710 -41.941 1.00 15.70 244 VAL B O 1
ATOM 5273 N N . SER B 1 257 ? -12.365 10.692 -41.231 1.00 13.93 245 SER B N 1
ATOM 5274 C CA . SER B 1 257 ? -12.152 11.781 -40.275 1.00 15.46 245 SER B CA 1
ATOM 5275 C C . SER B 1 257 ? -11.121 11.401 -39.211 1.00 13.71 245 SER B C 1
ATOM 5276 O O . SER B 1 257 ? -10.286 12.226 -38.812 1.00 14.86 245 SER B O 1
ATOM 5279 N N . VAL B 1 258 ? -11.205 10.167 -38.703 1.00 13.50 246 VAL B N 1
ATOM 5280 C CA . VAL B 1 258 ? -10.223 9.682 -37.737 1.00 13.30 246 VAL B CA 1
ATOM 5281 C C . VAL B 1 258 ? -8.841 9.565 -38.373 1.00 13.72 246 VAL B C 1
ATOM 5282 O O . VAL B 1 258 ? -7.838 9.982 -37.794 1.00 14.27 246 VAL B O 1
ATOM 5286 N N . ALA B 1 259 ? -8.770 9.050 -39.595 1.00 1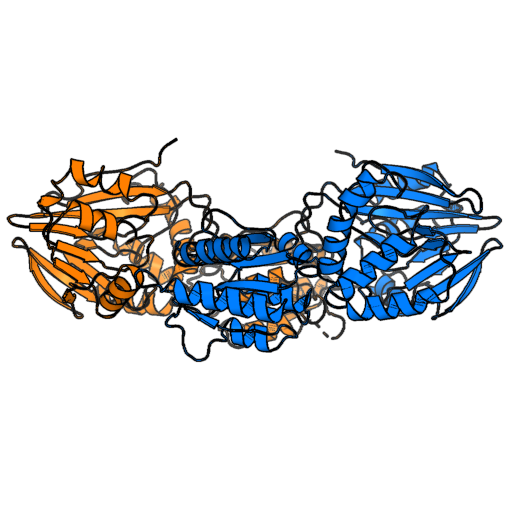3.39 247 ALA B N 1
ATOM 5287 C CA . ALA B 1 259 ? -7.477 8.917 -40.258 1.00 14.04 247 ALA B CA 1
ATOM 5288 C C . ALA B 1 259 ? -6.821 10.270 -40.485 1.00 15.01 247 ALA B C 1
ATOM 5289 O O . ALA B 1 259 ? -5.598 10.385 -40.418 1.00 16.08 247 ALA B O 1
ATOM 5291 N N . LYS B 1 260 ? -7.620 11.299 -40.781 1.00 14.80 248 LYS B N 1
ATOM 5292 C CA . LYS B 1 260 ? -7.090 12.628 -41.007 1.00 15.39 248 LYS B CA 1
ATOM 5293 C C . LYS B 1 260 ? -6.803 13.359 -39.703 1.00 15.72 248 LYS B C 1
ATOM 5294 O O . LYS B 1 260 ? -6.100 14.372 -39.728 1.00 17.33 248 LYS B O 1
ATOM 5300 N N . GLY B 1 261 ? -7.346 12.891 -38.580 1.00 14.83 249 GLY B N 1
ATOM 5301 C CA . GLY B 1 261 ? -7.205 13.591 -37.312 1.00 15.04 249 GLY B CA 1
ATOM 5302 C C . GLY B 1 261 ? -7.970 14.901 -37.231 1.00 15.65 249 GLY B C 1
ATOM 5303 O O . GLY B 1 261 ? -7.499 15.861 -36.589 1.00 16.14 249 GLY B O 1
ATOM 5304 N N . ASP B 1 262 ? -9.148 14.965 -37.839 1.00 15.49 250 ASP B N 1
ATOM 5305 C CA . ASP B 1 262 ? -9.955 16.177 -37.751 1.00 16.17 250 ASP B CA 1
ATOM 5306 C C . ASP B 1 262 ? -10.214 16.500 -36.280 1.00 16.04 250 ASP B C 1
ATOM 5307 O O . ASP B 1 262 ? -10.754 15.660 -35.557 1.00 17.19 250 ASP B O 1
ATOM 5312 N N . PRO B 1 263 ? -9.886 17.700 -35.807 1.00 16.40 251 PRO B N 1
ATOM 5313 C CA . PRO B 1 263 ? -10.037 18.011 -34.380 1.00 16.53 251 PRO B CA 1
ATOM 5314 C C . PRO B 1 263 ? -11.411 18.534 -33.993 1.00 17.54 251 PRO B C 1
ATOM 5315 O O . PRO B 1 263 ? -12.126 19.149 -34.784 1.00 20.21 251 PRO B O 1
ATOM 5319 N N . LYS B 1 264 ? -11.769 18.276 -32.738 1.00 17.14 252 LYS B N 1
ATOM 5320 C CA . LYS B 1 264 ? -12.889 18.956 -32.102 1.00 18.30 252 LYS B CA 1
ATOM 5321 C C . LYS B 1 264 ? -12.393 20.186 -31.357 1.00 18.45 252 LYS B C 1
ATOM 5322 O O . LYS B 1 264 ? -11.498 20.096 -30.518 1.00 18.55 252 LYS B O 1
ATOM 5328 N N . LYS B 1 265 ? -12.972 21.331 -31.680 1.00 18.36 253 LYS B N 1
ATOM 5329 C CA . LYS B 1 265 ? -12.519 22.597 -31.114 1.00 18.12 253 LYS B CA 1
ATOM 5330 C C . LYS B 1 265 ? -12.571 22.531 -29.596 1.00 18.56 253 LYS B C 1
ATOM 5331 O O . LYS B 1 265 ? -13.575 22.116 -29.010 1.00 20.56 253 LYS B O 1
ATOM 5337 N N . GLY B 1 266 ? -11.480 22.949 -28.965 1.00 18.02 254 GLY B N 1
ATOM 5338 C CA . GLY B 1 266 ? -11.378 22.975 -27.517 1.00 18.01 254 GLY B CA 1
ATOM 5339 C C . GLY B 1 266 ? -10.851 21.719 -26.862 1.00 17.49 254 GLY B C 1
ATOM 5340 O O . GLY B 1 266 ? -10.492 21.774 -25.679 1.00 19.26 254 GLY B O 1
ATOM 5341 N N . LYS B 1 267 ? -10.768 20.602 -27.570 1.00 16.91 255 LYS B N 1
ATOM 5342 C CA . LYS B 1 267 ? -10.390 19.349 -26.931 1.00 16.04 255 LYS B CA 1
ATOM 5343 C C . LYS B 1 267 ? -8.872 19.268 -26.803 1.00 16.73 255 LYS B C 1
ATOM 5344 O O . LYS B 1 267 ? -8.153 19.357 -27.801 1.00 17.00 255 LYS B O 1
ATOM 5350 N N . VAL B 1 268 ? -8.388 19.078 -25.576 1.00 16.54 256 VAL B N 1
ATOM 5351 C CA . VAL B 1 268 ? -6.966 18.902 -25.301 1.00 17.43 256 VAL B CA 1
ATOM 5352 C C . VAL B 1 268 ? -6.813 17.663 -24.431 1.00 17.83 256 VAL B C 1
ATOM 5353 O O . VAL B 1 268 ? -7.450 17.559 -23.376 1.00 21.54 256 VAL B O 1
ATOM 5357 N N . THR B 1 269 ? -5.984 16.722 -24.867 1.00 15.32 257 THR B N 1
ATOM 5358 C CA . THR B 1 269 ? -5.733 15.519 -24.086 1.00 15.99 257 THR B CA 1
ATOM 5359 C C . THR B 1 269 ? -4.424 15.695 -23.333 1.00 15.14 257 THR B C 1
ATOM 5360 O O . THR B 1 269 ? -3.395 16.027 -23.929 1.00 16.09 257 THR B O 1
ATOM 5364 N N . VAL B 1 270 ? -4.484 15.479 -22.020 1.00 15.08 258 VAL B N 1
ATOM 5365 C CA . VAL B 1 270 ? -3.386 15.728 -21.085 1.00 15.73 258 VAL B CA 1
ATOM 5366 C C . VAL B 1 270 ? -2.992 14.381 -20.481 1.00 15.82 258 VAL B C 1
ATOM 5367 O O . VAL B 1 270 ? -3.839 13.696 -19.895 1.00 17.79 258 VAL B O 1
ATOM 5371 N N . ILE B 1 271 ? -1.727 14.000 -20.630 1.00 15.90 259 ILE B N 1
ATOM 5372 C CA . ILE B 1 271 ? -1.247 12.679 -20.227 1.00 16.20 259 ILE B CA 1
ATOM 5373 C C . ILE B 1 271 ? 0.013 12.888 -19.399 1.00 16.49 259 ILE B C 1
ATOM 5374 O O . ILE B 1 271 ? 0.966 13.515 -19.876 1.00 16.73 259 ILE B O 1
ATOM 5379 N N . TYR B 1 272 ? 0.045 12.332 -18.185 1.00 16.28 260 TYR B N 1
ATOM 5380 C CA . TYR B 1 272 ? 1.226 12.514 -17.353 1.00 16.32 260 TYR B CA 1
ATOM 5381 C C . TYR B 1 272 ? 1.370 11.385 -16.355 1.00 15.84 260 TYR B C 1
ATOM 5382 O O . TYR B 1 272 ? 0.421 10.668 -16.053 1.00 16.51 260 TYR B O 1
ATOM 5391 N N . ASP B 1 273 ? 2.582 11.272 -15.813 1.00 16.53 261 ASP B N 1
ATOM 5392 C CA . ASP B 1 273 ? 2.825 10.442 -14.643 1.00 17.35 261 ASP B CA 1
ATOM 5393 C C . ASP B 1 273 ? 3.128 11.351 -13.467 1.00 18.79 261 ASP B C 1
ATOM 5394 O O . ASP B 1 273 ? 3.704 12.424 -13.634 1.00 20.73 261 ASP B O 1
ATOM 5399 N N . SER B 1 274 ? 2.751 10.907 -12.274 1.00 18.86 262 SER B N 1
ATOM 5400 C CA . SER B 1 274 ? 3.101 11.634 -11.060 1.00 21.08 262 SER B CA 1
ATOM 5401 C C . SER B 1 274 ? 3.408 10.614 -9.986 1.00 23.72 262 SER B C 1
ATOM 5402 O O . SER B 1 274 ? 2.567 9.787 -9.642 1.00 24.89 262 SER B O 1
ATOM 5405 N N . MET B 1 275 ? 4.606 10.706 -9.447 1.00 26.49 263 MET B N 1
ATOM 5406 C CA . MET B 1 275 ? 5.066 9.761 -8.442 1.00 28.88 263 MET B CA 1
ATOM 5407 C C . MET B 1 275 ? 4.788 10.261 -7.027 1.00 29.48 263 MET B C 1
ATOM 5408 O O . MET B 1 275 ? 4.277 9.511 -6.184 1.00 31.75 263 MET B O 1
ATOM 5413 N N . TYR B 1 276 ? 5.106 11.529 -6.758 1.00 27.59 264 TYR B N 1
ATOM 5414 C CA . TYR B 1 276 ? 5.102 12.077 -5.407 1.00 27.55 264 TYR B CA 1
ATOM 5415 C C . TYR B 1 276 ? 4.410 13.428 -5.315 1.00 28.27 264 TYR B C 1
ATOM 5416 O O . TYR B 1 276 ? 4.553 14.125 -4.299 1.00 31.30 264 TYR B O 1
ATOM 5425 N N . GLY B 1 277 ? 3.680 13.821 -6.345 1.00 28.08 265 GLY B N 1
ATOM 5426 C CA . GLY B 1 277 ? 2.895 15.029 -6.316 1.00 27.29 265 GLY B CA 1
ATOM 5427 C C . GLY B 1 277 ? 3.532 16.222 -6.986 1.00 26.51 265 GLY B C 1
ATOM 5428 O O . GLY B 1 277 ? 2.860 17.241 -7.143 1.00 27.18 265 GLY B O 1
ATOM 5429 N N . PHE B 1 278 ? 4.805 16.139 -7.376 1.00 26.14 266 PHE B N 1
ATOM 5430 C CA . PHE B 1 278 ? 5.454 17.284 -8.007 1.00 25.75 266 PHE B CA 1
ATOM 5431 C C . PHE B 1 278 ? 4.927 17.516 -9.413 1.00 24.00 266 PHE B C 1
ATOM 5432 O O . PHE B 1 278 ? 4.624 18.656 -9.788 1.00 25.41 266 PHE B O 1
ATOM 5440 N N . VAL B 1 279 ? 4.820 16.456 -10.220 1.00 21.75 267 VAL B N 1
ATOM 5441 C CA . VAL B 1 279 ? 4.232 16.634 -11.541 1.00 20.66 267 VAL B CA 1
ATOM 5442 C C . VAL B 1 279 ? 2.758 16.997 -11.407 1.00 21.81 267 VAL B C 1
ATOM 5443 O O . VAL B 1 279 ? 2.256 17.868 -12.121 1.00 21.37 267 VAL B O 1
ATOM 5447 N N . GLU B 1 280 ? 2.043 16.339 -10.487 1.00 22.01 268 GLU B N 1
ATOM 5448 C CA . GLU B 1 280 ? 0.625 16.628 -10.284 1.00 23.16 268 GLU B CA 1
ATOM 5449 C C . GLU B 1 280 ? 0.389 18.100 -9.974 1.00 23.88 268 GLU B C 1
ATOM 5450 O O . GLU B 1 280 ? -0.590 18.694 -10.447 1.00 24.22 268 GLU B O 1
ATOM 5456 N N . ASN B 1 281 ? 1.237 18.696 -9.136 1.00 26.09 269 ASN B N 1
ATOM 5457 C CA . ASN B 1 281 ? 1.008 20.094 -8.783 1.00 28.23 269 ASN B CA 1
ATOM 5458 C C . ASN B 1 281 ? 1.057 20.977 -10.013 1.00 26.80 269 ASN B C 1
ATOM 5459 O O . ASN B 1 281 ? 0.237 21.892 -10.166 1.00 29.23 269 ASN B O 1
ATOM 5464 N N . VAL B 1 282 ? 2.007 20.720 -10.907 1.00 25.61 270 VAL B N 1
ATOM 5465 C CA . VAL B 1 282 ? 2.115 21.525 -12.115 1.00 24.37 270 VAL B CA 1
ATOM 5466 C C . VAL B 1 282 ? 0.947 21.232 -13.046 1.00 23.85 270 VAL B C 1
ATOM 5467 O O . VAL B 1 282 ? 0.335 22.147 -13.606 1.00 24.66 270 VAL B O 1
ATOM 5471 N N . MET B 1 283 ? 0.609 19.958 -13.207 1.00 22.40 271 MET B N 1
ATOM 5472 C CA . MET B 1 283 ? -0.400 19.591 -14.192 1.00 21.79 271 MET B CA 1
ATOM 5473 C C . MET B 1 283 ? -1.796 20.039 -13.754 1.00 22.32 271 MET B C 1
ATOM 5474 O O . MET B 1 283 ? -2.596 20.467 -14.585 1.00 22.45 271 MET B O 1
ATOM 5479 N N . LYS B 1 284 ? -2.092 20.001 -12.447 1.00 23.11 272 LYS B N 1
ATOM 5480 C CA . LYS B 1 284 ? -3.356 20.544 -11.952 1.00 24.97 272 LYS B CA 1
ATOM 5481 C C . LYS B 1 284 ? -3.503 22.013 -12.346 1.00 24.47 272 LYS B C 1
ATOM 5482 O O . LYS B 1 284 ? -4.588 22.465 -12.754 1.00 24.82 272 LYS B O 1
ATOM 5488 N N . LYS B 1 285 ? -2.417 22.778 -12.225 1.00 24.91 273 LYS B N 1
ATOM 5489 C CA . LYS B 1 285 ? -2.467 24.183 -12.604 1.00 25.28 273 LYS B CA 1
ATOM 5490 C C . LYS B 1 285 ? -2.613 24.341 -14.115 1.00 23.44 273 LYS B C 1
ATOM 5491 O O . LYS B 1 285 ? -3.351 25.219 -14.582 1.00 25.03 273 LYS B O 1
ATOM 5497 N N . ALA B 1 286 ? -1.919 23.503 -14.894 1.00 22.86 274 ALA B N 1
ATOM 5498 C CA . ALA B 1 286 ? -2.065 23.556 -16.348 1.00 22.03 274 ALA B CA 1
ATOM 5499 C C . ALA B 1 286 ? -3.499 23.260 -16.771 1.00 21.22 274 ALA B C 1
ATOM 5500 O O . ALA B 1 286 ? -4.046 23.923 -17.662 1.00 21.32 274 ALA B O 1
ATOM 5502 N N . ILE B 1 287 ? -4.136 22.300 -16.108 1.00 21.77 275 ILE B N 1
ATOM 5503 C CA . ILE B 1 287 ? -5.502 21.908 -16.442 1.00 21.11 275 ILE B CA 1
ATOM 5504 C C . ILE B 1 287 ? -6.485 23.031 -16.089 1.00 20.80 275 ILE B C 1
ATOM 5505 O O . ILE B 1 287 ? -7.392 23.365 -16.879 1.00 21.07 275 ILE B O 1
ATOM 5510 N N . ASP B 1 288 ? -6.321 23.632 -14.902 1.00 22.85 276 ASP B N 1
ATOM 5511 C CA . ASP B 1 288 ? -7.172 24.764 -14.542 1.00 25.39 276 ASP B CA 1
ATOM 5512 C C . ASP B 1 288 ? -6.984 25.925 -15.502 1.00 24.18 276 ASP B C 1
ATOM 5513 O O . ASP B 1 288 ? -7.941 26.641 -15.814 1.00 24.05 276 ASP B O 1
ATOM 5518 N N . SER B 1 289 ? -5.755 26.146 -15.958 1.00 22.92 277 SER B N 1
ATOM 5519 C CA . SER B 1 289 ? -5.502 27.204 -16.930 1.00 22.96 277 SER B CA 1
ATOM 5520 C C . SER B 1 289 ? -6.183 26.904 -18.262 1.00 21.23 277 SER B C 1
ATOM 5521 O O . SER B 1 289 ? -6.741 27.803 -18.910 1.00 20.97 277 SER B O 1
ATOM 5524 N N . LEU B 1 290 ? -6.115 25.651 -18.707 1.00 19.73 278 LEU B N 1
ATOM 5525 C CA . LEU B 1 290 ? -6.839 25.254 -19.910 1.00 19.27 278 LEU B CA 1
ATOM 5526 C C . LEU B 1 290 ? -8.319 25.584 -19.787 1.00 21.17 278 LEU B C 1
ATOM 5527 O O . LEU B 1 290 ? -8.904 26.168 -20.697 1.00 20.89 278 LEU B O 1
ATOM 5532 N N . LYS B 1 291 ? -8.939 25.238 -18.656 1.00 20.74 279 LYS B N 1
ATOM 5533 C CA . LYS B 1 291 ? -10.363 25.505 -18.482 1.00 22.52 279 LYS B CA 1
ATOM 5534 C C . LYS B 1 291 ? -10.648 27.003 -18.453 1.00 23.18 279 LYS B C 1
ATOM 5535 O O . LYS B 1 291 ? -11.598 27.475 -19.091 1.00 24.48 279 LYS B O 1
ATOM 5541 N N . GLU B 1 292 ? -9.819 27.761 -17.740 1.00 23.11 280 GLU B N 1
ATOM 5542 C CA . GLU B 1 292 ? -9.957 29.216 -17.684 1.00 24.38 280 GLU B CA 1
ATOM 5543 C C . GLU B 1 292 ? -10.007 29.821 -19.081 1.00 25.81 280 GLU B C 1
ATOM 5544 O O . GLU B 1 292 ? -10.737 30.796 -19.328 1.00 26.88 280 GLU B O 1
ATOM 5550 N N . LYS B 1 293 ? -9.249 29.245 -20.012 1.00 25.37 281 LYS B N 1
ATOM 5551 C CA . LYS B 1 293 ? -9.096 29.768 -21.360 1.00 26.40 281 LYS B CA 1
ATOM 5552 C C . LYS B 1 293 ? -10.051 29.133 -22.354 1.00 27.01 281 LYS B C 1
ATOM 5553 O O . LYS B 1 293 ? -9.927 29.386 -23.558 1.00 29.77 281 LYS B O 1
ATOM 5559 N N . GLY B 1 294 ? -11.016 28.345 -21.883 1.00 25.55 282 GLY B N 1
ATOM 5560 C CA . GLY B 1 294 ? -12.091 27.862 -22.728 1.00 24.67 282 GLY B CA 1
ATOM 5561 C C . GLY B 1 294 ? -11.896 26.495 -23.343 1.00 24.46 282 GLY B C 1
ATOM 5562 O O . GLY B 1 294 ? -12.694 26.109 -24.201 1.00 26.85 282 GLY B O 1
ATOM 5563 N N . PHE B 1 295 ? -10.865 25.759 -22.945 1.00 22.16 283 PHE B N 1
ATOM 5564 C CA . PHE B 1 295 ? -10.632 24.415 -23.437 1.00 20.95 283 PHE B CA 1
ATOM 5565 C C . PHE B 1 295 ? -11.340 23.404 -22.546 1.00 21.58 283 PHE B C 1
ATOM 5566 O O . PHE B 1 295 ? -11.706 23.694 -21.404 1.00 22.90 283 PHE B O 1
ATOM 5574 N N . THR B 1 296 ? -11.502 22.195 -23.079 1.00 21.58 284 THR B N 1
ATOM 5575 C CA . THR B 1 296 ? -12.088 21.074 -22.340 1.00 22.02 284 THR B CA 1
ATOM 5576 C C . THR B 1 296 ? -11.055 19.956 -22.280 1.00 21.80 284 THR B C 1
ATOM 5577 O O . THR B 1 296 ? -10.888 19.190 -23.248 1.00 22.26 284 THR B O 1
ATOM 5581 N N . PRO B 1 297 ? -10.328 19.830 -21.181 1.00 20.73 285 PRO B N 1
ATOM 5582 C CA . PRO B 1 297 ? -9.296 18.800 -21.097 1.00 21.23 285 PRO B CA 1
ATOM 5583 C C . PRO B 1 297 ? -9.884 17.420 -20.882 1.00 20.11 285 PRO B C 1
ATOM 5584 O O . PRO B 1 297 ? -10.908 17.247 -20.220 1.00 22.25 285 PRO B O 1
ATOM 5588 N N . VAL B 1 298 ? -9.196 16.428 -21.452 1.00 18.20 286 VAL B N 1
ATOM 5589 C CA . VAL B 1 298 ? -9.415 15.015 -21.172 1.00 18.08 286 VAL B CA 1
ATOM 5590 C C . VAL B 1 298 ? -8.113 14.542 -20.560 1.00 18.27 286 VAL B C 1
ATOM 5591 O O . VAL B 1 298 ? -7.053 14.697 -21.175 1.00 19.16 286 VAL B O 1
ATOM 5595 N N . VAL B 1 299 ? -8.174 13.996 -19.348 1.00 16.98 287 VAL B N 1
ATOM 5596 C CA . VAL B 1 299 ? -6.982 13.816 -18.529 1.00 17.18 287 VAL B CA 1
ATOM 5597 C C . VAL B 1 299 ? -6.719 12.345 -18.241 1.00 17.62 287 VAL B C 1
ATOM 5598 O O . VAL B 1 299 ? -7.615 11.622 -17.795 1.00 18.30 287 VAL B O 1
ATOM 5602 N N . TYR B 1 300 ? -5.469 11.925 -18.450 1.00 16.66 288 TYR B N 1
ATOM 5603 C CA . TYR B 1 300 ? -5.003 10.582 -18.126 1.00 16.80 288 TYR B CA 1
ATOM 5604 C C . TYR B 1 300 ? -3.765 10.678 -17.249 1.00 17.57 288 TYR B C 1
ATOM 5605 O O . TYR B 1 300 ? -2.749 11.221 -17.676 1.00 18.85 288 TYR B O 1
ATOM 5614 N N . LYS B 1 301 ? -3.838 10.111 -16.047 1.00 16.97 289 LYS B N 1
ATOM 5615 C CA . LYS B 1 301 ? -2.780 10.213 -15.042 1.00 18.44 289 LYS B CA 1
ATOM 5616 C C . LYS B 1 301 ? -2.308 8.830 -14.625 1.00 18.31 289 LYS B C 1
ATOM 5617 O O . LYS B 1 301 ? -3.112 8.031 -14.137 1.00 19.02 289 LYS B O 1
ATOM 5623 N N . PHE B 1 302 ? -1.002 8.573 -14.776 1.00 17.12 290 PHE B N 1
ATOM 5624 C CA . PHE B 1 302 ? -0.350 7.401 -14.197 1.00 16.60 290 PHE B CA 1
ATOM 5625 C C . PHE B 1 302 ? 0.130 7.792 -12.813 1.00 17.04 290 PHE B C 1
ATOM 5626 O O . PHE B 1 302 ? 1.022 8.623 -12.685 1.00 19.80 290 PHE B O 1
ATOM 5634 N N . SER B 1 303 ? -0.423 7.176 -11.785 1.00 17.37 291 SER B N 1
ATOM 5635 C CA . SER B 1 303 ? -0.021 7.502 -10.424 1.00 18.34 291 SER B CA 1
ATOM 5636 C C . SER B 1 303 ? 0.299 6.223 -9.662 1.00 18.04 291 SER B C 1
ATOM 5637 O O . SER B 1 303 ? 0.262 5.108 -10.207 1.00 18.87 291 SER B O 1
ATOM 5640 N N . ASP B 1 304 ? 0.577 6.377 -8.370 1.00 19.74 292 ASP B N 1
ATOM 5641 C CA . ASP B 1 304 ? 0.812 5.185 -7.557 1.00 20.43 292 ASP B CA 1
ATOM 5642 C C . ASP B 1 304 ? -0.479 4.450 -7.189 1.00 20.11 292 ASP B C 1
ATOM 5643 O O . ASP B 1 304 ? -0.413 3.400 -6.554 1.00 20.91 292 ASP B O 1
ATOM 5648 N N . GLU B 1 305 ? -1.648 4.953 -7.599 1.00 21.59 293 GLU B N 1
ATOM 5649 C CA . GLU B 1 305 ? -2.897 4.246 -7.392 1.00 25.88 293 GLU B CA 1
ATOM 5650 C C . GLU B 1 305 ? -3.699 4.005 -8.656 1.00 27.00 293 GLU B C 1
ATOM 5651 O O . GLU B 1 305 ? -4.602 3.160 -8.628 1.00 28.18 293 GLU B O 1
ATOM 5657 N N . GLU B 1 306 ? -3.407 4.707 -9.749 1.00 26.32 294 GLU B N 1
ATOM 5658 C CA . GLU B 1 306 ? -4.220 4.648 -10.956 1.00 27.81 294 GLU B CA 1
ATOM 5659 C C . GLU B 1 306 ? -3.345 4.376 -12.165 1.00 24.09 294 GLU B C 1
ATOM 5660 O O . GLU B 1 306 ? -2.251 4.923 -12.278 1.00 22.78 294 GLU B O 1
ATOM 5666 N N . ARG B 1 307 ? -3.867 3.559 -13.081 1.00 23.39 295 ARG B N 1
ATOM 5667 C CA . ARG B 1 307 ? -3.168 3.158 -14.305 1.00 25.49 295 ARG B CA 1
ATOM 5668 C C . ARG B 1 307 ? -4.143 3.171 -15.485 1.00 24.55 295 ARG B C 1
ATOM 5669 O O . ARG B 1 307 ? -4.859 2.185 -15.714 1.00 26.31 295 ARG B O 1
ATOM 5677 N N . PRO B 1 308 ? -4.175 4.245 -16.270 1.00 20.53 296 PRO B N 1
ATOM 5678 C CA . PRO B 1 308 ? -5.091 4.298 -17.415 1.00 20.02 296 PRO B CA 1
ATOM 5679 C C . PRO B 1 308 ? -4.813 3.222 -18.457 1.00 18.87 296 PRO B C 1
ATOM 5680 O O . PRO B 1 308 ? -3.703 2.721 -18.602 1.00 20.50 296 PRO B O 1
ATOM 5684 N N . ALA B 1 309 ? -5.854 2.892 -19.211 1.00 17.20 297 ALA B N 1
ATOM 5685 C CA . ALA B 1 309 ? -5.728 1.980 -20.342 1.00 16.67 297 ALA B CA 1
ATOM 5686 C C . ALA B 1 309 ? -5.133 2.696 -21.547 1.00 15.53 297 ALA B C 1
ATOM 5687 O O . ALA B 1 309 ? -5.592 3.780 -21.927 1.00 15.74 297 ALA B O 1
ATOM 5689 N N . ILE B 1 310 ? -4.132 2.072 -22.182 1.00 14.54 298 ILE B N 1
ATOM 5690 C CA . ILE B 1 310 ? -3.529 2.697 -23.359 1.00 13.83 298 ILE B CA 1
ATOM 5691 C C . ILE B 1 310 ? -4.540 2.807 -24.498 1.00 13.55 298 ILE B C 1
ATOM 5692 O O . ILE B 1 310 ? -4.500 3.759 -25.289 1.00 14.56 298 ILE B O 1
ATOM 5697 N N . SER B 1 311 ? -5.468 1.856 -24.607 1.00 13.92 299 SER B N 1
ATOM 5698 C CA . SER B 1 311 ? -6.440 1.938 -25.692 1.00 14.16 299 SER B CA 1
ATOM 5699 C C . SER B 1 311 ? -7.343 3.152 -25.532 1.00 13.64 299 SER B C 1
ATOM 5700 O O . SER B 1 311 ? -7.826 3.706 -26.532 1.00 14.76 299 SER B O 1
ATOM 5703 N N . GLU B 1 312 ? -7.596 3.584 -24.291 1.00 14.02 300 GLU B N 1
ATOM 5704 C CA . GLU B 1 312 ? -8.438 4.760 -24.080 1.00 15.92 300 GLU B CA 1
ATOM 5705 C C . GLU B 1 312 ? -7.684 6.042 -24.390 1.00 15.24 300 GLU B C 1
ATOM 5706 O O . GLU B 1 312 ? -8.251 6.986 -24.949 1.00 17.43 300 GLU B O 1
ATOM 5712 N N . ILE B 1 313 ? -6.418 6.115 -23.988 1.00 15.01 301 ILE B N 1
ATOM 5713 C CA . ILE B 1 313 ? -5.577 7.239 -24.373 1.00 14.12 301 ILE B CA 1
ATOM 5714 C C . ILE B 1 313 ? -5.561 7.379 -25.888 1.00 14.04 301 ILE B C 1
ATOM 5715 O O . ILE B 1 313 ? -5.794 8.467 -26.426 1.00 15.11 301 ILE B O 1
ATOM 5720 N N . LEU B 1 314 ? -5.294 6.275 -26.598 1.00 14.59 302 LEU B N 1
ATOM 5721 C CA . LEU B 1 314 ? -5.158 6.334 -28.052 1.00 13.81 302 LEU B CA 1
ATOM 5722 C C . LEU B 1 314 ? -6.456 6.791 -28.710 1.00 13.55 302 LEU B C 1
ATOM 5723 O O . LEU B 1 314 ? -6.436 7.564 -29.676 1.00 14.41 302 LEU B O 1
ATOM 5728 N N . LYS B 1 315 ? -7.596 6.343 -28.188 1.00 13.85 303 LYS B N 1
ATOM 5729 C CA . LYS B 1 315 ? -8.889 6.710 -28.759 1.00 14.34 303 LYS B CA 1
ATOM 5730 C C . LYS B 1 315 ? -9.090 8.215 -28.776 1.00 13.19 303 LYS B C 1
ATOM 5731 O O . LYS B 1 315 ? -9.755 8.741 -29.674 1.00 15.84 303 LYS B O 1
ATOM 5737 N N . ASP B 1 316 ? -8.515 8.928 -27.804 1.00 13.61 304 ASP B N 1
ATOM 5738 C CA . ASP B 1 316 ? -8.794 10.351 -27.688 1.00 13.77 304 ASP B CA 1
ATOM 5739 C C . ASP B 1 316 ? -7.851 11.217 -28.512 1.00 14.07 304 ASP B C 1
ATOM 5740 O O . ASP B 1 316 ? -8.097 12.412 -28.621 1.00 16.07 304 ASP B O 1
ATOM 5745 N N . ILE B 1 317 ? -6.790 10.657 -29.096 1.00 14.91 305 ILE B N 1
ATOM 5746 C CA . ILE B 1 317 ? -5.802 11.459 -29.821 1.00 14.55 305 ILE B CA 1
ATOM 5747 C C . ILE B 1 317 ? -6.349 12.060 -31.120 1.00 13.44 305 ILE B C 1
ATOM 5748 O O . ILE B 1 317 ? -6.118 13.254 -31.374 1.00 14.10 305 ILE B O 1
ATOM 5753 N N . PRO B 1 318 ? -7.009 11.281 -31.995 1.00 14.36 306 PRO B N 1
ATOM 5754 C CA . PRO B 1 318 ? -7.297 11.799 -33.343 1.00 13.83 306 PRO B CA 1
ATOM 5755 C C . PRO B 1 318 ? -8.046 13.113 -33.355 1.00 14.29 306 PRO B C 1
ATOM 5756 O O . PRO B 1 318 ? -7.746 13.962 -34.194 1.00 14.88 306 PRO B O 1
ATOM 5760 N N . ASP B 1 319 ? -9.033 13.292 -32.483 1.00 14.25 307 ASP B N 1
ATOM 5761 C CA . ASP B 1 319 ? -9.850 14.498 -32.514 1.00 15.02 307 ASP B CA 1
ATOM 5762 C C . ASP B 1 319 ? -9.445 15.517 -31.458 1.00 15.60 307 ASP B C 1
ATOM 5763 O O . ASP B 1 319 ? -10.168 16.505 -31.235 1.00 16.38 307 ASP B O 1
ATOM 5768 N N . SER B 1 320 ? -8.287 15.330 -30.833 1.00 15.09 308 SER B N 1
ATOM 5769 C CA . SER B 1 320 ? -7.733 16.377 -29.988 1.00 15.34 308 SER B CA 1
ATOM 5770 C C . SER B 1 320 ? -7.170 17.507 -30.844 1.00 15.95 308 SER B C 1
ATOM 5771 O O . SER B 1 320 ? -6.512 17.267 -31.850 1.00 16.80 308 SER B O 1
ATOM 5774 N N . GLU B 1 321 ? -7.369 18.754 -30.393 1.00 17.20 309 GLU B N 1
ATOM 5775 C CA . GLU B 1 321 ? -6.682 19.886 -31.010 1.00 17.76 309 GLU B CA 1
ATOM 5776 C C . GLU B 1 321 ? -5.206 19.904 -30.660 1.00 18.09 309 GLU B C 1
ATOM 5777 O O . GLU B 1 321 ? -4.389 20.398 -31.439 1.00 18.89 309 GLU B O 1
ATOM 5783 N N . ALA B 1 322 ? -4.853 19.385 -29.490 1.00 16.70 310 ALA B N 1
ATOM 5784 C CA . ALA B 1 322 ? -3.490 19.448 -28.992 1.00 17.65 310 ALA B CA 1
ATOM 5785 C C . ALA B 1 322 ? -3.337 18.398 -27.908 1.00 17.07 310 ALA B C 1
ATOM 5786 O O . ALA B 1 322 ? -4.317 17.949 -27.317 1.00 16.49 310 ALA B O 1
ATOM 5788 N N . LEU B 1 323 ? -2.089 18.065 -27.624 1.00 16.83 311 LEU B N 1
ATOM 5789 C CA . LEU B 1 323 ? -1.731 17.173 -26.526 1.00 15.54 311 LEU B CA 1
ATOM 5790 C C . LEU B 1 323 ? -0.800 17.903 -25.570 1.00 17.09 311 LEU B C 1
ATOM 5791 O O . LEU B 1 323 ? 0.005 18.741 -25.979 1.00 18.45 311 LEU B O 1
ATOM 5796 N N . ILE B 1 324 ? -0.885 17.534 -24.295 1.00 17.06 312 ILE B N 1
ATOM 5797 C CA . ILE B 1 324 ? 0.047 18.004 -23.281 1.00 17.62 312 ILE B CA 1
ATOM 5798 C C . ILE B 1 324 ? 0.576 16.794 -22.532 1.00 17.13 312 ILE B C 1
ATOM 5799 O O . ILE B 1 324 ? -0.210 15.953 -22.083 1.00 17.61 312 ILE B O 1
ATOM 5804 N N . PHE B 1 325 ? 1.896 16.703 -22.408 1.00 17.93 313 PHE B N 1
ATOM 5805 C CA . PHE B 1 325 ? 2.546 15.622 -21.675 1.00 17.69 313 PHE B CA 1
ATOM 5806 C C . PHE B 1 325 ? 3.234 16.174 -20.445 1.00 18.86 313 PHE B C 1
ATOM 5807 O O . PHE B 1 325 ? 3.891 17.212 -20.516 1.00 21.15 313 PHE B O 1
ATOM 5815 N N . GLY B 1 326 ? 3.096 15.456 -19.337 1.00 18.02 314 GLY B N 1
ATOM 5816 C CA . GLY B 1 326 ? 3.887 15.713 -18.142 1.00 18.60 314 GLY B CA 1
ATOM 5817 C C . GLY B 1 326 ? 4.765 14.508 -17.859 1.00 18.08 314 GLY B C 1
ATOM 5818 O O . GLY B 1 326 ? 4.246 13.401 -17.695 1.00 19.39 314 GLY B O 1
ATOM 5819 N N . VAL B 1 327 ? 6.083 14.692 -17.754 1.00 18.77 315 VAL B N 1
ATOM 5820 C CA . VAL B 1 327 ? 7.015 13.566 -17.765 1.00 20.07 315 VAL B CA 1
ATOM 5821 C C . VAL B 1 327 ? 8.017 13.713 -16.630 1.00 20.60 315 VAL B C 1
ATOM 5822 O O . VAL B 1 327 ? 8.707 14.728 -16.540 1.00 22.79 315 VAL B O 1
ATOM 5826 N N . SER B 1 328 ? 8.128 12.679 -15.792 1.00 21.38 316 SER B N 1
ATOM 5827 C CA . SER B 1 328 ? 9.228 12.545 -14.840 1.00 21.68 316 SER B CA 1
ATOM 5828 C C . SER B 1 328 ? 10.440 11.949 -15.542 1.00 21.99 316 SER B C 1
ATOM 5829 O O . SER B 1 328 ? 10.302 11.020 -16.344 1.00 22.96 316 SER B O 1
ATOM 5832 N N . THR B 1 329 ? 11.631 12.408 -15.170 1.00 24.34 317 THR B N 1
ATOM 5833 C CA . THR B 1 329 ? 12.835 11.691 -15.557 1.00 25.60 317 THR B CA 1
ATOM 5834 C C . THR B 1 329 ? 13.031 10.509 -14.619 1.00 25.18 317 THR B C 1
ATOM 5835 O O . THR B 1 329 ? 12.622 10.532 -13.454 1.00 27.71 317 THR B O 1
ATOM 5839 N N . TYR B 1 330 ? 13.677 9.475 -15.129 1.00 22.93 318 TYR B N 1
ATOM 5840 C CA . TYR B 1 330 ? 13.791 8.220 -14.389 1.00 22.31 318 TYR B CA 1
ATOM 5841 C C . TYR B 1 330 ? 15.070 7.553 -14.862 1.00 22.82 318 TYR B C 1
ATOM 5842 O O . TYR B 1 330 ? 15.171 7.176 -16.030 1.00 23.94 318 TYR B O 1
ATOM 5851 N N . GLU B 1 331 ? 16.052 7.432 -13.973 1.00 23.50 319 GLU B N 1
ATOM 5852 C CA . GLU B 1 331 ? 17.345 6.862 -14.341 1.00 25.42 319 GLU B CA 1
ATOM 5853 C C . GLU B 1 331 ? 17.907 7.663 -15.512 1.00 28.84 319 GLU B C 1
ATOM 5854 O O . GLU B 1 331 ? 17.959 8.903 -15.434 1.00 30.04 319 GLU B O 1
ATOM 5860 N N . ALA B 1 332 ? 18.329 7.016 -16.597 1.00 30.45 320 ALA B N 1
ATOM 5861 C CA . ALA B 1 332 ? 18.938 7.708 -17.722 1.00 33.95 320 ALA B CA 1
ATOM 5862 C C . ALA B 1 332 ? 17.918 8.253 -18.712 1.00 33.81 320 ALA B C 1
ATOM 5863 O O . ALA B 1 332 ? 18.323 8.856 -19.709 1.00 35.35 320 ALA B O 1
ATOM 5865 N N . GLU B 1 333 ? 16.617 8.071 -18.463 1.00 32.43 321 GLU B N 1
ATOM 5866 C CA . GLU B 1 333 ? 15.593 8.365 -19.462 1.00 33.93 321 GLU B CA 1
ATOM 5867 C C . GLU B 1 333 ? 14.341 8.923 -18.793 1.00 30.40 321 GLU B C 1
ATOM 5868 O O . GLU B 1 333 ? 14.437 9.823 -17.958 1.00 30.14 321 GLU B O 1
ATOM 5874 N N . ILE B 1 334 ? 13.160 8.419 -19.149 1.00 27.46 322 ILE B N 1
ATOM 5875 C CA . ILE B 1 334 ? 11.908 8.944 -18.629 1.00 27.11 322 ILE B CA 1
ATOM 5876 C C . ILE B 1 334 ? 11.083 7.812 -18.039 1.00 24.08 322 ILE B C 1
ATOM 5877 O O . ILE B 1 334 ? 11.382 6.631 -18.211 1.00 23.82 322 ILE B O 1
ATOM 5882 N N . HIS B 1 335 ? 10.040 8.202 -17.320 1.00 20.73 323 HIS B N 1
ATOM 5883 C CA . HIS B 1 335 ? 9.226 7.241 -16.607 1.00 18.76 323 HIS B CA 1
ATOM 5884 C C . HIS B 1 335 ? 8.755 6.146 -17.563 1.00 18.76 323 HIS B C 1
ATOM 5885 O O . HIS B 1 335 ? 8.297 6.465 -18.664 1.00 18.60 323 HIS B O 1
ATOM 5892 N N . PRO B 1 336 ? 8.887 4.869 -17.190 1.00 17.72 324 PRO B N 1
ATOM 5893 C CA . PRO B 1 336 ? 8.577 3.782 -18.125 1.00 17.38 324 PRO B CA 1
ATOM 5894 C C . PRO B 1 336 ? 7.192 3.852 -18.728 1.00 17.01 324 PRO B C 1
ATOM 5895 O O . PRO B 1 336 ? 7.019 3.443 -19.878 1.00 17.42 324 PRO B O 1
ATOM 5899 N N . LEU B 1 337 ? 6.187 4.302 -17.981 1.00 16.17 325 LEU B N 1
ATOM 5900 C CA . LEU B 1 337 ? 4.842 4.284 -18.539 1.00 16.86 325 LEU B CA 1
ATOM 5901 C C . LEU B 1 337 ? 4.621 5.435 -19.506 1.00 16.58 325 LEU B C 1
ATOM 5902 O O . LEU B 1 337 ? 3.814 5.307 -20.429 1.00 16.72 325 LEU B O 1
ATOM 5907 N N . MET B 1 338 ? 5.333 6.544 -19.329 1.00 17.48 326 MET B N 1
ATOM 5908 C CA . MET B 1 338 ? 5.296 7.608 -20.331 1.00 16.50 326 MET B CA 1
ATOM 5909 C C . MET B 1 338 ? 6.108 7.238 -21.573 1.00 17.29 326 MET B C 1
ATOM 5910 O O . MET B 1 338 ? 5.717 7.594 -22.693 1.00 17.36 326 MET B O 1
ATOM 5915 N N . ARG B 1 339 ? 7.207 6.493 -21.411 1.00 17.03 327 ARG B N 1
ATOM 5916 C CA . ARG B 1 339 ? 7.896 5.936 -22.580 1.00 15.86 327 ARG B CA 1
ATOM 5917 C C . ARG B 1 339 ? 6.957 5.057 -23.391 1.00 16.35 327 ARG B C 1
ATOM 5918 O O . ARG B 1 339 ? 6.824 5.225 -24.608 1.00 17.29 327 ARG B O 1
ATOM 5926 N N . PHE B 1 340 ? 6.308 4.110 -22.723 1.00 15.49 328 PHE B N 1
ATOM 5927 C CA . PHE B 1 340 ? 5.392 3.196 -23.392 1.00 14.99 328 PHE B CA 1
ATOM 5928 C C . PHE B 1 340 ? 4.305 3.974 -24.119 1.00 14.46 328 PHE B C 1
ATOM 5929 O O . PHE B 1 340 ? 3.989 3.692 -25.283 1.00 15.93 328 PHE B O 1
ATOM 5937 N N . THR B 1 341 ? 3.696 4.933 -23.431 1.00 14.64 329 THR B N 1
ATOM 5938 C CA . THR B 1 341 ? 2.587 5.680 -24.014 1.00 15.18 329 THR B CA 1
ATOM 5939 C C . THR B 1 341 ? 3.039 6.481 -25.222 1.00 15.42 329 THR B C 1
ATOM 5940 O O . THR B 1 341 ? 2.352 6.505 -26.253 1.00 16.21 329 THR B O 1
ATOM 5944 N N . LEU B 1 342 ? 4.168 7.178 -25.108 1.00 14.69 330 LEU B N 1
ATOM 5945 C CA . LEU B 1 342 ? 4.672 7.943 -26.248 1.00 15.87 330 LEU B CA 1
ATOM 5946 C C . LEU B 1 342 ? 4.991 7.025 -27.416 1.00 15.53 330 LEU B C 1
ATOM 5947 O O . LEU B 1 342 ? 4.704 7.359 -28.566 1.00 17.01 330 LEU B O 1
ATOM 5952 N N . LEU B 1 343 ? 5.593 5.867 -27.149 1.00 14.77 331 LEU B N 1
ATOM 5953 C CA . LEU B 1 343 ? 5.909 4.972 -28.252 1.00 15.50 331 LEU B CA 1
ATOM 5954 C C . LEU B 1 343 ? 4.640 4.487 -28.946 1.00 15.15 331 LEU B C 1
ATOM 5955 O O . LEU B 1 343 ? 4.622 4.357 -30.181 1.00 16.41 331 LEU B O 1
ATOM 5960 N N . GLU B 1 344 ? 3.553 4.260 -28.196 1.00 14.38 332 GLU B N 1
ATOM 5961 C CA . GLU B 1 344 ? 2.320 3.808 -28.839 1.00 14.16 332 GLU B CA 1
ATOM 5962 C C . GLU B 1 344 ? 1.641 4.943 -29.587 1.00 13.79 332 GLU B C 1
ATOM 5963 O O . GLU B 1 344 ? 1.072 4.719 -30.657 1.00 15.08 332 GLU B O 1
ATOM 5969 N N . ILE B 1 345 ? 1.690 6.165 -29.057 1.00 14.17 333 ILE B N 1
ATOM 5970 C CA . ILE B 1 345 ? 1.112 7.305 -29.783 1.00 15.65 333 ILE B CA 1
ATOM 5971 C C . ILE B 1 345 ? 1.836 7.514 -31.102 1.00 16.32 333 ILE B C 1
ATOM 5972 O O . ILE B 1 345 ? 1.209 7.747 -32.150 1.00 16.73 333 ILE B O 1
ATOM 5977 N N . ILE B 1 346 ? 3.163 7.432 -31.076 1.00 17.16 334 ILE B N 1
ATOM 5978 C CA . ILE B 1 346 ? 3.950 7.572 -32.297 1.00 18.62 334 ILE B CA 1
ATOM 5979 C C . ILE B 1 346 ? 3.619 6.470 -33.294 1.00 17.62 334 ILE B C 1
ATOM 5980 O O . ILE B 1 346 ? 3.590 6.706 -34.505 1.00 19.13 334 ILE B O 1
ATOM 5985 N N . ASP B 1 347 ? 3.416 5.250 -32.813 1.00 16.14 335 ASP B N 1
ATOM 5986 C CA . ASP B 1 347 ? 3.192 4.132 -33.715 1.00 16.64 335 ASP B CA 1
ATOM 5987 C C . ASP B 1 347 ? 1.794 4.169 -34.318 1.00 15.57 335 ASP B C 1
ATOM 5988 O O . ASP B 1 347 ? 1.615 3.836 -35.498 1.00 17.18 335 ASP B O 1
ATOM 5993 N N . LYS B 1 348 ? 0.793 4.547 -33.527 1.00 14.15 336 LYS B N 1
ATOM 5994 C CA . LYS B 1 348 ? -0.604 4.389 -33.912 1.00 14.13 336 LYS B CA 1
ATOM 5995 C C . LYS B 1 348 ? -1.316 5.696 -34.232 1.00 14.56 336 LYS B C 1
ATOM 5996 O O . LYS B 1 348 ? -2.351 5.668 -34.895 1.00 14.63 336 LYS B O 1
ATOM 6002 N N . ALA B 1 349 ? -0.807 6.813 -33.739 1.00 14.27 337 ALA B N 1
ATOM 6003 C CA . ALA B 1 349 ? -1.526 8.082 -33.747 1.00 14.54 337 ALA B CA 1
ATOM 6004 C C . ALA B 1 349 ? -0.583 9.231 -34.065 1.00 15.20 337 ALA B C 1
ATOM 6005 O O . ALA B 1 349 ? -0.529 10.240 -33.361 1.00 15.81 337 ALA B O 1
ATOM 6007 N N . ASN B 1 350 ? 0.175 9.074 -35.147 1.00 15.00 338 ASN B N 1
ATOM 6008 C CA . ASN B 1 350 ? 1.184 10.045 -35.573 1.00 15.72 338 ASN B CA 1
ATOM 6009 C C . ASN B 1 350 ? 0.502 11.133 -36.395 1.00 15.92 338 ASN B C 1
ATOM 6010 O O . ASN B 1 350 ? 0.317 11.004 -37.609 1.00 18.74 338 ASN B O 1
ATOM 6015 N N . TYR B 1 351 ? 0.121 12.215 -35.728 1.00 15.51 339 TYR B N 1
ATOM 6016 C CA . TYR B 1 351 ? -0.634 13.294 -36.356 1.00 15.53 339 TYR B CA 1
ATOM 6017 C C . TYR B 1 351 ? 0.098 14.630 -36.238 1.00 16.24 339 TYR B C 1
ATOM 6018 O O . TYR B 1 351 ? 0.863 14.871 -35.293 1.00 17.27 339 TYR B O 1
ATOM 6027 N N . GLU B 1 352 ? -0.199 15.530 -37.181 1.00 18.14 340 GLU B N 1
ATOM 6028 C CA . GLU B 1 352 ? 0.388 16.869 -37.191 1.00 20.22 340 GLU B CA 1
ATOM 6029 C C . GLU B 1 352 ? -0.413 17.773 -36.252 1.00 20.41 340 GLU B C 1
ATOM 6030 O O . GLU B 1 352 ? -1.253 18.569 -36.669 1.00 22.63 340 GLU B O 1
ATOM 6036 N N . LYS B 1 353 ? -0.119 17.657 -34.952 1.00 17.76 341 LYS B N 1
ATOM 6037 C CA . LYS B 1 353 ? -0.806 18.414 -33.917 1.00 17.08 341 LYS B CA 1
ATOM 6038 C C . LYS B 1 353 ? 0.208 19.080 -33.003 1.00 17.72 341 LYS B C 1
ATOM 6039 O O . LYS B 1 353 ? 1.311 18.560 -32.815 1.00 17.93 341 LYS B O 1
ATOM 6045 N N . PRO B 1 354 ? -0.150 20.224 -32.420 1.00 18.29 342 PRO B N 1
ATOM 6046 C CA . PRO B 1 354 ? 0.731 20.890 -31.461 1.00 18.84 342 PRO B CA 1
ATOM 6047 C C . PRO B 1 354 ? 0.724 20.197 -30.105 1.00 18.46 342 PRO B C 1
ATOM 6048 O O . PRO B 1 354 ? -0.284 19.631 -29.676 1.00 19.55 342 PRO B O 1
ATOM 6052 N N . VAL B 1 355 ? 1.877 20.262 -29.425 1.00 19.07 343 VAL B N 1
ATOM 6053 C CA . VAL B 1 355 ? 2.115 19.594 -28.146 1.00 19.80 343 VAL B CA 1
ATOM 6054 C C . VAL B 1 355 ? 2.832 20.557 -27.210 1.00 19.72 343 VAL B C 1
ATOM 6055 O O . VAL B 1 355 ? 3.706 21.308 -27.644 1.00 20.84 343 VAL B O 1
ATOM 6059 N N . LEU B 1 356 ? 2.490 20.505 -25.924 1.00 19.50 344 LEU B N 1
ATOM 6060 C CA . LEU B 1 356 ? 3.296 21.094 -24.861 1.00 18.51 344 LEU B CA 1
ATOM 6061 C C . LEU B 1 356 ? 3.910 19.966 -24.040 1.00 19.70 344 LEU B C 1
ATOM 6062 O O . LEU B 1 356 ? 3.234 18.978 -23.734 1.00 19.94 344 LEU B O 1
ATOM 6067 N N . VAL B 1 357 ? 5.180 20.119 -23.663 1.00 20.67 345 VAL B N 1
ATOM 6068 C CA . VAL B 1 357 ? 5.833 19.167 -22.772 1.00 22.01 345 VAL B CA 1
ATOM 6069 C C . VAL B 1 357 ? 6.176 19.892 -21.479 1.00 21.33 345 VAL B C 1
ATOM 6070 O O . VAL B 1 357 ? 6.753 20.982 -21.505 1.00 21.58 345 VAL B O 1
ATOM 6074 N N . PHE B 1 358 ? 5.807 19.284 -20.356 1.00 21.26 346 PHE B N 1
ATOM 6075 C CA . PHE B 1 358 ? 6.251 19.697 -19.033 1.00 21.42 346 PHE B CA 1
ATOM 6076 C C . PHE B 1 358 ? 7.082 18.545 -18.489 1.00 22.13 346 PHE B C 1
ATOM 6077 O O . PHE B 1 358 ? 6.624 17.406 -18.496 1.00 22.34 346 PHE B O 1
ATOM 6085 N N . GLY B 1 359 ? 8.294 18.816 -18.043 1.00 24.03 347 GLY B N 1
ATOM 6086 C CA . GLY B 1 359 ? 9.188 17.742 -17.657 1.00 25.27 347 GLY B CA 1
ATOM 6087 C C . GLY B 1 359 ? 10.043 18.088 -16.466 1.00 27.68 347 GLY B C 1
ATOM 6088 O O . GLY B 1 359 ? 10.424 19.237 -16.263 1.00 28.50 347 GLY B O 1
ATOM 6089 N N . VAL B 1 360 ? 10.347 17.062 -15.678 1.00 29.73 348 VAL B N 1
ATOM 6090 C CA . VAL B 1 360 ? 11.362 17.182 -14.637 1.00 33.32 348 VAL B CA 1
ATOM 6091 C C . VAL B 1 360 ? 12.739 17.019 -15.265 1.00 38.71 348 VAL B C 1
ATOM 6092 O O . VAL B 1 360 ? 12.918 16.278 -16.235 1.00 40.62 348 VAL B O 1
ATOM 6096 N N . HIS B 1 361 ? 13.731 17.711 -14.715 1.00 43.18 349 HIS B N 1
ATOM 6097 C CA . HIS B 1 361 ? 15.106 17.515 -15.145 1.00 48.13 349 HIS B CA 1
ATOM 6098 C C . HIS B 1 361 ? 15.701 16.361 -14.350 1.00 48.10 349 HIS B C 1
ATOM 6099 O O . HIS B 1 361 ? 15.416 16.204 -13.161 1.00 48.66 349 HIS B O 1
ATOM 6106 N N . GLY B 1 362 ? 16.494 15.530 -15.028 1.00 47.60 350 GLY B N 1
ATOM 6107 C CA . GLY B 1 362 ? 17.081 14.354 -14.425 1.00 46.98 350 GLY B CA 1
ATOM 6108 C C . GLY B 1 362 ? 18.527 14.574 -14.022 1.00 46.89 350 GLY B C 1
ATOM 6109 O O . GLY B 1 362 ? 19.035 15.695 -13.996 1.00 46.06 350 GLY B O 1
ATOM 6110 N N . TRP B 1 363 ? 19.202 13.460 -13.718 1.00 47.43 351 TRP B N 1
ATOM 6111 C CA . TRP B 1 363 ? 20.577 13.538 -13.231 1.00 47.95 351 TRP B CA 1
ATOM 6112 C C . TRP B 1 363 ? 21.511 14.176 -14.257 1.00 51.65 351 TRP B C 1
ATOM 6113 O O . TRP B 1 363 ? 22.532 14.763 -13.878 1.00 52.40 351 TRP B O 1
ATOM 6124 N N . ALA B 1 364 ? 21.185 14.080 -15.546 1.00 53.79 352 ALA B N 1
ATOM 6125 C CA . ALA B 1 364 ? 21.995 14.685 -16.604 1.00 55.00 352 ALA B CA 1
ATOM 6126 C C . ALA B 1 364 ? 21.095 15.398 -17.601 1.00 56.14 352 ALA B C 1
ATOM 6127 O O . ALA B 1 364 ? 20.048 14.873 -17.971 1.00 57.19 352 ALA B O 1
ATOM 6129 N N . GLU B 1 368 ? 15.966 14.347 -19.632 1.00 56.91 356 GLU B N 1
ATOM 6130 C CA . GLU B 1 368 ? 14.745 14.994 -20.098 1.00 58.28 356 GLU B CA 1
ATOM 6131 C C . GLU B 1 368 ? 14.899 15.496 -21.529 1.00 57.14 356 GLU B C 1
ATOM 6132 O O . GLU B 1 368 ? 13.978 16.015 -22.161 1.00 57.02 356 GLU B O 1
ATOM 6138 N N . ARG B 1 369 ? 15.958 15.136 -22.258 1.00 55.71 357 ARG B N 1
ATOM 6139 C CA . ARG B 1 369 ? 15.870 15.342 -23.716 1.00 54.19 357 ARG B CA 1
ATOM 6140 C C . ARG B 1 369 ? 15.131 14.199 -24.430 1.00 50.49 357 ARG B C 1
ATOM 6141 O O . ARG B 1 369 ? 14.742 14.336 -25.595 1.00 48.82 357 ARG B O 1
ATOM 6149 N N . THR B 1 370 ? 14.990 13.067 -23.755 1.00 47.75 358 THR B N 1
ATOM 6150 C CA . THR B 1 370 ? 14.310 11.843 -24.289 1.00 45.18 358 THR B CA 1
ATOM 6151 C C . THR B 1 370 ? 12.895 12.055 -24.964 1.00 43.33 358 THR B C 1
ATOM 6152 O O . THR B 1 370 ? 12.587 11.515 -26.043 1.00 43.21 358 THR B O 1
ATOM 6156 N N . ALA B 1 371 ? 12.001 12.801 -24.317 1.00 42.15 359 ALA B N 1
ATOM 6157 C CA . ALA B 1 371 ? 10.681 12.967 -24.917 1.00 42.13 359 ALA B CA 1
ATOM 6158 C C . ALA B 1 371 ? 10.783 13.663 -26.268 1.00 42.77 359 ALA B C 1
ATOM 6159 O O . ALA B 1 371 ? 10.102 13.277 -27.227 1.00 41.38 359 ALA B O 1
ATOM 6161 N N . GLY B 1 372 ? 11.642 14.679 -26.369 1.00 43.86 360 GLY B N 1
ATOM 6162 C CA . GLY B 1 372 ? 11.838 15.350 -27.644 1.00 44.23 360 GLY B CA 1
ATOM 6163 C C . GLY B 1 372 ? 12.464 14.445 -28.688 1.00 44.77 360 GLY B C 1
ATOM 6164 O O . GLY B 1 372 ? 12.074 14.472 -29.862 1.00 45.03 360 GLY B O 1
ATOM 6165 N N . GLU B 1 373 ? 13.440 13.629 -28.279 1.00 44.19 361 GLU B N 1
ATOM 6166 C CA . GLU B 1 373 ? 14.045 12.681 -29.209 1.00 45.19 361 GLU B CA 1
ATOM 6167 C C . GLU B 1 373 ? 13.021 11.660 -29.694 1.00 41.86 361 GLU B C 1
ATOM 6168 O O . GLU B 1 373 ? 13.036 11.265 -30.866 1.00 42.27 361 GLU B O 1
ATOM 6174 N N . LEU B 1 374 ? 12.131 11.210 -28.809 1.00 37.89 362 LEU B N 1
ATOM 6175 C CA . LEU B 1 374 ? 11.110 10.257 -29.234 1.00 35.95 362 LEU B CA 1
ATOM 6176 C C . LEU B 1 374 ? 10.188 10.881 -30.263 1.00 35.48 362 LEU B C 1
ATOM 6177 O O . LEU B 1 374 ? 9.820 10.234 -31.252 1.00 36.08 362 LEU B O 1
ATOM 6182 N N . LEU B 1 375 ? 9.830 12.148 -30.069 1.00 35.38 363 LEU B N 1
ATOM 6183 C CA . LEU B 1 375 ? 8.879 12.806 -30.955 1.00 35.49 363 LEU B CA 1
ATOM 6184 C C . LEU B 1 375 ? 9.525 13.408 -32.194 1.00 36.94 363 LEU B C 1
ATOM 6185 O O . LEU B 1 375 ? 8.801 13.918 -33.055 1.00 36.32 363 LEU B O 1
ATOM 6190 N N . LYS B 1 376 ? 10.853 13.345 -32.318 1.00 39.00 364 LYS B N 1
ATOM 6191 C CA . LYS B 1 376 ? 11.547 14.119 -33.344 1.00 41.19 364 LYS B CA 1
ATOM 6192 C C . LYS B 1 376 ? 11.088 13.741 -34.747 1.00 41.35 364 LYS B C 1
ATOM 6193 O O . LYS B 1 376 ? 10.796 14.614 -35.570 1.00 42.14 364 LYS B O 1
ATOM 6199 N N . GLU B 1 377 ? 11.052 12.445 -35.057 1.00 42.13 365 GLU B N 1
ATOM 6200 C CA . GLU B 1 377 ? 10.721 12.004 -36.407 1.00 44.51 365 GLU B CA 1
ATOM 6201 C C . GLU B 1 377 ? 9.230 11.756 -36.599 1.00 41.69 365 GLU B C 1
ATOM 6202 O O . GLU B 1 377 ? 8.829 11.007 -37.498 1.00 45.12 365 GLU B O 1
ATOM 6208 N N . THR B 1 378 ? 8.400 12.402 -35.801 1.00 34.27 366 THR B N 1
ATOM 6209 C CA . THR B 1 378 ? 6.956 12.320 -35.909 1.00 29.22 366 THR B CA 1
ATOM 6210 C C . THR B 1 378 ? 6.424 13.625 -36.479 1.00 25.74 366 THR B C 1
ATOM 6211 O O . THR B 1 378 ? 7.161 14.596 -36.678 1.00 26.30 366 THR B O 1
ATOM 6215 N N . LYS B 1 379 ? 5.117 13.645 -36.712 1.00 24.80 367 LYS B N 1
ATOM 6216 C CA . LYS B 1 379 ? 4.442 14.826 -37.221 1.00 23.53 367 LYS B CA 1
ATOM 6217 C C . LYS B 1 379 ? 4.091 15.828 -36.130 1.00 22.45 367 LYS B C 1
ATOM 6218 O O . LYS B 1 379 ? 3.667 16.938 -36.457 1.00 23.05 367 LYS B O 1
ATOM 6224 N N . PHE B 1 380 ? 4.222 15.472 -34.854 1.00 21.16 368 PHE B N 1
ATOM 6225 C CA . PHE B 1 380 ? 3.857 16.409 -33.792 1.00 20.70 368 PHE B CA 1
ATOM 6226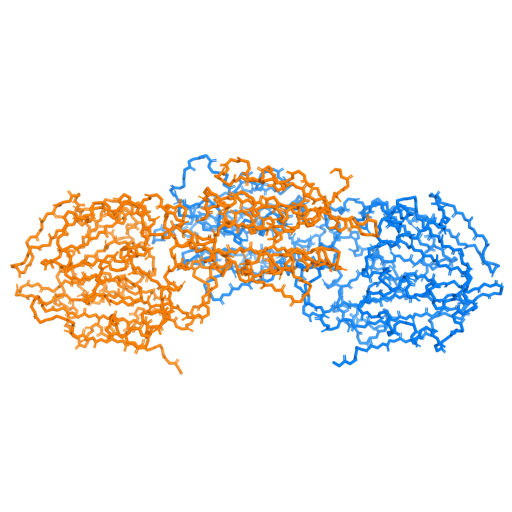 C C . PHE B 1 380 ? 4.821 17.589 -33.777 1.00 22.42 368 PHE B C 1
ATOM 6227 O O . PHE B 1 380 ? 5.976 17.477 -34.181 1.00 23.83 368 PHE B O 1
ATOM 6235 N N . ARG B 1 381 ? 4.333 18.746 -33.351 1.00 22.39 369 ARG B N 1
ATOM 6236 C CA . ARG B 1 381 ? 5.222 19.886 -33.156 1.00 25.71 369 ARG B CA 1
ATOM 6237 C C . ARG B 1 381 ? 5.144 20.358 -31.713 1.00 23.51 369 ARG B C 1
ATOM 6238 O O . ARG B 1 381 ? 4.068 20.700 -31.210 1.00 23.61 369 ARG B O 1
ATOM 6246 N N . ILE B 1 382 ? 6.280 20.321 -31.037 1.00 22.77 370 ILE B N 1
ATOM 6247 C CA . ILE B 1 382 ? 6.345 20.726 -29.639 1.00 22.56 370 ILE B CA 1
ATOM 6248 C C . ILE B 1 382 ? 6.477 22.242 -29.611 1.00 22.52 370 ILE B C 1
ATOM 6249 O O . ILE B 1 382 ? 7.461 22.794 -30.104 1.00 23.35 370 ILE B O 1
ATOM 6254 N N . LEU B 1 383 ? 5.474 22.918 -29.049 1.00 22.29 371 LEU B N 1
ATOM 6255 C CA . LEU B 1 383 ? 5.517 24.382 -28.980 1.00 22.57 371 LEU B CA 1
ATOM 6256 C C . LEU B 1 383 ? 6.540 24.862 -27.968 1.00 24.78 371 LEU B C 1
ATOM 6257 O O . LEU B 1 383 ? 7.228 25.858 -28.208 1.00 26.68 371 LEU B O 1
ATOM 6262 N N . SER B 1 384 ? 6.637 24.181 -26.829 1.00 24.73 372 SER B N 1
ATOM 6263 C CA . SER B 1 384 ? 7.593 24.562 -25.800 1.00 24.54 372 SER B CA 1
ATOM 6264 C C . SER B 1 384 ? 7.776 23.395 -24.846 1.00 24.67 372 SER B C 1
ATOM 6265 O O . SER B 1 384 ? 6.934 22.494 -24.763 1.00 23.90 372 SER B O 1
ATOM 6268 N N . PHE B 1 385 ? 8.917 23.420 -24.164 1.00 26.85 373 PHE B N 1
ATOM 6269 C CA . PHE B 1 385 ? 9.221 22.569 -23.023 1.00 28.52 373 PHE B CA 1
ATOM 6270 C C . PHE B 1 385 ? 9.289 23.456 -21.791 1.00 27.73 373 PHE B C 1
ATOM 6271 O O . PHE B 1 385 ? 9.936 24.511 -21.820 1.00 29.48 373 PHE B O 1
ATOM 6279 N N . THR B 1 386 ? 8.621 23.038 -20.718 1.00 24.89 374 THR B N 1
ATOM 6280 C CA . THR B 1 386 ? 8.594 23.775 -19.458 1.00 25.56 374 THR B CA 1
ATOM 6281 C C . THR B 1 386 ? 9.109 22.855 -18.356 1.00 26.08 374 THR B C 1
ATOM 6282 O O . THR B 1 386 ? 8.648 21.716 -18.239 1.00 25.77 374 THR B O 1
ATOM 6286 N N . GLU B 1 387 ? 10.044 23.339 -17.544 1.00 28.43 375 GLU B N 1
ATOM 6287 C CA . GLU B 1 387 ? 10.612 22.516 -16.482 1.00 30.99 375 GLU B CA 1
ATOM 6288 C C . GLU B 1 387 ? 9.653 22.398 -15.300 1.00 32.47 375 GLU B C 1
ATOM 6289 O O . GLU B 1 387 ? 9.095 23.393 -14.832 1.00 33.76 375 GLU B O 1
ATOM 6295 N N . ILE B 1 388 ? 9.471 21.174 -14.812 1.00 31.54 376 ILE B N 1
ATOM 6296 C CA . ILE B 1 388 ? 8.738 20.931 -13.576 1.00 31.17 376 ILE B CA 1
ATOM 6297 C C . ILE B 1 388 ? 9.752 20.988 -12.436 1.00 32.44 376 ILE B C 1
ATOM 6298 O O . ILE B 1 388 ? 10.654 20.148 -12.340 1.00 32.21 376 ILE B O 1
ATOM 6303 N N . LYS B 1 389 ? 9.633 22.008 -11.590 1.00 33.51 377 LYS B N 1
ATOM 6304 C CA . LYS B 1 389 ? 10.472 22.145 -10.409 1.00 36.35 377 LYS B CA 1
ATOM 6305 C C . LYS B 1 389 ? 9.649 21.805 -9.177 1.00 38.47 377 LYS B C 1
ATOM 6306 O O . LYS B 1 389 ? 8.440 21.567 -9.255 1.00 40.84 377 LYS B O 1
ATOM 6312 N N . GLY B 1 390 ? 10.319 21.776 -8.029 1.00 37.14 378 GLY B N 1
ATOM 6313 C CA . GLY B 1 390 ? 9.614 21.624 -6.775 1.00 38.23 378 GLY B CA 1
ATOM 6314 C C . GLY B 1 390 ? 9.358 22.951 -6.088 1.00 40.49 378 GLY B C 1
ATOM 6315 O O . GLY B 1 390 ? 8.523 23.748 -6.535 1.00 39.97 378 GLY B O 1
ATOM 6316 N N . SER B 1 391 ? 10.101 23.192 -5.005 1.00 43.04 379 SER B N 1
ATOM 6317 C CA . SER B 1 391 ? 9.877 24.360 -4.155 1.00 45.74 379 SER B CA 1
ATOM 6318 C C . SER B 1 391 ? 9.809 25.653 -4.960 1.00 46.39 379 SER B C 1
ATOM 6319 O O . SER B 1 391 ? 8.912 26.479 -4.754 1.00 47.75 379 SER B O 1
ATOM 6322 N N . ASN B 1 392 ? 10.765 25.856 -5.866 1.00 46.44 380 ASN B N 1
ATOM 6323 C CA . ASN B 1 392 ? 10.940 27.131 -6.553 1.00 47.94 380 ASN B CA 1
ATOM 6324 C C . ASN B 1 392 ? 10.302 27.159 -7.941 1.00 45.59 380 ASN B C 1
ATOM 6325 O O . ASN B 1 392 ? 10.770 27.895 -8.817 1.00 43.87 380 ASN B O 1
ATOM 6330 N N . MET B 1 393 ? 9.245 26.377 -8.156 1.00 44.52 381 MET B N 1
ATOM 6331 C CA . MET B 1 393 ? 8.545 26.396 -9.437 1.00 42.04 381 MET B CA 1
ATOM 6332 C C . MET B 1 393 ? 7.914 27.767 -9.661 1.00 42.94 381 MET B C 1
ATOM 6333 O O . MET B 1 393 ? 7.288 28.322 -8.754 1.00 44.20 381 MET B O 1
ATOM 6338 N N . ASP B 1 394 ? 8.076 28.308 -10.874 1.00 41.52 382 ASP B N 1
ATOM 6339 C CA . ASP B 1 394 ? 7.494 29.604 -11.260 1.00 41.50 382 ASP B CA 1
ATOM 6340 C C . ASP B 1 394 ? 6.164 29.353 -11.967 1.00 40.78 382 ASP B C 1
ATOM 6341 O O . ASP B 1 394 ? 6.129 29.027 -13.154 1.00 39.27 382 ASP B O 1
ATOM 6346 N N . GLU B 1 395 ? 5.063 29.527 -11.233 1.00 41.60 383 GLU B N 1
ATOM 6347 C CA . GLU B 1 395 ? 3.727 29.298 -11.777 1.00 41.93 383 GLU B CA 1
ATOM 6348 C C . GLU B 1 395 ? 3.466 30.105 -13.046 1.00 38.45 383 GLU B C 1
ATOM 6349 O O . GLU B 1 395 ? 2.670 29.684 -13.895 1.00 37.07 383 GLU B O 1
ATOM 6355 N N . ARG B 1 396 ? 4.125 31.260 -13.205 1.00 37.69 384 ARG B N 1
ATOM 6356 C CA . ARG B 1 396 ? 3.919 32.067 -14.408 1.00 37.45 384 ARG B CA 1
ATOM 6357 C C . ARG B 1 396 ? 4.296 31.310 -15.675 1.00 34.05 384 ARG B C 1
ATOM 6358 O O . ARG B 1 396 ? 3.706 31.548 -16.739 1.00 33.73 384 ARG B O 1
ATOM 6366 N N . LYS B 1 397 ? 5.267 30.397 -15.594 1.00 31.99 385 LYS B N 1
ATOM 6367 C CA . LYS B 1 397 ? 5.668 29.670 -16.790 1.00 31.59 385 LYS B CA 1
ATOM 6368 C C . LYS B 1 397 ? 4.599 28.692 -17.237 1.00 29.81 385 LYS B C 1
ATOM 6369 O O . LYS B 1 397 ? 4.524 28.376 -18.431 1.00 30.10 385 LYS B O 1
ATOM 6375 N N . ILE B 1 398 ? 3.743 28.241 -16.323 1.00 28.64 386 ILE B N 1
ATOM 6376 C CA . ILE B 1 398 ? 2.639 27.376 -16.733 1.00 28.62 386 ILE B CA 1
ATOM 6377 C C . ILE B 1 398 ? 1.629 28.177 -17.533 1.00 29.14 386 ILE B C 1
ATOM 6378 O O . ILE B 1 398 ? 1.178 27.753 -18.608 1.00 29.20 386 ILE B O 1
ATOM 6383 N N . GLU B 1 399 ? 1.252 29.347 -17.010 1.00 30.29 387 GLU B N 1
ATOM 6384 C CA . GLU B 1 399 ? 0.336 30.220 -17.731 1.00 33.07 387 GLU B CA 1
ATOM 6385 C C . GLU B 1 399 ? 0.907 30.589 -19.085 1.00 31.44 387 GLU B C 1
ATOM 6386 O O . GLU B 1 399 ? 0.176 30.645 -20.079 1.00 30.69 387 GLU B O 1
ATOM 6392 N N . GLU B 1 400 ? 2.216 30.838 -19.140 1.00 30.34 388 GLU B N 1
ATOM 6393 C CA . GLU B 1 400 ? 2.866 31.182 -20.399 1.00 31.65 388 GLU B CA 1
ATOM 6394 C C . GLU B 1 400 ? 2.654 30.091 -21.437 1.00 29.03 388 GLU B C 1
ATOM 6395 O O . GLU B 1 400 ? 2.343 30.373 -22.599 1.00 28.93 388 GLU B O 1
ATOM 6401 N N . ALA B 1 401 ? 2.823 28.829 -21.031 1.00 28.08 389 ALA B N 1
ATOM 6402 C CA . ALA B 1 401 ? 2.735 27.731 -21.983 1.00 26.36 389 ALA B CA 1
ATOM 6403 C C . ALA B 1 401 ? 1.309 27.554 -22.495 1.00 24.69 389 ALA B C 1
ATOM 6404 O O . ALA B 1 401 ? 1.090 27.325 -23.691 1.00 24.63 389 ALA B O 1
ATOM 6406 N N . ILE B 1 402 ? 0.325 27.632 -21.604 1.00 25.03 390 ILE B N 1
ATOM 6407 C CA . ILE B 1 402 ? -1.059 27.476 -22.027 1.00 24.64 390 ILE B CA 1
ATOM 6408 C C . ILE B 1 402 ? -1.473 28.636 -22.931 1.00 25.23 390 ILE B C 1
ATOM 6409 O O . ILE B 1 402 ? -2.180 28.442 -23.924 1.00 25.07 390 ILE B O 1
ATOM 6414 N N . SER B 1 403 ? -1.033 29.860 -22.611 1.00 25.72 391 SER B N 1
ATOM 6415 C CA . SER B 1 403 ? -1.334 31.004 -23.464 1.00 26.51 391 SER B CA 1
ATOM 6416 C C . SER B 1 403 ? -0.716 30.838 -24.846 1.00 26.18 391 SER B C 1
ATOM 6417 O O . SER B 1 403 ? -1.318 31.228 -25.858 1.00 26.69 391 SER B O 1
ATOM 6420 N N . LEU B 1 404 ? 0.498 30.282 -24.903 1.00 25.04 392 LEU B N 1
ATOM 6421 C CA . LEU B 1 404 ? 1.138 29.992 -26.186 1.00 25.57 392 LEU B CA 1
ATOM 6422 C C . LEU B 1 404 ? 0.334 28.974 -26.992 1.00 25.09 392 LEU B C 1
ATOM 6423 O O . LEU B 1 404 ? 0.164 29.121 -28.209 1.00 26.66 392 LEU B O 1
ATOM 6428 N N . LEU B 1 405 ? -0.168 27.931 -26.336 1.00 23.95 393 LEU B N 1
ATOM 6429 C CA . LEU B 1 405 ? -0.992 26.959 -27.047 1.00 23.06 393 LEU B CA 1
ATOM 6430 C C . LEU B 1 405 ? -2.261 27.614 -27.576 1.00 24.74 393 LEU B C 1
ATOM 6431 O O . LEU B 1 405 ? -2.666 27.379 -28.724 1.00 23.87 393 LEU B O 1
ATOM 6436 N N . LYS B 1 406 ? -2.905 28.449 -26.752 1.00 25.12 394 LYS B N 1
ATOM 6437 C CA . LYS B 1 406 ? -4.110 29.125 -27.210 1.00 26.34 394 LYS B CA 1
ATOM 6438 C C . LYS B 1 406 ? -3.824 29.986 -28.430 1.00 27.90 394 LYS B C 1
ATOM 6439 O O . LYS B 1 406 ? -4.589 29.971 -29.397 1.00 27.17 394 LYS B O 1
ATOM 6445 N N . LYS B 1 407 ? -2.706 30.713 -28.421 1.00 29.03 395 LYS B N 1
ATOM 6446 C CA . LYS B 1 407 ? -2.362 31.549 -29.568 1.00 32.48 395 LYS B CA 1
ATOM 6447 C C . LYS B 1 407 ? -2.167 30.706 -30.827 1.00 31.76 395 LYS B C 1
ATOM 6448 O O . LYS B 1 407 ? -2.605 31.094 -31.917 1.00 32.28 395 LYS B O 1
ATOM 6454 N N . GLU B 1 408 ? -1.519 29.544 -30.691 1.00 31.12 396 GLU B N 1
ATOM 6455 C CA . GLU B 1 408 ? -1.251 28.674 -31.837 1.00 31.77 396 GLU B CA 1
ATOM 6456 C C . GLU B 1 408 ? -2.535 28.141 -32.462 1.00 30.76 396 GLU B C 1
ATOM 6457 O O . GLU B 1 408 ? -2.593 27.930 -33.683 1.00 32.00 396 GLU B O 1
ATOM 6463 N N . LEU B 1 409 ? -3.573 27.923 -31.658 1.00 28.86 397 LEU B N 1
ATOM 6464 C CA . LEU B 1 409 ? -4.807 27.312 -32.139 1.00 31.00 397 LEU B CA 1
ATOM 6465 C C . LEU B 1 409 ? -5.840 28.325 -32.616 1.00 37.29 397 LEU B C 1
ATOM 6466 O O . LEU B 1 409 ? -6.899 27.917 -33.110 1.00 37.54 397 LEU B O 1
ATOM 6471 N N . GLU B 1 410 ? -5.583 29.615 -32.486 1.00 43.47 398 GLU B N 1
ATOM 6472 C CA . GLU B 1 410 ? -6.586 30.592 -32.918 1.00 51.31 398 GLU B CA 1
ATOM 6473 C C . GLU B 1 410 ? -6.894 30.403 -34.412 1.00 55.38 398 GLU B C 1
ATOM 6474 O O . GLU B 1 410 ? -6.004 30.345 -35.270 1.00 56.68 398 GLU B O 1
#

Organism: Thermotoga maritima (strain ATCC 43589 / DSM 3109 / JCM 10099 / NBRC 100826 / MSB8) (NCBI:txid243274)

Secondary structure (DSSP, 8-state):
-PPPEEEEEEETTTEEEEEEEEE-S--EETTTEE-TT-EEEEEEEEEETTEEEEE----GGGHHHHHHHHHTTS-GGG--EEE-S---HHHHTTHHHHHHHH-S--EEEE-HHHHHHHHHHH----EEE--TT-EEEETTEEEEEEE-TTSSSTT-EEEEETTEEEEETTT---S--SSSBS--HHHHHHHHHHHHHHIIIIIGGGHHHHHHHHHHHTTS--SEEEESSS-BBSS-HHHHHHHHHHHHHTPPPTTEEEEEEE-SSSHHHHHHHHHHHHHHHTT-EEEEEEE-SS----HHHHHHHSTT-SEEEEEE--TTSSS-HHHHHHHHHHHHH-----EEEEEEE-----TTSPPHHHHHHTSS-EEEEEEEE-STT--HHHHHHHHHHHHHHH-/----EEEEEEETTTEEEEEEEEE-S--EETTTEE-TT-EEEEEEEEEETTEEEEE----GGGHHHHHHHHHTTS-GGG--EEE-S---HHHHTTHHHHHHHH-S--EEEE-HHHHHHHHHHH----EEE--TT-EEEETTEEEEEEE-TTSSSTT-EEEEETTEEEEETTT--SS--SSSBS--HHHHHHHHHHHHHHIIIIIGGGHHHHHHHHHHHTTS--SEEEESSS-BBSS-HHHHHHHHHHHHHTPPPTTEEEEEEE-SSSHHHHHHHHHHHHHHHTT-EEEEEEE-SS----HHHHHHHSTT-SEEEEEE-EETTEE-HHHHHHHHHHHHH-----EEEEEEE------HHHHHHTTSS-EEEEEEEE-STT--HHHHHHHHHHHHHHH-